Protein AF-0000000075745963 (afdb_homodimer)

pLDDT: mean 82.58, std 14.77, range [25.7, 97.62]

Radius of gyration: 40.07 Å; Cα contacts (8 Å, |Δi|>4): 1749; chains: 2; bounding box: 75×138×97 Å

Solvent-accessible surface area (backbone atoms only — not comparable to full-atom values): 55841 Å² total; per-residue (Å²): 126,80,91,38,76,56,57,52,43,53,57,40,43,54,31,34,51,57,39,62,51,50,49,59,9,45,37,50,29,48,67,57,46,41,78,80,33,82,47,48,26,40,38,36,30,35,55,37,76,93,76,29,27,35,30,33,69,32,69,23,73,69,87,70,82,74,48,62,80,44,66,42,82,46,73,61,77,79,47,71,52,42,65,71,79,44,79,75,59,64,70,53,46,78,36,34,50,33,79,77,32,71,77,52,41,56,54,27,59,73,66,71,50,78,56,63,25,16,38,38,37,31,70,21,51,57,97,54,38,55,49,28,35,40,36,37,30,22,83,37,60,64,70,73,50,71,67,45,48,58,58,54,55,65,45,39,62,51,48,26,34,33,50,53,48,23,52,55,47,51,49,47,52,49,51,30,52,54,33,47,53,48,32,53,49,41,50,49,53,52,45,50,73,68,50,84,68,73,80,31,48,87,55,59,33,28,70,50,46,52,50,38,58,59,50,16,74,49,74,66,40,34,25,39,36,35,55,69,41,47,48,65,69,53,52,51,50,50,26,43,60,63,19,92,36,44,88,34,41,77,38,77,41,55,41,60,70,44,57,77,88,49,40,56,43,49,42,46,3,28,30,57,64,48,48,94,83,32,81,50,67,41,84,10,50,59,65,66,9,50,56,12,30,35,36,34,33,35,53,75,53,42,51,65,74,56,46,55,54,51,40,43,30,74,72,67,32,37,46,50,28,41,75,48,85,59,78,42,83,52,54,62,31,49,37,36,27,29,66,63,62,59,71,58,30,32,76,71,66,62,35,61,60,72,44,48,57,65,38,58,69,42,71,42,69,47,66,46,41,63,79,24,45,82,26,45,64,60,44,50,54,50,46,53,56,53,45,34,45,75,67,60,44,89,51,81,75,38,79,45,90,64,45,62,61,56,60,52,67,50,62,50,89,33,16,52,49,44,51,48,52,50,51,49,48,34,42,61,74,31,60,59,54,63,39,59,51,65,65,52,48,52,42,50,49,61,57,48,66,68,52,68,62,92,52,76,86,68,83,77,83,68,54,72,33,56,63,56,57,51,50,51,54,48,52,50,35,24,58,74,26,69,48,30,46,66,60,94,70,6,21,15,59,33,26,68,41,58,47,68,58,46,51,51,52,27,62,74,70,68,52,90,64,78,62,77,76,67,70,85,113,125,80,90,38,76,55,55,51,44,54,58,42,43,56,31,34,53,58,39,62,51,51,48,59,9,44,38,49,30,48,67,56,46,40,78,79,33,82,47,48,26,40,37,35,31,35,54,38,77,92,77,30,28,35,31,32,69,33,70,24,73,66,86,72,81,73,47,62,78,44,68,42,83,45,72,59,77,77,48,72,52,44,66,72,78,45,80,73,58,65,71,51,45,77,37,34,51,33,78,78,32,70,76,52,41,55,54,26,59,74,67,71,50,80,56,63,26,15,39,38,36,30,69,21,51,56,98,54,38,53,49,27,35,38,36,36,29,22,83,37,60,64,68,72,51,71,68,45,47,59,57,54,57,65,46,38,60,49,50,27,33,33,50,53,48,21,52,55,47,50,50,48,52,50,50,31,52,53,32,48,52,48,32,52,48,40,50,49,52,51,45,52,74,68,52,83,69,73,80,29,49,86,55,59,34,27,69,49,46,49,51,38,58,61,49,15,73,48,75,65,39,33,25,39,36,37,54,67,41,48,48,66,66,53,52,52,50,50,25,42,60,63,19,93,37,43,87,35,41,77,37,76,40,54,42,61,71,44,57,76,88,48,39,56,45,49,42,46,3,27,28,57,64,48,48,97,82,31,82,49,67,40,83,9,49,58,66,66,9,50,55,11,30,35,36,35,35,36,53,75,53,43,51,65,74,56,45,54,53,50,40,44,30,74,71,67,33,37,48,49,27,40,76,48,83,58,77,41,83,53,56,62,31,48,36,36,27,28,66,63,63,60,70,58,29,33,75,72,66,62,34,61,59,71,45,48,56,63,39,57,68,43,69,43,70,46,67,45,41,62,80,26,45,82,27,47,64,60,43,50,54,50,45,52,56,51,45,34,45,75,67,61,44,90,51,80,76,39,79,45,88,65,47,62,61,55,61,50,66,49,61,51,88,35,14,51,50,44,50,49,51,49,52,50,49,32,42,61,74,31,59,58,53,62,41,59,52,66,65,53,48,54,44,50,50,59,59,50,67,69,54,68,64,92,54,75,85,69,82,75,84,69,54,71,33,55,64,55,57,52,49,52,54,49,51,50,36,25,58,75,26,71,49,31,44,66,62,94,70,6,20,16,59,35,27,68,40,58,44,69,58,47,51,51,49,27,59,74,69,68,52,89,64,79,62,76,76,66,69,85,113

Organism: Desulfohalobium retbaense (strain ATCC 49708 / DSM 5692 / JCM 16813 / HR100) (NCBI:txid485915)

Foldseek 3Di:
DDDDLVVLLVLLLCLLQVDLPNQRSQQSNQVSLCVPAVFQKKWWWWADLVQQKTFTCYIYHDDAPDDSGDIDHDDNVVFAAWPVVPVDDQQKDKFQFLVPPPVSVVVCVVRVHDRQKIKIKGFADDPRGTTTMMMTMHGGGPRDDVVSSVSVVSCRDSNNVSVVSSVVVVVVVVVVVVVLVVVQVVQVVVVVVLPDDDQQCVHLCVVLNVLLLVCLADQAAEEEEEDAQLSSVVSVLSSQCNHPLNSFGEAEDEQQVDDLVCNQCQAFWAAQPLDDPRNHTDHHRQVRRASGEYEYEAVLNHAPVVLVQVLVCLPQQWGAHRNGDDIDHGDYGYYYYHHDDQVVCCVVVSHPPSSCVRNVPHYRYRYFCLSGLVSLVVLLVVLQVVLCVVVVQPDREDEDPCLSVLVSPDNPSNGSVSSSVLSNVQCVVDSDYYTPRPVSSVVVVVVCVVVDDVPPPPPPPDDPDPLVVVQVLLVVLCVQLVLAQDDVSHSCVVVVHDSVVSVVSCVVSVNDGPDPPPPPD/DDDDLVVLLVLLLCLLQVDLPNQRSQQSNQVSLCVPAVFQKKWWWWADLVQQKTFTCYIYHDDAPDDSGDIDHDDNVVFFAWPVVVVPDQQKDKFQFLVVPPVSVVVCVVRVHDRQKIKIKGFADDPRGTTTMMMTMHGGGPRDDVVSSVSVVSCRHSNNVSVVSSVVVVVVVVVVVVVLVVVQVVQVVVVVVLPDDDQQCVHLCVVLVVLLLVCLADQAAEEEEEDAQLSSVVSVLSSQCNHPLNSFGEAEDEQQVDDLVCNQCQAAWAAQPLDDPRNHTDHHRQVRRASGEYEYEAVLNHAPVVLVQVLVCLPQQWGAHRNGDDIDHGDYGYYYYHHDDQVVCCVVVRHPPSSCVRNVPHYRYRYFCLSGLVSQVVLLVVLQVPLCVVVVQPDREDEDPCLSVLVSPDNPSNGSVSSSVLSNVQCVVDSDYYGPRPVSSVVVVVVCVVVDDVPPPPPPPDDPDPLVVVQVLLVVLCVQLVLAQDDPSHSCVVVVHDSVVSVVSCVVSVNDGPDPPPPPD

InterPro domains:
  IPR002078 RNA polymerase sigma factor 54 interaction domain [PF00158] (202-364)
  IPR002078 RNA polymerase sigma factor 54 interaction domain [PS50045] (198-428)
  IPR002197 DNA binding HTH domain, Fis-type [PF02954] (469-508)
  IPR003593 AAA+ ATPase domain [SM00382] (218-362)
  IPR009057 Homedomain-like superfamily [SSF46689] (412-511)
  IPR025943 Sigma-54 interaction domain, ATP-binding site 2 [PS00676] (284-299)
  IPR025944 Sigma-54 interaction domain, conserved site [PS00688] (412-421)
  IPR027417 P-loop containing nucleoside triphosphate hydrolase [G3DSA:3.40.50.300] (183-368)
  IPR027417 P-loop containing nucleoside triphosphate hydrolase [SSF52540] (197-441)
  IPR029016 GAF-like domain superfamily [G3DSA:3.30.450.40] (5-177)
  IPR058031 NorR-like, AAA+ ATPase lid domain [PF25601] (370-448)

Secondary structure (DSSP, 8-state):
----HHHHHHHHHHHHTT-S-HHHHHHHHHHHHTTTS--SEEEEEEEETTTTEEEEEEEEESS----TT-EEE--THHHHS-GGG-TTS-SEEEES-GGG-HHHHHHHHHHT--S-EEEEEEEEEETTEEEEEEEEEEESSS---HHHHHHHHTTHHHHHHHHHHHHHHHHHHHHHHHHHHHHHHHHHHHHHHH-S--TTTTTTTHHHHHHHHHHHTS-S-EEEE--TTS-HHHHHHHHHHHSTTTTS-EEEEETTTS-HHHHHHHHHEE-TTSSTT--S-EE-HHHHTTTSEEEEETGGG--HHHHHHHHHHHHHSEEE-BT---EEE---EEEEEESS-HHHHHHTTSS-HHHHHHHTTSEEEPPPGGG-GGGHHHHHHHHHHHHHHHTT-SSPPBPPTTHHHHHHHS--TTHHHHHHHHHHHHHHH-SSSB--HHHHHHHHHHHHTTS--SS----------HHHHHHHHHHHHHHHTTT--SSTTSHHHHHTS-HHHHHHHHHHHT-----------/----HHHHHHHHHHHHTT-S-HHHHHHHHHHHHTTTS--SEEEEEEEETTTTEEEEEEEEESS----TT-EEE--THHHHS-GGG-TTS-SEEEES-GGG-HHHHHHHHHHT--S-EEEEEEEEEETTEEEEEEEEEEESSS---HHHHHHHHTTHHHHHHHHHHHHHHHHHHHHHHHHHHHHHHHHHHHHHHH-S--TTTTTTTHHHHHHHHHHHTS-S-EEEE--TTS-HHHHHHHHHHHSTTTTS-EEEEETTTS-HHHHHHHHHEE-TTSSTT--S-EE-HHHHTTTSEEEEETGGG--HHHHHHHHHHHHHSEEE-BT---EEE---EEEEEESS-HHHHHHTTSS-HHHHHHHTTSEEEPPPGGG-GGGHHHHHHHHHHHHHHHHT-SSPPBPPTTHHHHHHHS--TTHHHHHHHHHHHHHHH-SSSB--HHHHHHHHHHHHTTS--SS----------HHHHHHHHHHHHHHHTTT--SSTTSHHHHHTS-HHHHHHHHHHHT-----------

Structure (mmCIF, N/CA/C/O backbone):
data_AF-0000000075745963-model_v1
#
loop_
_entity.id
_entity.type
_entity.pdbx_description
1 polymer 'Sigma54 specific transcriptional regulator, Fis family'
#
loop_
_atom_site.group_PDB
_atom_site.id
_atom_site.type_symbol
_atom_site.label_atom_id
_atom_site.label_alt_id
_atom_site.label_comp_id
_atom_site.label_asym_id
_atom_site.label_entity_id
_atom_site.label_seq_id
_atom_site.pdbx_PDB_ins_code
_atom_site.Cartn_x
_atom_site.Cartn_y
_atom_site.Cartn_z
_atom_site.occupancy
_atom_site.B_iso_or_equiv
_atom_site.auth_seq_id
_atom_site.auth_comp_id
_atom_site.auth_asym_id
_atom_site.auth_atom_id
_atom_site.pdbx_PDB_model_num
ATOM 1 N N . MET A 1 1 ? 0.925 -52.531 -10.516 1 48.78 1 MET A N 1
ATOM 2 C CA . MET A 1 1 ? 1.058 -52.344 -11.961 1 48.78 1 MET A CA 1
ATOM 3 C C . MET A 1 1 ? 2.496 -52.594 -12.406 1 48.78 1 MET A C 1
ATOM 5 O O . MET A 1 1 ? 3.438 -52.312 -11.664 1 48.78 1 MET A O 1
ATOM 9 N N . PRO A 1 2 ? 2.627 -53.344 -13.312 1 59.75 2 PRO A N 1
ATOM 10 C CA . PRO A 1 2 ? 3.992 -53.594 -13.781 1 59.75 2 PRO A CA 1
ATOM 11 C C . PRO A 1 2 ? 4.762 -52.312 -14.086 1 59.75 2 PRO A C 1
ATOM 13 O O . PRO A 1 2 ? 4.172 -51.312 -14.547 1 59.75 2 PRO A O 1
ATOM 16 N N . PHE A 1 3 ? 5.969 -52.312 -13.57 1 71.06 3 PHE A N 1
ATOM 17 C CA . PHE A 1 3 ? 6.848 -51.156 -13.75 1 71.06 3 PHE A CA 1
ATOM 18 C C . PHE A 1 3 ? 7.102 -50.906 -15.227 1 71.06 3 PHE A C 1
ATOM 20 O O . PHE A 1 3 ? 7.367 -51.844 -15.992 1 71.06 3 PHE A O 1
ATOM 27 N N . SER A 1 4 ? 6.582 -49.812 -15.766 1 82.88 4 SER A N 1
ATOM 28 C CA . SER A 1 4 ? 6.957 -49.312 -17.094 1 82.88 4 SER A CA 1
ATOM 29 C C . SER A 1 4 ? 7.441 -47.875 -17.016 1 82.88 4 SER A C 1
ATOM 31 O O . SER A 1 4 ? 7.168 -47.156 -16.047 1 82.88 4 SER A O 1
ATOM 33 N N . HIS A 1 5 ? 8.32 -47.625 -17.938 1 86.5 5 HIS A N 1
ATOM 34 C CA . HIS A 1 5 ? 8.82 -46.25 -18.031 1 86.5 5 HIS A CA 1
ATOM 35 C C . HIS A 1 5 ? 7.68 -45.25 -18.062 1 86.5 5 HIS A C 1
ATOM 37 O O . HIS A 1 5 ? 7.781 -44.156 -17.484 1 86.5 5 HIS A O 1
ATOM 43 N N . GLU A 1 6 ? 6.637 -45.719 -18.547 1 84 6 GLU A N 1
ATOM 44 C CA . GLU A 1 6 ? 5.488 -44.844 -18.703 1 84 6 GLU A CA 1
ATOM 45 C C . GLU A 1 6 ? 4.75 -44.656 -17.391 1 84 6 GLU A C 1
ATOM 47 O O . GLU A 1 6 ? 4.305 -43.562 -17.062 1 84 6 GLU A O 1
ATOM 52 N N . SER A 1 7 ? 4.602 -45.75 -16.734 1 86.5 7 SER A N 1
ATOM 53 C CA . SER A 1 7 ? 3.957 -45.656 -15.43 1 86.5 7 SER A CA 1
ATOM 54 C C . SER A 1 7 ? 4.797 -44.844 -14.453 1 86.5 7 SER A C 1
ATOM 56 O O . SER A 1 7 ? 4.258 -44.094 -13.641 1 86.5 7 SER A O 1
ATOM 58 N N . PHE A 1 8 ? 6.105 -45 -14.586 1 91.94 8 PHE A N 1
ATOM 59 C CA . PHE A 1 8 ? 7.023 -44.219 -13.773 1 91.94 8 PHE A CA 1
ATOM 60 C C . PHE A 1 8 ? 6.855 -42.719 -14.055 1 91.94 8 PHE A C 1
ATOM 62 O O . PHE A 1 8 ? 6.711 -41.938 -13.125 1 91.94 8 PHE A O 1
ATOM 69 N N . PHE A 1 9 ? 6.836 -42.438 -15.273 1 91.38 9 PHE A N 1
ATOM 70 C CA . PHE A 1 9 ? 6.676 -41.031 -15.68 1 91.38 9 PHE A CA 1
ATOM 71 C C . PHE A 1 9 ? 5.363 -40.469 -15.164 1 91.38 9 PHE A C 1
ATOM 73 O O . PHE A 1 9 ? 5.336 -39.375 -14.609 1 91.38 9 PHE A O 1
ATOM 80 N N . ARG A 1 10 ? 4.309 -41.156 -15.328 1 89 10 ARG A N 1
ATOM 81 C CA . ARG A 1 10 ? 2.977 -40.719 -14.945 1 89 10 ARG A CA 1
ATOM 82 C C . ARG A 1 10 ? 2.924 -40.344 -13.469 1 89 10 ARG A C 1
ATOM 84 O O . ARG A 1 10 ? 2.52 -39.25 -13.102 1 89 10 ARG A O 1
ATOM 91 N N . GLU A 1 11 ? 3.389 -41.219 -12.719 1 90.5 11 GLU A N 1
ATOM 92 C CA . GLU A 1 11 ? 3.336 -41 -11.273 1 90.5 11 GLU A CA 1
ATOM 93 C C . GLU A 1 11 ? 4.266 -39.875 -10.852 1 90.5 11 GLU A C 1
ATOM 95 O O . GLU A 1 11 ? 3.914 -39.062 -9.992 1 90.5 11 GLU A O 1
ATOM 100 N N . ALA A 1 12 ? 5.352 -39.781 -11.453 1 92.19 12 ALA A N 1
ATOM 101 C CA . ALA A 1 12 ? 6.332 -38.75 -11.102 1 92.19 12 ALA A CA 1
ATOM 102 C C . ALA A 1 12 ? 5.824 -37.375 -11.469 1 92.19 12 ALA A C 1
ATOM 104 O O . ALA A 1 12 ? 5.93 -36.438 -10.672 1 92.19 12 ALA A O 1
ATOM 105 N N . VAL A 1 13 ? 5.297 -37.281 -12.641 1 90.88 13 VAL A N 1
ATOM 106 C CA . VAL A 1 13 ? 4.871 -35.969 -13.125 1 90.88 13 VAL A CA 1
ATOM 107 C C . VAL A 1 13 ? 3.73 -35.438 -12.258 1 90.88 13 VAL A C 1
ATOM 109 O O . VAL A 1 13 ? 3.691 -34.25 -11.93 1 90.88 13 VAL A O 1
ATOM 112 N N . LEU A 1 14 ? 2.85 -36.281 -11.844 1 89 14 LEU A N 1
ATOM 113 C CA . LEU A 1 14 ? 1.726 -35.875 -11 1 89 14 LEU A CA 1
ATOM 114 C C . LEU A 1 14 ? 2.211 -35.375 -9.648 1 89 14 LEU A C 1
ATOM 116 O O . LEU A 1 14 ? 1.641 -34.438 -9.094 1 89 14 LEU A O 1
ATOM 120 N N . ARG A 1 15 ? 3.244 -35.906 -9.195 1 91.19 15 ARG A N 1
ATOM 121 C CA . ARG A 1 15 ? 3.799 -35.469 -7.914 1 91.19 15 ARG A CA 1
ATOM 122 C C . ARG A 1 15 ? 4.582 -34.188 -8.062 1 91.19 15 ARG A C 1
ATOM 124 O O . ARG A 1 15 ? 4.473 -33.281 -7.227 1 91.19 15 ARG A O 1
ATOM 131 N N . ILE A 1 16 ? 5.297 -34.062 -9.156 1 91.12 16 ILE A N 1
ATOM 132 C CA . ILE A 1 16 ? 6.133 -32.906 -9.422 1 91.12 16 ILE A CA 1
ATOM 133 C C . ILE A 1 16 ? 5.258 -31.672 -9.617 1 91.12 16 ILE A C 1
ATOM 135 O O . ILE A 1 16 ? 5.566 -30.594 -9.102 1 91.12 16 ILE A O 1
ATOM 139 N N . CYS A 1 17 ? 4.168 -31.812 -10.258 1 87.44 17 CYS A N 1
ATOM 140 C CA . CYS A 1 17 ? 3.332 -30.672 -10.617 1 87.44 17 CYS A CA 1
ATOM 141 C C . CYS A 1 17 ? 2.215 -30.484 -9.602 1 87.44 17 CYS A C 1
ATOM 143 O O . CYS A 1 17 ? 1.378 -29.594 -9.758 1 87.44 17 CYS A O 1
ATOM 145 N N . SER A 1 18 ? 2.215 -31.203 -8.516 1 83.88 18 SER A N 1
ATOM 146 C CA . SER A 1 18 ? 1.1 -31.266 -7.57 1 83.88 18 SER A CA 1
ATOM 147 C C . SER A 1 18 ? 0.991 -29.984 -6.762 1 83.88 18 SER A C 1
ATOM 149 O O . SER A 1 18 ? -0.065 -29.688 -6.199 1 83.88 18 SER A O 1
ATOM 151 N N . SER A 1 19 ? 2.102 -29.25 -6.711 1 83.75 19 SER A N 1
ATOM 152 C CA . SER A 1 19 ? 2.088 -28.078 -5.855 1 83.75 19 SER A CA 1
ATOM 153 C C . SER A 1 19 ? 2.928 -26.953 -6.457 1 83.75 19 SER A C 1
ATOM 155 O O . SER A 1 19 ? 3.924 -27.203 -7.137 1 83.75 19 SER A O 1
ATOM 157 N N . LEU A 1 20 ? 2.463 -25.797 -6.062 1 86.56 20 LEU A N 1
ATOM 158 C CA . LEU A 1 20 ? 3.273 -24.641 -6.445 1 86.56 20 LEU A CA 1
ATOM 159 C C . LEU A 1 20 ? 4.398 -24.422 -5.438 1 86.56 20 LEU A C 1
ATOM 161 O O . LEU A 1 20 ? 5.332 -23.656 -5.711 1 86.56 20 LEU A O 1
ATOM 165 N N . ASP A 1 21 ? 4.227 -24.984 -4.344 1 88.62 21 ASP A N 1
ATOM 166 C CA . ASP A 1 21 ? 5.344 -25.031 -3.406 1 88.62 21 ASP A CA 1
ATOM 167 C C . ASP A 1 21 ? 6.387 -26.062 -3.846 1 88.62 21 ASP A C 1
ATOM 169 O O . ASP A 1 21 ? 6.207 -27.266 -3.641 1 88.62 21 ASP A O 1
ATOM 173 N N . ILE A 1 22 ? 7.402 -25.578 -4.344 1 89.81 22 ILE A N 1
ATOM 174 C CA . ILE A 1 22 ? 8.398 -26.406 -5.012 1 89.81 22 ILE A CA 1
ATOM 175 C C . ILE A 1 22 ? 9.07 -27.328 -3.99 1 89.81 22 ILE A C 1
ATOM 177 O O . ILE A 1 22 ? 9.5 -28.422 -4.328 1 89.81 22 ILE A O 1
ATOM 181 N N . ASP A 1 23 ? 9.195 -26.891 -2.77 1 90.06 23 ASP A N 1
ATOM 182 C CA . ASP A 1 23 ? 9.773 -27.734 -1.738 1 90.06 23 ASP A CA 1
ATOM 183 C C . ASP A 1 23 ? 8.914 -28.984 -1.505 1 90.06 23 ASP A C 1
ATOM 185 O O . ASP A 1 23 ? 9.438 -30.094 -1.444 1 90.06 23 ASP A O 1
ATOM 189 N N . LYS A 1 24 ? 7.656 -28.719 -1.459 1 90.5 24 LYS A N 1
ATOM 190 C CA . LYS A 1 24 ? 6.73 -29.828 -1.254 1 90.5 24 LYS A CA 1
ATOM 191 C C . LYS A 1 24 ? 6.699 -30.75 -2.469 1 90.5 24 LYS A C 1
ATOM 193 O O . LYS A 1 24 ? 6.691 -31.969 -2.324 1 90.5 24 LYS A O 1
ATOM 198 N N . ALA A 1 25 ? 6.664 -30.203 -3.613 1 91.62 25 ALA A N 1
ATOM 199 C CA . ALA A 1 25 ? 6.652 -30.984 -4.852 1 91.62 25 ALA A CA 1
ATOM 200 C C . ALA A 1 25 ? 7.902 -31.844 -4.965 1 91.62 25 ALA A C 1
ATOM 202 O O . ALA A 1 25 ? 7.816 -33.031 -5.332 1 91.62 25 ALA A O 1
ATOM 203 N N . LEU A 1 26 ? 9.039 -31.266 -4.656 1 93.5 26 LEU A N 1
ATOM 204 C CA . LEU A 1 26 ? 10.297 -31.984 -4.754 1 93.5 26 LEU A CA 1
ATOM 205 C C . LEU A 1 26 ? 10.359 -33.125 -3.746 1 93.5 26 LEU A C 1
ATOM 207 O O . LEU A 1 26 ? 10.859 -34.219 -4.055 1 93.5 26 LEU A O 1
ATOM 211 N N . GLU A 1 27 ? 9.875 -32.875 -2.629 1 94.06 27 GLU A N 1
ATOM 212 C CA . GLU A 1 27 ? 9.836 -33.906 -1.6 1 94.06 27 GLU A CA 1
ATOM 213 C C . GLU A 1 27 ? 8.977 -35.094 -2.039 1 94.06 27 GLU A C 1
ATOM 215 O O . GLU A 1 27 ? 9.367 -36.25 -1.877 1 94.06 27 GLU A O 1
ATOM 220 N N . ARG A 1 28 ? 7.828 -34.812 -2.592 1 93.56 28 ARG A N 1
ATOM 221 C CA . ARG A 1 28 ? 6.938 -35.875 -3.088 1 93.56 28 ARG A CA 1
ATOM 222 C C . ARG A 1 28 ? 7.586 -36.656 -4.227 1 93.56 28 ARG A C 1
ATOM 224 O O . ARG A 1 28 ? 7.449 -37.875 -4.305 1 93.56 28 ARG A O 1
ATOM 231 N N . CYS A 1 29 ? 8.273 -35.938 -5.031 1 94.88 29 CYS A N 1
ATOM 232 C CA . CYS A 1 29 ? 8.977 -36.562 -6.141 1 94.88 29 CYS A CA 1
ATOM 233 C C . CYS A 1 29 ? 10.062 -37.5 -5.633 1 94.88 29 CYS A C 1
ATOM 235 O O . CYS A 1 29 ? 10.148 -38.656 -6.062 1 94.88 29 CYS A O 1
ATOM 237 N N . LEU A 1 30 ? 10.867 -37.031 -4.703 1 95.88 30 LEU A N 1
ATOM 238 C CA . LEU A 1 30 ? 11.961 -37.844 -4.168 1 95.88 30 LEU A CA 1
ATOM 239 C C . LEU A 1 30 ? 11.43 -39.125 -3.531 1 95.88 30 LEU A C 1
ATOM 241 O O . LEU A 1 30 ? 11.977 -40.188 -3.75 1 95.88 30 LEU A O 1
ATOM 245 N N . GLU A 1 31 ? 10.359 -39.031 -2.832 1 95 31 GLU A N 1
ATOM 246 C CA . GLU A 1 31 ? 9.773 -40.188 -2.148 1 95 31 GLU A CA 1
ATOM 247 C C . GLU A 1 31 ? 9.367 -41.25 -3.143 1 95 31 GLU A C 1
ATOM 249 O O . GLU A 1 31 ? 9.469 -42.469 -2.842 1 95 31 GLU A O 1
ATOM 254 N N . TYR A 1 32 ? 8.945 -40.875 -4.227 1 95.38 32 TYR A N 1
ATOM 255 C CA . TYR A 1 32 ? 8.539 -41.812 -5.246 1 95.38 32 TYR A CA 1
ATOM 256 C C . TYR A 1 32 ? 9.75 -42.344 -6.012 1 95.38 32 TYR A C 1
ATOM 258 O O . TYR A 1 32 ? 9.898 -43.562 -6.195 1 95.38 32 TYR A O 1
ATOM 266 N N . VAL A 1 33 ? 10.648 -41.5 -6.426 1 95.19 33 VAL A N 1
ATOM 267 C CA . VAL A 1 33 ? 11.781 -41.812 -7.285 1 95.19 33 VAL A CA 1
ATOM 268 C C . VAL A 1 33 ? 12.742 -42.75 -6.547 1 95.19 33 VAL A C 1
ATOM 270 O O . VAL A 1 33 ? 13.359 -43.625 -7.152 1 95.19 33 VAL A O 1
ATOM 273 N N . LYS A 1 34 ? 12.805 -42.562 -5.289 1 94.88 34 LYS A N 1
ATOM 274 C CA . LYS A 1 34 ? 13.758 -43.344 -4.5 1 94.88 34 LYS A CA 1
ATOM 275 C C . LYS A 1 34 ? 13.445 -44.844 -4.562 1 94.88 34 LYS A C 1
ATOM 277 O O . LYS A 1 34 ? 14.289 -45.688 -4.23 1 94.88 34 LYS A O 1
ATOM 282 N N . GLN A 1 35 ? 12.242 -45.188 -4.984 1 94.69 35 GLN A N 1
ATOM 283 C CA . GLN A 1 35 ? 11.844 -46.594 -5.117 1 94.69 35 GLN A CA 1
ATOM 284 C C . GLN A 1 35 ? 12.484 -47.219 -6.344 1 94.69 35 GLN A C 1
ATOM 286 O O . GLN A 1 35 ? 12.578 -48.469 -6.434 1 94.69 35 GLN A O 1
ATOM 291 N N . PHE A 1 36 ? 12.969 -46.469 -7.281 1 95 36 PHE A N 1
ATOM 292 C CA . PHE A 1 36 ? 13.453 -46.969 -8.555 1 95 36 PHE A CA 1
ATOM 293 C C . PHE A 1 36 ? 14.906 -46.594 -8.789 1 95 36 PHE A C 1
ATOM 295 O O . PHE A 1 36 ? 15.625 -47.25 -9.531 1 95 36 PHE A O 1
ATOM 302 N N . ILE A 1 37 ? 15.328 -45.406 -8.266 1 95.19 37 ILE A N 1
ATOM 303 C CA . ILE A 1 37 ? 16.672 -44.844 -8.359 1 95.19 37 ILE A CA 1
ATOM 304 C C . ILE A 1 37 ? 17.219 -44.625 -6.953 1 95.19 37 ILE A C 1
ATOM 306 O O . ILE A 1 37 ? 16.531 -44.062 -6.098 1 95.19 37 ILE A O 1
ATOM 310 N N . PRO A 1 38 ? 18.422 -45.125 -6.77 1 95.75 38 PRO A N 1
ATOM 311 C CA . PRO A 1 38 ? 19.016 -44.719 -5.492 1 95.75 38 PRO A CA 1
ATOM 312 C C . PRO A 1 38 ? 19.125 -43.188 -5.348 1 95.75 38 PRO A C 1
ATOM 314 O O . PRO A 1 38 ? 19.875 -42.562 -6.086 1 95.75 38 PRO A O 1
ATOM 317 N N . ALA A 1 39 ? 18.422 -42.656 -4.457 1 95.19 39 ALA A N 1
ATOM 318 C CA . ALA A 1 39 ? 18.391 -41.219 -4.289 1 95.19 39 ALA A CA 1
ATOM 319 C C . ALA A 1 39 ? 18.172 -40.844 -2.826 1 95.19 39 ALA A C 1
ATOM 321 O O . ALA A 1 39 ? 17.078 -41 -2.287 1 95.19 39 ALA A O 1
ATOM 322 N N . ASP A 1 40 ? 19.172 -40.312 -2.25 1 92.94 40 ASP A N 1
ATOM 323 C CA . ASP A 1 40 ? 19.078 -39.875 -0.87 1 92.94 40 ASP A CA 1
ATOM 324 C C . ASP A 1 40 ? 18.625 -38.406 -0.811 1 92.94 40 ASP A C 1
ATOM 326 O O . ASP A 1 40 ? 18.016 -37.969 0.169 1 92.94 40 ASP A O 1
ATOM 330 N N . SER A 1 41 ? 19.016 -37.656 -1.822 1 92.19 41 SER A N 1
ATOM 331 C CA . SER A 1 41 ? 18.625 -36.281 -1.871 1 92.19 41 SER A CA 1
ATOM 332 C C . SER A 1 41 ? 18.422 -35.812 -3.309 1 92.19 41 SER A C 1
ATOM 334 O O . SER A 1 41 ? 18.922 -36.406 -4.246 1 92.19 41 SER A O 1
ATOM 336 N N . MET A 1 42 ? 17.641 -34.781 -3.424 1 92.88 42 MET A N 1
ATOM 337 C CA . MET A 1 42 ? 17.375 -34.125 -4.695 1 92.88 42 MET A CA 1
ATOM 338 C C . MET A 1 42 ? 17.438 -32.594 -4.539 1 92.88 42 MET A C 1
ATOM 340 O O . MET A 1 42 ? 16.922 -32.062 -3.568 1 92.88 42 MET A O 1
ATOM 344 N N . HIS A 1 43 ? 18.125 -31.953 -5.48 1 90.75 43 HIS A N 1
ATOM 345 C CA . HIS A 1 43 ? 18.328 -30.516 -5.414 1 90.75 43 HIS A CA 1
ATOM 346 C C . HIS A 1 43 ? 17.922 -29.828 -6.719 1 90.75 43 HIS A C 1
ATOM 348 O O . HIS A 1 43 ? 18.25 -30.312 -7.805 1 90.75 43 HIS A O 1
ATOM 354 N N . LEU A 1 44 ? 17.172 -28.797 -6.512 1 92.25 44 LEU A N 1
ATOM 355 C CA . LEU A 1 44 ? 16.812 -27.953 -7.652 1 92.25 44 LEU A CA 1
ATOM 356 C C . LEU A 1 44 ? 17.5 -26.594 -7.562 1 92.25 44 LEU A C 1
ATOM 358 O O . LEU A 1 44 ? 17.469 -25.938 -6.516 1 92.25 44 LEU A O 1
ATOM 362 N N . SER A 1 45 ? 18.125 -26.188 -8.617 1 90.81 45 SER A N 1
ATOM 363 C CA . SER A 1 45 ? 18.812 -24.906 -8.656 1 90.81 45 SER A CA 1
ATOM 364 C C . SER A 1 45 ? 18.453 -24.109 -9.898 1 90.81 45 SER A C 1
ATOM 366 O O . SER A 1 45 ? 18.094 -24.688 -10.93 1 90.81 45 SER A O 1
ATOM 368 N N . VAL A 1 46 ? 18.531 -22.781 -9.766 1 90.56 46 VAL A N 1
ATOM 369 C CA . VAL A 1 46 ? 18.25 -21.875 -10.883 1 90.56 46 VAL A CA 1
ATOM 370 C C . VAL A 1 46 ? 19.547 -21.156 -11.297 1 90.56 46 VAL A C 1
ATOM 372 O O . VAL A 1 46 ? 20.344 -20.781 -10.438 1 90.56 46 VAL A O 1
ATOM 375 N N . TYR A 1 47 ? 19.594 -21.016 -12.57 1 86.19 47 TYR A N 1
ATOM 376 C CA . TYR A 1 47 ? 20.75 -20.297 -13.109 1 86.19 47 TYR A CA 1
ATOM 377 C C . TYR A 1 47 ? 20.484 -18.812 -13.195 1 86.19 47 TYR A C 1
ATOM 379 O O . TYR A 1 47 ? 19.484 -18.391 -13.766 1 86.19 47 TYR A O 1
ATOM 387 N N . LEU A 1 48 ? 21.375 -18.047 -12.602 1 85 48 LEU A N 1
ATOM 388 C CA . LEU A 1 48 ? 21.328 -16.578 -12.672 1 85 48 LEU A CA 1
ATOM 389 C C . LEU A 1 48 ? 22.375 -16.047 -13.633 1 85 48 LEU A C 1
ATOM 391 O O . LEU A 1 48 ? 23.562 -15.953 -13.273 1 85 48 LEU A O 1
ATOM 395 N N . PRO A 1 49 ? 21.938 -15.68 -14.734 1 79 49 PRO A N 1
ATOM 396 C CA . PRO A 1 49 ? 22.906 -15.336 -15.773 1 79 49 PRO A CA 1
ATOM 397 C C . PRO A 1 49 ? 23.719 -14.086 -15.438 1 79 49 PRO A C 1
ATOM 399 O O . PRO A 1 49 ? 24.906 -14.008 -15.766 1 79 49 PRO A O 1
ATOM 402 N N . ASP A 1 50 ? 23.125 -13.117 -14.805 1 77.56 50 ASP A N 1
ATOM 403 C CA . ASP A 1 50 ? 23.766 -11.836 -14.539 1 77.56 50 ASP A CA 1
ATOM 404 C C . ASP A 1 50 ? 24.969 -12 -13.609 1 77.56 50 ASP A C 1
ATOM 406 O O . ASP A 1 50 ? 25.969 -11.297 -13.75 1 77.56 50 ASP A O 1
ATOM 410 N N . VAL A 1 51 ? 24.875 -12.906 -12.734 1 78.94 51 VAL A N 1
ATOM 411 C CA . VAL A 1 51 ? 25.938 -13.086 -11.75 1 78.94 51 VAL A CA 1
ATOM 412 C C . VAL A 1 51 ? 26.641 -14.422 -11.977 1 78.94 51 VAL A C 1
ATOM 414 O O . VAL A 1 51 ? 27.594 -14.75 -11.289 1 78.94 51 VAL A O 1
ATOM 417 N N . GLN A 1 52 ? 26.188 -15.25 -12.922 1 79.06 52 GLN A N 1
ATOM 418 C CA . GLN A 1 52 ? 26.75 -16.547 -13.273 1 79.06 52 GLN A CA 1
ATOM 419 C C . GLN A 1 52 ? 26.797 -17.469 -12.062 1 79.06 52 GLN A C 1
ATOM 421 O O . GLN A 1 52 ? 27.844 -18.031 -11.734 1 79.06 52 GLN A O 1
ATOM 426 N N . MET A 1 53 ? 25.703 -17.547 -11.484 1 83.25 53 MET A N 1
ATOM 427 C CA . MET A 1 53 ? 25.578 -18.375 -10.289 1 83.25 53 MET A CA 1
ATOM 428 C C . MET A 1 53 ? 24.375 -19.312 -10.391 1 83.25 53 MET A C 1
ATOM 430 O O . MET A 1 53 ? 23.422 -19.016 -11.125 1 83.25 53 MET A O 1
ATOM 434 N N . LEU A 1 54 ? 24.594 -20.469 -9.695 1 84.94 54 LEU A N 1
ATOM 435 C CA . LEU A 1 54 ? 23.469 -21.375 -9.461 1 84.94 54 LEU A CA 1
ATOM 436 C C . LEU A 1 54 ? 22.938 -21.234 -8.039 1 84.94 54 LEU A C 1
ATOM 438 O O . LEU A 1 54 ? 23.688 -21.391 -7.074 1 84.94 54 LEU A O 1
ATOM 442 N N . GLN A 1 55 ? 21.75 -20.891 -8.008 1 87.31 55 GLN A N 1
ATOM 443 C CA . GLN A 1 55 ? 21.125 -20.719 -6.699 1 87.31 55 GLN A CA 1
ATOM 444 C C . GLN A 1 55 ? 20.172 -21.859 -6.387 1 87.31 55 GLN A C 1
ATOM 446 O O . GLN A 1 55 ? 19.297 -22.188 -7.195 1 87.31 55 GLN A O 1
ATOM 451 N N . PHE A 1 56 ? 20.359 -22.422 -5.234 1 87.5 56 PHE A N 1
ATOM 452 C CA . PHE A 1 56 ? 19.453 -23.484 -4.824 1 87.5 56 PHE A CA 1
ATOM 453 C C . PHE A 1 56 ? 18.062 -22.922 -4.504 1 87.5 56 PHE A C 1
ATOM 455 O O . PHE A 1 56 ? 17.953 -21.938 -3.785 1 87.5 56 PHE A O 1
ATOM 462 N N . VAL A 1 57 ? 17.094 -23.578 -5.02 1 88.69 57 VAL A N 1
ATOM 463 C CA . VAL A 1 57 ? 15.734 -23.094 -4.824 1 88.69 57 VAL A CA 1
ATOM 464 C C . VAL A 1 57 ? 14.953 -24.062 -3.951 1 88.69 57 VAL A C 1
ATOM 466 O O . VAL A 1 57 ? 14.047 -23.672 -3.219 1 88.69 57 VAL A O 1
ATOM 469 N N . ALA A 1 58 ? 15.281 -25.344 -4.051 1 90.62 58 ALA A N 1
ATOM 470 C CA . ALA A 1 58 ? 14.602 -26.359 -3.26 1 90.62 58 ALA A CA 1
ATOM 471 C C . ALA A 1 58 ? 15.516 -27.562 -3.004 1 90.62 58 ALA A C 1
ATOM 473 O O . ALA A 1 58 ? 16.281 -27.953 -3.879 1 90.62 58 ALA A O 1
ATOM 474 N N . VAL A 1 59 ? 15.422 -28.078 -1.824 1 89.75 59 VAL A N 1
ATOM 475 C CA . VAL A 1 59 ? 16.203 -29.25 -1.435 1 89.75 59 VAL A CA 1
ATOM 476 C C . VAL A 1 59 ? 15.289 -30.25 -0.72 1 89.75 59 VAL A C 1
ATOM 478 O O . VAL A 1 59 ? 14.539 -29.875 0.183 1 89.75 59 VAL A O 1
ATOM 481 N N . ALA A 1 60 ? 15.328 -31.438 -1.216 1 91.69 60 ALA A N 1
ATOM 482 C CA . ALA A 1 60 ? 14.586 -32.5 -0.575 1 91.69 60 ALA A CA 1
ATOM 483 C C . ALA A 1 60 ? 15.523 -33.625 -0.138 1 91.69 60 ALA A C 1
ATOM 485 O O . ALA A 1 60 ? 16.469 -33.969 -0.854 1 91.69 60 ALA A O 1
ATOM 486 N N . GLY A 1 61 ? 15.148 -34.25 1.122 1 88.69 61 GLY A N 1
ATOM 487 C CA . GLY A 1 61 ? 15.914 -35.406 1.585 1 88.69 61 GLY A CA 1
ATOM 488 C C . GLY A 1 61 ? 16.938 -35.031 2.65 1 88.69 61 GLY A C 1
ATOM 489 O O . GLY A 1 61 ? 16.844 -33.969 3.268 1 88.69 61 GLY A O 1
ATOM 490 N N . GLU A 1 62 ? 17.734 -36 3.062 1 73.5 62 GLU A N 1
ATOM 491 C CA . GLU A 1 62 ? 18.641 -35.906 4.203 1 73.5 62 GLU A CA 1
ATOM 492 C C . GLU A 1 62 ? 20.016 -35.375 3.783 1 73.5 62 GLU A C 1
ATOM 494 O O . GLU A 1 62 ? 20.391 -35.5 2.617 1 73.5 62 GLU A O 1
ATOM 499 N N . GLY A 1 63 ? 20.688 -34.656 4.797 1 61.03 63 GLY A N 1
ATOM 500 C CA . GLY A 1 63 ? 22.125 -34.438 4.77 1 61.03 63 GLY A CA 1
ATOM 501 C C . GLY A 1 63 ? 22.469 -32.938 4.691 1 61.03 63 GLY A C 1
ATOM 502 O O . GLY A 1 63 ? 23.406 -32.5 5.352 1 61.03 63 GLY A O 1
ATOM 503 N N . TYR A 1 64 ? 22.203 -32.344 3.418 1 55.91 64 TYR A N 1
ATOM 504 C CA . TYR A 1 64 ? 23.016 -31.156 3.213 1 55.91 64 TYR A CA 1
ATOM 505 C C . TYR A 1 64 ? 22.297 -29.906 3.732 1 55.91 64 TYR A C 1
ATOM 507 O O . TYR A 1 64 ? 21.062 -29.844 3.686 1 55.91 64 TYR A O 1
ATOM 515 N N . GLU A 1 65 ? 23.047 -29.359 4.52 1 57.53 65 GLU A N 1
ATOM 516 C CA . GLU A 1 65 ? 22.734 -28.078 5.121 1 57.53 65 GLU A CA 1
ATOM 517 C C . GLU A 1 65 ? 22.562 -26.984 4.059 1 57.53 65 GLU A C 1
ATOM 519 O O . GLU A 1 65 ? 22.688 -25.797 4.348 1 57.53 65 GLU A O 1
ATOM 524 N N . VAL A 1 66 ? 22.375 -27.484 2.795 1 58.88 66 VAL A N 1
ATOM 525 C CA . VAL A 1 66 ? 22.234 -26.375 1.861 1 58.88 66 VAL A CA 1
ATOM 526 C C . VAL A 1 66 ? 20.906 -25.656 2.1 1 58.88 66 VAL A C 1
ATOM 528 O O . VAL A 1 66 ? 19.875 -26.297 2.287 1 58.88 66 VAL A O 1
ATOM 531 N N . THR A 1 67 ? 21.109 -24.375 2.377 1 60.53 67 THR A N 1
ATOM 532 C CA . THR A 1 67 ? 19.922 -23.547 2.547 1 60.53 67 THR A CA 1
ATOM 533 C C . THR A 1 67 ? 19.547 -22.844 1.24 1 60.53 67 THR A C 1
ATOM 535 O O . THR A 1 67 ? 20.391 -22.719 0.342 1 60.53 67 THR A O 1
ATOM 538 N N . ASN A 1 68 ? 18.312 -22.625 0.951 1 57.66 68 ASN A N 1
ATOM 539 C CA . ASN A 1 68 ? 17.766 -21.953 -0.222 1 57.66 68 ASN A CA 1
ATOM 540 C C . ASN A 1 68 ? 18.547 -20.688 -0.553 1 57.66 68 ASN A C 1
ATOM 542 O O . ASN A 1 68 ? 18.516 -20.219 -1.692 1 57.66 68 ASN A O 1
ATOM 546 N N . ALA A 1 69 ? 19.438 -20.359 0.253 1 58.97 69 ALA A N 1
ATOM 547 C CA . ALA A 1 69 ? 20.125 -19.094 0.029 1 58.97 69 ALA A CA 1
ATOM 548 C C . ALA A 1 69 ? 21.531 -19.328 -0.503 1 58.97 69 ALA A C 1
ATOM 550 O O . ALA A 1 69 ? 22.188 -18.391 -0.973 1 58.97 69 ALA A O 1
ATOM 551 N N . ASP A 1 70 ? 21.875 -20.547 -0.695 1 67.56 70 ASP A N 1
ATOM 552 C CA . ASP A 1 70 ? 23.25 -20.812 -1.127 1 67.56 70 ASP A CA 1
ATOM 553 C C . ASP A 1 70 ? 23.375 -20.75 -2.648 1 67.56 70 ASP A C 1
ATOM 555 O O . ASP A 1 70 ? 22.406 -21.016 -3.363 1 67.56 70 ASP A O 1
ATOM 559 N N . ALA A 1 71 ? 24.453 -20.109 -3.113 1 74.31 71 ALA A N 1
ATOM 560 C CA . ALA A 1 71 ? 24.719 -19.969 -4.543 1 74.31 71 ALA A CA 1
ATOM 561 C C . ALA A 1 71 ? 26.125 -20.438 -4.887 1 74.31 71 ALA A C 1
ATOM 563 O O . ALA A 1 71 ? 27.031 -20.359 -4.055 1 74.31 71 ALA A O 1
ATOM 564 N N . ILE A 1 72 ? 26.203 -21.141 -5.996 1 75.81 72 ILE A N 1
ATOM 565 C CA . ILE A 1 72 ? 27.5 -21.609 -6.473 1 75.81 72 ILE A CA 1
ATOM 566 C C . ILE A 1 72 ? 27.859 -20.922 -7.781 1 75.81 72 ILE A C 1
ATOM 568 O O . ILE A 1 72 ? 26.984 -20.688 -8.633 1 75.81 72 ILE A O 1
ATOM 572 N N . SER A 1 73 ? 29.062 -20.5 -7.844 1 76.31 73 SER A N 1
ATOM 573 C CA . SER A 1 73 ? 29.531 -19.891 -9.086 1 76.31 73 SER A CA 1
ATOM 574 C C . SER A 1 73 ? 29.734 -20.938 -10.18 1 76.31 73 SER A C 1
ATOM 576 O O . SER A 1 73 ? 30.266 -22.016 -9.922 1 76.31 73 SER A O 1
ATOM 578 N N . VAL A 1 74 ? 29.125 -20.703 -11.289 1 72.5 74 VAL A N 1
ATOM 579 C CA . VAL A 1 74 ? 29.266 -21.641 -12.398 1 72.5 74 VAL A CA 1
ATOM 580 C C . VAL A 1 74 ? 29.734 -20.891 -13.648 1 72.5 74 VAL A C 1
ATOM 582 O O . VAL A 1 74 ? 29.375 -19.719 -13.844 1 72.5 74 VAL A O 1
ATOM 585 N N . PRO A 1 75 ? 30.547 -21.578 -14.469 1 66.44 75 PRO A N 1
ATOM 586 C CA . PRO A 1 75 ? 30.969 -20.922 -15.703 1 66.44 75 PRO A CA 1
ATOM 587 C C . PRO A 1 75 ? 29.828 -20.703 -16.688 1 66.44 75 PRO A C 1
ATOM 589 O O . PRO A 1 75 ? 28.938 -21.547 -16.797 1 66.44 75 PRO A O 1
ATOM 592 N N . ALA A 1 76 ? 29.75 -19.531 -17.391 1 62.47 76 ALA A N 1
ATOM 593 C CA . ALA A 1 76 ? 28.703 -19.109 -18.312 1 62.47 76 ALA A CA 1
ATOM 594 C C . ALA A 1 76 ? 28.562 -20.094 -19.469 1 62.47 76 ALA A C 1
ATOM 596 O O . ALA A 1 76 ? 27.453 -20.359 -19.953 1 62.47 76 ALA A O 1
ATOM 597 N N . ILE A 1 77 ? 29.578 -20.641 -19.953 1 56.62 77 ILE A N 1
ATOM 598 C CA . ILE A 1 77 ? 29.625 -21.438 -21.188 1 56.62 77 ILE A CA 1
ATOM 599 C C . ILE A 1 77 ? 28.688 -22.625 -21.062 1 56.62 77 ILE A C 1
ATOM 601 O O . ILE A 1 77 ? 28 -22.984 -22.016 1 56.62 77 ILE A O 1
ATOM 605 N N . ASP A 1 78 ? 28.484 -23.156 -19.938 1 59.84 78 ASP A N 1
ATOM 606 C CA . ASP A 1 78 ? 27.719 -24.375 -19.719 1 59.84 78 ASP A CA 1
ATOM 607 C C . ASP A 1 78 ? 26.219 -24.094 -19.688 1 59.84 78 ASP A C 1
ATOM 609 O O . ASP A 1 78 ? 25.422 -24.938 -20.078 1 59.84 78 ASP A O 1
ATOM 613 N N . TRP A 1 79 ? 25.906 -22.812 -19.641 1 63.81 79 TRP A N 1
ATOM 614 C CA . TRP A 1 79 ? 24.5 -22.578 -19.312 1 63.81 79 TRP A CA 1
ATOM 615 C C . TRP A 1 79 ? 23.812 -21.781 -20.406 1 63.81 79 TRP A C 1
ATOM 617 O O . TRP A 1 79 ? 22.594 -21.844 -20.562 1 63.81 79 TRP A O 1
ATOM 627 N N . GLU A 1 80 ? 24.562 -21.156 -21.219 1 63 80 GLU A N 1
ATOM 628 C CA . GLU A 1 80 ? 23.938 -20.328 -22.234 1 63 80 GLU A CA 1
ATOM 629 C C . GLU A 1 80 ? 23.734 -21.109 -23.531 1 63 80 GLU A C 1
ATOM 631 O O . GLU A 1 80 ? 23.047 -20.641 -24.453 1 63 80 GLU A O 1
ATOM 636 N N . ALA A 1 81 ? 24.219 -22.359 -23.578 1 60.59 81 ALA A N 1
ATOM 637 C CA . ALA A 1 81 ? 24.047 -23.141 -24.797 1 60.59 81 ALA A CA 1
ATOM 638 C C . ALA A 1 81 ? 22.625 -23.672 -24.922 1 60.59 81 ALA A C 1
ATOM 640 O O . ALA A 1 81 ? 22.062 -24.172 -23.938 1 60.59 81 ALA A O 1
ATOM 641 N N . PRO A 1 82 ? 22.062 -23.359 -26.141 1 60.78 82 PRO A N 1
ATOM 642 C CA . PRO A 1 82 ? 20.703 -23.891 -26.359 1 60.78 82 PRO A CA 1
ATOM 643 C C . PRO A 1 82 ? 20.641 -25.406 -26.266 1 60.78 82 PRO A C 1
ATOM 645 O O . PRO A 1 82 ? 21.672 -26.078 -26.359 1 60.78 82 PRO A O 1
ATOM 648 N N . GLU A 1 83 ? 19.469 -25.984 -25.906 1 60.38 83 GLU A N 1
ATOM 649 C CA . GLU A 1 83 ? 19.219 -27.422 -25.734 1 60.38 83 GLU A CA 1
ATOM 650 C C . GLU A 1 83 ? 19.766 -28.219 -26.906 1 60.38 83 GLU A C 1
ATOM 652 O O . GLU A 1 83 ? 20.328 -29.297 -26.734 1 60.38 83 GLU A O 1
ATOM 657 N N . AS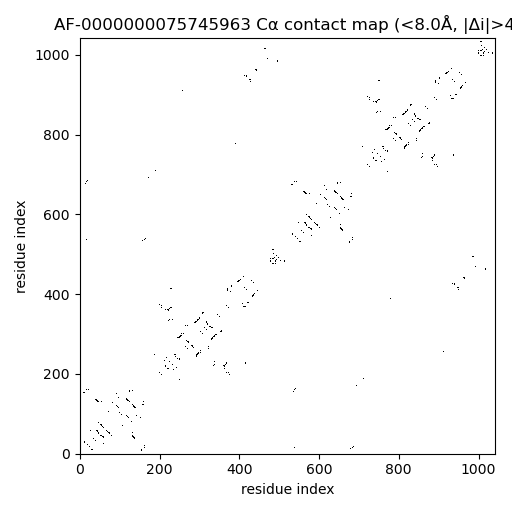N A 1 84 ? 19.531 -27.703 -28.156 1 56.06 84 ASN A N 1
ATOM 658 C CA . ASN A 1 84 ? 19.875 -28.406 -29.391 1 56.06 84 ASN A CA 1
ATOM 659 C C . ASN A 1 84 ? 21.391 -28.453 -29.609 1 56.06 84 ASN A C 1
ATOM 661 O O . ASN A 1 84 ? 21.875 -29.25 -30.406 1 56.06 84 ASN A O 1
ATOM 665 N N . GLN A 1 85 ? 22.031 -27.5 -29.234 1 53.28 85 GLN A N 1
ATOM 666 C CA . GLN A 1 85 ? 23.438 -27.469 -29.578 1 53.28 85 GLN A CA 1
ATOM 667 C C . GLN A 1 85 ? 24.266 -28.375 -28.672 1 53.28 85 GLN A C 1
ATOM 669 O O . GLN A 1 85 ? 25.484 -28.438 -28.781 1 53.28 85 GLN A O 1
ATOM 674 N N . ARG A 1 86 ? 23.609 -28.969 -27.734 1 50.66 86 ARG A N 1
ATOM 675 C CA . ARG A 1 86 ? 24.359 -30.031 -27.078 1 50.66 86 ARG A CA 1
ATOM 676 C C . ARG A 1 86 ? 23.938 -31.406 -27.625 1 50.66 86 ARG A C 1
ATOM 678 O O . ARG A 1 86 ? 23.328 -32.188 -26.906 1 50.66 86 ARG A O 1
ATOM 685 N N . PRO A 1 87 ? 23.734 -31.578 -28.859 1 47.06 87 PRO A N 1
ATOM 686 C CA . PRO A 1 87 ? 23.094 -32.75 -29.469 1 47.06 87 PRO A CA 1
ATOM 687 C C . PRO A 1 87 ? 23.672 -34.062 -28.938 1 47.06 87 PRO A C 1
ATOM 689 O O . PRO A 1 87 ? 22.984 -35.094 -28.953 1 47.06 87 PRO A O 1
ATOM 692 N N . GLY A 1 88 ? 24.844 -34 -28.312 1 46.16 88 GLY A N 1
ATOM 693 C CA . GLY A 1 88 ? 25.562 -35.219 -27.938 1 46.16 88 GLY A CA 1
ATOM 694 C C . GLY A 1 88 ? 25.688 -35.406 -26.438 1 46.16 88 GLY A C 1
ATOM 695 O O . GLY A 1 88 ? 26.188 -36.406 -25.953 1 46.16 88 GLY A O 1
ATOM 696 N N . MET A 1 89 ? 25.75 -34.531 -25.734 1 49.59 89 MET A N 1
ATOM 697 C CA . MET A 1 89 ? 25.969 -34.688 -24.312 1 49.59 89 MET A CA 1
ATOM 698 C C . MET A 1 89 ? 24.734 -35.25 -23.625 1 49.59 89 MET A C 1
ATOM 700 O O . MET A 1 89 ? 23.609 -34.844 -23.922 1 49.59 89 MET A O 1
ATOM 704 N N . PRO A 1 90 ? 24.969 -36.406 -23.047 1 58.44 90 PRO A N 1
ATOM 705 C CA . PRO A 1 90 ? 23.875 -37 -22.297 1 58.44 90 PRO A CA 1
ATOM 706 C C . PRO A 1 90 ? 23.156 -36 -21.391 1 58.44 90 PRO A C 1
ATOM 708 O O . PRO A 1 90 ? 23.812 -35.125 -20.781 1 58.44 90 PRO A O 1
ATOM 711 N N . PHE A 1 91 ? 21.891 -35.906 -21.703 1 67.69 91 PHE A N 1
ATOM 712 C CA . PHE A 1 91 ? 21.047 -34.969 -20.969 1 67.69 91 PHE A CA 1
ATOM 713 C C . PHE A 1 91 ? 21.281 -35.062 -19.469 1 67.69 91 PHE A C 1
ATOM 715 O O . PHE A 1 91 ? 21.25 -34.062 -18.75 1 67.69 91 PHE A O 1
ATOM 722 N N . VAL A 1 92 ? 21.844 -36.312 -19.125 1 83.69 92 VAL A N 1
ATOM 723 C CA . VAL A 1 92 ? 22.078 -36.594 -17.719 1 83.69 92 VAL A CA 1
ATOM 724 C C . VAL A 1 92 ? 23.562 -36.812 -17.469 1 83.69 92 VAL A C 1
ATOM 726 O O . VAL A 1 92 ? 24.188 -37.625 -18.156 1 83.69 92 VAL A O 1
ATOM 729 N N . HIS A 1 93 ? 24.25 -36.094 -16.688 1 85.94 93 HIS A N 1
ATOM 730 C CA . HIS A 1 93 ? 25.625 -36.312 -16.266 1 85.94 93 HIS A CA 1
ATOM 731 C C . HIS A 1 93 ? 25.688 -37.188 -15.016 1 85.94 93 HIS A C 1
ATOM 733 O O . HIS A 1 93 ? 25.203 -36.781 -13.953 1 85.94 93 HIS A O 1
ATOM 739 N N . VAL A 1 94 ? 26.266 -38.375 -15.234 1 90.69 94 VAL A N 1
ATOM 740 C CA . VAL A 1 94 ? 26.375 -39.312 -14.117 1 90.69 94 VAL A CA 1
ATOM 741 C C . VAL A 1 94 ? 27.797 -39.281 -13.57 1 90.69 94 VAL A C 1
ATOM 743 O O . VAL A 1 94 ? 28.75 -39.469 -14.328 1 90.69 94 VAL A O 1
ATOM 746 N N . VAL A 1 95 ? 27.906 -39.031 -12.305 1 90.38 95 VAL A N 1
ATOM 747 C CA . VAL A 1 95 ? 29.203 -39.062 -11.617 1 90.38 95 VAL A CA 1
ATOM 748 C C . VAL A 1 95 ? 29.156 -40.125 -10.5 1 90.38 95 VAL A C 1
ATOM 750 O O . VAL A 1 95 ? 28.547 -39.875 -9.445 1 90.38 95 VAL A O 1
ATOM 753 N N . ASN A 1 96 ? 29.812 -41.156 -10.703 1 92.62 96 ASN A N 1
ATOM 754 C CA . ASN A 1 96 ? 29.781 -42.25 -9.734 1 92.62 96 ASN A CA 1
ATOM 755 C C . ASN A 1 96 ? 31.016 -42.219 -8.828 1 92.62 96 ASN A C 1
ATOM 757 O O . ASN A 1 96 ? 31.047 -42.906 -7.809 1 92.62 96 ASN A O 1
ATOM 761 N N . ASP A 1 97 ? 31.969 -41.406 -9.242 1 89.38 97 ASP A N 1
ATOM 762 C CA . ASP A 1 97 ? 33.188 -41.25 -8.445 1 89.38 97 ASP A CA 1
ATOM 763 C C . ASP A 1 97 ? 33.688 -39.781 -8.5 1 89.38 97 ASP A C 1
ATOM 765 O O . ASP A 1 97 ? 34.594 -39.469 -9.25 1 89.38 97 ASP A O 1
ATOM 769 N N . PRO A 1 98 ? 33.094 -38.938 -7.629 1 86.44 98 PRO A N 1
ATOM 770 C CA . PRO A 1 98 ? 33.406 -37.5 -7.668 1 86.44 98 PRO A CA 1
ATOM 771 C C . PRO A 1 98 ? 34.875 -37.219 -7.422 1 86.44 98 PRO A C 1
ATOM 773 O O . PRO A 1 98 ? 35.406 -36.219 -7.902 1 86.44 98 PRO A O 1
ATOM 776 N N . ALA A 1 99 ? 35.531 -38.031 -6.629 1 80.69 99 ALA A N 1
ATOM 777 C CA . ALA A 1 99 ? 36.938 -37.812 -6.332 1 80.69 99 ALA A CA 1
ATOM 778 C C . ALA A 1 99 ? 37.781 -37.812 -7.609 1 80.69 99 ALA A C 1
ATOM 780 O O . ALA A 1 99 ? 38.844 -37.188 -7.668 1 80.69 99 ALA A O 1
ATOM 781 N N . ASN A 1 100 ? 37.281 -38.438 -8.633 1 82.81 100 ASN A N 1
ATOM 782 C CA . ASN A 1 100 ? 38.031 -38.594 -9.859 1 82.81 100 ASN A CA 1
ATOM 783 C C . ASN A 1 100 ? 37.594 -37.594 -10.93 1 82.81 100 ASN A C 1
ATOM 785 O O . ASN A 1 100 ? 38 -37.688 -12.086 1 82.81 100 ASN A O 1
ATOM 789 N N . GLU A 1 101 ? 36.75 -36.688 -10.586 1 82 101 GLU A N 1
ATOM 790 C CA . GLU A 1 101 ? 36.281 -35.688 -11.539 1 82 101 GLU A CA 1
ATOM 791 C C . GLU A 1 101 ? 36.562 -34.281 -11.039 1 82 101 GLU A C 1
ATOM 793 O O . GLU A 1 101 ? 35.906 -33.781 -10.133 1 82 101 GLU A O 1
ATOM 798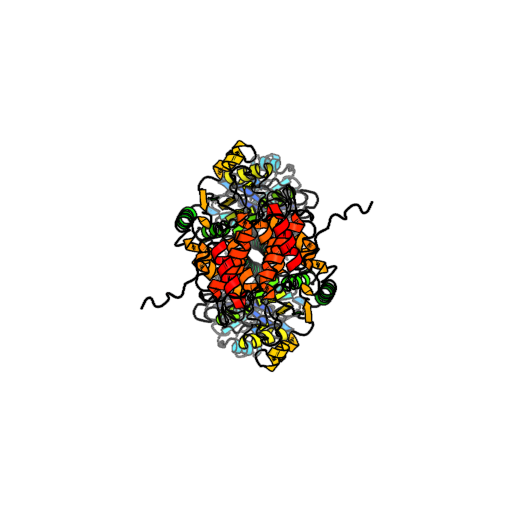 N N . PRO A 1 102 ? 37.406 -33.625 -11.641 1 73.88 102 PRO A N 1
ATOM 799 C CA . PRO A 1 102 ? 37.875 -32.344 -11.172 1 73.88 102 PRO A CA 1
ATOM 800 C C . PRO A 1 102 ? 36.781 -31.281 -11.109 1 73.88 102 PRO A C 1
ATOM 802 O O . PRO A 1 102 ? 36.719 -30.484 -10.18 1 73.88 102 PRO A O 1
ATOM 805 N N . GLU A 1 103 ? 35.875 -31.297 -12.078 1 71.62 103 GLU A N 1
ATOM 806 C CA . GLU A 1 103 ? 34.812 -30.281 -12.117 1 71.62 103 GLU A CA 1
ATOM 807 C C . GLU A 1 103 ? 33.875 -30.422 -10.922 1 71.62 103 GLU A C 1
ATOM 809 O O . GLU A 1 103 ? 33.438 -29.422 -10.367 1 71.62 103 GLU A O 1
ATOM 814 N N . VAL A 1 104 ? 33.688 -31.609 -10.562 1 73.81 104 VAL A N 1
ATOM 815 C CA . VAL A 1 104 ? 32.781 -31.875 -9.4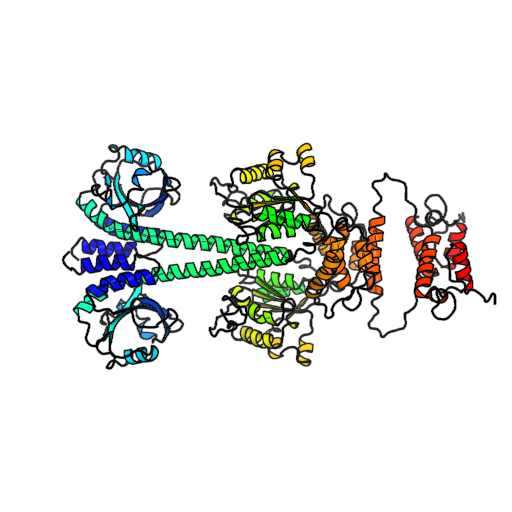53 1 73.81 104 VAL A CA 1
ATOM 816 C C . VAL A 1 104 ? 33.5 -31.594 -8.125 1 73.81 104 VAL A C 1
ATOM 818 O O . VAL A 1 104 ? 32.875 -31.125 -7.172 1 73.81 104 VAL A O 1
ATOM 821 N N . GLU A 1 105 ? 34.75 -31.797 -8.164 1 71.5 105 GLU A N 1
ATOM 822 C CA . GLU A 1 105 ? 35.531 -31.578 -6.953 1 71.5 105 GLU A CA 1
ATOM 823 C C . GLU A 1 105 ? 35.469 -30.109 -6.512 1 71.5 105 GLU A C 1
ATOM 825 O O . GLU A 1 105 ? 35.406 -29.828 -5.316 1 71.5 105 GLU A O 1
ATOM 830 N N . THR A 1 106 ? 35.5 -29.281 -7.453 1 71.94 106 THR A N 1
ATOM 831 C CA . THR A 1 106 ? 35.438 -27.859 -7.152 1 71.94 106 THR A CA 1
ATOM 832 C C . THR A 1 106 ? 34.125 -27.5 -6.457 1 71.94 106 THR A C 1
ATOM 834 O O . THR A 1 106 ? 34.125 -26.75 -5.488 1 71.94 106 THR A O 1
ATOM 837 N N . VAL A 1 107 ? 33.094 -28.062 -6.984 1 72.81 107 VAL A N 1
ATOM 838 C CA . VAL A 1 107 ? 31.766 -27.781 -6.426 1 72.81 107 VAL A CA 1
ATOM 839 C C . VAL A 1 107 ? 31.656 -28.391 -5.031 1 72.81 107 VAL A C 1
ATOM 841 O O . VAL A 1 107 ? 31.094 -27.766 -4.117 1 72.81 107 VAL A O 1
ATOM 844 N N . LEU A 1 108 ? 32.281 -29.516 -4.883 1 73.56 108 LEU A N 1
ATOM 845 C CA . LEU A 1 108 ? 32.25 -30.203 -3.598 1 73.56 108 LEU A CA 1
ATOM 846 C C . LEU A 1 108 ? 33 -29.391 -2.531 1 73.56 108 LEU A C 1
ATOM 848 O O . LEU A 1 108 ? 32.531 -29.297 -1.391 1 73.56 108 LEU A O 1
ATOM 852 N N . HIS A 1 109 ? 33.969 -28.844 -2.979 1 71.62 109 HIS A N 1
ATOM 853 C CA . HIS A 1 109 ? 34.75 -28.031 -2.045 1 71.62 109 HIS A CA 1
ATOM 854 C C . HIS A 1 109 ? 33.969 -26.797 -1.61 1 71.62 109 HIS A C 1
ATOM 856 O O . HIS A 1 109 ? 34 -26.422 -0.435 1 71.62 109 HIS A O 1
ATOM 862 N N . GLN A 1 110 ? 33.25 -26.312 -2.588 1 72.5 110 GLN A N 1
ATOM 863 C CA . GLN A 1 110 ? 32.469 -25.109 -2.287 1 72.5 110 GLN A CA 1
ATOM 864 C C . GLN A 1 110 ? 31.375 -25.422 -1.286 1 72.5 110 GLN A C 1
ATOM 866 O O . GLN A 1 110 ? 31.047 -24.594 -0.436 1 72.5 110 GLN A O 1
ATOM 871 N N . LEU A 1 111 ? 30.875 -26.641 -1.378 1 71.88 111 LEU A N 1
ATOM 872 C CA . LEU A 1 111 ? 29.719 -27 -0.557 1 71.88 111 LEU A CA 1
ATOM 873 C C . LEU A 1 111 ? 30.156 -27.812 0.664 1 71.88 111 LEU A C 1
ATOM 875 O O . LEU A 1 111 ? 29.312 -28.203 1.479 1 71.88 111 LEU A O 1
ATOM 879 N N . ASN A 1 112 ? 31.469 -27.969 0.816 1 73.12 112 ASN A N 1
ATOM 880 C CA . ASN A 1 112 ? 32.031 -28.75 1.917 1 73.12 112 ASN A CA 1
ATOM 881 C C . ASN A 1 112 ? 31.438 -30.141 1.997 1 73.12 112 ASN A C 1
ATOM 883 O O . ASN A 1 112 ? 31 -30.578 3.068 1 73.12 112 ASN A O 1
ATOM 887 N N . LEU A 1 113 ? 31.375 -30.766 0.845 1 73.88 113 LEU A N 1
ATOM 888 C CA . LEU A 1 113 ? 30.812 -32.094 0.781 1 73.88 113 LEU A CA 1
ATOM 889 C C . LEU A 1 113 ? 31.891 -33.156 0.604 1 73.88 113 LEU A C 1
ATOM 891 O O . LEU A 1 113 ? 32.938 -32.875 0.034 1 73.88 113 LEU A O 1
ATOM 895 N N . SER A 1 114 ? 31.562 -34.281 1.195 1 77.44 114 SER A N 1
ATOM 896 C CA . SER A 1 114 ? 32.469 -35.438 1.012 1 77.44 114 SER A CA 1
ATOM 897 C C . SER A 1 114 ? 32.375 -35.969 -0.405 1 77.44 114 SER A C 1
ATOM 899 O O . SER A 1 114 ? 31.422 -35.719 -1.128 1 77.44 114 SER A O 1
ATOM 901 N N . SER A 1 115 ? 33.438 -36.75 -0.748 1 81.25 115 SER A N 1
ATOM 902 C CA . SER A 1 115 ? 33.469 -37.312 -2.096 1 81.25 115 SER A CA 1
ATOM 903 C C . SER A 1 115 ? 32.844 -38.688 -2.137 1 81.25 115 SER A C 1
ATOM 905 O O . SER A 1 115 ? 32.812 -39.344 -3.193 1 81.25 115 SER A O 1
ATOM 907 N N . ASP A 1 116 ? 32.344 -39.094 -1.069 1 86.62 116 ASP A N 1
ATOM 908 C CA . ASP A 1 116 ? 31.766 -40.438 -1.025 1 86.62 116 ASP A CA 1
ATOM 909 C C . ASP A 1 116 ? 30.297 -40.438 -1.403 1 86.62 116 ASP A C 1
ATOM 911 O O . ASP A 1 116 ? 29.438 -40.781 -0.587 1 86.62 116 ASP A O 1
ATOM 915 N N . PHE A 1 117 ? 30.047 -40.094 -2.553 1 88.75 117 PHE A N 1
ATOM 916 C CA . PHE A 1 117 ? 28.672 -40.094 -3.045 1 88.75 117 PHE A CA 1
ATOM 917 C C . PHE A 1 117 ? 28.641 -40.25 -4.562 1 88.75 117 PHE A C 1
ATOM 919 O O . PHE A 1 117 ? 29.688 -40.188 -5.219 1 88.75 117 PHE A O 1
ATOM 926 N N . SER A 1 118 ? 27.562 -40.688 -5.145 1 92.25 118 SER A N 1
ATOM 927 C CA . SER A 1 118 ? 27.25 -40.625 -6.566 1 92.25 118 SER A CA 1
ATOM 928 C C . SER A 1 118 ? 26.203 -39.531 -6.859 1 92.25 118 SER A C 1
ATOM 930 O O . SER A 1 118 ? 25.328 -39.281 -6.035 1 92.25 118 SER A O 1
ATOM 932 N N . VAL A 1 119 ? 26.391 -38.906 -7.98 1 90.88 119 VAL A N 1
ATOM 933 C CA . VAL A 1 119 ? 25.453 -37.812 -8.289 1 90.88 119 VAL A CA 1
ATOM 934 C C . VAL A 1 119 ? 25.062 -37.875 -9.766 1 90.88 119 VAL A C 1
ATOM 936 O O . VAL A 1 119 ? 25.891 -38.219 -10.609 1 90.88 119 VAL A O 1
ATOM 939 N N . MET A 1 120 ? 23.828 -37.656 -10.047 1 92.62 120 MET A N 1
ATOM 940 C CA . MET A 1 120 ? 23.328 -37.406 -11.398 1 92.62 120 MET A CA 1
ATOM 941 C C . MET A 1 120 ? 22.812 -35.969 -11.539 1 92.62 120 MET A C 1
ATOM 943 O O . MET A 1 120 ? 22.062 -35.5 -10.688 1 92.62 120 MET A O 1
ATOM 947 N N . VAL A 1 121 ? 23.25 -35.312 -12.57 1 90 121 VAL A N 1
ATOM 948 C CA . VAL A 1 121 ? 22.875 -33.938 -12.797 1 90 121 VAL A CA 1
ATOM 949 C C . VAL A 1 121 ? 22.25 -33.781 -14.18 1 90 121 VAL A C 1
ATOM 951 O O . VAL A 1 121 ? 22.734 -34.375 -15.148 1 90 121 VAL A O 1
ATOM 954 N N . MET A 1 122 ? 21.219 -33.031 -14.195 1 90.06 122 MET A N 1
ATOM 955 C CA . MET A 1 122 ? 20.578 -32.75 -15.477 1 90.06 122 MET A CA 1
ATOM 956 C C . MET A 1 122 ? 20.219 -31.266 -15.57 1 90.06 122 MET A C 1
ATOM 958 O O . MET A 1 122 ? 19.75 -30.656 -14.602 1 90.06 122 MET A O 1
ATOM 962 N N . HIS A 1 123 ? 20.453 -30.75 -16.797 1 88.19 123 HIS A N 1
ATOM 963 C CA . HIS A 1 123 ? 20.078 -29.359 -17.047 1 88.19 123 HIS A CA 1
ATOM 964 C C . HIS A 1 123 ? 18.594 -29.25 -17.406 1 88.19 123 HIS A C 1
ATOM 966 O O . HIS A 1 123 ? 18.047 -30.109 -18.109 1 88.19 123 HIS A O 1
ATOM 972 N N . LEU A 1 124 ? 18.047 -28.266 -16.875 1 90.06 124 LEU A N 1
ATOM 973 C CA . LEU A 1 124 ? 16.641 -28.016 -17.156 1 90.06 124 LEU A CA 1
ATOM 974 C C . LEU A 1 124 ? 16.484 -26.875 -18.172 1 90.06 124 LEU A C 1
ATOM 976 O O . LEU A 1 124 ? 17.219 -25.891 -18.109 1 90.06 124 LEU A O 1
ATOM 980 N N . TYR A 1 125 ? 15.547 -27.094 -19.109 1 85.38 125 TYR A N 1
ATOM 981 C CA . TYR A 1 125 ? 15.328 -26.125 -20.172 1 85.38 125 TYR A CA 1
ATOM 982 C C . TYR A 1 125 ? 13.852 -25.75 -20.266 1 85.38 125 TYR A C 1
ATOM 984 O O . TYR A 1 125 ? 12.977 -26.578 -20.016 1 85.38 125 TYR A O 1
ATOM 992 N N . LEU A 1 126 ? 13.586 -24.516 -20.562 1 80.25 126 LEU A N 1
ATOM 993 C CA . LEU A 1 126 ? 12.258 -24.031 -20.922 1 80.25 126 LEU A CA 1
ATOM 994 C C . LEU A 1 126 ? 12.305 -23.172 -22.172 1 80.25 126 LEU A C 1
ATOM 996 O O . LEU A 1 126 ? 13.023 -22.172 -22.219 1 80.25 126 LEU A O 1
ATOM 1000 N N . ASP A 1 127 ? 11.539 -23.578 -23.156 1 76.25 127 ASP A N 1
ATOM 1001 C CA . ASP A 1 127 ? 11.484 -22.891 -24.438 1 76.25 127 ASP A CA 1
ATOM 1002 C C . ASP A 1 127 ? 12.875 -22.703 -25.016 1 76.25 127 ASP A C 1
ATOM 1004 O O . ASP A 1 127 ? 13.234 -21.594 -25.438 1 76.25 127 ASP A O 1
ATOM 1008 N N . GLY A 1 128 ? 13.742 -23.625 -24.797 1 75.12 128 GLY A N 1
ATOM 1009 C CA . GLY A 1 128 ? 15.055 -23.656 -25.422 1 75.12 128 GLY A CA 1
ATOM 1010 C C . GLY A 1 128 ? 16.125 -23 -24.562 1 75.12 128 GLY A C 1
ATOM 1011 O O . GLY A 1 128 ? 17.312 -23.078 -24.891 1 75.12 128 GLY A O 1
ATOM 1012 N N . SER A 1 129 ? 15.758 -22.328 -23.484 1 80.5 129 SER A N 1
ATOM 1013 C CA . SER A 1 129 ? 16.719 -21.656 -22.625 1 80.5 129 SER A CA 1
ATOM 1014 C C . SER A 1 129 ? 16.938 -22.422 -21.328 1 80.5 129 SER A C 1
ATOM 1016 O O . SER A 1 129 ? 15.984 -22.953 -20.75 1 80.5 129 SER A O 1
ATOM 1018 N N . SER A 1 130 ? 18.172 -22.484 -20.953 1 83.75 130 SER A N 1
ATOM 1019 C CA . SER A 1 130 ? 18.5 -23.125 -19.688 1 83.75 130 SER A CA 1
ATOM 1020 C C . SER A 1 130 ? 17.984 -22.312 -18.5 1 83.75 130 SER A C 1
ATOM 1022 O O . SER A 1 130 ? 18.234 -21.094 -18.422 1 83.75 130 SER A O 1
ATOM 1024 N N . ILE A 1 131 ? 17.312 -22.938 -17.641 1 87.56 131 ILE A N 1
ATOM 1025 C CA . ILE A 1 131 ? 16.75 -22.188 -16.516 1 87.56 131 ILE A CA 1
ATOM 1026 C C . ILE A 1 131 ? 17.359 -22.672 -15.211 1 87.56 131 ILE A C 1
ATOM 1028 O O . ILE A 1 131 ? 17.266 -22 -14.18 1 87.56 131 ILE A O 1
ATOM 1032 N N . GLY A 1 132 ? 17.953 -23.891 -15.312 1 90.12 132 GLY A N 1
ATOM 1033 C CA . GLY A 1 132 ? 18.531 -24.422 -14.078 1 90.12 132 GLY A CA 1
ATOM 1034 C C . GLY A 1 132 ? 18.953 -25.875 -14.195 1 90.12 132 GLY A C 1
ATOM 1035 O O . GLY A 1 132 ? 19.219 -26.359 -15.297 1 90.12 132 GLY A O 1
ATOM 1036 N N . GLU A 1 133 ? 19.109 -26.531 -12.945 1 90.5 133 GLU A N 1
ATOM 1037 C CA . GLU A 1 133 ? 19.531 -27.938 -12.922 1 90.5 133 GLU A CA 1
ATOM 1038 C C . GLU A 1 133 ? 18.906 -28.672 -11.75 1 90.5 133 GLU A C 1
ATOM 1040 O O . GLU A 1 133 ? 18.453 -28.062 -10.781 1 90.5 133 GLU A O 1
ATOM 1045 N N . VAL A 1 134 ? 18.781 -29.906 -11.953 1 93 134 VAL A N 1
ATOM 1046 C CA . VAL A 1 134 ? 18.375 -30.797 -10.883 1 93 134 VAL A CA 1
ATOM 1047 C C . VAL A 1 134 ? 19.453 -31.859 -10.641 1 93 134 VAL A C 1
ATOM 1049 O O . VAL A 1 134 ? 20.078 -32.344 -11.586 1 93 134 VAL A O 1
ATOM 1052 N N . ALA A 1 135 ? 19.719 -32.125 -9.375 1 91 135 ALA A N 1
ATOM 1053 C CA . ALA A 1 135 ? 20.703 -33.125 -9 1 91 135 ALA A CA 1
ATOM 1054 C C . ALA A 1 135 ? 20.109 -34.125 -8.008 1 91 135 ALA A C 1
ATOM 1056 O O . ALA A 1 135 ? 19.359 -33.75 -7.117 1 91 135 ALA A O 1
ATOM 1057 N N . VAL A 1 136 ? 20.438 -35.312 -8.273 1 93.44 136 VAL A N 1
ATOM 1058 C CA . VAL A 1 136 ? 20.094 -36.406 -7.348 1 93.44 136 VAL A CA 1
ATOM 1059 C C . VAL A 1 136 ? 21.359 -37.062 -6.82 1 93.44 136 VAL A C 1
ATOM 1061 O O . VAL A 1 136 ? 22.281 -37.375 -7.586 1 93.44 136 VAL A O 1
ATOM 1064 N N . ARG A 1 137 ? 21.328 -37.281 -5.52 1 90.81 137 ARG A N 1
ATOM 1065 C CA . ARG A 1 137 ? 22.531 -37.812 -4.891 1 90.81 137 ARG A CA 1
ATOM 1066 C C . ARG A 1 137 ? 22.203 -39.062 -4.07 1 90.81 137 ARG A C 1
ATOM 1068 O O . ARG A 1 137 ? 21.109 -39.156 -3.504 1 90.81 137 ARG A O 1
ATOM 1075 N N . SER A 1 138 ? 23.172 -39.938 -4.094 1 93.12 138 SER A N 1
ATOM 1076 C CA . SER A 1 138 ? 23.109 -41.125 -3.264 1 93.12 138 SER A CA 1
ATOM 1077 C C . SER A 1 138 ? 24.438 -41.375 -2.561 1 93.12 138 SER A C 1
ATOM 1079 O O . SER A 1 138 ? 25.5 -41.188 -3.156 1 93.12 138 SER A O 1
ATOM 1081 N N . GLN A 1 139 ? 24.344 -41.75 -1.355 1 90.62 139 GLN A N 1
ATOM 1082 C CA . GLN A 1 139 ? 25.562 -42.062 -0.608 1 90.62 139 GLN A CA 1
ATOM 1083 C C . GLN A 1 139 ? 26.266 -43.281 -1.172 1 90.62 139 GLN A C 1
ATOM 1085 O O . GLN A 1 139 ? 25.609 -44.281 -1.503 1 90.62 139 GLN A O 1
ATOM 1090 N N . GLY A 1 140 ? 27.547 -43.125 -1.239 1 91.75 140 GLY A N 1
ATOM 1091 C CA . GLY A 1 140 ? 28.344 -44.219 -1.775 1 91.75 140 GLY A CA 1
ATOM 1092 C C . GLY A 1 140 ? 28.734 -44 -3.225 1 91.75 140 GLY A C 1
ATOM 1093 O O . GLY A 1 140 ? 28.078 -43.25 -3.955 1 91.75 140 GLY A O 1
ATOM 1094 N N . THR A 1 141 ? 29.828 -44.625 -3.686 1 92 141 THR A N 1
ATOM 1095 C CA . THR A 1 141 ? 30.312 -44.5 -5.059 1 92 141 THR A CA 1
ATOM 1096 C C . THR A 1 141 ? 29.734 -45.594 -5.938 1 92 141 THR A C 1
ATOM 1098 O O . THR A 1 141 ? 29.359 -46.656 -5.438 1 92 141 THR A O 1
ATOM 1101 N N . HIS A 1 142 ? 29.531 -45.344 -7.23 1 94.44 142 HIS A N 1
ATOM 1102 C CA . HIS A 1 142 ? 29.094 -46.25 -8.273 1 94.44 142 HIS A CA 1
ATOM 1103 C C . HIS A 1 142 ? 27.703 -46.812 -7.992 1 94.44 142 HIS A C 1
ATOM 1105 O O . HIS A 1 142 ? 27.453 -48 -8.078 1 94.44 142 HIS A O 1
ATOM 1111 N N . LYS A 1 143 ? 26.875 -45.938 -7.621 1 95.38 143 LYS A N 1
ATOM 1112 C CA . LYS A 1 143 ? 25.5 -46.312 -7.301 1 95.38 143 LYS A CA 1
ATOM 1113 C C . LYS A 1 143 ? 24.609 -46.25 -8.539 1 95.38 143 LYS A C 1
ATOM 1115 O O . LYS A 1 143 ? 23.578 -46.938 -8.602 1 95.38 143 LYS A O 1
ATOM 1120 N N . TYR A 1 144 ? 24.984 -45.5 -9.555 1 95.94 144 TYR A N 1
ATOM 1121 C CA . TYR A 1 144 ? 24.062 -45.219 -10.664 1 95.94 144 TYR A CA 1
ATOM 1122 C C . TYR A 1 144 ? 24.453 -46.062 -11.891 1 95.94 144 TYR A C 1
ATOM 1124 O O . TYR A 1 144 ? 25.641 -46.188 -12.203 1 95.94 144 TYR A O 1
ATOM 1132 N N . THR A 1 145 ? 23.438 -46.562 -12.5 1 94.44 145 THR A N 1
ATOM 1133 C CA . THR A 1 145 ? 23.562 -47.344 -13.742 1 94.44 145 THR A CA 1
ATOM 1134 C C . THR A 1 145 ? 23 -46.531 -14.914 1 94.44 145 THR A C 1
ATOM 1136 O O . THR A 1 145 ? 22.422 -45.469 -14.727 1 94.44 145 THR A O 1
ATOM 1139 N N . GLU A 1 146 ? 23.156 -47.094 -16.094 1 89.69 146 GLU A N 1
ATOM 1140 C CA . GLU A 1 146 ? 22.578 -46.469 -17.297 1 89.69 146 GLU A CA 1
ATOM 1141 C C . GLU A 1 146 ? 21.062 -46.438 -17.219 1 89.69 146 GLU A C 1
ATOM 1143 O O . GLU A 1 146 ? 20.438 -45.469 -17.688 1 89.69 146 GLU A O 1
ATOM 1148 N N . GLU A 1 147 ? 20.578 -47.469 -16.656 1 91.25 147 GLU A N 1
ATOM 1149 C CA . GLU A 1 147 ? 19.125 -47.531 -16.516 1 91.25 147 GLU A CA 1
ATOM 1150 C C . GLU A 1 147 ? 18.609 -46.406 -15.617 1 91.25 147 GLU A C 1
ATOM 1152 O O . GLU A 1 147 ? 17.562 -45.812 -15.875 1 91.25 147 GLU A O 1
ATOM 1157 N N . HIS A 1 148 ? 19.375 -46.188 -14.594 1 94.25 148 HIS A N 1
ATOM 1158 C CA . HIS A 1 148 ? 19.016 -45.062 -13.719 1 94.25 148 HIS A CA 1
ATOM 1159 C C . HIS A 1 148 ? 19 -43.75 -14.477 1 94.25 148 HIS A C 1
ATOM 1161 O O . HIS A 1 148 ? 18.094 -42.938 -14.297 1 94.25 148 HIS A O 1
ATOM 1167 N N . GLY A 1 149 ? 19.938 -43.5 -15.32 1 91.5 149 GLY A N 1
ATOM 1168 C CA . GLY A 1 149 ? 20 -42.312 -16.141 1 91.5 149 GLY A CA 1
ATOM 1169 C C . GLY A 1 149 ? 18.812 -42.188 -17.094 1 91.5 149 GLY A C 1
ATOM 1170 O O . GLY A 1 149 ? 18.266 -41.094 -17.281 1 91.5 149 GLY A O 1
ATOM 1171 N N . ARG A 1 150 ? 18.438 -43.281 -17.656 1 89.19 150 ARG A N 1
ATOM 1172 C CA . ARG A 1 150 ? 17.312 -43.281 -18.594 1 89.19 150 ARG A CA 1
ATOM 1173 C C . ARG A 1 150 ? 16 -42.906 -17.891 1 89.19 150 ARG A C 1
ATOM 1175 O O . ARG A 1 150 ? 15.164 -42.219 -18.453 1 89.19 150 ARG A O 1
ATOM 1182 N N . LEU A 1 151 ? 15.852 -43.406 -16.703 1 91.94 151 LEU A N 1
ATOM 1183 C CA . LEU A 1 151 ? 14.664 -43.062 -15.93 1 91.94 151 LEU A CA 1
ATOM 1184 C C . LEU A 1 151 ? 14.688 -41.594 -15.516 1 91.94 151 LEU A C 1
ATOM 1186 O O . LEU A 1 151 ? 13.672 -40.906 -15.617 1 91.94 151 LEU A O 1
ATOM 1190 N N . PHE A 1 152 ? 15.852 -41.156 -15.148 1 94.06 152 PHE A N 1
ATOM 1191 C CA . PHE A 1 152 ? 16.016 -39.781 -14.641 1 94.06 152 PHE A CA 1
ATOM 1192 C C . PHE A 1 152 ? 15.719 -38.781 -15.734 1 94.06 152 PHE A C 1
ATOM 1194 O O . PHE A 1 152 ? 15.094 -37.75 -15.477 1 94.06 152 PHE A O 1
ATOM 1201 N N . VAL A 1 153 ? 16.047 -39.031 -16.875 1 90.62 153 VAL A N 1
ATOM 1202 C CA . VAL A 1 153 ? 15.891 -38.125 -18 1 90.62 153 VAL A CA 1
ATOM 1203 C C . VAL A 1 153 ? 14.406 -37.875 -18.266 1 90.62 153 VAL A C 1
ATOM 1205 O O . VAL A 1 153 ? 14.016 -36.812 -18.734 1 90.62 153 VAL A O 1
ATOM 1208 N N . LEU A 1 154 ? 13.57 -38.844 -17.922 1 89.75 154 LEU A N 1
ATOM 1209 C CA . LEU A 1 154 ? 12.133 -38.719 -18.141 1 89.75 154 LEU A CA 1
ATOM 1210 C C . LEU A 1 154 ? 11.547 -37.594 -17.297 1 89.75 154 LEU A C 1
ATOM 1212 O O . LEU A 1 154 ? 10.477 -37.062 -17.609 1 89.75 154 LEU A O 1
ATOM 1216 N N . LEU A 1 155 ? 12.258 -37.188 -16.297 1 92.75 155 LEU A N 1
ATOM 1217 C CA . LEU A 1 155 ? 11.734 -36.188 -15.367 1 92.75 155 LEU A CA 1
ATOM 1218 C C . LEU A 1 155 ? 12.156 -34.781 -15.781 1 92.75 155 LEU A C 1
ATOM 1220 O O . LEU A 1 155 ? 11.75 -33.812 -15.156 1 92.75 155 LEU A O 1
ATOM 1224 N N . ARG A 1 156 ? 12.906 -34.688 -16.766 1 90.12 156 ARG A N 1
ATOM 1225 C CA . ARG A 1 156 ? 13.5 -33.406 -17.141 1 90.12 156 ARG A CA 1
ATOM 1226 C C . ARG A 1 156 ? 12.422 -32.375 -17.453 1 90.12 156 ARG A C 1
ATOM 1228 O O . ARG A 1 156 ? 12.422 -31.281 -16.875 1 90.12 156 ARG A O 1
ATOM 1235 N N . GLU A 1 157 ? 11.539 -32.688 -18.312 1 89 157 GLU A N 1
ATOM 1236 C CA . GLU A 1 157 ? 10.531 -31.734 -18.766 1 89 157 GLU A CA 1
ATOM 1237 C C . GLU A 1 157 ? 9.562 -31.391 -17.625 1 89 157 GLU A C 1
ATOM 1239 O O . GLU A 1 157 ? 9.312 -30.203 -17.375 1 89 157 GLU A O 1
ATOM 1244 N N . PRO A 1 158 ? 9.086 -32.438 -16.906 1 91.06 158 PRO A N 1
ATOM 1245 C CA . PRO A 1 158 ? 8.203 -32.094 -15.797 1 91.06 158 PRO A CA 1
ATOM 1246 C C . PRO A 1 158 ? 8.875 -31.188 -14.758 1 91.06 158 PRO A C 1
ATOM 1248 O O . PRO A 1 158 ? 8.25 -30.266 -14.242 1 91.06 158 PRO A O 1
ATOM 1251 N N . LEU A 1 159 ? 10.07 -31.422 -14.477 1 93.06 159 LEU A N 1
ATOM 1252 C CA . LEU A 1 159 ? 10.789 -30.641 -13.484 1 93.06 159 LEU A CA 1
ATOM 1253 C C . LEU A 1 159 ? 11.062 -29.234 -14.008 1 93.06 159 LEU A C 1
ATOM 1255 O O . LEU A 1 159 ? 11.039 -28.266 -13.242 1 93.06 159 LEU A O 1
ATOM 1259 N N . SER A 1 160 ? 11.359 -29.109 -15.305 1 91.38 160 SER A N 1
ATOM 1260 C CA . SER A 1 160 ? 11.539 -27.797 -15.914 1 91.38 160 SER A CA 1
ATOM 1261 C C . SER A 1 160 ? 10.281 -26.938 -15.773 1 91.38 160 SER A C 1
ATOM 1263 O O . SER A 1 160 ? 10.352 -25.781 -15.391 1 91.38 160 SER A O 1
ATOM 1265 N N . ILE A 1 161 ? 9.18 -27.531 -16.031 1 89 161 ILE A N 1
ATOM 1266 C CA . ILE A 1 161 ? 7.895 -26.844 -15.961 1 89 161 ILE A CA 1
ATOM 1267 C C . ILE A 1 161 ? 7.586 -26.469 -14.516 1 89 161 ILE A C 1
ATOM 1269 O O . ILE A 1 161 ? 7.203 -25.328 -14.227 1 89 161 ILE A O 1
ATOM 1273 N N . ALA A 1 162 ? 7.77 -27.422 -13.648 1 90.56 162 ALA A N 1
ATOM 1274 C CA . ALA A 1 162 ? 7.5 -27.188 -12.234 1 90.56 162 ALA A CA 1
ATOM 1275 C C . ALA A 1 162 ? 8.375 -26.062 -11.68 1 90.56 162 ALA A C 1
ATOM 1277 O O . ALA A 1 162 ? 7.891 -25.203 -10.945 1 90.56 162 ALA A O 1
ATOM 1278 N N . LEU A 1 163 ? 9.625 -26.094 -12.055 1 90.88 163 LEU A N 1
ATOM 1279 C CA . LEU A 1 163 ? 10.547 -25.062 -11.602 1 90.88 163 LEU A CA 1
ATOM 1280 C C . LEU A 1 163 ? 10.125 -23.688 -12.125 1 90.88 163 LEU A C 1
ATOM 1282 O O . LEU A 1 163 ? 10.062 -22.719 -11.359 1 90.88 163 LEU A O 1
ATOM 1286 N N . ALA A 1 164 ? 9.844 -23.609 -13.336 1 90.06 164 ALA A N 1
ATOM 1287 C CA . ALA A 1 164 ? 9.43 -22.344 -13.938 1 90.06 164 ALA A CA 1
ATOM 1288 C C . ALA A 1 164 ? 8.172 -21.812 -13.273 1 90.06 164 ALA A C 1
ATOM 1290 O O . ALA A 1 164 ? 8.102 -20.625 -12.938 1 90.06 164 ALA A O 1
ATOM 1291 N N . ASN A 1 165 ? 7.156 -22.656 -13.078 1 89.31 165 ASN A N 1
ATOM 1292 C CA . ASN A 1 165 ? 5.91 -22.266 -12.43 1 89.31 165 ASN A CA 1
ATOM 1293 C C . ASN A 1 165 ? 6.137 -21.828 -10.984 1 89.31 165 ASN A C 1
ATOM 1295 O O . ASN A 1 165 ? 5.566 -20.844 -10.531 1 89.31 165 ASN A O 1
ATOM 1299 N N . ALA A 1 166 ? 6.941 -22.562 -10.352 1 88.81 166 ALA A N 1
ATOM 1300 C CA . ALA A 1 166 ? 7.246 -22.234 -8.953 1 88.81 166 ALA A CA 1
ATOM 1301 C C . ALA A 1 166 ? 7.934 -20.875 -8.844 1 88.81 166 ALA A C 1
ATOM 1303 O O . ALA A 1 166 ? 7.625 -20.094 -7.949 1 88.81 166 ALA A O 1
ATOM 1304 N N . LEU A 1 167 ? 8.883 -20.625 -9.758 1 88.69 167 LEU A N 1
ATOM 1305 C CA . LEU A 1 167 ? 9.602 -19.359 -9.742 1 88.69 167 LEU A CA 1
ATOM 1306 C C . LEU A 1 167 ? 8.656 -18.188 -10.008 1 88.69 167 LEU A C 1
ATOM 1308 O O . LEU A 1 167 ? 8.742 -17.156 -9.359 1 88.69 167 LEU A O 1
ATOM 1312 N N . LYS A 1 168 ? 7.777 -18.391 -10.938 1 89.31 168 LYS A N 1
ATOM 1313 C CA . LYS A 1 168 ? 6.789 -17.359 -11.242 1 89.31 168 LYS A CA 1
ATOM 1314 C C . LYS A 1 168 ? 5.883 -17.094 -10.047 1 89.31 168 LYS A C 1
ATOM 1316 O O . LYS A 1 168 ? 5.621 -15.938 -9.703 1 89.31 168 LYS A O 1
ATOM 1321 N N . HIS A 1 169 ? 5.461 -18.141 -9.438 1 90.56 169 HIS A N 1
ATOM 1322 C CA . HIS A 1 169 ? 4.598 -18.016 -8.273 1 90.56 169 HIS A CA 1
ATOM 1323 C C . HIS A 1 169 ? 5.328 -17.344 -7.113 1 90.56 169 HIS A C 1
ATOM 1325 O O . HIS A 1 169 ? 4.777 -16.453 -6.457 1 90.56 169 HIS A O 1
ATOM 1331 N N . ARG A 1 170 ? 6.527 -17.734 -6.875 1 88.75 170 ARG A N 1
ATOM 1332 C CA . ARG A 1 170 ? 7.324 -17.172 -5.789 1 88.75 170 ARG A CA 1
ATOM 1333 C C . ARG A 1 170 ? 7.539 -15.672 -5.988 1 88.75 170 ARG A C 1
ATOM 1335 O O . ARG A 1 170 ? 7.543 -14.906 -5.02 1 88.75 170 ARG A O 1
ATOM 1342 N N . GLU A 1 171 ? 7.734 -15.352 -7.164 1 89.94 171 GLU A N 1
ATOM 1343 C CA . GLU A 1 171 ? 7.918 -13.938 -7.461 1 89.94 171 GLU A CA 1
ATOM 1344 C C . GLU A 1 171 ? 6.664 -13.133 -7.117 1 89.94 171 GLU A C 1
ATOM 1346 O O . GLU A 1 171 ? 6.754 -12.07 -6.512 1 89.94 171 GLU A O 1
ATOM 1351 N N . VAL A 1 172 ? 5.574 -13.641 -7.465 1 90.88 172 VAL A N 1
ATOM 1352 C CA . VAL A 1 172 ? 4.32 -12.938 -7.199 1 90.88 172 VAL A CA 1
ATOM 1353 C C . VAL A 1 172 ? 4.066 -12.883 -5.695 1 90.88 172 VAL A C 1
ATOM 1355 O O . VAL A 1 172 ? 3.607 -11.867 -5.176 1 90.88 172 VAL A O 1
ATOM 1358 N N . VAL A 1 173 ? 4.379 -13.93 -5.035 1 90.94 173 VAL A N 1
ATOM 1359 C CA . VAL A 1 173 ? 4.219 -13.977 -3.588 1 90.94 173 VAL A CA 1
ATOM 1360 C C . VAL A 1 173 ? 5.125 -12.938 -2.934 1 90.94 173 VAL A C 1
ATOM 1362 O O . VAL A 1 173 ? 4.695 -12.203 -2.043 1 90.94 173 VAL A O 1
ATOM 1365 N N . ARG A 1 174 ? 6.332 -12.875 -3.416 1 89.44 174 ARG A N 1
ATOM 1366 C CA . ARG A 1 174 ? 7.285 -11.898 -2.895 1 89.44 174 ARG A CA 1
ATOM 1367 C C . ARG A 1 174 ? 6.789 -10.477 -3.111 1 89.44 174 ARG A C 1
ATOM 1369 O O . ARG A 1 174 ? 6.824 -9.648 -2.193 1 89.44 174 ARG A O 1
ATOM 1376 N N . LEU A 1 175 ? 6.355 -10.227 -4.262 1 89.5 175 LEU A N 1
ATOM 1377 C CA . LEU A 1 175 ? 5.828 -8.898 -4.578 1 89.5 175 LEU A CA 1
ATOM 1378 C C . LEU A 1 175 ? 4.633 -8.57 -3.689 1 89.5 175 LEU A C 1
ATOM 1380 O O . LEU A 1 175 ? 4.496 -7.43 -3.23 1 89.5 175 LEU A O 1
ATOM 1384 N N . ASN A 1 176 ? 3.85 -9.57 -3.502 1 91.56 176 ASN A N 1
ATOM 1385 C CA . ASN A 1 176 ? 2.697 -9.383 -2.627 1 91.56 176 ASN A CA 1
ATOM 1386 C C . ASN A 1 176 ? 3.125 -8.984 -1.217 1 91.56 176 ASN A C 1
ATOM 1388 O O . ASN A 1 176 ? 2.533 -8.086 -0.616 1 91.56 176 ASN A O 1
ATOM 1392 N N . GLU A 1 177 ? 4.09 -9.609 -0.717 1 89.19 177 GLU A N 1
ATOM 1393 C CA . GLU A 1 177 ? 4.594 -9.312 0.621 1 89.19 177 GLU A CA 1
ATOM 1394 C C . GLU A 1 177 ? 5.164 -7.898 0.694 1 89.19 177 GLU A C 1
ATOM 1396 O O . GLU A 1 177 ? 4.914 -7.172 1.66 1 89.19 177 GLU A O 1
ATOM 1401 N N . LEU A 1 178 ? 5.902 -7.52 -0.281 1 88.31 178 LEU A N 1
ATOM 1402 C CA . LEU A 1 178 ? 6.484 -6.18 -0.337 1 88.31 178 LEU A CA 1
ATOM 1403 C C . LEU A 1 178 ? 5.398 -5.113 -0.378 1 88.31 178 LEU A C 1
ATOM 1405 O O . LEU A 1 178 ? 5.457 -4.129 0.36 1 88.31 178 LEU A O 1
ATOM 1409 N N . LEU A 1 179 ? 4.434 -5.336 -1.164 1 88.75 179 LEU A N 1
ATOM 1410 C CA . LEU A 1 179 ? 3.348 -4.375 -1.327 1 88.75 179 LEU A CA 1
ATOM 1411 C C . LEU A 1 179 ? 2.521 -4.27 -0.05 1 88.75 179 LEU A C 1
ATOM 1413 O O . LEU A 1 179 ? 2.074 -3.18 0.317 1 88.75 179 LEU A O 1
ATOM 1417 N N . ALA A 1 180 ? 2.293 -5.41 0.549 1 89.38 180 ALA A N 1
ATOM 1418 C CA . ALA A 1 180 ? 1.582 -5.406 1.825 1 89.38 180 ALA A CA 1
ATOM 1419 C C . ALA A 1 180 ? 2.338 -4.594 2.871 1 89.38 180 ALA A C 1
ATOM 1421 O O . ALA A 1 180 ? 1.736 -3.811 3.611 1 89.38 180 ALA A O 1
ATOM 1422 N N . ASP A 1 181 ? 3.588 -4.809 2.945 1 89.44 181 ASP A N 1
ATOM 1423 C CA . ASP A 1 181 ? 4.449 -4.062 3.857 1 89.44 181 ASP A CA 1
ATOM 1424 C C . ASP A 1 181 ? 4.406 -2.566 3.549 1 89.44 181 ASP A C 1
ATOM 1426 O O . ASP A 1 181 ? 4.293 -1.742 4.461 1 89.44 181 ASP A O 1
ATOM 1430 N N . ASP A 1 182 ? 4.469 -2.209 2.312 1 88.62 182 ASP A N 1
ATOM 1431 C CA . ASP A 1 182 ? 4.398 -0.812 1.897 1 88.62 182 ASP A CA 1
ATOM 1432 C C . ASP A 1 182 ? 3.057 -0.193 2.281 1 88.62 182 ASP A C 1
ATOM 1434 O O . ASP A 1 182 ? 3.006 0.935 2.777 1 88.62 182 ASP A O 1
ATOM 1438 N N . SER A 1 183 ? 2.066 -0.931 1.997 1 86.88 183 SER A N 1
ATOM 1439 C CA . SER A 1 183 ? 0.731 -0.451 2.336 1 86.88 183 SER A CA 1
ATOM 1440 C C . SER A 1 183 ? 0.611 -0.157 3.826 1 86.88 183 SER A C 1
ATOM 1442 O O . SER A 1 183 ? 0.087 0.887 4.219 1 86.88 183 SER A O 1
ATOM 1444 N N . ARG A 1 184 ? 1.077 -1.022 4.621 1 84.81 184 ARG A N 1
ATOM 1445 C CA . ARG A 1 184 ? 1.056 -0.833 6.066 1 84.81 184 ARG A CA 1
ATOM 1446 C C . ARG A 1 184 ? 1.868 0.393 6.469 1 84.81 184 ARG A C 1
ATOM 1448 O O . ARG A 1 184 ? 1.443 1.172 7.328 1 84.81 184 ARG A O 1
ATOM 1455 N N . TYR A 1 185 ? 2.932 0.553 5.898 1 85.56 185 TYR A N 1
ATOM 1456 C CA . TYR A 1 185 ? 3.789 1.703 6.156 1 85.56 185 TYR A CA 1
ATOM 1457 C C . TYR A 1 185 ? 3.062 3.008 5.848 1 85.56 185 TYR A C 1
ATOM 1459 O O . TYR A 1 185 ? 3.033 3.92 6.676 1 85.56 185 TYR A O 1
ATOM 1467 N N . PHE A 1 186 ? 2.543 3.096 4.695 1 85.88 186 PHE A N 1
ATOM 1468 C CA . PHE A 1 186 ? 1.89 4.332 4.285 1 85.88 186 PHE A CA 1
ATOM 1469 C C . PHE A 1 186 ? 0.672 4.617 5.156 1 85.88 186 PHE A C 1
ATOM 1471 O O . PHE A 1 186 ? 0.389 5.773 5.477 1 85.88 186 PHE A O 1
ATOM 1478 N N . GLN A 1 187 ? 0.023 3.613 5.52 1 84.88 187 GLN A N 1
ATOM 1479 C CA . GLN A 1 187 ? -1.101 3.775 6.434 1 84.88 187 GLN A CA 1
ATOM 1480 C C . GLN A 1 187 ? -0.64 4.352 7.773 1 84.88 187 GLN A C 1
ATOM 1482 O O . GLN A 1 187 ? -1.276 5.258 8.312 1 84.88 187 GLN A O 1
ATOM 1487 N N . GLN A 1 188 ? 0.384 3.832 8.211 1 82.81 188 GLN A N 1
ATOM 1488 C CA . GLN A 1 188 ? 0.926 4.293 9.484 1 82.81 188 GLN A CA 1
ATOM 1489 C C . GLN A 1 188 ? 1.394 5.742 9.391 1 82.81 188 GLN A C 1
ATOM 1491 O O . GLN A 1 188 ? 1.178 6.531 10.312 1 82.81 188 GLN A O 1
ATOM 1496 N N . GLU A 1 189 ? 1.993 6.023 8.273 1 83.19 189 GLU A N 1
ATOM 1497 C CA . GLU A 1 189 ? 2.443 7.395 8.055 1 83.19 189 GLU A CA 1
ATOM 1498 C C . GLU A 1 189 ? 1.265 8.367 8.023 1 83.19 189 GLU A C 1
ATOM 1500 O O . GLU A 1 189 ? 1.356 9.484 8.531 1 83.19 189 GLU A O 1
ATOM 1505 N N . LEU A 1 190 ? 0.275 7.965 7.445 1 82.12 190 LEU A N 1
ATOM 1506 C CA . LEU A 1 190 ? -0.927 8.789 7.367 1 82.12 190 LEU A CA 1
ATOM 1507 C C . LEU A 1 190 ? -1.524 9.008 8.75 1 82.12 190 LEU A C 1
ATOM 1509 O O . LEU A 1 190 ? -1.948 10.117 9.078 1 82.12 190 LEU A O 1
ATOM 1513 N N . ARG A 1 191 ? -1.473 8.039 9.531 1 78.06 191 ARG A N 1
ATOM 1514 C CA . ARG A 1 191 ? -2.006 8.117 10.883 1 78.06 191 ARG A CA 1
ATOM 1515 C C . ARG A 1 191 ? -1.119 8.984 11.766 1 78.06 191 ARG A C 1
ATOM 1517 O O . ARG A 1 191 ? -1.618 9.742 12.602 1 78.06 191 ARG A O 1
ATOM 1524 N N . ALA A 1 192 ? 0.123 8.828 11.547 1 75.38 192 ALA A N 1
ATOM 1525 C CA . ALA A 1 192 ? 1.068 9.609 12.344 1 75.38 192 ALA A CA 1
ATOM 1526 C C . ALA A 1 192 ? 0.871 11.109 12.109 1 75.38 192 ALA A C 1
ATOM 1528 O O . ALA A 1 192 ? 1.039 11.906 13.031 1 75.38 192 ALA A O 1
ATOM 1529 N N . LYS A 1 193 ? 0.5 11.398 11 1 73.75 193 LYS A N 1
ATOM 1530 C CA . LYS A 1 193 ? 0.29 12.805 10.664 1 73.75 193 LYS A CA 1
ATOM 1531 C C . LYS A 1 193 ? -0.945 13.359 11.367 1 73.75 193 LYS A C 1
ATOM 1533 O O . LYS A 1 193 ? -1.062 14.57 11.57 1 73.75 193 LYS A O 1
ATOM 1538 N N . GLN A 1 194 ? -1.829 12.5 11.742 1 69.56 194 GLN A N 1
ATOM 1539 C CA . GLN A 1 194 ? -3.031 12.922 12.453 1 69.56 194 GLN A CA 1
ATOM 1540 C C . GLN A 1 194 ? -2.779 13.016 13.953 1 69.56 194 GLN A C 1
ATOM 1542 O O . GLN A 1 194 ? -3.576 13.609 14.688 1 69.56 194 GLN A O 1
ATOM 1547 N N . GLY A 1 195 ? -1.745 12.641 14.445 1 66.69 195 GLY A N 1
ATOM 1548 C CA . GLY A 1 195 ? -1.438 12.625 15.867 1 66.69 195 GLY A CA 1
ATOM 1549 C C . GLY A 1 195 ? -1.394 11.227 16.453 1 66.69 195 GLY A C 1
ATOM 1550 O O . GLY A 1 195 ? -2.205 10.375 16.094 1 66.69 195 GLY A O 1
ATOM 1551 N N . GLN A 1 196 ? -0.425 11.016 17.234 1 64.94 196 GLN A N 1
ATOM 1552 C CA . GLN A 1 196 ? -0.207 9.664 17.734 1 64.94 196 GLN A CA 1
ATOM 1553 C C . GLN A 1 196 ? -0.783 9.508 19.141 1 64.94 196 GLN A C 1
ATOM 1555 O O . GLN A 1 196 ? -1.116 8.398 19.562 1 64.94 196 GLN A O 1
ATOM 1560 N N . GLU A 1 197 ? -0.923 10.633 19.766 1 77.56 197 GLU A N 1
ATOM 1561 C CA . GLU A 1 197 ? -1.275 10.523 21.172 1 77.56 197 GLU A CA 1
ATOM 1562 C C . GLU A 1 197 ? -2.479 11.398 21.516 1 77.56 197 GLU A C 1
ATOM 1564 O O . GLU A 1 197 ? -2.588 12.523 21.031 1 77.56 197 GLU A O 1
ATOM 1569 N N . VAL A 1 198 ? -3.385 10.742 22.234 1 85.25 198 VAL A N 1
ATOM 1570 C CA . VAL A 1 198 ? -4.512 11.523 22.734 1 85.25 198 VAL A CA 1
ATOM 1571 C C . VAL A 1 198 ? -4.129 12.188 24.047 1 85.25 198 VAL A C 1
ATOM 1573 O O . VAL A 1 198 ? -4.129 11.547 25.109 1 85.25 198 VAL A O 1
ATOM 1576 N N . VAL A 1 199 ? -3.854 13.406 23.922 1 86.19 199 VAL A N 1
ATOM 1577 C CA . VAL A 1 199 ? -3.531 14.172 25.125 1 86.19 199 VAL A CA 1
ATOM 1578 C C . VAL A 1 199 ? -4.805 14.453 25.922 1 86.19 199 VAL A C 1
ATOM 1580 O O . VAL A 1 199 ? -5.805 14.906 25.359 1 86.19 199 VAL A O 1
ATOM 1583 N N . GLY A 1 200 ? -4.863 14.094 27.281 1 84 200 GLY A N 1
ATOM 1584 C CA . GLY A 1 200 ? -6.027 14.258 28.125 1 84 200 GLY A CA 1
ATOM 1585 C C . GLY A 1 200 ? -6.789 12.961 28.359 1 84 200 GLY A C 1
ATOM 1586 O O . GLY A 1 200 ? -7.871 12.969 28.953 1 84 200 GLY A O 1
ATOM 1587 N N . ALA A 1 201 ? -6.25 11.922 27.938 1 86.81 201 ALA A N 1
ATOM 1588 C CA . ALA A 1 201 ? -6.902 10.617 28 1 86.81 201 ALA A CA 1
ATOM 1589 C C . ALA A 1 201 ? -7.215 10.234 29.438 1 86.81 201 ALA A C 1
ATOM 1591 O O . ALA A 1 201 ? -8.219 9.562 29.703 1 86.81 201 ALA A O 1
ATOM 1592 N N . GLU A 1 202 ? -6.391 10.727 30.297 1 85.88 202 GLU A N 1
ATOM 1593 C CA . GLU A 1 202 ? -6.547 10.352 31.703 1 85.88 202 GLU A CA 1
ATOM 1594 C C . GLU A 1 202 ? -7.184 11.477 32.5 1 85.88 202 GLU A C 1
ATOM 1596 O O . GLU A 1 202 ? -7.375 11.344 33.719 1 85.88 202 GLU A O 1
ATOM 1601 N N . PHE A 1 203 ? -7.582 12.586 31.906 1 91.31 203 PHE A N 1
ATOM 1602 C CA . PHE A 1 203 ? -8.133 13.742 32.594 1 91.31 203 PHE A CA 1
ATOM 1603 C C . PHE A 1 203 ? -9.422 14.211 31.938 1 91.31 203 PHE A C 1
ATOM 1605 O O . PHE A 1 203 ? -10.453 13.539 32.031 1 91.31 203 PHE A O 1
ATOM 1612 N N . GLY A 1 204 ? -9.328 15.203 31.156 1 90.31 204 GLY A N 1
ATOM 1613 C CA . GLY A 1 204 ? -10.516 15.82 30.578 1 90.31 204 GLY A CA 1
ATOM 1614 C C . GLY A 1 204 ? -11.258 14.906 29.625 1 90.31 204 GLY A C 1
ATOM 1615 O O . GLY A 1 204 ? -12.469 15.055 29.438 1 90.31 204 GLY A O 1
ATOM 1616 N N . LEU A 1 205 ? -10.547 13.922 29.062 1 94 205 LEU A N 1
ATOM 1617 C CA . LEU A 1 205 ? -11.156 13.031 28.078 1 94 205 LEU A CA 1
ATOM 1618 C C . LEU A 1 205 ? -11.32 11.625 28.641 1 94 205 LEU A C 1
ATOM 1620 O O . LEU A 1 205 ? -11.586 10.68 27.891 1 94 205 LEU A O 1
ATOM 1624 N N . ARG A 1 206 ? -11.211 11.5 29.922 1 92.25 206 ARG A N 1
ATOM 1625 C CA . ARG A 1 206 ? -11.258 10.172 30.531 1 92.25 206 ARG A CA 1
ATOM 1626 C C . ARG A 1 206 ? -12.57 9.469 30.203 1 92.25 206 ARG A C 1
ATOM 1628 O O . ARG A 1 206 ? -12.57 8.289 29.828 1 92.25 206 ARG A O 1
ATOM 1635 N N . GLY A 1 207 ? -13.68 10.141 30.391 1 92.5 207 GLY A N 1
ATOM 1636 C CA . GLY A 1 207 ? -14.977 9.562 30.078 1 92.5 207 GLY A CA 1
ATOM 1637 C C . GLY A 1 207 ? -15.117 9.156 28.625 1 92.5 207 GLY A C 1
ATOM 1638 O O . GLY A 1 207 ? -15.664 8.102 28.312 1 92.5 207 GLY A O 1
ATOM 1639 N N . VAL A 1 208 ? -14.602 10 27.766 1 95.38 208 VAL A N 1
ATOM 1640 C CA . VAL A 1 208 ? -14.648 9.742 26.328 1 95.38 208 VAL A CA 1
ATOM 1641 C C . VAL A 1 208 ? -13.812 8.508 26 1 95.38 208 VAL A C 1
ATOM 1643 O O . VAL A 1 208 ? -14.242 7.648 25.234 1 95.38 208 VAL A O 1
ATOM 1646 N N . MET A 1 209 ? -12.688 8.445 26.625 1 94.56 209 MET A N 1
ATOM 1647 C CA . MET A 1 209 ? -11.773 7.328 26.391 1 94.56 209 MET A CA 1
ATOM 1648 C C . MET A 1 209 ? -12.367 6.02 26.891 1 94.56 209 MET A C 1
ATOM 1650 O O . MET A 1 209 ? -12.172 4.965 26.281 1 94.56 209 MET A O 1
ATOM 1654 N N . GLU A 1 210 ? -13.047 6.121 27.953 1 93.44 210 GLU A N 1
ATOM 1655 C CA . GLU A 1 210 ? -13.711 4.938 28.484 1 93.44 210 GLU A CA 1
ATOM 1656 C C . GLU A 1 210 ? -14.797 4.438 27.531 1 93.44 210 GLU A C 1
ATOM 1658 O O . GLU A 1 210 ? -14.914 3.232 27.297 1 93.44 210 GLU A O 1
ATOM 1663 N N . GLN A 1 211 ? -15.508 5.305 27.031 1 94.12 211 GLN A N 1
ATOM 1664 C CA . GLN A 1 211 ? -16.531 4.949 26.047 1 94.12 211 GLN A CA 1
ATOM 1665 C C . GLN A 1 211 ? -15.906 4.363 24.781 1 94.12 211 GLN A C 1
ATOM 1667 O O . GLN A 1 211 ? -16.406 3.383 24.234 1 94.12 211 GLN A O 1
ATOM 1672 N N . ALA A 1 212 ? -14.844 5.016 24.359 1 93.94 212 ALA A N 1
ATOM 1673 C CA . ALA A 1 212 ? -14.141 4.539 23.172 1 93.94 212 ALA A CA 1
ATOM 1674 C C . ALA A 1 212 ? -13.656 3.105 23.359 1 93.94 212 ALA A C 1
ATOM 1676 O O . ALA A 1 212 ? -13.781 2.277 22.469 1 93.94 212 ALA A O 1
ATOM 1677 N N . GLN A 1 213 ? -13.133 2.842 24.5 1 92.81 213 GLN A N 1
ATOM 1678 C CA . GLN A 1 213 ? -12.641 1.506 24.812 1 92.81 213 GLN A CA 1
ATOM 1679 C C . GLN A 1 213 ? -13.773 0.484 24.812 1 92.81 213 GLN A C 1
ATOM 1681 O O . GLN A 1 213 ? -13.602 -0.638 24.328 1 92.81 213 GLN A O 1
ATOM 1686 N N . GLN A 1 214 ? -14.859 0.894 25.312 1 92 214 GLN A N 1
ATOM 1687 C CA . GLN A 1 214 ? -16.016 0.009 25.391 1 92 214 GLN A CA 1
ATOM 1688 C C . GLN A 1 214 ? -16.531 -0.338 24 1 92 214 GLN A C 1
ATOM 1690 O O . GLN A 1 214 ? -16.766 -1.51 23.688 1 92 214 GLN A O 1
ATOM 1695 N N . VAL A 1 215 ? -16.625 0.584 23.219 1 93.44 215 VAL A N 1
ATOM 1696 C CA . VAL A 1 215 ? -17.266 0.374 21.922 1 93.44 215 VAL A CA 1
ATOM 1697 C C . VAL A 1 215 ? -16.266 -0.26 20.969 1 93.44 215 VAL A C 1
ATOM 1699 O O . VAL A 1 215 ? -16.656 -0.896 19.984 1 93.44 215 VAL A O 1
ATOM 1702 N N . ALA A 1 216 ? -14.977 -0.049 21.188 1 94.06 216 ALA A N 1
ATOM 1703 C CA . ALA A 1 216 ? -13.93 -0.57 20.312 1 94.06 216 ALA A CA 1
ATOM 1704 C C . ALA A 1 216 ? -14.039 -2.086 20.172 1 94.06 216 ALA A C 1
ATOM 1706 O O . ALA A 1 216 ? -13.695 -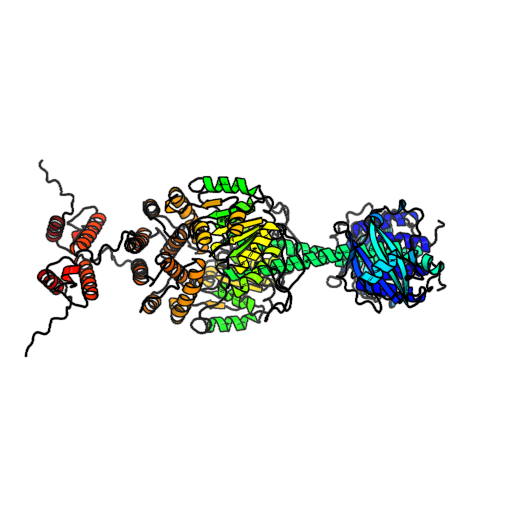2.646 19.125 1 94.06 216 ALA A O 1
ATOM 1707 N N . GLN A 1 217 ? -14.562 -2.709 21.109 1 91.62 217 GLN A N 1
ATOM 1708 C CA . GLN A 1 217 ? -14.625 -4.168 21.141 1 91.62 217 GLN A CA 1
ATOM 1709 C C . GLN A 1 217 ? -15.844 -4.676 20.375 1 91.62 217 GLN A C 1
ATOM 1711 O O . GLN A 1 217 ? -15.93 -5.863 20.047 1 91.62 217 GLN A O 1
ATOM 1716 N N . LEU A 1 218 ? -16.641 -3.758 20.047 1 89.69 218 LEU A N 1
ATOM 1717 C CA . LEU A 1 218 ? -17.844 -4.098 19.281 1 89.69 218 LEU A CA 1
ATOM 1718 C C . LEU A 1 218 ? -17.703 -3.689 17.828 1 89.69 218 LEU A C 1
ATOM 1720 O O . LEU A 1 218 ? -16.719 -3.047 17.453 1 89.69 218 LEU A O 1
ATOM 1724 N N . ASP A 1 219 ? -18.625 -4.113 16.969 1 88.56 219 ASP A N 1
ATOM 1725 C CA . ASP A 1 219 ? -18.578 -3.771 15.547 1 88.56 219 ASP A CA 1
ATOM 1726 C C . ASP A 1 219 ? -19.656 -2.764 15.188 1 88.56 219 ASP A C 1
ATOM 1728 O O . ASP A 1 219 ? -19.797 -2.393 14.016 1 88.56 219 ASP A O 1
ATOM 1732 N N . ASN A 1 220 ? -20.281 -2.225 16.172 1 89.5 220 ASN A N 1
ATOM 1733 C CA . ASN A 1 220 ? -21.344 -1.251 15.953 1 89.5 220 ASN A CA 1
ATOM 1734 C C . ASN A 1 220 ? -20.797 0.067 15.414 1 89.5 220 ASN A C 1
ATOM 1736 O O . ASN A 1 220 ? -19.656 0.424 15.68 1 89.5 220 ASN A O 1
ATOM 1740 N N . PRO A 1 221 ? -21.641 0.702 14.656 1 94.25 221 PRO A N 1
ATOM 1741 C CA . PRO A 1 221 ? -21.266 2.055 14.25 1 94.25 221 PRO A CA 1
ATOM 1742 C C . PRO A 1 221 ? -21.156 3.018 15.43 1 94.25 221 PRO A C 1
ATOM 1744 O O . PRO A 1 221 ? -21.891 2.867 16.422 1 94.25 221 PRO A O 1
ATOM 1747 N N . VAL A 1 222 ? -20.219 3.924 15.32 1 96.38 222 VAL A N 1
ATOM 1748 C CA . VAL A 1 222 ? -20.031 4.926 16.359 1 96.38 222 VAL A CA 1
ATOM 1749 C C . VAL A 1 222 ? -20.234 6.32 15.789 1 96.38 222 VAL A C 1
ATOM 1751 O O . VAL A 1 222 ? -19.797 6.609 14.672 1 96.38 222 VAL A O 1
ATOM 1754 N N . LEU A 1 223 ? -20.984 7.16 16.531 1 96.88 223 LEU A N 1
ATOM 1755 C CA . LEU A 1 223 ? -21.188 8.555 16.156 1 96.88 223 LEU A CA 1
ATOM 1756 C C . LEU A 1 223 ? -20.469 9.492 17.109 1 96.88 223 LEU A C 1
ATOM 1758 O O . LEU A 1 223 ? -20.812 9.562 18.297 1 96.88 223 LEU A O 1
ATOM 1762 N N . LEU A 1 224 ? -19.453 10.172 16.594 1 97.25 224 LEU A N 1
ATOM 1763 C CA . LEU A 1 224 ? -18.703 11.141 17.391 1 97.25 224 LEU A CA 1
ATOM 1764 C C . LEU A 1 224 ? -19.297 12.539 17.234 1 97.25 224 LEU A C 1
ATOM 1766 O O . LEU A 1 224 ? -19.391 13.055 16.125 1 97.25 224 LEU A O 1
ATOM 1770 N N . LEU A 1 225 ? -19.672 13.062 18.391 1 96.12 225 LEU A N 1
ATOM 1771 C CA . LEU A 1 225 ? -20.266 14.398 18.406 1 96.12 225 LEU A CA 1
ATOM 1772 C C . LEU A 1 225 ? -19.344 15.391 19.109 1 96.12 225 LEU A C 1
ATOM 1774 O O . LEU A 1 225 ? -18.703 15.055 20.109 1 96.12 225 LEU A O 1
ATOM 1778 N N . GLY A 1 226 ? -19.281 16.578 18.5 1 94.44 226 GLY A N 1
ATOM 1779 C CA . GLY A 1 226 ? -18.469 17.625 19.109 1 94.44 226 GLY A CA 1
ATOM 1780 C C . GLY A 1 226 ? -18.156 18.766 18.156 1 94.44 226 GLY A C 1
ATOM 1781 O O . GLY A 1 226 ? -18.312 18.625 16.953 1 94.44 226 GLY A O 1
ATOM 1782 N N . GLU A 1 227 ? -17.625 19.859 18.75 1 90.62 227 GLU A N 1
ATOM 1783 C CA . GLU A 1 227 ? -17.281 21.031 17.969 1 90.62 227 GLU A CA 1
ATOM 1784 C C . GLU A 1 227 ? -16.062 20.781 17.094 1 90.62 227 GLU A C 1
ATOM 1786 O O . GLU A 1 227 ? -15.336 19.812 17.297 1 90.62 227 GLU A O 1
ATOM 1791 N N . THR A 1 228 ? -15.938 21.609 16.125 1 87.12 228 THR A N 1
ATOM 1792 C CA . THR A 1 228 ? -14.766 21.516 15.258 1 87.12 228 THR A CA 1
ATOM 1793 C C . THR A 1 228 ? -13.484 21.734 16.062 1 87.12 228 THR A C 1
ATOM 1795 O O . THR A 1 228 ? -13.422 22.609 16.922 1 87.12 228 THR A O 1
ATOM 1798 N N . GLY A 1 229 ? -12.555 20.875 15.844 1 88.88 229 GLY A N 1
ATOM 1799 C CA . GLY A 1 229 ? -11.242 21.047 16.453 1 88.88 229 GLY A CA 1
ATOM 1800 C C . GLY A 1 229 ? -11.125 20.391 17.812 1 88.88 229 GLY A C 1
ATOM 1801 O O . GLY A 1 229 ? -10.102 20.531 18.484 1 88.88 229 GLY A O 1
ATOM 1802 N N . CYS A 1 230 ? -12.102 19.672 18.25 1 92 230 CYS A N 1
ATOM 1803 C CA . CYS A 1 230 ? -12.055 19.078 19.578 1 92 230 CYS A CA 1
ATOM 1804 C C . CYS A 1 230 ? -11.281 17.766 19.578 1 92 230 CYS A C 1
ATOM 1806 O O . CYS A 1 230 ? -10.977 17.219 20.625 1 92 230 CYS A O 1
ATOM 1808 N N . GLY A 1 231 ? -10.969 17.203 18.391 1 90.31 231 GLY A N 1
ATOM 1809 C CA . GLY A 1 231 ? -10.148 16 18.344 1 90.31 231 GLY A CA 1
ATOM 1810 C C . GLY A 1 231 ? -10.945 14.766 17.984 1 90.31 231 GLY A C 1
ATOM 1811 O O . GLY A 1 231 ? -10.586 13.656 18.375 1 90.31 231 GLY A O 1
ATOM 1812 N N . LYS A 1 232 ? -12.008 14.906 17.312 1 93.38 232 LYS A N 1
ATOM 1813 C CA . LYS A 1 232 ? -12.859 13.773 16.938 1 93.38 232 LYS A CA 1
ATOM 1814 C C . LYS A 1 232 ? -12.086 12.758 16.109 1 93.38 232 LYS A C 1
ATOM 1816 O O . LYS A 1 232 ? -12.281 11.555 16.25 1 93.38 232 LYS A O 1
ATOM 1821 N N . GLY A 1 233 ? -11.227 13.227 15.273 1 91.69 233 GLY A N 1
ATOM 1822 C CA . GLY A 1 233 ? -10.406 12.336 14.469 1 91.69 233 GLY A CA 1
ATOM 1823 C C . GLY A 1 233 ? -9.484 11.453 15.297 1 91.69 233 GLY A C 1
ATOM 1824 O O . GLY A 1 233 ? -9.328 10.266 15 1 91.69 233 GLY A O 1
ATOM 1825 N N . MET A 1 234 ? -8.961 11.992 16.297 1 91.94 234 MET A N 1
ATOM 1826 C CA . MET A 1 234 ? -8.062 11.242 17.156 1 91.94 234 MET A CA 1
ATOM 1827 C C . MET A 1 234 ? -8.82 10.172 17.938 1 91.94 234 MET A C 1
ATOM 1829 O O . MET A 1 234 ? -8.297 9.086 18.172 1 91.94 234 MET A O 1
ATOM 1833 N N . ILE A 1 235 ? -9.969 10.555 18.344 1 94.06 235 ILE A N 1
ATOM 1834 C CA . ILE A 1 235 ? -10.789 9.586 19.062 1 94.06 235 ILE A CA 1
ATOM 1835 C C . ILE A 1 235 ? -11.172 8.438 18.125 1 94.06 235 ILE A C 1
ATOM 1837 O O . ILE A 1 235 ? -11.156 7.273 18.531 1 94.06 235 ILE A O 1
ATOM 1841 N N . ALA A 1 236 ? -11.516 8.773 16.891 1 94.75 236 ALA A N 1
ATOM 1842 C CA . ALA A 1 236 ? -11.82 7.746 15.891 1 94.75 236 ALA A CA 1
ATOM 1843 C C . ALA A 1 236 ? -10.648 6.793 15.695 1 94.75 236 ALA A C 1
ATOM 1845 O O . ALA A 1 236 ? -10.828 5.574 15.656 1 94.75 236 ALA A O 1
ATOM 1846 N N . ASP A 1 237 ? -9.539 7.348 15.633 1 93.31 237 ASP A N 1
ATOM 1847 C CA . ASP A 1 237 ? -8.328 6.555 15.477 1 93.31 237 ASP A CA 1
ATOM 1848 C C . ASP A 1 237 ? -8.117 5.633 16.672 1 93.31 237 ASP A C 1
ATOM 1850 O O . ASP A 1 237 ? -7.691 4.488 16.516 1 93.31 237 ASP A O 1
ATOM 1854 N N . THR A 1 238 ? -8.352 6.18 17.797 1 92.75 238 THR A N 1
ATOM 1855 C CA . THR A 1 238 ? -8.211 5.398 19.031 1 92.75 238 THR A CA 1
ATOM 1856 C C . THR A 1 238 ? -9.164 4.211 19.031 1 92.75 238 THR A C 1
ATOM 1858 O O . THR A 1 238 ? -8.781 3.098 19.391 1 92.75 238 THR A O 1
ATOM 1861 N N . ILE A 1 239 ? -10.344 4.438 18.609 1 94.75 239 ILE A N 1
ATOM 1862 C CA . ILE A 1 239 ? -11.336 3.365 18.531 1 94.75 239 ILE A CA 1
ATOM 1863 C C . ILE A 1 239 ? -10.852 2.281 17.578 1 94.75 239 ILE A C 1
ATOM 1865 O O . ILE A 1 239 ? -10.93 1.09 17.875 1 94.75 239 ILE A O 1
ATOM 1869 N N . HIS A 1 240 ? -10.359 2.672 16.484 1 94.56 240 HIS A N 1
ATOM 1870 C CA . HIS A 1 240 ? -9.844 1.721 15.5 1 94.56 240 HIS A CA 1
ATOM 1871 C C . HIS A 1 240 ? -8.695 0.905 16.078 1 94.56 240 HIS A C 1
ATOM 1873 O O . HIS A 1 240 ? -8.68 -0.323 15.953 1 94.56 240 HIS A O 1
ATOM 1879 N N . LYS A 1 241 ? -7.801 1.531 16.75 1 92 241 LYS A N 1
ATOM 1880 C CA . LYS A 1 241 ? -6.602 0.902 17.281 1 92 241 LYS A CA 1
ATOM 1881 C C . LYS A 1 241 ? -6.953 -0.123 18.359 1 92 241 LYS A C 1
ATOM 1883 O O . LYS A 1 241 ? -6.266 -1.134 18.516 1 92 241 LYS A O 1
ATOM 1888 N N . LEU A 1 242 ? -7.965 0.196 19.031 1 92.88 242 LEU A N 1
ATOM 1889 C CA . LEU A 1 242 ? -8.352 -0.657 20.156 1 92.88 242 LEU A CA 1
ATOM 1890 C C . LEU A 1 242 ? -9.297 -1.762 19.688 1 92.88 242 LEU A C 1
ATOM 1892 O O . LEU A 1 242 ? -9.656 -2.646 20.469 1 92.88 242 LEU A O 1
ATOM 1896 N N . SER A 1 243 ? -9.648 -1.76 18.438 1 94.69 243 SER A N 1
ATOM 1897 C CA . SER A 1 243 ? -10.648 -2.703 17.938 1 94.69 243 SER A CA 1
ATOM 1898 C C . SER A 1 243 ? -9.984 -3.967 17.391 1 94.69 243 SER A C 1
ATOM 1900 O O . SER A 1 243 ? -8.758 -4.043 17.297 1 94.69 243 SER A O 1
ATOM 1902 N N . ARG A 1 244 ? -10.797 -4.938 17.016 1 93.31 244 ARG A N 1
ATOM 1903 C CA . ARG A 1 244 ? -10.328 -6.176 16.406 1 93.31 244 ARG A CA 1
ATOM 1904 C C . ARG A 1 244 ? -9.836 -5.922 14.977 1 93.31 244 ARG A C 1
ATOM 1906 O O . ARG A 1 244 ? -9.164 -6.77 14.391 1 93.31 244 ARG A O 1
ATOM 1913 N N . ARG A 1 245 ? -10.156 -4.727 14.5 1 94 245 ARG A N 1
ATOM 1914 C CA . ARG A 1 245 ? -9.805 -4.387 13.125 1 94 245 ARG A CA 1
ATOM 1915 C C . ARG A 1 245 ? -8.555 -3.518 13.078 1 94 245 ARG A C 1
ATOM 1917 O O . ARG A 1 245 ? -8.258 -2.908 12.047 1 94 245 ARG A O 1
ATOM 1924 N N . ALA A 1 246 ? -7.84 -3.467 14.117 1 91.69 246 ALA A N 1
ATOM 1925 C CA . ALA A 1 246 ? -6.703 -2.559 14.266 1 91.69 246 ALA A CA 1
ATOM 1926 C C . ALA A 1 246 ? -5.645 -2.826 13.203 1 91.69 246 ALA A C 1
ATOM 1928 O O . ALA A 1 246 ? -4.914 -1.915 12.805 1 91.69 246 ALA A O 1
ATOM 1929 N N . GLN A 1 247 ? -5.586 -3.998 12.695 1 87.62 247 GLN A N 1
ATOM 1930 C CA . GLN A 1 247 ? -4.574 -4.359 11.703 1 87.62 247 GLN A CA 1
ATOM 1931 C C . GLN A 1 247 ? -5.055 -4.062 10.289 1 87.62 247 GLN A C 1
ATOM 1933 O O . GLN A 1 247 ? -4.277 -4.133 9.336 1 87.62 247 GLN A O 1
ATOM 1938 N N . GLY A 1 248 ? -6.348 -3.762 10.203 1 89.94 248 GLY A N 1
ATOM 1939 C CA . GLY A 1 248 ? -6.906 -3.404 8.906 1 89.94 248 GLY A CA 1
ATOM 1940 C C . GLY A 1 248 ? -6.738 -1.935 8.57 1 89.94 248 GLY A C 1
ATOM 1941 O O . GLY A 1 248 ? -6.215 -1.163 9.375 1 89.94 248 GLY A O 1
ATOM 1942 N N . PRO A 1 249 ? -7.207 -1.539 7.434 1 90.81 249 PRO A N 1
ATOM 1943 C CA . PRO A 1 249 ? -7.051 -0.146 7.008 1 90.81 249 PRO A CA 1
ATOM 1944 C C . PRO A 1 249 ? -8.031 0.796 7.699 1 90.81 249 PRO A C 1
ATOM 1946 O O . PRO A 1 249 ? -9.164 0.399 8.008 1 90.81 249 PRO A O 1
ATOM 1949 N N . MET A 1 250 ? -7.547 1.911 7.973 1 92.25 250 MET A N 1
ATOM 1950 C CA . MET A 1 250 ? -8.406 3.012 8.391 1 92.25 250 MET A CA 1
ATOM 1951 C C . MET A 1 250 ? -8.508 4.07 7.301 1 92.25 250 MET A C 1
ATOM 1953 O O . MET A 1 250 ? -7.539 4.785 7.035 1 92.25 250 MET A O 1
ATOM 1957 N N . ILE A 1 251 ? -9.656 4.098 6.711 1 93.5 251 ILE A N 1
ATOM 1958 C CA . ILE A 1 251 ? -9.859 5.023 5.602 1 93.5 251 ILE A CA 1
ATOM 1959 C C . ILE A 1 251 ? -10.664 6.227 6.082 1 93.5 251 ILE A C 1
ATOM 1961 O O . ILE A 1 251 ? -11.766 6.074 6.625 1 93.5 251 ILE A O 1
ATOM 1965 N N . THR A 1 252 ? -10.109 7.395 5.938 1 91.94 252 THR A N 1
ATOM 1966 C CA . THR A 1 252 ? -10.773 8.617 6.375 1 91.94 252 THR A CA 1
ATOM 1967 C C . THR A 1 252 ? -11.328 9.391 5.18 1 91.94 252 THR A C 1
ATOM 1969 O O . THR A 1 252 ? -10.633 9.57 4.176 1 91.94 252 THR A O 1
ATOM 1972 N N . VAL A 1 253 ? -12.57 9.812 5.359 1 91 253 VAL A N 1
ATOM 1973 C CA . VAL A 1 253 ? -13.219 10.617 4.332 1 91 253 VAL A CA 1
ATOM 1974 C C . VAL A 1 253 ? -13.852 11.852 4.965 1 91 253 VAL A C 1
ATOM 1976 O O . VAL A 1 253 ? -14.641 11.742 5.902 1 91 253 VAL A O 1
ATOM 1979 N N . ASN A 1 254 ? -13.469 12.93 4.465 1 87.62 254 ASN A N 1
ATOM 1980 C CA . ASN A 1 254 ? -14.164 14.156 4.848 1 87.62 254 ASN A CA 1
ATOM 1981 C C . ASN A 1 254 ? -15.305 14.477 3.885 1 87.62 254 ASN A C 1
ATOM 1983 O O . ASN A 1 254 ? -15.062 14.953 2.773 1 87.62 254 ASN A O 1
ATOM 1987 N N . CYS A 1 255 ? -16.484 14.297 4.355 1 90.44 255 CYS A N 1
ATOM 1988 C CA . CYS A 1 255 ? -17.672 14.406 3.498 1 90.44 255 CYS A CA 1
ATOM 1989 C C . CYS A 1 255 ? -17.891 15.844 3.062 1 90.44 255 CYS A C 1
ATOM 1991 O O . CYS A 1 255 ? -18.594 16.094 2.074 1 90.44 255 CYS A O 1
ATOM 1993 N N . GLY A 1 256 ? -17.312 16.734 3.748 1 83.12 256 GLY A N 1
ATOM 1994 C CA . GLY A 1 256 ? -17.484 18.141 3.408 1 83.12 256 GLY A CA 1
ATOM 1995 C C . GLY A 1 256 ? -16.422 18.672 2.459 1 83.12 256 GLY A C 1
ATOM 1996 O O . GLY A 1 256 ? -16.594 19.734 1.859 1 83.12 256 GLY A O 1
ATOM 1997 N N . ALA A 1 257 ? -15.383 17.938 2.309 1 79.12 257 ALA A N 1
ATOM 1998 C CA . ALA A 1 257 ? -14.258 18.422 1.513 1 79.12 257 ALA A CA 1
ATOM 1999 C C . ALA A 1 257 ? -14.359 17.922 0.071 1 79.12 257 ALA A C 1
ATOM 2001 O O . ALA A 1 257 ? -13.664 18.438 -0.814 1 79.12 257 ALA A O 1
ATOM 2002 N N . ILE A 1 258 ? -15.18 17 -0.21 1 81.5 258 ILE A N 1
ATOM 2003 C CA . ILE A 1 258 ? -15.328 16.422 -1.538 1 81.5 258 ILE A CA 1
ATOM 2004 C C . ILE A 1 258 ? -16.547 17.016 -2.232 1 81.5 258 ILE A C 1
ATOM 2006 O O . ILE A 1 258 ? -17.641 17.062 -1.651 1 81.5 258 ILE A O 1
ATOM 2010 N N . PRO A 1 259 ? -16.297 17.484 -3.443 1 81.62 259 PRO A N 1
ATOM 2011 C CA . PRO A 1 259 ? -17.469 17.969 -4.184 1 81.62 259 PRO A CA 1
ATOM 2012 C C . PRO A 1 259 ? -18.594 16.938 -4.25 1 81.62 259 PRO A C 1
ATOM 2014 O O . PRO A 1 259 ? -18.328 15.742 -4.398 1 81.62 259 PRO A O 1
ATOM 2017 N N . ALA A 1 260 ? -19.812 17.406 -4.23 1 84.88 260 ALA A N 1
ATOM 2018 C CA . ALA A 1 260 ? -20.984 16.531 -4.195 1 84.88 260 ALA A CA 1
ATOM 2019 C C . ALA A 1 260 ? -21.047 15.641 -5.426 1 84.88 260 ALA A C 1
ATOM 2021 O O . ALA A 1 260 ? -21.438 14.469 -5.332 1 84.88 260 ALA A O 1
ATOM 2022 N N . SER A 1 261 ? -20.562 16.172 -6.504 1 84.12 261 SER A N 1
ATOM 2023 C CA . SER A 1 261 ? -20.641 15.438 -7.77 1 84.12 261 SER A CA 1
ATOM 2024 C C . SER A 1 261 ? -19.688 14.25 -7.789 1 84.12 261 SER A C 1
ATOM 2026 O O . SER A 1 261 ? -19.906 13.289 -8.523 1 84.12 261 SER A O 1
ATOM 2028 N N . LEU A 1 262 ? -18.703 14.359 -6.941 1 87 262 LEU A N 1
ATOM 2029 C CA . LEU A 1 262 ? -17.672 13.32 -6.961 1 87 262 LEU A CA 1
ATOM 2030 C C . LEU A 1 262 ? -17.812 12.406 -5.75 1 87 262 LEU A C 1
ATOM 2032 O O . LEU A 1 262 ? -17.172 11.352 -5.691 1 87 262 LEU A O 1
ATOM 2036 N N . LEU A 1 263 ? -18.609 12.75 -4.891 1 91.06 263 LEU A N 1
ATOM 2037 C CA . LEU A 1 263 ? -18.672 12.078 -3.596 1 91.06 263 LEU A CA 1
ATOM 2038 C C . LEU A 1 263 ? -19.062 10.609 -3.764 1 91.06 263 LEU A C 1
ATOM 2040 O O . LEU A 1 263 ? -18.469 9.734 -3.141 1 91.06 263 LEU A O 1
ATOM 2044 N N . GLU A 1 264 ? -19.984 10.344 -4.633 1 90.56 264 GLU A N 1
ATOM 2045 C CA . GLU A 1 264 ? -20.453 8.977 -4.836 1 90.56 264 GLU A CA 1
ATOM 2046 C C . GLU A 1 264 ? -19.344 8.102 -5.418 1 90.56 264 GLU A C 1
ATOM 2048 O O . GLU A 1 264 ? -19.125 6.973 -4.965 1 90.56 264 GLU A O 1
ATOM 2053 N N . SER A 1 265 ? -18.766 8.648 -6.402 1 90.81 265 SER A N 1
ATOM 2054 C CA . SER A 1 265 ? -17.656 7.918 -7.023 1 90.81 265 SER A CA 1
ATOM 2055 C C . SER A 1 265 ? -16.531 7.656 -6.027 1 90.81 265 SER A C 1
ATOM 2057 O O . SER A 1 265 ? -15.922 6.586 -6.043 1 90.81 265 SER A O 1
ATOM 2059 N N . GLU A 1 266 ? -16.312 8.602 -5.156 1 91.62 266 GLU A N 1
ATOM 2060 C CA . GLU A 1 266 ? -15.25 8.469 -4.168 1 91.62 266 GLU A CA 1
ATOM 2061 C C . GLU A 1 266 ? -15.602 7.414 -3.121 1 91.62 266 GLU A C 1
ATOM 2063 O O . GLU A 1 266 ? -14.734 6.633 -2.713 1 91.62 266 GLU A O 1
ATOM 2068 N N . LEU A 1 267 ? -16.781 7.395 -2.738 1 94.62 267 LEU A N 1
ATOM 2069 C CA . LEU A 1 267 ? -17.188 6.504 -1.659 1 94.62 267 LEU A CA 1
ATOM 2070 C C . LEU A 1 267 ? -17.422 5.09 -2.182 1 94.62 267 LEU A C 1
ATOM 2072 O O . LEU A 1 267 ? -16.969 4.117 -1.58 1 94.62 267 LEU A O 1
ATOM 2076 N N . PHE A 1 268 ? -18.109 4.992 -3.363 1 94.31 268 PHE A N 1
ATOM 2077 C CA . PHE A 1 268 ? -18.609 3.703 -3.824 1 94.31 268 PHE A CA 1
ATOM 2078 C C . PHE A 1 268 ? -17.766 3.17 -4.973 1 94.31 268 PHE A C 1
ATOM 2080 O O . PHE A 1 268 ? -17.828 1.987 -5.309 1 94.31 268 PHE A O 1
ATOM 2087 N N . GLY A 1 269 ? -16.984 4.043 -5.504 1 93.19 269 GLY A N 1
ATOM 2088 C CA . GLY A 1 269 ? -16.266 3.646 -6.699 1 93.19 269 GLY A CA 1
ATOM 2089 C C . GLY A 1 269 ? -17.094 3.738 -7.965 1 93.19 269 GLY A C 1
ATOM 2090 O O . GLY A 1 269 ? -18.281 4.059 -7.91 1 93.19 269 GLY A O 1
ATOM 2091 N N . HIS A 1 270 ? -16.375 3.512 -9.094 1 92.62 270 HIS A N 1
ATOM 2092 C CA . HIS A 1 270 ? -17.109 3.559 -10.359 1 92.62 270 HIS A CA 1
ATOM 2093 C C . HIS A 1 270 ? -16.531 2.564 -11.359 1 92.62 270 HIS A C 1
ATOM 2095 O O . HIS A 1 270 ? -15.391 2.137 -11.234 1 92.62 270 HIS A O 1
ATOM 2101 N N . GLU A 1 271 ? -17.375 2.137 -12.219 1 92.12 271 GLU A N 1
ATOM 2102 C CA . GLU A 1 271 ? -16.969 1.272 -13.32 1 92.12 271 GLU A CA 1
ATOM 2103 C C . GLU A 1 271 ? -16.469 2.092 -14.508 1 92.12 271 GLU A C 1
ATOM 2105 O O . GLU A 1 271 ? -16.75 3.287 -14.602 1 92.12 271 GLU A O 1
ATOM 2110 N N . LYS A 1 272 ? -15.742 1.389 -15.289 1 89.44 272 LYS A N 1
ATOM 2111 C CA . LYS A 1 272 ? -15.305 2.049 -16.516 1 89.44 272 LYS A CA 1
ATOM 2112 C C . LYS A 1 272 ? -16.5 2.508 -17.344 1 89.44 272 LYS A C 1
ATOM 2114 O O . LYS A 1 272 ? -17.453 1.754 -17.547 1 89.44 272 LYS A O 1
ATOM 2119 N N . GLY A 1 273 ? -16.469 3.773 -17.766 1 85.12 273 GLY A N 1
ATOM 2120 C CA . GLY A 1 273 ? -17.516 4.312 -18.625 1 85.12 273 GLY A CA 1
ATOM 2121 C C . GLY A 1 273 ? -18.734 4.758 -17.859 1 85.12 273 GLY A C 1
ATOM 2122 O O . GLY A 1 273 ? -19.766 5.098 -18.453 1 85.12 273 GLY A O 1
ATOM 2123 N N . ALA A 1 274 ? -18.672 4.766 -16.594 1 84.06 274 ALA A N 1
ATOM 2124 C CA . ALA A 1 274 ? -19.828 5.109 -15.773 1 84.06 274 ALA A CA 1
ATOM 2125 C C . ALA A 1 274 ? -20.281 6.547 -16.031 1 84.06 274 ALA A C 1
ATOM 2127 O O . ALA A 1 274 ? -21.469 6.867 -15.922 1 84.06 274 ALA A O 1
ATOM 2128 N N . PHE A 1 275 ? -19.469 7.434 -16.203 1 83.19 275 PHE A N 1
ATOM 2129 C CA . PHE A 1 275 ? -19.703 8.836 -16.531 1 83.19 275 PHE A CA 1
ATOM 2130 C C . PHE A 1 275 ? -18.578 9.391 -17.406 1 83.19 275 PHE A C 1
ATOM 2132 O O . PHE A 1 275 ? -17.609 8.688 -17.703 1 83.19 275 PHE A O 1
ATOM 2139 N N . THR A 1 276 ? -18.828 10.68 -17.812 1 82.94 276 THR A N 1
ATOM 2140 C CA . THR A 1 276 ? -17.812 11.312 -18.641 1 82.94 276 THR A CA 1
ATOM 2141 C C . THR A 1 276 ? -16.5 11.453 -17.875 1 82.94 276 THR A C 1
ATOM 2143 O O . THR A 1 276 ? -16.453 12.07 -16.812 1 82.94 276 THR A O 1
ATOM 2146 N N . GLY A 1 277 ? -15.453 10.852 -18.172 1 79.69 277 GLY A N 1
ATOM 2147 C CA . GLY A 1 277 ? -14.164 10.914 -17.5 1 79.69 277 GLY A CA 1
ATOM 2148 C C . GLY A 1 277 ? -13.781 9.617 -16.812 1 79.69 277 GLY A C 1
ATOM 2149 O O . GLY A 1 277 ? -12.648 9.461 -16.359 1 79.69 277 GLY A O 1
ATOM 2150 N N . ALA A 1 278 ? -14.742 8.727 -16.672 1 83.19 278 ALA A N 1
ATOM 2151 C CA . ALA A 1 278 ? -14.461 7.438 -16.031 1 83.19 278 ALA A CA 1
ATOM 2152 C C . ALA A 1 278 ? -13.719 6.508 -16.984 1 83.19 278 ALA A C 1
ATOM 2154 O O . ALA A 1 278 ? -14.281 5.535 -17.484 1 83.19 278 ALA A O 1
ATOM 2155 N N . GLU A 1 279 ? -12.453 6.715 -17.125 1 82.44 279 GLU A N 1
ATOM 2156 C CA . GLU A 1 279 ? -11.641 5.992 -18.094 1 82.44 279 GLU A CA 1
ATOM 2157 C C . GLU A 1 279 ? -11.297 4.59 -17.594 1 82.44 279 GLU A C 1
ATOM 2159 O O . GLU A 1 279 ? -11.031 3.689 -18.391 1 82.44 279 GLU A O 1
ATOM 2164 N N . ARG A 1 280 ? -11.32 4.527 -16.359 1 87.19 280 ARG A N 1
ATOM 2165 C CA . ARG A 1 280 ? -10.992 3.23 -15.773 1 87.19 280 ARG A CA 1
ATOM 2166 C C . ARG A 1 280 ? -11.852 2.951 -14.547 1 87.19 280 ARG A C 1
ATOM 2168 O O . ARG A 1 280 ? -12.469 3.865 -13.992 1 87.19 280 ARG A O 1
ATOM 2175 N N . GLN A 1 281 ? -11.867 1.669 -14.219 1 89.31 281 GLN A N 1
ATOM 2176 C CA . GLN A 1 281 ? -12.531 1.285 -12.977 1 89.31 281 GLN A CA 1
ATOM 2177 C C . GLN A 1 281 ? -11.758 1.793 -11.758 1 89.31 281 GLN A C 1
ATOM 2179 O O . GLN A 1 281 ? -10.523 1.763 -11.742 1 89.31 281 GLN A O 1
ATOM 2184 N N . LYS A 1 282 ? -12.508 2.354 -10.844 1 89.81 282 LYS A N 1
ATOM 2185 C CA . LYS A 1 282 ? -11.898 2.863 -9.617 1 89.81 282 LYS A CA 1
ATOM 2186 C C . LYS A 1 282 ? -12.602 2.318 -8.383 1 89.81 282 LYS A C 1
ATOM 2188 O O . LYS A 1 282 ? -13.836 2.334 -8.305 1 89.81 282 LYS A O 1
ATOM 2193 N N . ARG A 1 283 ? -11.844 1.806 -7.488 1 92.62 283 ARG A N 1
ATOM 2194 C CA . ARG A 1 283 ? -12.406 1.351 -6.223 1 92.62 283 ARG A CA 1
ATOM 2195 C C . ARG A 1 283 ? -12.742 2.531 -5.316 1 92.62 283 ARG A C 1
ATOM 2197 O O . ARG A 1 283 ? -11.992 3.506 -5.254 1 92.62 283 ARG A O 1
ATOM 2204 N N . GLY A 1 284 ? -13.82 2.418 -4.629 1 93.88 284 GLY A N 1
ATOM 2205 C CA . GLY A 1 284 ? -14.219 3.453 -3.689 1 93.88 284 GLY A CA 1
ATOM 2206 C C . GLY A 1 284 ? -13.609 3.279 -2.314 1 93.88 284 GLY A C 1
ATOM 2207 O O . GLY A 1 284 ? -12.914 2.289 -2.055 1 93.88 284 GLY A O 1
ATOM 2208 N N . ARG A 1 285 ? -13.883 4.207 -1.458 1 94.94 285 ARG A N 1
ATOM 2209 C CA . ARG A 1 285 ? -13.336 4.219 -0.104 1 94.94 285 ARG A CA 1
ATOM 2210 C C . ARG A 1 285 ? -13.867 3.043 0.709 1 94.94 285 ARG A C 1
ATOM 2212 O O . ARG A 1 285 ? -13.148 2.467 1.525 1 94.94 285 ARG A O 1
ATOM 2219 N N . PHE A 1 286 ? -15.07 2.629 0.482 1 95.88 286 PHE A N 1
ATOM 2220 C CA . PHE A 1 286 ? -15.656 1.52 1.223 1 95.88 286 PHE A CA 1
ATOM 2221 C C . PHE A 1 286 ? -14.953 0.21 0.89 1 95.88 286 PHE A C 1
ATOM 2223 O O . PHE A 1 286 ? -14.648 -0.581 1.785 1 95.88 286 PHE A O 1
ATOM 2230 N N . GLU A 1 287 ? -14.711 0.071 -0.378 1 94.56 287 GLU A N 1
ATOM 2231 C CA . GLU A 1 287 ? -14 -1.135 -0.798 1 94.56 287 GLU A CA 1
ATOM 2232 C C . GLU A 1 287 ? -12.578 -1.167 -0.233 1 94.56 287 GLU A C 1
ATOM 2234 O O . GLU A 1 287 ? -12.094 -2.225 0.169 1 94.56 287 GLU A O 1
ATOM 2239 N N . ARG A 1 288 ? -11.992 -0.059 -0.18 1 92.88 288 ARG A N 1
ATOM 2240 C CA . ARG A 1 288 ? -10.617 0.048 0.295 1 92.88 288 ARG A CA 1
ATOM 2241 C C . ARG A 1 288 ? -10.531 -0.234 1.791 1 92.88 288 ARG A C 1
ATOM 2243 O O . ARG A 1 288 ? -9.469 -0.604 2.299 1 92.88 288 ARG A O 1
ATOM 2250 N N . ALA A 1 289 ? -11.594 -0.077 2.467 1 94.69 289 ALA A N 1
ATOM 2251 C CA . ALA A 1 289 ? -11.609 -0.238 3.918 1 94.69 289 ALA A CA 1
ATOM 2252 C C . ALA A 1 289 ? -11.922 -1.682 4.305 1 94.69 289 ALA A C 1
ATOM 2254 O O . ALA A 1 289 ? -12.125 -1.984 5.484 1 94.69 289 ALA A O 1
ATOM 2255 N N . GLN A 1 290 ? -11.938 -2.562 3.355 1 93.56 290 GLN A N 1
ATOM 2256 C CA . GLN A 1 290 ? -12.289 -3.953 3.627 1 93.56 290 GLN A CA 1
ATOM 2257 C C . GLN A 1 290 ? -11.453 -4.516 4.773 1 93.56 290 GLN A C 1
ATOM 2259 O O . GLN A 1 290 ? -10.227 -4.391 4.781 1 93.56 290 GLN A O 1
ATOM 2264 N N . GLY A 1 291 ? -12.219 -5.105 5.73 1 92.88 291 GLY A N 1
ATOM 2265 C CA . GLY A 1 291 ? -11.555 -5.707 6.875 1 92.88 291 GLY A CA 1
ATOM 2266 C C . GLY A 1 291 ? -11.133 -4.691 7.922 1 92.88 291 GLY A C 1
ATOM 2267 O O . GLY A 1 291 ? -10.547 -5.055 8.945 1 92.88 291 GLY A O 1
ATOM 2268 N N . GLY A 1 292 ? -11.469 -3.414 7.691 1 94.88 292 GLY A N 1
ATOM 2269 C CA . GLY A 1 292 ? -11.039 -2.34 8.578 1 94.88 292 GLY A CA 1
ATOM 2270 C C . GLY A 1 292 ? -12.172 -1.4 8.961 1 94.88 292 GLY A C 1
ATOM 2271 O O . GLY A 1 292 ? -13.266 -1.847 9.312 1 94.88 292 GLY A O 1
ATOM 2272 N N . THR A 1 293 ? -11.781 -0.071 9.016 1 96.19 293 THR A N 1
ATOM 2273 C CA . THR A 1 293 ? -12.719 0.945 9.484 1 96.19 293 THR A CA 1
ATOM 2274 C C . THR A 1 293 ? -12.773 2.119 8.508 1 96.19 293 THR A C 1
ATOM 2276 O O . THR A 1 293 ? -11.75 2.533 7.969 1 96.19 293 THR A O 1
ATOM 2279 N N . VAL A 1 294 ? -13.953 2.639 8.289 1 96.81 294 VAL A N 1
ATOM 2280 C CA . VAL A 1 294 ? -14.133 3.887 7.551 1 96.81 294 VAL A CA 1
ATOM 2281 C C . VAL A 1 294 ? -14.555 4.996 8.516 1 96.81 294 VAL A C 1
ATOM 2283 O O . VAL A 1 294 ? -15.516 4.836 9.273 1 96.81 294 VAL A O 1
ATOM 2286 N N . PHE A 1 295 ? -13.812 6.004 8.477 1 96.38 295 PHE A N 1
ATOM 2287 C CA . PHE A 1 295 ? -14.156 7.184 9.266 1 96.38 295 PHE A CA 1
ATOM 2288 C C . PHE A 1 295 ? -14.75 8.273 8.383 1 96.38 295 PHE A C 1
ATOM 2290 O O . PHE A 1 295 ? -14.055 8.859 7.547 1 96.38 295 PHE A O 1
ATOM 2297 N N . LEU A 1 296 ? -16.031 8.484 8.594 1 96.38 296 LEU A N 1
ATOM 2298 C CA . LEU A 1 296 ? -16.75 9.523 7.863 1 96.38 296 LEU A CA 1
ATOM 2299 C C . LEU A 1 296 ? -16.828 10.805 8.68 1 96.38 296 LEU A C 1
ATOM 2301 O O . LEU A 1 296 ? -17.719 10.961 9.516 1 96.38 296 LEU A O 1
ATOM 2305 N N . ASP A 1 297 ? -15.93 11.68 8.305 1 93 297 ASP A N 1
ATOM 2306 C CA . ASP A 1 297 ? -15.914 12.969 8.992 1 93 297 ASP A CA 1
ATOM 2307 C C . ASP A 1 297 ? -16.906 13.938 8.367 1 93 297 ASP A C 1
ATOM 2309 O O . ASP A 1 297 ? -17.125 13.922 7.148 1 93 297 ASP A O 1
ATOM 2313 N N . GLU A 1 298 ? -17.656 14.703 9.219 1 92.56 298 GLU A N 1
ATOM 2314 C CA . GLU A 1 298 ? -18.656 15.695 8.82 1 92.56 298 GLU A CA 1
ATOM 2315 C C . GLU A 1 298 ? -19.797 15.047 8.039 1 92.56 298 GLU A C 1
ATOM 2317 O O . GLU A 1 298 ? -20.109 15.477 6.93 1 92.56 298 GLU A O 1
ATOM 2322 N N . ILE A 1 299 ? -20.344 14.078 8.664 1 95.19 299 ILE A N 1
ATOM 2323 C CA . ILE A 1 299 ? -21.406 13.281 8.047 1 95.19 299 ILE A CA 1
ATOM 2324 C C . ILE A 1 299 ? -22.625 14.164 7.77 1 95.19 299 ILE A C 1
ATOM 2326 O O . ILE A 1 299 ? -23.438 13.852 6.895 1 95.19 299 ILE A O 1
ATOM 2330 N N . GLY A 1 300 ? -22.75 15.234 8.492 1 92.94 300 GLY A N 1
ATOM 2331 C CA . GLY A 1 300 ? -23.859 16.156 8.289 1 92.94 300 GLY A CA 1
ATOM 2332 C C . GLY A 1 300 ? -23.812 16.859 6.941 1 92.94 300 GLY A C 1
ATOM 2333 O O . GLY A 1 300 ? -24.812 17.422 6.496 1 92.94 300 GLY A O 1
ATOM 2334 N N . GLU A 1 301 ? -22.688 16.812 6.285 1 89.31 301 GLU A N 1
ATOM 2335 C CA . GLU A 1 301 ? -22.516 17.5 5.008 1 89.31 301 GLU A CA 1
ATOM 2336 C C . GLU A 1 301 ? -22.859 16.578 3.838 1 89.31 301 GLU A C 1
ATOM 2338 O O . GLU A 1 301 ? -22.828 17 2.682 1 89.31 301 GLU A O 1
ATOM 2343 N N . LEU A 1 302 ? -23.188 15.445 4.098 1 93 302 LEU A N 1
ATOM 2344 C CA . LEU A 1 302 ? -23.5 14.477 3.049 1 93 302 LEU A CA 1
ATOM 2345 C C . LEU A 1 302 ? -24.797 14.859 2.322 1 93 302 LEU A C 1
ATOM 2347 O O . LEU A 1 302 ? -25.812 15.109 2.957 1 93 302 LEU A O 1
ATOM 2351 N N . PRO A 1 303 ? -24.734 14.875 1.016 1 92.88 303 PRO A N 1
ATOM 2352 C CA . PRO A 1 303 ? -25.969 15.117 0.269 1 92.88 303 PRO A CA 1
ATOM 2353 C C . PRO A 1 303 ? -27 14.016 0.476 1 92.88 303 PRO A C 1
ATOM 2355 O O . PRO A 1 303 ? -26.656 12.875 0.784 1 92.88 303 PRO A O 1
ATOM 2358 N N . LEU A 1 304 ? -28.281 14.375 0.229 1 93.44 304 LEU A N 1
ATOM 2359 C CA . LEU A 1 304 ? -29.391 13.461 0.489 1 93.44 304 LEU A CA 1
ATOM 2360 C C . LEU A 1 304 ? -29.266 12.195 -0.35 1 93.44 304 LEU A C 1
ATOM 2362 O O . LEU A 1 304 ? -29.547 11.094 0.131 1 93.44 304 LEU A O 1
ATOM 2366 N N . GLU A 1 305 ? -28.844 12.375 -1.571 1 90.75 305 GLU A N 1
ATOM 2367 C CA . GLU A 1 305 ? -28.703 11.227 -2.463 1 90.75 305 GLU A CA 1
ATOM 2368 C C . GLU A 1 305 ? -27.672 10.234 -1.917 1 90.75 305 GLU A C 1
ATOM 2370 O O . GLU A 1 305 ? -27.891 9.023 -1.977 1 90.75 305 GLU A O 1
ATOM 2375 N N . SER A 1 306 ? -26.625 10.742 -1.417 1 93.19 306 SER A N 1
ATOM 2376 C CA . SER A 1 306 ? -25.578 9.906 -0.866 1 93.19 306 SER A CA 1
ATOM 2377 C C . SER A 1 306 ? -26 9.266 0.451 1 93.19 306 SER A C 1
ATOM 2379 O O . SER A 1 306 ? -25.531 8.188 0.808 1 93.19 306 SER A O 1
ATOM 2381 N N . GLN A 1 307 ? -26.875 9.969 1.165 1 94.94 307 GLN A N 1
ATOM 2382 C CA . GLN A 1 307 ? -27.391 9.438 2.426 1 94.94 307 GLN A CA 1
ATOM 2383 C C . GLN A 1 307 ? -28.156 8.141 2.207 1 94.94 307 GLN A C 1
ATOM 2385 O O . GLN A 1 307 ? -28.047 7.199 2.996 1 94.94 307 GLN A O 1
ATOM 2390 N N . VAL A 1 308 ? -28.891 8.055 1.129 1 93.38 308 VAL A N 1
ATOM 2391 C CA . VAL A 1 308 ? -29.672 6.867 0.797 1 93.38 308 VAL A CA 1
ATOM 2392 C C . VAL A 1 308 ? -28.734 5.68 0.583 1 93.38 308 VAL A C 1
ATOM 2394 O O . VAL A 1 308 ? -28.969 4.594 1.118 1 93.38 308 VAL A O 1
ATOM 2397 N N . LYS A 1 309 ? -27.766 5.926 -0.148 1 93.56 309 LYS A N 1
ATOM 2398 C CA . LYS A 1 309 ? -26.828 4.859 -0.46 1 93.56 309 LYS A CA 1
ATOM 2399 C C . LYS A 1 309 ? -26.062 4.418 0.785 1 93.56 309 LYS A C 1
ATOM 2401 O O . LYS A 1 309 ? -25.766 3.232 0.958 1 93.56 309 LYS A O 1
ATOM 2406 N N . LEU A 1 310 ? -25.672 5.379 1.577 1 95.06 310 LEU A N 1
ATOM 2407 C CA . LEU A 1 310 ? -24.984 5.051 2.816 1 95.06 310 LEU A CA 1
ATOM 2408 C C . LEU A 1 310 ? -25.844 4.18 3.715 1 95.06 310 LEU A C 1
ATOM 2410 O O . LEU A 1 310 ? -25.359 3.25 4.355 1 95.06 310 LEU A O 1
ATOM 2414 N N . LEU A 1 311 ? -27.125 4.531 3.762 1 93.31 311 LEU A N 1
ATOM 2415 C CA . LEU A 1 311 ? -28.062 3.727 4.539 1 93.31 311 LEU A CA 1
ATOM 2416 C C . LEU A 1 311 ? -28.047 2.275 4.066 1 93.31 311 LEU A C 1
ATOM 2418 O O . LEU A 1 311 ? -28.078 1.353 4.887 1 93.31 311 LEU A O 1
ATOM 2422 N N . HIS A 1 312 ? -27.969 2.119 2.777 1 93.88 312 HIS A N 1
ATOM 2423 C CA . HIS A 1 312 ? -27.922 0.781 2.201 1 93.88 312 HIS A CA 1
ATOM 2424 C C . HIS A 1 312 ? -26.672 0.034 2.652 1 93.88 312 HIS A C 1
ATOM 2426 O O . HIS A 1 312 ? -26.734 -1.159 2.959 1 93.88 312 HIS A O 1
ATOM 2432 N N . VAL A 1 313 ? -25.562 0.673 2.709 1 94.62 313 VAL A N 1
ATOM 2433 C CA . VAL A 1 313 ? -24.297 0.08 3.141 1 94.62 313 VAL A CA 1
ATOM 2434 C C . VAL A 1 313 ? -24.406 -0.359 4.602 1 94.62 313 VAL A C 1
ATOM 2436 O O . VAL A 1 313 ? -23.984 -1.457 4.957 1 94.62 313 VAL A O 1
ATOM 2439 N N . LEU A 1 314 ? -25 0.463 5.398 1 93.94 314 LEU A N 1
ATOM 2440 C CA . LEU A 1 314 ? -25.109 0.19 6.828 1 93.94 314 LEU A CA 1
ATOM 2441 C C . LEU A 1 314 ? -26.062 -0.977 7.086 1 93.94 314 LEU A C 1
ATOM 2443 O O . LEU A 1 314 ? -25.844 -1.768 8.008 1 93.94 314 LEU A O 1
ATOM 2447 N N . GLN A 1 315 ? -27.016 -1.158 6.242 1 91.06 315 GLN A N 1
ATOM 2448 C CA . GLN A 1 315 ? -28.047 -2.164 6.465 1 91.06 315 GLN A CA 1
ATOM 2449 C C . GLN A 1 315 ? -27.656 -3.504 5.852 1 91.06 315 GLN A C 1
ATOM 2451 O O . GLN A 1 315 ? -27.828 -4.555 6.469 1 91.06 315 GLN A O 1
ATOM 2456 N N . HIS A 1 316 ? -27.094 -3.467 4.672 1 92.5 316 HIS A N 1
ATOM 2457 C CA . HIS A 1 316 ? -26.891 -4.691 3.91 1 92.5 316 HIS A CA 1
ATOM 2458 C C . HIS A 1 316 ? -25.406 -5.051 3.83 1 92.5 316 HIS A C 1
ATOM 2460 O O . HIS A 1 316 ? -25.062 -6.164 3.438 1 92.5 316 HIS A O 1
ATOM 2466 N N . LYS A 1 317 ? -24.562 -4.133 4.199 1 93.69 317 LYS A N 1
ATOM 2467 C CA . LYS A 1 317 ? -23.125 -4.344 4.168 1 93.69 317 LYS A CA 1
ATOM 2468 C C . LYS A 1 317 ? -22.656 -4.727 2.766 1 93.69 317 LYS A C 1
ATOM 2470 O O . LYS A 1 317 ? -21.891 -5.68 2.598 1 93.69 317 LYS A O 1
ATOM 2475 N N . GLU A 1 318 ? -23.203 -4.02 1.807 1 94.81 318 GLU A N 1
ATOM 2476 C CA . GLU A 1 318 ? -22.812 -4.207 0.412 1 94.81 318 GLU A CA 1
ATOM 2477 C C . GLU A 1 318 ? -22.875 -2.891 -0.359 1 94.81 318 GLU A C 1
ATOM 2479 O O . GLU A 1 318 ? -23.5 -1.933 0.081 1 94.81 318 GLU A O 1
ATOM 2484 N N . ILE A 1 319 ? -22.109 -2.926 -1.479 1 94.44 319 ILE A N 1
ATOM 2485 C CA . ILE A 1 319 ? -22.141 -1.745 -2.336 1 94.44 319 ILE A CA 1
ATOM 2486 C C . ILE A 1 319 ? -22.188 -2.172 -3.801 1 94.44 319 ILE A C 1
ATOM 2488 O O . ILE A 1 319 ? -21.938 -3.336 -4.125 1 94.44 319 ILE A O 1
ATOM 2492 N N . GLU A 1 320 ? -22.641 -1.203 -4.547 1 92.75 320 GLU A N 1
ATOM 2493 C CA . GLU A 1 320 ? -22.484 -1.268 -5.996 1 92.75 320 GLU A CA 1
ATOM 2494 C C . GLU A 1 320 ? -21.734 -0.057 -6.527 1 92.75 320 GLU A C 1
ATOM 2496 O O . GLU A 1 320 ? -21.984 1.075 -6.113 1 92.75 320 GLU A O 1
ATOM 2501 N N . ARG A 1 321 ? -20.797 -0.355 -7.371 1 92.31 321 ARG A N 1
ATOM 2502 C CA . ARG A 1 321 ? -20.078 0.762 -7.977 1 92.31 321 ARG A CA 1
ATOM 2503 C C . ARG A 1 321 ? -21 1.585 -8.875 1 92.31 321 ARG A C 1
ATOM 2505 O O . ARG A 1 321 ? -21.984 1.07 -9.391 1 92.31 321 ARG A O 1
ATOM 2512 N N . VAL A 1 322 ? -20.578 2.854 -8.938 1 90.94 322 VAL A N 1
ATOM 2513 C CA . VAL A 1 322 ? -21.344 3.721 -9.82 1 90.94 322 VAL A CA 1
ATOM 2514 C C . VAL A 1 322 ? -21.281 3.188 -11.25 1 90.94 322 VAL A C 1
ATOM 2516 O O . VAL A 1 322 ? -20.203 2.938 -11.781 1 90.94 322 VAL A O 1
ATOM 2519 N N . GLY A 1 323 ? -22.375 2.984 -11.852 1 88.25 323 GLY A N 1
ATOM 2520 C CA . GLY A 1 323 ? -22.453 2.498 -13.227 1 88.25 323 GLY A CA 1
ATOM 2521 C C . GLY A 1 323 ? -22.375 0.986 -13.328 1 88.25 323 GLY A C 1
ATOM 2522 O O . GLY A 1 323 ? -22.406 0.431 -14.422 1 88.25 323 GLY A O 1
ATOM 2523 N N . GLY A 1 324 ? -22.281 0.375 -12.211 1 86.69 324 GLY A N 1
ATOM 2524 C CA . GLY A 1 324 ? -22.188 -1.077 -12.195 1 86.69 324 GLY A CA 1
ATOM 2525 C C . GLY A 1 324 ? -23.375 -1.745 -11.539 1 86.69 324 GLY A C 1
ATOM 2526 O O . GLY A 1 324 ? -24.203 -1.077 -10.914 1 86.69 324 GLY A O 1
ATOM 2527 N N . SER A 1 325 ? -23.375 -3.148 -11.773 1 84.25 325 SER A N 1
ATOM 2528 C CA . SER A 1 325 ? -24.484 -3.895 -11.188 1 84.25 325 SER A CA 1
ATOM 2529 C C . SER A 1 325 ? -23.984 -5.02 -10.289 1 84.25 325 SER A C 1
ATOM 2531 O O . SER A 1 325 ? -24.766 -5.699 -9.633 1 84.25 325 SER A O 1
ATOM 2533 N N . GLN A 1 326 ? -22.766 -5.066 -10.219 1 85.12 326 GLN A N 1
ATOM 2534 C CA . GLN A 1 326 ? -22.203 -6.121 -9.375 1 85.12 326 GLN A CA 1
ATOM 2535 C C . GLN A 1 326 ? -22.219 -5.723 -7.902 1 85.12 326 GLN A C 1
ATOM 2537 O O . GLN A 1 326 ? -21.781 -4.629 -7.543 1 85.12 326 GLN A O 1
ATOM 2542 N N . THR A 1 327 ? -22.766 -6.641 -7.129 1 90.19 327 THR A N 1
ATOM 2543 C CA . THR A 1 327 ? -22.812 -6.395 -5.691 1 90.19 327 THR A CA 1
ATOM 2544 C C . THR A 1 327 ? -21.516 -6.848 -5.027 1 90.19 327 THR A C 1
ATOM 2546 O O . THR A 1 327 ? -21.047 -7.957 -5.27 1 90.19 327 THR A O 1
ATOM 2549 N N . ILE A 1 328 ? -21 -6.027 -4.266 1 91.94 328 ILE A N 1
ATOM 2550 C CA . ILE A 1 328 ? -19.766 -6.316 -3.541 1 91.94 328 ILE A CA 1
ATOM 2551 C C . ILE A 1 328 ? -20.047 -6.352 -2.041 1 91.94 328 ILE A C 1
ATOM 2553 O O . ILE A 1 328 ? -20.516 -5.367 -1.465 1 91.94 328 ILE A O 1
ATOM 2557 N N . ALA A 1 329 ? -19.75 -7.469 -1.444 1 93.19 329 ALA A N 1
ATOM 2558 C CA . ALA A 1 329 ? -19.953 -7.605 -0.004 1 93.19 329 ALA A CA 1
ATOM 2559 C C . ALA A 1 329 ? -18.891 -6.852 0.775 1 93.19 329 ALA A C 1
ATOM 2561 O O . ALA A 1 329 ? -17.703 -6.867 0.401 1 93.19 329 ALA A O 1
ATOM 2562 N N . LEU A 1 330 ? -19.266 -6.227 1.93 1 94.38 330 LEU A N 1
ATOM 2563 C CA . LEU A 1 330 ? -18.344 -5.422 2.734 1 94.38 330 LEU A CA 1
ATOM 2564 C C . LEU A 1 330 ? -18.266 -5.961 4.16 1 94.38 330 LEU A C 1
ATOM 2566 O O . LEU A 1 330 ? -19.281 -6.348 4.742 1 94.38 330 LEU A O 1
ATOM 2570 N N . ASP A 1 331 ? -17.094 -6.07 4.613 1 95.19 331 ASP A N 1
ATOM 2571 C CA . ASP A 1 331 ? -16.812 -6.293 6.027 1 95.19 331 ASP A CA 1
ATOM 2572 C C . ASP A 1 331 ? -16.031 -5.129 6.625 1 95.19 331 ASP A C 1
ATOM 2574 O O . ASP A 1 331 ? -14.805 -5.219 6.793 1 95.19 331 ASP A O 1
ATOM 2578 N N . ILE A 1 332 ? -16.781 -4.02 6.926 1 96 332 ILE A N 1
ATOM 2579 C CA . ILE A 1 332 ? -16.141 -2.799 7.41 1 96 332 ILE A CA 1
ATOM 2580 C C . ILE A 1 332 ? -16.891 -2.27 8.633 1 96 332 ILE A C 1
ATOM 2582 O O . ILE A 1 332 ? -18.062 -2.588 8.836 1 96 332 ILE A O 1
ATOM 2586 N N . ARG A 1 333 ? -16.25 -1.547 9.453 1 95.81 333 ARG A N 1
ATO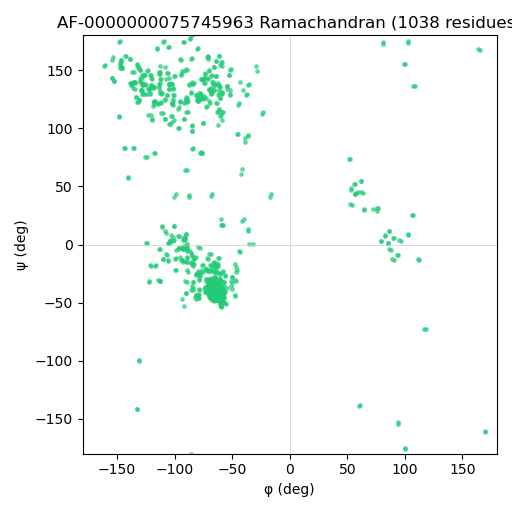M 2587 C CA . ARG A 1 333 ? -16.859 -0.754 10.516 1 95.81 333 ARG A CA 1
ATOM 2588 C C . ARG A 1 333 ? -16.953 0.713 10.117 1 95.81 333 ARG A C 1
ATOM 2590 O O . ARG A 1 333 ? -16.062 1.248 9.461 1 95.81 333 ARG A O 1
ATOM 2597 N N . ILE A 1 334 ? -18.016 1.372 10.555 1 96.62 334 ILE A N 1
ATOM 2598 C CA . ILE A 1 334 ? -18.203 2.777 10.203 1 96.62 334 ILE A CA 1
ATOM 2599 C C . ILE A 1 334 ? -18.172 3.631 11.469 1 96.62 334 ILE A C 1
ATOM 2601 O O . ILE A 1 334 ? -18.875 3.344 12.438 1 96.62 334 ILE A O 1
ATOM 2605 N N . ILE A 1 335 ? -17.297 4.586 11.508 1 97.19 335 ILE A N 1
ATOM 2606 C CA . ILE A 1 335 ? -17.281 5.648 12.5 1 97.19 335 ILE A CA 1
ATOM 2607 C C . ILE A 1 335 ? -17.609 6.984 11.844 1 97.19 335 ILE A C 1
ATOM 2609 O O . ILE A 1 335 ? -16.984 7.367 10.852 1 97.19 335 ILE A O 1
ATOM 2613 N N . ALA A 1 336 ? -18.625 7.645 12.289 1 97.62 336 ALA A N 1
ATOM 2614 C CA . ALA A 1 336 ? -19.031 8.938 11.742 1 97.62 336 ALA A CA 1
ATOM 2615 C C . ALA A 1 336 ? -18.828 10.055 12.766 1 97.62 336 ALA A C 1
ATOM 2617 O O . ALA A 1 336 ? -18.844 9.812 13.969 1 97.62 336 ALA A O 1
ATOM 2618 N N . ALA A 1 337 ? -18.531 11.234 12.242 1 96.62 337 ALA A N 1
ATOM 2619 C CA . ALA A 1 337 ? -18.359 12.398 13.109 1 96.62 337 ALA A CA 1
ATOM 2620 C C . ALA A 1 337 ? -19.047 13.625 12.523 1 96.62 337 ALA A C 1
ATOM 2622 O O . ALA A 1 337 ? -19.203 13.727 11.312 1 96.62 337 ALA A O 1
ATOM 2623 N N . THR A 1 338 ? -19.516 14.469 13.406 1 95.06 338 THR A N 1
ATOM 2624 C CA . THR A 1 338 ? -20.125 15.719 12.953 1 95.06 338 THR A CA 1
ATOM 2625 C C . THR A 1 338 ? -20.156 16.734 14.086 1 95.06 338 THR A C 1
ATOM 2627 O O . THR A 1 338 ? -20.047 16.391 15.258 1 95.06 338 THR A O 1
ATOM 2630 N N . ASN A 1 339 ? -20.172 17.984 13.695 1 91.38 339 ASN A N 1
ATOM 2631 C CA . ASN A 1 339 ? -20.375 19.078 14.633 1 91.38 339 ASN A CA 1
ATOM 2632 C C . ASN A 1 339 ? -21.797 19.656 14.516 1 91.38 339 ASN A C 1
ATOM 2634 O O . ASN A 1 339 ? -22.156 20.562 15.266 1 91.38 339 ASN A O 1
ATOM 2638 N N . ARG A 1 340 ? -22.562 19.062 13.656 1 90.19 340 ARG A N 1
ATOM 2639 C CA . ARG A 1 340 ? -23.906 19.562 13.391 1 90.19 340 ARG A CA 1
ATOM 2640 C C . ARG A 1 340 ? -24.938 18.828 14.242 1 90.19 340 ARG A C 1
ATOM 2642 O O . ARG A 1 340 ? -24.672 17.734 14.727 1 90.19 340 ARG A O 1
ATOM 2649 N N . ASP A 1 341 ? -26.062 19.547 14.359 1 92.38 341 ASP A N 1
ATOM 2650 C CA . ASP A 1 341 ? -27.203 18.922 15.039 1 92.38 341 ASP A CA 1
ATOM 2651 C C . ASP A 1 341 ? -28.016 18.062 14.078 1 92.38 341 ASP A C 1
ATOM 2653 O O . ASP A 1 341 ? -28.969 18.547 13.461 1 92.38 341 ASP A O 1
ATOM 2657 N N . LEU A 1 342 ? -27.703 16.781 14.156 1 93.12 342 LEU A N 1
ATOM 2658 C CA . LEU A 1 342 ? -28.328 15.883 13.203 1 93.12 342 LEU A CA 1
ATOM 2659 C C . LEU A 1 342 ? -29.828 15.758 13.477 1 93.12 342 LEU A C 1
ATOM 2661 O O . LEU A 1 342 ? -30.625 15.648 12.547 1 93.12 342 LEU A O 1
ATOM 2665 N N . ALA A 1 343 ? -30.188 15.758 14.75 1 91.19 343 ALA A N 1
ATOM 2666 C CA . ALA A 1 343 ? -31.609 15.695 15.086 1 91.19 343 ALA A CA 1
ATOM 2667 C C . ALA A 1 343 ? -32.375 16.875 14.484 1 91.19 343 ALA A C 1
ATOM 2669 O O . ALA A 1 343 ? -33.469 16.703 13.945 1 91.19 343 ALA A O 1
ATOM 2670 N N . GLY A 1 344 ? -31.766 18 14.633 1 92.88 344 GLY A N 1
ATOM 2671 C CA . GLY A 1 344 ? -32.344 19.172 14.008 1 92.88 344 GLY A CA 1
ATOM 2672 C C . GLY A 1 344 ? -32.406 19.094 12.5 1 92.88 344 GLY A C 1
ATOM 2673 O O . GLY A 1 344 ? -33.406 19.5 11.891 1 92.88 344 GLY A O 1
ATOM 2674 N N . MET A 1 345 ? -31.469 18.562 11.953 1 94.44 345 MET A N 1
ATOM 2675 C CA . MET A 1 345 ? -31.406 18.422 10.5 1 94.44 345 MET A CA 1
ATOM 2676 C C . MET A 1 345 ? -32.438 17.422 10.008 1 94.44 345 MET A C 1
ATOM 2678 O O . MET A 1 345 ? -32.969 17.578 8.898 1 94.44 345 MET A O 1
ATOM 2682 N N . VAL A 1 346 ? -32.719 16.422 10.773 1 92.88 346 VAL A N 1
ATOM 2683 C CA . VAL A 1 346 ? -33.75 15.461 10.438 1 92.88 346 VAL A CA 1
ATOM 2684 C C . VAL A 1 346 ? -35.094 16.172 10.398 1 92.88 346 VAL A C 1
ATOM 2686 O O . VAL A 1 346 ? -35.875 15.984 9.453 1 92.88 346 VAL A O 1
ATOM 2689 N N . SER A 1 347 ? -35.312 17.016 11.367 1 94 347 SER A N 1
ATOM 2690 C CA . SER A 1 347 ? -36.562 17.75 11.453 1 94 347 SER A CA 1
ATOM 2691 C C . SER A 1 347 ? -36.719 18.703 10.273 1 94 347 SER A C 1
ATOM 2693 O O . SER A 1 347 ? -37.844 18.922 9.797 1 94 347 SER A O 1
ATOM 2695 N N . SER A 1 348 ? -35.656 19.234 9.797 1 94.38 348 SER A N 1
ATOM 2696 C CA . SER A 1 348 ? -35.688 20.188 8.695 1 94.38 348 SER A CA 1
ATOM 2697 C C . SER A 1 348 ? -35.594 19.484 7.344 1 94.38 348 SER A C 1
ATOM 2699 O O . SER A 1 348 ? -35.625 20.141 6.297 1 94.38 348 SER A O 1
ATOM 2701 N N . GLY A 1 349 ? -35.406 18.234 7.34 1 92.75 349 GLY A N 1
ATOM 2702 C CA . GLY A 1 349 ? -35.406 17.453 6.113 1 92.75 349 GLY A CA 1
ATOM 2703 C C . GLY A 1 349 ? -34.062 17.422 5.43 1 92.75 349 GLY A C 1
ATOM 2704 O O . GLY A 1 349 ? -33.938 17 4.281 1 92.75 349 GLY A O 1
ATOM 2705 N N . GLN A 1 350 ? -33.062 17.875 6.102 1 93.81 350 GLN A N 1
ATOM 2706 C CA . GLN A 1 350 ? -31.719 17.953 5.512 1 93.81 350 GLN A CA 1
ATOM 2707 C C . GLN A 1 350 ? -30.938 16.656 5.75 1 93.81 350 GLN A C 1
ATOM 2709 O O . GLN A 1 350 ? -29.922 16.422 5.105 1 93.81 350 GLN A O 1
ATOM 2714 N N . PHE A 1 351 ? -31.438 15.867 6.66 1 95.94 351 PHE A N 1
ATOM 2715 C CA . PHE A 1 351 ? -30.844 14.578 6.988 1 95.94 351 PHE A CA 1
ATOM 2716 C C . PHE A 1 351 ? -31.922 13.508 7.164 1 95.94 351 PHE A C 1
ATOM 2718 O O . PHE A 1 351 ? -32.969 13.773 7.766 1 95.94 351 PHE A O 1
ATOM 2725 N N . ARG A 1 352 ? -31.656 12.344 6.625 1 93.75 352 ARG A N 1
ATOM 2726 C CA . ARG A 1 352 ? -32.688 11.297 6.66 1 93.75 352 ARG A CA 1
ATOM 2727 C C . ARG A 1 352 ? -32.812 10.703 8.062 1 93.75 352 ARG A C 1
ATOM 2729 O O . ARG A 1 352 ? -31.797 10.406 8.711 1 93.75 352 ARG A O 1
ATOM 2736 N N . GLU A 1 353 ? -33.969 10.484 8.453 1 92.81 353 GLU A N 1
ATOM 2737 C CA . GLU A 1 353 ? -34.281 9.953 9.789 1 92.81 353 GLU A CA 1
ATOM 2738 C C . GLU A 1 353 ? -33.75 8.523 9.938 1 92.81 353 GLU A C 1
ATOM 2740 O O . GLU A 1 353 ? -33.188 8.172 10.977 1 92.81 353 GLU A O 1
ATOM 2745 N N . ASP A 1 354 ? -34.031 7.727 8.953 1 92.25 354 ASP A N 1
ATOM 2746 C CA . ASP A 1 354 ? -33.594 6.328 9.008 1 92.25 354 ASP A CA 1
ATOM 2747 C C . ASP A 1 354 ? -32.094 6.211 9.125 1 92.25 354 ASP A C 1
ATOM 2749 O O . ASP A 1 354 ? -31.578 5.371 9.875 1 92.25 354 ASP A O 1
ATOM 2753 N N . LEU A 1 355 ? -31.344 7.066 8.453 1 95.5 355 LEU A N 1
ATOM 2754 C CA . LEU A 1 355 ? -29.891 7.07 8.547 1 95.5 355 LEU A CA 1
ATOM 2755 C C . LEU A 1 355 ? -29.438 7.523 9.938 1 95.5 355 LEU A C 1
ATOM 2757 O O . LEU A 1 355 ? -28.5 6.953 10.508 1 95.5 355 LEU A O 1
ATOM 2761 N N . TRP A 1 356 ? -30.078 8.5 10.414 1 93.75 356 TRP A N 1
ATOM 2762 C CA . TRP A 1 356 ? -29.75 9.016 11.742 1 93.75 356 TRP A CA 1
ATOM 2763 C C . TRP A 1 356 ? -29.875 7.918 12.797 1 93.75 356 TRP A C 1
ATOM 2765 O O . TRP A 1 356 ? -28.984 7.762 13.641 1 93.75 356 TRP A O 1
ATOM 2775 N N . TYR A 1 357 ? -30.875 7.164 12.695 1 90.19 357 TYR A N 1
ATOM 2776 C CA . TYR A 1 357 ? -31.109 6.109 13.68 1 90.19 357 TYR A CA 1
ATOM 2777 C C . TYR A 1 357 ? -30.031 5.035 13.586 1 90.19 357 TYR A C 1
ATOM 2779 O O . TYR A 1 357 ? -29.594 4.484 14.602 1 90.19 357 TYR A O 1
ATOM 2787 N N . ARG A 1 358 ? -29.656 4.727 12.383 1 92.69 358 ARG A N 1
ATOM 2788 C CA . ARG A 1 358 ? -28.656 3.682 12.18 1 92.69 358 ARG A CA 1
ATOM 2789 C C . ARG A 1 358 ? -27.281 4.129 12.68 1 92.69 358 ARG A C 1
ATOM 2791 O O . ARG A 1 358 ? -26.5 3.312 13.156 1 92.69 358 ARG A O 1
ATOM 2798 N N . LEU A 1 359 ? -26.984 5.426 12.586 1 93.81 359 LEU A N 1
ATOM 2799 C CA . LEU A 1 359 ? -25.688 5.961 12.984 1 93.81 359 LEU A CA 1
ATOM 2800 C C . LEU A 1 359 ? -25.656 6.227 14.484 1 93.81 359 LEU A C 1
ATOM 2802 O O . LEU A 1 359 ? -24.594 6.145 15.109 1 93.81 359 LEU A O 1
ATOM 2806 N N . ASN A 1 360 ? -26.812 6.574 14.977 1 89.88 360 ASN A N 1
ATOM 2807 C CA . ASN A 1 360 ? -26.891 7.027 16.359 1 89.88 360 ASN A CA 1
ATOM 2808 C C . ASN A 1 360 ? -27.078 5.859 17.328 1 89.88 360 ASN A C 1
ATOM 2810 O O . ASN A 1 360 ? -27.844 5.949 18.281 1 89.88 360 ASN A O 1
ATOM 2814 N N . VAL A 1 361 ? -26.406 4.785 17.109 1 86.69 361 VAL A N 1
ATOM 2815 C CA . VAL A 1 361 ? -26.453 3.598 17.969 1 86.69 361 VAL A CA 1
ATOM 2816 C C . VAL A 1 361 ? -25.578 3.809 19.203 1 86.69 361 VAL A C 1
ATOM 2818 O O . VAL A 1 361 ? -25.953 3.428 20.312 1 86.69 361 VAL A O 1
ATOM 2821 N N . PHE A 1 362 ? -24.438 4.363 19.031 1 90.69 362 PHE A N 1
ATOM 2822 C CA . PHE A 1 362 ? -23.5 4.637 20.109 1 90.69 362 PHE A CA 1
ATOM 2823 C C . PHE A 1 362 ? -22.906 6.031 19.969 1 90.69 362 PHE A C 1
ATOM 2825 O O . PHE A 1 362 ? -21.75 6.18 19.547 1 90.69 362 PHE A O 1
ATOM 2832 N N . PRO A 1 363 ? -23.594 7 20.422 1 93.75 363 PRO A N 1
ATOM 2833 C CA . PRO A 1 363 ? -23.078 8.375 20.359 1 93.75 363 PRO A CA 1
ATOM 2834 C C . PRO A 1 363 ? -22.047 8.672 21.438 1 93.75 363 PRO A C 1
ATOM 2836 O O . PRO A 1 363 ? -22.203 8.258 22.594 1 93.75 363 PRO A O 1
ATOM 2839 N N . VAL A 1 364 ? -20.938 9.219 21.047 1 95.25 364 VAL A N 1
ATOM 2840 C CA . VAL A 1 364 ? -19.891 9.672 21.953 1 95.25 364 VAL A CA 1
ATOM 2841 C C . VAL A 1 364 ? -19.688 11.18 21.812 1 95.25 364 VAL A C 1
ATOM 2843 O O . VAL A 1 364 ? -19.359 11.664 20.734 1 95.25 364 VAL A O 1
ATOM 2846 N N . MET A 1 365 ? -19.859 11.883 22.875 1 95.19 365 MET A N 1
ATOM 2847 C CA . MET A 1 365 ? -19.703 13.336 22.859 1 95.19 365 MET A CA 1
ATOM 2848 C C . MET A 1 365 ? -18.297 13.734 23.297 1 95.19 365 MET A C 1
ATOM 2850 O O . MET A 1 365 ? -17.859 13.398 24.391 1 95.19 365 MET A O 1
ATOM 2854 N N . VAL A 1 366 ? -17.625 14.461 22.438 1 95.94 366 VAL A N 1
ATOM 2855 C CA . VAL A 1 366 ? -16.312 14.992 22.781 1 95.94 366 VAL A CA 1
ATOM 2856 C C . VAL A 1 366 ? -16.453 16.422 23.281 1 95.94 366 VAL A C 1
ATOM 2858 O O . VAL A 1 366 ? -16.828 17.328 22.516 1 95.94 366 VAL A O 1
ATOM 2861 N N . PRO A 1 367 ? -16.094 16.641 24.453 1 95.69 367 PRO A N 1
ATOM 2862 C CA . PRO A 1 367 ? -16.297 17.969 25.016 1 95.69 367 PRO A CA 1
ATOM 2863 C C . PRO A 1 367 ? -15.344 19.016 24.422 1 95.69 367 PRO A C 1
ATOM 2865 O O . PRO A 1 367 ? -14.195 18.703 24.125 1 95.69 367 PRO A O 1
ATOM 2868 N N . PRO A 1 368 ? -15.844 20.234 24.234 1 95.19 368 PRO A N 1
ATOM 2869 C CA . PRO A 1 368 ? -14.945 21.312 23.828 1 95.19 368 PRO A CA 1
ATOM 2870 C C . PRO A 1 368 ? -13.852 21.594 24.844 1 95.19 368 PRO A C 1
ATOM 2872 O O . PRO A 1 368 ? -13.961 21.188 26 1 95.19 368 PRO A O 1
ATOM 2875 N N . LEU A 1 369 ? -12.859 22.25 24.391 1 94.38 369 LEU A N 1
ATOM 2876 C CA . LEU A 1 369 ? -11.688 22.469 25.234 1 94.38 369 LEU A CA 1
ATOM 2877 C C . LEU A 1 369 ? -12.047 23.281 26.469 1 94.38 369 LEU A C 1
ATOM 2879 O O . LEU A 1 369 ? -11.492 23.062 27.547 1 94.38 369 LEU A O 1
ATOM 2883 N N . ARG A 1 370 ? -13 24.234 26.391 1 92.94 370 ARG A N 1
ATOM 2884 C CA . ARG A 1 370 ? -13.406 25.094 27.5 1 92.94 370 ARG A CA 1
ATOM 2885 C C . ARG A 1 370 ? -14.031 24.281 28.641 1 92.94 370 ARG A C 1
ATOM 2887 O O . ARG A 1 370 ? -14.062 24.719 29.781 1 92.94 370 ARG A O 1
ATOM 2894 N N . GLN A 1 371 ? -14.469 23.078 28.375 1 93.81 371 GLN A N 1
ATOM 2895 C CA . GLN A 1 371 ? -15.078 22.203 29.375 1 93.81 371 GLN A CA 1
ATOM 2896 C C . GLN A 1 371 ? -14.055 21.234 29.953 1 93.81 371 GLN A C 1
ATOM 2898 O O . GLN A 1 371 ? -14.375 20.438 30.828 1 93.81 371 GLN A O 1
ATOM 2903 N N . ARG A 1 372 ? -12.836 21.234 29.484 1 93.5 372 ARG A N 1
ATOM 2904 C CA . ARG A 1 372 ? -11.75 20.391 29.984 1 93.5 372 ARG A CA 1
ATOM 2905 C C . ARG A 1 372 ? -10.438 21.156 30.031 1 93.5 372 ARG A C 1
ATOM 2907 O O . ARG A 1 372 ? -9.422 20.703 29.5 1 93.5 372 ARG A O 1
ATOM 2914 N N . LYS A 1 373 ? -10.43 22.188 30.703 1 92.69 373 LYS A N 1
ATOM 2915 C CA . LYS A 1 373 ? -9.289 23.094 30.797 1 92.69 373 LYS A CA 1
ATOM 2916 C C . LYS A 1 373 ? -8.094 22.406 31.453 1 92.69 373 LYS A C 1
ATOM 2918 O O . LYS A 1 373 ? -6.949 22.812 31.25 1 92.69 373 LYS A O 1
ATOM 2923 N N . GLU A 1 374 ? -8.352 21.375 32.219 1 91.88 374 GLU A N 1
ATOM 2924 C CA . GLU A 1 374 ? -7.297 20.641 32.906 1 91.88 374 GLU A CA 1
ATOM 2925 C C . GLU A 1 374 ? -6.34 20 31.906 1 91.88 374 GLU A C 1
ATOM 2927 O O . GLU A 1 374 ? -5.215 19.625 32.25 1 91.88 374 GLU A O 1
ATOM 2932 N N . ASP A 1 375 ? -6.754 19.859 30.672 1 93.88 375 ASP A N 1
ATOM 2933 C CA . ASP A 1 375 ? -5.926 19.25 29.641 1 93.88 375 ASP A CA 1
ATOM 2934 C C . ASP A 1 375 ? -4.957 20.25 29.031 1 93.88 375 ASP A C 1
ATOM 2936 O O . ASP A 1 375 ? -4 19.875 28.359 1 93.88 375 ASP A O 1
ATOM 2940 N N . ILE A 1 376 ? -5.156 21.5 29.203 1 94.31 376 ILE A N 1
ATOM 2941 C CA . ILE A 1 376 ? -4.465 22.562 28.469 1 94.31 376 ILE A CA 1
ATOM 2942 C C . ILE A 1 376 ? -2.973 22.516 28.781 1 94.31 376 ILE A C 1
ATOM 2944 O O . ILE A 1 376 ? -2.137 22.562 27.891 1 94.31 376 ILE A O 1
ATOM 2948 N N . PRO A 1 377 ? -2.604 22.312 30.094 1 92.69 377 PRO A N 1
ATOM 2949 C CA . PRO A 1 377 ? -1.164 22.25 30.359 1 92.69 377 PRO A CA 1
ATOM 2950 C C . PRO A 1 377 ? -0.471 21.125 29.609 1 92.69 377 PRO A C 1
ATOM 2952 O O . PRO A 1 377 ? 0.587 21.328 29.016 1 92.69 377 PRO A O 1
ATOM 2955 N N . ALA A 1 378 ? -1.111 20.031 29.672 1 92.25 378 ALA A N 1
ATOM 2956 C CA . ALA A 1 378 ? -0.528 18.875 28.984 1 92.25 378 ALA A CA 1
ATOM 2957 C C . ALA A 1 378 ? -0.504 19.078 27.469 1 92.25 378 ALA A C 1
ATOM 2959 O O . ALA A 1 378 ? 0.453 18.703 26.797 1 92.25 378 ALA A O 1
ATOM 2960 N N . LEU A 1 379 ? -1.509 19.641 26.922 1 94.06 379 LEU A N 1
ATOM 2961 C CA . LEU A 1 379 ? -1.588 19.938 25.484 1 94.06 379 LEU A CA 1
ATOM 2962 C C . LEU A 1 379 ? -0.497 20.922 25.078 1 94.06 379 LEU A C 1
ATOM 2964 O O . LEU A 1 379 ? 0.162 20.719 24.047 1 94.06 379 LEU A O 1
ATOM 2968 N N . VAL A 1 380 ? -0.304 21.891 25.875 1 92.81 380 VAL A N 1
ATOM 2969 C CA . VAL A 1 380 ? 0.692 22.906 25.594 1 92.81 380 VAL A CA 1
ATOM 2970 C C . VAL A 1 380 ? 2.084 22.281 25.562 1 92.81 380 VAL A C 1
ATOM 2972 O O . VAL A 1 380 ? 2.861 22.531 24.625 1 92.81 380 VAL A O 1
ATOM 2975 N N . ARG A 1 381 ? 2.336 21.516 26.562 1 89.94 381 ARG A N 1
ATOM 2976 C CA . ARG A 1 381 ? 3.625 20.828 26.609 1 89.94 381 ARG A CA 1
ATOM 2977 C C . ARG A 1 381 ? 3.82 19.953 25.375 1 89.94 381 ARG A C 1
ATOM 2979 O O . ARG A 1 381 ? 4.902 19.922 24.781 1 89.94 381 ARG A O 1
ATOM 2986 N N . TYR A 1 382 ? 2.812 19.297 25.078 1 89.19 382 TYR A N 1
ATOM 2987 C CA . TYR A 1 382 ? 2.848 18.391 23.938 1 89.19 382 TYR A CA 1
ATOM 2988 C C . TYR A 1 382 ? 3.146 19.156 22.641 1 89.19 382 TYR A C 1
ATOM 2990 O O . TYR A 1 382 ? 4.02 18.75 21.875 1 89.19 382 TYR A O 1
ATOM 2998 N N . PHE A 1 383 ? 2.457 20.203 22.359 1 89.5 383 PHE A N 1
ATOM 2999 C CA . PHE A 1 383 ? 2.617 20.969 21.141 1 89.5 383 PHE A CA 1
ATOM 3000 C C . PHE A 1 383 ? 3.982 21.641 21.094 1 89.5 383 PHE A C 1
ATOM 3002 O O . PHE A 1 383 ? 4.605 21.734 20.031 1 89.5 383 PHE A O 1
ATOM 3009 N N . LEU A 1 384 ? 4.426 22.062 22.219 1 88.06 384 LEU A N 1
ATOM 3010 C CA . LEU A 1 384 ? 5.738 22.688 22.281 1 88.06 384 LEU A CA 1
ATOM 3011 C C . LEU A 1 384 ? 6.832 21.719 21.859 1 88.06 384 LEU A C 1
ATOM 3013 O O . LEU A 1 384 ? 7.727 22.078 21.094 1 88.06 384 LEU A O 1
ATOM 3017 N N . GLN A 1 385 ? 6.605 20.578 22.344 1 83.56 385 GLN A N 1
ATOM 3018 C CA . GLN A 1 385 ? 7.605 19.547 22.062 1 83.56 385 GLN A CA 1
ATOM 3019 C C . GLN A 1 385 ? 7.57 19.156 20.594 1 83.56 385 GLN A C 1
ATOM 3021 O O . GLN A 1 385 ? 8.609 19.078 19.938 1 83.56 385 GLN A O 1
ATOM 3026 N N . HIS A 1 386 ? 6.469 18.969 20.078 1 82.81 386 HIS A N 1
ATOM 3027 C CA . HIS A 1 386 ? 6.332 18.453 18.719 1 82.81 386 HIS A CA 1
ATOM 3028 C C . HIS A 1 386 ? 6.57 19.547 17.672 1 82.81 386 HIS A C 1
ATOM 3030 O O . HIS A 1 386 ? 7.23 19.312 16.672 1 82.81 386 HIS A O 1
ATOM 3036 N N . LYS A 1 387 ? 5.98 20.656 17.891 1 82.5 387 LYS A N 1
ATOM 3037 C CA . LYS A 1 387 ? 6.109 21.75 16.922 1 82.5 387 LYS A CA 1
ATOM 3038 C C . LYS A 1 387 ? 7.527 22.312 16.922 1 82.5 387 LYS A C 1
ATOM 3040 O O . LYS A 1 387 ? 8.023 22.766 15.883 1 82.5 387 LYS A O 1
ATOM 3045 N N . ALA A 1 388 ? 8.156 22.281 18.047 1 78.94 388 ALA A N 1
ATOM 3046 C CA . ALA A 1 388 ? 9.547 22.719 18.094 1 78.94 388 ALA A CA 1
ATOM 3047 C C . ALA A 1 388 ? 10.422 21.875 17.172 1 78.94 388 ALA A C 1
ATOM 3049 O O . ALA A 1 388 ? 11.312 22.406 16.5 1 78.94 388 ALA A O 1
ATOM 3050 N N . VAL A 1 389 ? 10.078 20.656 17.234 1 72.75 389 VAL A N 1
ATOM 3051 C CA . VAL A 1 389 ? 10.828 19.734 16.406 1 72.75 389 VAL A CA 1
ATOM 3052 C C . VAL A 1 389 ? 10.523 19.984 14.93 1 72.75 389 VAL A C 1
ATOM 3054 O O . VAL A 1 389 ? 11.43 20.016 14.094 1 72.75 389 VAL A O 1
ATOM 3057 N N . GLU A 1 390 ? 9.297 20.203 14.68 1 73.19 390 GLU A N 1
ATOM 3058 C CA . GLU A 1 390 ? 8.859 20.422 13.305 1 73.19 390 GLU A CA 1
ATOM 3059 C C . GLU A 1 390 ? 9.461 21.719 12.742 1 73.19 390 GLU A C 1
ATOM 3061 O O . GLU A 1 390 ? 9.797 21.781 11.562 1 73.19 390 GLU A O 1
ATOM 3066 N N . LEU A 1 391 ? 9.547 22.719 13.688 1 71.25 391 LEU A N 1
ATOM 3067 C CA . LEU A 1 391 ? 10.023 24.031 13.281 1 71.25 391 LEU A CA 1
ATOM 3068 C C . LEU A 1 391 ? 11.539 24.125 13.414 1 71.25 391 LEU A C 1
ATOM 3070 O O . LEU A 1 391 ? 12.133 25.156 13.07 1 71.25 391 LEU A O 1
ATOM 3074 N N . LYS A 1 392 ? 12.133 23.047 13.852 1 67.25 392 LYS A N 1
ATOM 3075 C CA . LYS A 1 392 ? 13.586 22.938 13.953 1 67.25 392 LYS A CA 1
ATOM 3076 C C . LYS A 1 392 ? 14.164 24.031 14.836 1 67.25 392 LYS A C 1
ATOM 3078 O O . LYS A 1 392 ? 15.141 24.688 14.461 1 67.25 392 LYS A O 1
ATOM 3083 N N . LEU A 1 393 ? 13.578 24.219 15.844 1 70.62 393 LEU A N 1
ATOM 3084 C CA . LEU A 1 393 ? 14.055 25.25 16.75 1 70.62 393 LEU A CA 1
ATOM 3085 C C . LEU A 1 393 ? 15.234 24.75 17.578 1 70.62 393 LEU A C 1
ATOM 3087 O O . LEU A 1 393 ? 15.25 23.594 18.016 1 70.62 393 LEU A O 1
ATOM 3091 N N . PRO A 1 394 ? 16.328 25.484 17.469 1 61.22 394 PRO A N 1
ATOM 3092 C CA . PRO A 1 394 ? 17.578 25.062 18.094 1 61.22 394 PRO A CA 1
ATOM 3093 C C . PRO A 1 394 ? 17.422 24.844 19.609 1 61.22 394 PRO A C 1
ATOM 3095 O O . PRO A 1 394 ? 18.156 24.031 20.188 1 61.22 394 PRO A O 1
ATOM 3098 N N . SER A 1 395 ? 16.688 25.719 20.359 1 65.44 395 SER A N 1
ATOM 3099 C CA . SER A 1 395 ? 16.562 25.625 21.812 1 65.44 395 SER A CA 1
ATOM 3100 C C . SER A 1 395 ? 15.141 25.266 22.219 1 65.44 395 SER A C 1
ATOM 3102 O O . SER A 1 395 ? 14.195 25.5 21.484 1 65.44 395 SER A O 1
ATOM 3104 N N . ARG A 1 396 ? 15.062 24.5 23.344 1 70.94 396 ARG A N 1
ATOM 3105 C CA . ARG A 1 396 ? 13.75 24.188 23.875 1 70.94 396 ARG A CA 1
ATOM 3106 C C . ARG A 1 396 ? 13.023 25.438 24.344 1 70.94 396 ARG A C 1
ATOM 3108 O O . ARG A 1 396 ? 13.523 26.172 25.203 1 70.94 396 ARG A O 1
ATOM 3115 N N . PRO A 1 397 ? 11.898 25.594 23.734 1 74.81 397 PRO A N 1
ATOM 3116 C CA . PRO A 1 397 ? 11.148 26.781 24.141 1 74.81 397 PRO A CA 1
ATOM 3117 C C . PRO A 1 397 ? 10.672 26.719 25.594 1 74.81 397 PRO A C 1
ATOM 3119 O O . PRO A 1 397 ? 10.359 25.641 26.094 1 74.81 397 PRO A O 1
ATOM 3122 N N . LYS A 1 398 ? 10.875 27.812 26.375 1 80.69 398 LYS A N 1
ATOM 3123 C CA . LYS A 1 398 ? 10.422 27.891 27.75 1 80.69 398 LYS A CA 1
ATOM 3124 C C . LYS A 1 398 ? 9.141 28.703 27.875 1 80.69 398 LYS A C 1
ATOM 3126 O O . LYS A 1 398 ? 8.992 29.734 27.203 1 80.69 398 LYS A O 1
ATOM 3131 N N . LEU A 1 399 ? 8.234 28.172 28.609 1 86.06 399 LEU A N 1
ATOM 3132 C CA . LEU A 1 399 ? 6.996 28.891 28.906 1 86.06 399 LEU A CA 1
ATOM 3133 C C . LEU A 1 399 ? 7.203 29.891 30.031 1 86.06 399 LEU A C 1
ATOM 3135 O O . LEU A 1 399 ? 7.746 29.547 31.078 1 86.06 399 LEU A O 1
ATOM 3139 N N . PRO A 1 400 ? 6.883 31.141 29.75 1 81.94 400 PRO A N 1
ATOM 3140 C CA . PRO A 1 400 ? 6.988 32.094 30.859 1 81.94 400 PRO A CA 1
ATOM 3141 C C . PRO A 1 400 ? 6.109 31.734 32.031 1 81.94 400 PRO A C 1
ATOM 3143 O O . PRO A 1 400 ? 5.125 31 31.891 1 81.94 400 PRO A O 1
ATOM 3146 N N . SER A 1 401 ? 6.5 32.25 33.219 1 80.12 401 SER A N 1
ATOM 3147 C CA . SER A 1 401 ? 5.719 32.031 34.438 1 80.12 401 SER A CA 1
ATOM 3148 C C . SER A 1 401 ? 4.316 32.625 34.281 1 80.12 401 SER A C 1
ATOM 3150 O O . SER A 1 401 ? 4.141 33.719 33.812 1 80.12 401 SER A O 1
ATOM 3152 N N . GLY A 1 402 ? 3.309 31.875 34.594 1 85.06 402 GLY A N 1
ATOM 3153 C CA . GLY A 1 402 ? 1.933 32.344 34.562 1 85.06 402 GLY A CA 1
ATOM 3154 C C . GLY A 1 402 ? 1.256 32.156 33.219 1 85.06 402 GLY A C 1
ATOM 3155 O O . GLY A 1 402 ? 0.05 32.375 33.094 1 85.06 402 GLY A O 1
ATOM 3156 N N . ALA A 1 403 ? 2.064 31.844 32.219 1 87.62 403 ALA A N 1
ATOM 3157 C CA . ALA A 1 403 ? 1.524 31.688 30.891 1 87.62 403 ALA A CA 1
ATOM 3158 C C . ALA A 1 403 ? 0.422 30.625 30.859 1 87.62 403 ALA A C 1
ATOM 3160 O O . ALA A 1 403 ? -0.597 30.812 30.188 1 87.62 403 ALA A O 1
ATOM 3161 N N . LEU A 1 404 ? 0.549 29.656 31.578 1 90.69 404 LEU A N 1
ATOM 3162 C CA . LEU A 1 404 ? -0.406 28.547 31.594 1 90.69 404 LEU A CA 1
ATOM 3163 C C . LEU A 1 404 ? -1.749 29 32.156 1 90.69 404 LEU A C 1
ATOM 3165 O O . LEU A 1 404 ? -2.803 28.578 31.672 1 90.69 404 LEU A O 1
ATOM 3169 N N . ASP A 1 405 ? -1.662 29.797 33.188 1 88.25 405 ASP A N 1
ATOM 3170 C CA . ASP A 1 405 ? -2.893 30.297 33.781 1 88.25 405 ASP A CA 1
ATOM 3171 C C . ASP A 1 405 ? -3.693 31.141 32.781 1 88.25 405 ASP A C 1
ATOM 3173 O O . ASP A 1 405 ? -4.922 31.047 32.75 1 88.25 405 ASP A O 1
ATOM 3177 N N . LYS A 1 406 ? -2.975 31.875 32.031 1 87.56 406 LYS A N 1
ATOM 3178 C CA . LYS A 1 406 ? -3.627 32.719 31.016 1 87.56 406 LYS A CA 1
ATOM 3179 C C . LYS A 1 406 ? -4.234 31.859 29.906 1 87.56 406 LYS A C 1
ATOM 3181 O O . LYS A 1 406 ? -5.332 32.156 29.422 1 87.56 406 LYS A O 1
ATOM 3186 N N . LEU A 1 407 ? -3.52 30.906 29.547 1 92.31 407 LEU A N 1
ATOM 3187 C CA . LEU A 1 407 ? -3.996 30 28.5 1 92.31 407 LEU A CA 1
ATOM 3188 C C . LEU A 1 407 ? -5.23 29.234 28.969 1 92.31 407 LEU A C 1
ATOM 3190 O O . LEU A 1 407 ? -6.129 28.953 28.172 1 92.31 407 LEU A O 1
ATOM 3194 N N . MET A 1 408 ? -5.32 28.906 30.172 1 91.75 408 MET A N 1
ATOM 3195 C CA . MET A 1 408 ? -6.445 28.156 30.719 1 91.75 408 MET A CA 1
ATOM 3196 C C . MET A 1 408 ? -7.668 29.062 30.875 1 91.75 408 MET A C 1
ATOM 3198 O O . MET A 1 408 ? -8.797 28.562 30.922 1 91.75 408 MET A O 1
ATOM 3202 N N . ALA A 1 409 ? -7.43 30.312 30.969 1 87.38 409 ALA A N 1
ATOM 3203 C CA . ALA A 1 409 ? -8.523 31.25 31.188 1 87.38 409 ALA A CA 1
ATOM 3204 C C . ALA A 1 409 ? -9.25 31.562 29.891 1 87.38 409 ALA A C 1
ATOM 3206 O O . ALA A 1 40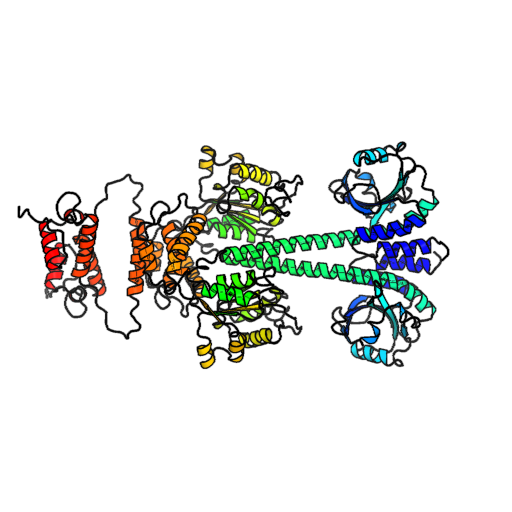9 ? -10.438 31.922 29.906 1 87.38 409 ALA A O 1
ATOM 3207 N N . TYR A 1 410 ? -8.609 31.422 28.781 1 87.12 410 TYR A N 1
ATOM 3208 C CA . TYR A 1 410 ? -9.227 31.688 27.484 1 87.12 410 TYR A CA 1
ATOM 3209 C C . TYR A 1 410 ? -10.211 30.578 27.109 1 87.12 410 TYR A C 1
ATOM 3211 O O . TYR A 1 410 ? -10.07 29.438 27.562 1 87.12 410 TYR A O 1
ATOM 3219 N N . HIS A 1 411 ? -11.305 30.922 26.391 1 87.44 411 HIS A N 1
ATOM 3220 C CA . HIS A 1 411 ? -12.383 29.984 26.125 1 87.44 411 HIS A CA 1
ATOM 3221 C C . HIS A 1 411 ? -12.086 29.125 24.906 1 87.44 411 HIS A C 1
ATOM 3223 O O . HIS A 1 411 ? -12.734 28.094 24.703 1 87.44 411 HIS A O 1
ATOM 3229 N N . TRP A 1 412 ? -11.156 29.422 24.047 1 89.06 412 TRP A N 1
ATOM 3230 C CA . TRP A 1 412 ? -10.688 28.641 22.906 1 89.06 412 TRP A CA 1
ATOM 3231 C C . TRP A 1 412 ? -11.852 28.203 22.031 1 89.06 412 TRP A C 1
ATOM 3233 O O . TRP A 1 412 ? -12.117 27 21.906 1 89.06 412 TRP A O 1
ATOM 3243 N N . PRO A 1 413 ? -12.461 29.062 21.266 1 84.25 413 PRO A N 1
ATOM 3244 C CA . PRO A 1 413 ? -13.594 28.719 20.406 1 84.25 413 PRO A CA 1
ATOM 3245 C C . PRO A 1 413 ? -13.227 27.703 19.328 1 84.25 413 PRO A C 1
ATOM 3247 O O . PRO A 1 413 ? -14.07 26.906 18.906 1 84.25 413 PRO A O 1
ATOM 3250 N N . GLY A 1 414 ? -12.008 27.688 18.875 1 87.62 414 GLY A N 1
ATOM 3251 C CA . GLY A 1 414 ? -11.531 26.719 17.906 1 87.62 414 GLY A CA 1
ATOM 3252 C C . GLY A 1 414 ? -10.945 25.469 18.547 1 87.62 414 GLY A C 1
ATOM 3253 O O . GLY A 1 414 ? -10.344 24.641 17.875 1 87.62 414 GLY A O 1
ATOM 3254 N N . ASN A 1 415 ? -11.047 25.375 19.812 1 92.25 415 ASN A N 1
ATOM 3255 C CA . ASN A 1 415 ? -10.703 24.203 20.609 1 92.25 415 ASN A CA 1
ATOM 3256 C C . ASN A 1 415 ? -9.227 23.844 20.453 1 92.25 415 ASN A C 1
ATOM 3258 O O . ASN A 1 415 ? -8.359 24.719 20.531 1 92.25 415 ASN A O 1
ATOM 3262 N N . VAL A 1 416 ? -8.867 22.578 20.344 1 91.69 416 VAL A N 1
ATOM 3263 C CA . VAL A 1 416 ? -7.488 22.109 20.359 1 91.69 416 VAL A CA 1
ATOM 3264 C C . VAL A 1 416 ? -6.758 22.625 19.109 1 91.69 416 VAL A C 1
ATOM 3266 O O . VAL A 1 416 ? -5.57 22.953 19.172 1 91.69 416 VAL A O 1
ATOM 3269 N N . ARG A 1 417 ? -7.418 22.688 18.062 1 86.44 417 ARG A N 1
ATOM 3270 C CA . ARG A 1 417 ? -6.82 23.188 16.828 1 86.44 417 ARG A CA 1
ATOM 3271 C C . ARG A 1 417 ? -6.344 24.625 16.984 1 86.44 417 ARG A C 1
ATOM 3273 O O . ARG A 1 417 ? -5.25 24.969 16.547 1 86.44 417 ARG A O 1
ATOM 3280 N N . GLU A 1 418 ? -7.176 25.438 17.594 1 84.75 418 GLU A N 1
ATOM 3281 C CA . GLU A 1 418 ? -6.812 26.828 17.844 1 84.75 418 GLU A CA 1
ATOM 3282 C C . GLU A 1 418 ? -5.602 26.906 18.766 1 84.75 418 GLU A C 1
ATOM 3284 O O . GLU A 1 418 ? -4.684 27.703 18.531 1 84.75 418 GLU A O 1
ATOM 3289 N N . LEU A 1 419 ? -5.66 26.109 19.766 1 90.06 419 LEU A N 1
ATOM 3290 C CA . LEU A 1 419 ? -4.547 26.094 20.719 1 90.06 419 LEU A CA 1
ATOM 3291 C C . LEU A 1 419 ? -3.25 25.703 20.016 1 90.06 419 LEU A C 1
ATOM 3293 O O . LEU A 1 419 ? -2.205 26.312 20.25 1 90.06 419 LEU A O 1
ATOM 3297 N N . GLU A 1 420 ? -3.301 24.703 19.219 1 88.06 420 GLU A N 1
ATOM 3298 C CA . GLU A 1 420 ? -2.137 24.25 18.469 1 88.06 420 GLU A CA 1
ATOM 3299 C C . GLU A 1 420 ? -1.578 25.375 17.594 1 88.06 420 GLU A C 1
ATOM 3301 O O . GLU A 1 420 ? -0.367 25.594 17.562 1 88.06 420 GLU A O 1
ATOM 3306 N N . ASN A 1 421 ? -2.438 25.969 16.891 1 81.5 421 ASN A N 1
ATOM 3307 C CA . ASN A 1 421 ? -2.045 27.078 16.016 1 81.5 421 ASN A CA 1
ATOM 3308 C C . ASN A 1 421 ? -1.403 28.203 16.812 1 81.5 421 ASN A C 1
ATOM 3310 O O . ASN A 1 421 ? -0.454 28.844 16.344 1 81.5 421 ASN A O 1
ATOM 3314 N N . PHE A 1 422 ? -1.983 28.438 17.938 1 84.38 422 PHE A N 1
ATOM 3315 C CA . PHE A 1 422 ? -1.483 29.484 18.812 1 84.38 422 PHE A CA 1
ATOM 3316 C C . PHE A 1 422 ? -0.052 29.203 19.234 1 84.38 422 PHE A C 1
ATOM 3318 O O . PHE A 1 422 ? 0.811 30.078 19.188 1 84.38 422 PHE A O 1
ATOM 3325 N N . ILE A 1 423 ? 0.173 28 19.641 1 86.44 423 ILE A N 1
ATOM 3326 C CA . ILE A 1 423 ? 1.495 27.594 20.125 1 86.44 423 ILE A CA 1
ATOM 3327 C C . ILE A 1 423 ? 2.496 27.672 18.969 1 86.44 423 ILE A C 1
ATOM 3329 O O . ILE A 1 423 ? 3.631 28.109 19.141 1 86.44 423 ILE A O 1
ATOM 3333 N N . GLU A 1 424 ? 2.062 27.219 17.891 1 84.25 424 GLU A N 1
ATOM 3334 C CA . GLU A 1 424 ? 2.934 27.266 16.719 1 84.25 424 GLU A CA 1
ATOM 3335 C C . GLU A 1 424 ? 3.338 28.703 16.391 1 84.25 424 GLU A C 1
ATOM 3337 O O . GLU A 1 424 ? 4.5 28.969 16.078 1 84.25 424 GLU A O 1
ATOM 3342 N N . ARG A 1 425 ? 2.428 29.562 16.453 1 78.25 425 ARG A N 1
ATOM 3343 C CA . ARG A 1 425 ? 2.691 30.984 16.188 1 78.25 425 ARG A CA 1
ATOM 3344 C C . ARG A 1 425 ? 3.662 31.547 17.219 1 78.25 425 ARG A C 1
ATOM 3346 O O . ARG A 1 425 ? 4.559 32.312 16.875 1 78.25 425 ARG A O 1
ATOM 3353 N N . ALA A 1 426 ? 3.389 31.188 18.391 1 81.56 426 ALA A N 1
ATOM 3354 C CA . ALA A 1 426 ? 4.258 31.656 19.469 1 81.56 426 ALA A CA 1
ATOM 3355 C C . ALA A 1 426 ? 5.699 31.219 19.234 1 81.56 426 ALA A C 1
ATOM 3357 O O . ALA A 1 426 ? 6.637 31.984 19.453 1 81.56 426 ALA A O 1
ATOM 3358 N N . LEU A 1 427 ? 5.875 30.016 18.719 1 81.88 427 LEU A N 1
ATOM 3359 C CA . LEU A 1 427 ? 7.199 29.453 18.469 1 81.88 427 LEU A CA 1
ATOM 3360 C C . LEU A 1 427 ? 7.871 30.125 17.281 1 81.88 427 LEU A C 1
ATOM 3362 O O . LEU A 1 427 ? 9.086 30.375 17.312 1 81.88 427 LEU A O 1
ATOM 3366 N N . ILE A 1 428 ? 7.082 30.359 16.297 1 74.38 428 ILE A N 1
ATOM 3367 C CA . ILE A 1 428 ? 7.609 30.984 15.094 1 74.38 428 ILE A CA 1
ATOM 3368 C C . ILE A 1 428 ? 8.07 32.406 15.414 1 74.38 428 ILE A C 1
ATOM 3370 O O . ILE A 1 428 ? 9.117 32.844 14.938 1 74.38 428 ILE A O 1
ATOM 3374 N N . GLN A 1 429 ? 7.328 33.031 16.234 1 71.19 429 GLN A N 1
ATOM 3375 C CA . GLN A 1 429 ? 7.598 34.406 16.547 1 71.19 429 GLN A CA 1
ATOM 3376 C C . GLN A 1 429 ? 8.742 34.531 17.547 1 71.19 429 GLN A C 1
ATOM 3378 O O . GLN A 1 429 ? 9.367 35.594 17.656 1 71.19 429 GLN A O 1
ATOM 3383 N N . THR A 1 430 ? 8.922 33.5 18.328 1 70.56 430 THR A N 1
ATOM 3384 C CA . THR A 1 430 ? 9.992 33.5 19.312 1 70.56 430 THR A CA 1
ATOM 3385 C C . THR A 1 430 ? 10.922 32.312 19.141 1 70.56 430 THR A C 1
ATOM 3387 O O . THR A 1 430 ? 10.852 31.328 19.891 1 70.56 430 THR A O 1
ATOM 3390 N N . PRO A 1 431 ? 11.812 32.312 18.141 1 60.84 431 PRO A N 1
ATOM 3391 C CA . PRO A 1 431 ? 12.625 31.109 17.859 1 60.84 431 PRO A CA 1
ATOM 3392 C C . PRO A 1 431 ? 13.531 30.734 19.016 1 60.84 431 PRO A C 1
ATOM 3394 O O . PRO A 1 431 ? 13.953 29.578 19.125 1 60.84 431 PRO A O 1
ATOM 3397 N N . GLY A 1 432 ? 13.641 31.656 19.984 1 62.22 432 GLY A N 1
ATOM 3398 C CA . GLY A 1 432 ? 14.492 31.328 21.125 1 62.22 432 GLY A CA 1
ATOM 3399 C C . GLY A 1 432 ? 14.109 32.062 22.391 1 62.22 432 GLY A C 1
ATOM 3400 O O . GLY A 1 432 ? 13.508 33.156 22.312 1 62.22 432 GLY A O 1
ATOM 3401 N N . GLY A 1 433 ? 14.25 31.328 23.516 1 69.62 433 GLY A N 1
ATOM 3402 C CA . GLY A 1 433 ? 14.023 31.969 24.797 1 69.62 433 GLY A CA 1
ATOM 3403 C C . GLY A 1 433 ? 12.609 31.797 25.312 1 69.62 433 GLY A C 1
ATOM 3404 O O . GLY A 1 433 ? 11.984 30.75 25.094 1 69.62 433 GLY A O 1
ATOM 3405 N N . GLU A 1 434 ? 12.141 32.688 26.125 1 79 434 GLU A N 1
ATOM 3406 C CA . GLU A 1 434 ? 10.812 32.656 26.703 1 79 434 GLU A CA 1
ATOM 3407 C C . GLU A 1 434 ? 9.75 33.094 25.703 1 79 434 GLU A C 1
ATOM 3409 O O . GLU A 1 434 ? 9.852 34.156 25.109 1 79 434 GLU A O 1
ATOM 3414 N N . LEU A 1 435 ? 8.75 32.25 25.516 1 83.06 435 LEU A N 1
ATOM 3415 C CA . LEU A 1 435 ? 7.699 32.5 24.531 1 83.06 435 LEU A CA 1
ATOM 3416 C C . LEU A 1 435 ? 6.891 33.719 24.891 1 83.06 435 LEU A C 1
ATOM 3418 O O . LEU A 1 435 ? 6.609 33.969 26.062 1 83.06 435 LEU A O 1
ATOM 3422 N N . GLU A 1 436 ? 6.582 34.531 23.969 1 75 436 GLU A N 1
ATOM 3423 C CA . GLU A 1 436 ? 5.73 35.688 24.172 1 75 436 GLU A CA 1
ATOM 3424 C C . GLU A 1 436 ? 4.254 35.312 24.094 1 75 436 GLU A C 1
ATOM 3426 O O . GLU A 1 436 ? 3.604 35.5 23.062 1 75 436 GLU A O 1
ATOM 3431 N N . ILE A 1 437 ? 3.744 34.844 25.125 1 80.38 437 ILE A N 1
ATOM 3432 C CA . ILE A 1 437 ? 2.379 34.344 25.188 1 80.38 437 ILE A CA 1
ATOM 3433 C C . ILE A 1 437 ? 1.41 35.469 25.469 1 80.38 437 ILE A C 1
ATOM 3435 O O . ILE A 1 437 ? 0.323 35.531 24.891 1 80.38 437 ILE A O 1
ATOM 3439 N N . ASP A 1 438 ? 1.824 36.375 26.328 1 74.62 438 ASP A N 1
ATOM 3440 C CA . ASP A 1 438 ? 0.941 37.438 26.797 1 74.62 438 ASP A CA 1
ATOM 3441 C C . ASP A 1 438 ? 0.491 38.344 25.641 1 74.62 438 ASP A C 1
ATOM 3443 O O . ASP A 1 438 ? -0.699 38.625 25.5 1 74.62 438 ASP A O 1
ATOM 3447 N N . SER A 1 439 ? 1.43 38.656 24.828 1 68.56 439 SER A N 1
ATOM 3448 C CA . SER A 1 439 ? 1.102 39.531 23.703 1 68.56 439 SER A CA 1
ATOM 3449 C C . SER A 1 439 ? 0.175 38.812 22.719 1 68.56 439 SER A C 1
ATOM 3451 O O . SER A 1 439 ? -0.75 39.438 22.188 1 68.56 439 SER A O 1
ATOM 3453 N N . LEU A 1 440 ? 0.402 37.625 22.609 1 75.62 440 LEU A N 1
ATOM 3454 C CA . LEU A 1 440 ? -0.399 36.875 21.672 1 75.62 440 LEU A CA 1
ATOM 3455 C C . LEU A 1 440 ? -1.812 36.656 22.203 1 75.62 440 LEU A C 1
ATOM 3457 O O . LEU A 1 440 ? -2.781 36.719 21.438 1 75.62 440 LEU A O 1
ATOM 3461 N N . LEU A 1 441 ? -1.889 36.375 23.438 1 77.94 441 LEU A N 1
ATOM 3462 C CA . LEU A 1 441 ? -3.186 36.125 24.062 1 77.94 441 LEU A CA 1
ATOM 3463 C C . LEU A 1 441 ? -4.008 37.406 24.125 1 77.94 441 LEU A C 1
ATOM 3465 O O . LEU A 1 441 ? -5.23 37.375 23.938 1 77.94 441 LEU A O 1
ATOM 3469 N N . ASP A 1 442 ? -3.34 38.5 24.453 1 67.12 442 ASP A N 1
ATOM 3470 C CA . ASP A 1 442 ? -4.016 39.812 24.484 1 67.12 442 ASP A CA 1
ATOM 3471 C C . ASP A 1 442 ? -4.648 40.125 23.125 1 67.12 442 ASP A C 1
ATOM 3473 O O . ASP A 1 442 ? -5.758 40.656 23.062 1 67.12 442 ASP A O 1
ATOM 3477 N N . ASN A 1 443 ? -4.012 39.656 22.234 1 62.91 443 ASN A N 1
ATOM 3478 C CA . ASN A 1 443 ? -4.516 39.844 20.891 1 62.91 443 ASN A CA 1
ATOM 3479 C C . ASN A 1 443 ? -5.75 39 20.625 1 62.91 443 ASN A C 1
ATOM 3481 O O . ASN A 1 443 ? -6.676 39.438 19.938 1 62.91 443 ASN A O 1
ATOM 3485 N N . LEU A 1 444 ? -5.723 37.875 21.141 1 66.25 444 LEU A N 1
ATOM 3486 C CA . LEU A 1 444 ? -6.848 36.969 20.984 1 66.25 444 LEU A CA 1
ATOM 3487 C C . LEU A 1 444 ? -8.078 37.469 21.734 1 66.25 444 LEU A C 1
ATOM 3489 O O . LEU A 1 444 ? -9.195 37.375 21.234 1 66.25 444 LEU A O 1
ATOM 3493 N N . LEU A 1 445 ? -7.832 37.938 22.922 1 62.06 445 LEU A N 1
ATOM 3494 C CA . LEU A 1 445 ? -8.914 38.406 23.781 1 62.06 445 LEU A CA 1
ATOM 3495 C C . LEU A 1 445 ? -9.555 39.656 23.203 1 62.06 445 LEU A C 1
ATOM 3497 O O . LEU A 1 445 ? -10.75 39.906 23.391 1 62.06 445 LEU A O 1
ATOM 3501 N N . GLN A 1 446 ? -8.75 40.438 22.594 1 54.09 446 GLN A N 1
ATOM 3502 C CA . GLN A 1 446 ? -9.281 41.656 21.969 1 54.09 446 GLN A CA 1
ATOM 3503 C C . GLN A 1 446 ? -10.203 41.312 20.812 1 54.09 446 GLN A C 1
ATOM 3505 O O . GLN A 1 446 ? -11.211 42 20.594 1 54.09 446 GLN A O 1
ATOM 3510 N N . THR A 1 447 ? -9.914 40.219 20.234 1 50.47 447 THR A N 1
ATOM 3511 C CA . THR A 1 447 ? -10.727 39.812 19.094 1 50.47 447 THR A CA 1
ATOM 3512 C C . THR A 1 447 ? -11.992 39.094 19.562 1 50.47 447 THR A C 1
ATOM 3514 O O . THR A 1 447 ? -13.039 39.188 18.922 1 50.47 447 THR A O 1
ATOM 3517 N N . ASP A 1 448 ? -11.938 38.281 20.609 1 48.84 448 ASP A N 1
ATOM 3518 C CA . ASP A 1 448 ? -13.078 37.594 21.188 1 48.84 448 ASP A CA 1
ATOM 3519 C C . ASP A 1 448 ? -14.047 38.562 21.844 1 48.84 448 ASP A C 1
ATOM 3521 O O . ASP A 1 448 ? -15.258 38.344 21.859 1 48.84 448 ASP A O 1
ATOM 3525 N N . GLY A 1 449 ? -13.594 39.562 22.672 1 40.94 449 GLY A N 1
ATOM 3526 C CA . GLY A 1 449 ? -14.453 40.562 23.297 1 40.94 449 GLY A CA 1
ATOM 3527 C C . GLY A 1 449 ? -15.367 41.25 22.297 1 40.94 449 GLY A C 1
ATOM 3528 O O . GLY A 1 449 ? -16.266 42 22.688 1 40.94 449 GLY A O 1
ATOM 3529 N N . THR A 1 450 ? -14.844 41.344 21.125 1 36.91 450 THR A N 1
ATOM 3530 C CA . THR A 1 450 ? -15.812 41.875 20.156 1 36.91 450 THR A CA 1
ATOM 3531 C C . THR A 1 450 ? -16.891 40.844 19.875 1 36.91 450 THR A C 1
ATOM 3533 O O . THR A 1 450 ? -17.812 41.094 19.078 1 36.91 450 THR A O 1
ATOM 3536 N N . ARG A 1 451 ? -16.781 39.719 20.312 1 39.72 451 ARG A N 1
ATOM 3537 C CA . ARG A 1 451 ? -17.875 38.75 20.297 1 39.72 451 ARG A CA 1
ATOM 3538 C C . ARG A 1 451 ? -18.891 39.062 21.406 1 39.72 451 ARG A C 1
ATOM 3540 O O . ARG A 1 451 ? -18.578 38.875 22.594 1 39.72 451 ARG A O 1
ATOM 3547 N N . GLY A 1 452 ? -19.859 40 21.391 1 29.97 452 GLY A N 1
ATOM 3548 C CA . GLY A 1 452 ? -21.062 40.062 22.203 1 29.97 452 GLY A CA 1
ATOM 3549 C C . GLY A 1 452 ? -21.656 38.688 22.469 1 29.97 452 GLY A C 1
ATOM 3550 O O . GLY A 1 452 ? -21.328 37.719 21.766 1 29.97 452 GLY A O 1
ATOM 3551 N N . SER A 1 453 ? -22.109 38.375 23.703 1 28.53 453 SER A N 1
ATOM 3552 C CA . SER A 1 453 ? -23.312 37.594 23.984 1 28.53 453 SER A CA 1
ATOM 3553 C C . SER A 1 453 ? -24.297 37.656 22.844 1 28.53 453 SER A C 1
ATOM 3555 O O . SER A 1 453 ? -24.562 38.75 22.297 1 28.53 453 SER A O 1
ATOM 3557 N N . TRP A 1 454 ? -24.594 36.75 22.141 1 26.86 454 TRP A N 1
ATOM 3558 C CA . TRP A 1 454 ? -25.953 36.844 21.625 1 26.86 454 TRP A CA 1
ATOM 3559 C C . TRP A 1 454 ? -26.891 37.438 22.656 1 26.86 454 TRP A C 1
ATOM 3561 O O . TRP A 1 454 ? -27.594 36.719 23.359 1 26.86 454 TRP A O 1
ATOM 3571 N N . GLU A 1 455 ? -26.547 38.062 23.781 1 26.77 455 GLU A N 1
ATOM 3572 C CA . GLU A 1 455 ? -27.625 39 24.078 1 26.77 455 GLU A CA 1
ATOM 3573 C C . GLU A 1 455 ? -27.891 39.938 22.891 1 26.77 455 GLU A C 1
ATOM 3575 O O . GLU A 1 455 ? -26.984 40.25 22.125 1 26.77 455 GLU A O 1
ATOM 3580 N N . PRO A 1 456 ? -29.188 40.188 22.547 1 26.86 456 PRO A N 1
ATOM 3581 C CA . PRO A 1 456 ? -29.547 41.188 21.547 1 26.86 456 PRO A CA 1
ATOM 3582 C C . PRO A 1 456 ? -28.531 42.312 21.453 1 26.86 456 PRO A C 1
ATOM 3584 O O . PRO A 1 456 ? -27.766 42.531 22.391 1 26.86 456 PRO A O 1
ATOM 3587 N N . GLU A 1 457 ? -28.297 42.938 20.391 1 26.39 457 GLU A N 1
ATOM 3588 C CA . GLU A 1 457 ? -27.797 44.25 19.984 1 26.39 457 GLU A CA 1
ATOM 3589 C C . GLU A 1 457 ? -27.859 45.219 21.156 1 26.39 457 GLU A C 1
ATOM 3591 O O . GLU A 1 457 ? -28.859 45.906 21.344 1 26.39 457 GLU A O 1
ATOM 3596 N N . VAL A 1 458 ? -27.469 44.875 22.406 1 28.42 458 VAL A N 1
ATOM 3597 C CA . VAL A 1 458 ? -27.359 46.219 22.922 1 28.42 458 VAL A CA 1
ATOM 3598 C C . VAL A 1 458 ? -26.281 47 22.141 1 28.42 458 VAL A C 1
ATOM 3600 O O . VAL A 1 458 ? -25.328 46.406 21.641 1 28.42 458 VAL A O 1
ATOM 3603 N N . ASN A 1 459 ? -26.344 48.312 21.719 1 28.06 459 ASN A N 1
ATOM 3604 C CA . ASN A 1 459 ? -25.766 49.5 21.062 1 28.06 459 ASN A CA 1
ATOM 3605 C C . ASN A 1 459 ? -24.297 49.688 21.438 1 28.06 459 ASN A C 1
ATOM 3607 O O . ASN A 1 459 ? -23.984 50.5 22.297 1 28.06 459 ASN A O 1
ATOM 3611 N N . SER A 1 460 ? -23.578 48.812 21.875 1 31.36 460 SER A N 1
ATOM 3612 C CA . SER A 1 460 ? -22.281 49.219 22.406 1 31.36 460 SER A CA 1
ATOM 3613 C C . SER A 1 460 ? -21.359 49.719 21.281 1 31.36 460 SER A C 1
ATOM 3615 O O . SER A 1 460 ? -20.656 48.906 20.672 1 31.36 460 SER A O 1
ATOM 3617 N N . ASN A 1 461 ? -21.641 50.438 20.328 1 35.12 461 ASN A N 1
ATOM 3618 C CA . ASN A 1 461 ? -20.984 51.469 19.5 1 35.12 461 ASN A CA 1
ATOM 3619 C C . ASN A 1 461 ? -19.969 52.25 20.312 1 35.12 461 ASN A C 1
ATOM 3621 O O . ASN A 1 461 ? -19.547 53.344 19.891 1 35.12 461 ASN A O 1
ATOM 3625 N N . GLN A 1 462 ? -19.594 52.125 21.656 1 40.47 462 GLN A N 1
ATOM 3626 C CA . GLN A 1 462 ? -18.844 53.156 22.375 1 40.47 462 GLN A CA 1
ATOM 3627 C C . GLN A 1 462 ? -17.359 52.781 22.469 1 40.47 462 GLN A C 1
ATOM 3629 O O . GLN A 1 462 ? -17.016 51.719 22.953 1 40.47 462 GLN A O 1
ATOM 3634 N N . LEU A 1 463 ? -16.297 53.438 21.688 1 52.03 463 LEU A N 1
ATOM 3635 C CA . LEU A 1 463 ? -14.852 53.5 21.938 1 52.03 463 LEU A CA 1
ATOM 3636 C C . LEU A 1 463 ? -14.57 53.656 23.422 1 52.03 463 LEU A C 1
ATOM 3638 O O . LEU A 1 463 ? -15.25 54.406 24.109 1 52.03 463 LEU A O 1
ATOM 3642 N N . PRO A 1 464 ? -13.734 52.844 24 1 57.25 464 PRO A N 1
ATOM 3643 C CA . PRO A 1 464 ? -13.414 53.188 25.391 1 57.25 464 PRO A CA 1
ATOM 3644 C C . PRO A 1 464 ? -12.992 54.656 25.547 1 57.25 464 PRO A C 1
ATOM 3646 O O . PRO A 1 464 ? -12.461 55.25 24.609 1 57.25 464 PRO A O 1
ATOM 3649 N N . SER A 1 465 ? -13.242 55.219 26.672 1 64.25 465 SER A N 1
ATOM 3650 C CA . SER A 1 465 ? -12.906 56.625 26.922 1 64.25 465 SER A CA 1
ATOM 3651 C C . SER A 1 465 ? -11.391 56.812 26.984 1 64.25 465 SER A C 1
ATOM 3653 O O . SER A 1 465 ? -10.648 55.875 27.266 1 64.25 465 SER A O 1
ATOM 3655 N N . LEU A 1 466 ? -10.805 57.875 26.547 1 67.75 466 LEU A N 1
ATOM 3656 C CA . LEU A 1 466 ? -9.391 58.25 26.594 1 67.75 466 LEU A CA 1
ATOM 3657 C C . LEU A 1 466 ? -8.812 58 27.984 1 67.75 466 LEU A C 1
ATOM 3659 O O . LEU A 1 466 ? -7.672 57.531 28.094 1 67.75 466 LEU A O 1
ATOM 3663 N N . GLU A 1 467 ? -9.688 58.156 28.953 1 71.19 467 GLU A N 1
ATOM 3664 C CA . GLU A 1 467 ? -9.25 57.969 30.344 1 71.19 467 GLU A CA 1
ATOM 3665 C C . GLU A 1 467 ? -8.953 56.5 30.656 1 71.19 467 GLU A C 1
ATOM 3667 O O . GLU A 1 467 ? -7.992 56.188 31.359 1 71.19 467 GLU A O 1
ATOM 3672 N N . THR A 1 468 ? -9.68 55.781 30.078 1 70.06 468 THR A N 1
ATOM 3673 C CA . THR A 1 468 ? -9.516 54.344 30.359 1 70.06 468 THR A CA 1
ATOM 3674 C C . THR A 1 468 ? -8.242 53.812 29.719 1 70.06 468 THR A C 1
ATOM 3676 O O . THR A 1 468 ? -7.527 53 30.328 1 70.06 468 THR A O 1
ATOM 3679 N N . VAL A 1 469 ? -7.941 54.25 28.578 1 69.12 469 VAL A N 1
ATOM 3680 C CA . VAL A 1 469 ? -6.742 53.812 27.875 1 69.12 469 VAL A CA 1
ATOM 3681 C C . VAL A 1 469 ? -5.5 54.344 28.578 1 69.12 469 VAL A C 1
ATOM 3683 O O . VAL A 1 469 ? -4.523 53.594 28.766 1 69.12 469 VAL A O 1
ATOM 3686 N N . CYS A 1 470 ? -5.57 55.562 28.969 1 74.38 470 CYS A N 1
ATOM 3687 C CA . CYS A 1 470 ? -4.465 56.188 29.703 1 74.38 470 CYS A CA 1
ATOM 3688 C C . CYS A 1 470 ? -4.254 55.5 31.047 1 74.38 470 CYS A C 1
ATOM 3690 O O . CYS A 1 470 ? -3.119 55.219 31.422 1 74.38 470 CYS A O 1
ATOM 3692 N N . ALA A 1 471 ? -5.316 55.125 31.672 1 76.06 471 ALA A N 1
ATOM 3693 C CA . ALA A 1 471 ? -5.238 54.5 33 1 76.06 471 ALA A CA 1
ATOM 3694 C C . ALA A 1 471 ? -4.586 53.125 32.906 1 76.06 471 ALA A C 1
ATOM 3696 O O . ALA A 1 471 ? -3.748 52.781 33.719 1 76.06 471 ALA A O 1
ATOM 3697 N N . GLU A 1 472 ? -4.879 52.562 31.922 1 73 472 GLU A N 1
ATOM 3698 C CA . GLU A 1 472 ? -4.348 51.219 31.75 1 73 472 GLU A CA 1
ATOM 3699 C C . GLU A 1 472 ? -2.857 51.25 31.422 1 73 472 GLU A C 1
ATOM 3701 O O . GLU A 1 472 ? -2.094 50.406 31.891 1 73 472 GLU A O 1
ATOM 3706 N N . HIS A 1 473 ? -2.416 52.219 30.656 1 75.56 473 HIS A N 1
ATOM 3707 C CA . HIS A 1 473 ? -1.008 52.406 30.328 1 75.56 473 HIS A CA 1
ATOM 3708 C C . HIS A 1 473 ? -0.207 52.812 31.562 1 75.56 473 HIS A C 1
ATOM 3710 O O . HIS A 1 473 ? 0.923 52.375 31.75 1 75.56 473 HIS A O 1
ATOM 3716 N N . ILE A 1 474 ? -0.837 53.531 32.344 1 78.88 474 ILE A N 1
ATOM 3717 C CA . ILE A 1 474 ? -0.2 53.938 33.594 1 78.88 474 ILE A CA 1
ATOM 3718 C C . ILE A 1 474 ? -0.062 52.75 34.531 1 78.88 474 ILE A C 1
ATOM 3720 O O . ILE A 1 474 ? 0.992 52.562 35.125 1 78.88 474 ILE A O 1
ATOM 3724 N N . ARG A 1 475 ? -1.056 52 34.562 1 76.31 475 ARG A N 1
ATOM 3725 C CA . ARG A 1 475 ? -1.002 50.812 35.438 1 76.31 475 ARG A CA 1
ATOM 3726 C C . ARG A 1 475 ? 0.092 49.844 34.969 1 76.31 475 ARG A C 1
ATOM 3728 O O . ARG A 1 475 ? 0.799 49.281 35.812 1 76.31 475 ARG A O 1
ATOM 3735 N N . LYS A 1 476 ? 0.337 49.781 33.75 1 74.56 476 LYS A N 1
ATOM 3736 C CA . LYS A 1 476 ? 1.38 48.938 33.156 1 74.56 476 LYS A CA 1
ATOM 3737 C C . LYS A 1 476 ? 2.77 49.469 33.5 1 74.56 476 LYS A C 1
ATOM 3739 O O . LYS A 1 476 ? 3.658 48.688 33.875 1 74.56 476 LYS A O 1
ATOM 3744 N N . ALA A 1 477 ? 2.924 50.75 33.406 1 75.81 477 ALA A N 1
ATOM 3745 C CA . ALA A 1 477 ? 4.188 51.375 33.75 1 75.81 477 ALA A CA 1
ATOM 3746 C C . ALA A 1 477 ? 4.477 51.219 35.25 1 75.81 477 ALA A C 1
ATOM 3748 O O . ALA A 1 477 ? 5.617 50.969 35.625 1 75.81 477 ALA A O 1
ATOM 3749 N N . LEU A 1 478 ? 3.359 51.219 35.969 1 78.81 478 LEU A N 1
ATOM 3750 C CA . LEU A 1 478 ? 3.51 51.094 37.438 1 78.81 478 LEU A CA 1
ATOM 3751 C C . LEU A 1 478 ? 3.924 49.688 37.812 1 78.81 478 LEU A C 1
ATOM 3753 O O . LEU A 1 478 ? 4.777 49.5 38.688 1 78.81 478 LEU A O 1
ATOM 3757 N N . ARG A 1 479 ? 3.422 48.844 37.125 1 74.12 479 ARG A N 1
ATOM 3758 C CA . ARG A 1 479 ? 3.762 47.438 37.375 1 74.12 479 ARG A CA 1
ATOM 3759 C C . ARG A 1 479 ? 5.199 47.156 36.969 1 74.12 479 ARG A C 1
ATOM 3761 O O . ARG A 1 479 ? 5.93 46.469 37.719 1 74.12 479 ARG A O 1
ATOM 3768 N N . ARG A 1 480 ? 5.652 47.719 35.906 1 73.5 480 ARG A N 1
ATOM 3769 C CA . ARG A 1 480 ? 7.008 47.531 35.406 1 73.5 480 ARG A CA 1
ATOM 3770 C C . ARG A 1 480 ? 8.023 48.219 36.312 1 73.5 480 ARG A C 1
ATOM 3772 O O . ARG A 1 480 ? 9.156 47.75 36.438 1 73.5 480 ARG A O 1
ATOM 3779 N N . ALA A 1 481 ? 7.543 49.281 36.906 1 71.69 481 ALA A N 1
ATOM 3780 C CA . ALA A 1 481 ? 8.438 50.062 37.75 1 71.69 481 ALA A CA 1
ATOM 3781 C C . ALA A 1 481 ? 8.383 49.562 39.188 1 71.69 481 ALA A C 1
ATOM 3783 O O . ALA A 1 481 ? 9 50.156 40.094 1 71.69 481 ALA A O 1
ATOM 3784 N N . GLY A 1 482 ? 7.555 48.406 39.375 1 74.5 482 GLY A N 1
ATOM 3785 C CA . GLY A 1 482 ? 7.43 47.875 40.719 1 74.5 482 GLY A CA 1
ATOM 3786 C C . GLY A 1 482 ? 6.746 48.844 41.656 1 74.5 482 GLY A C 1
ATOM 3787 O O . GLY A 1 482 ? 7.082 48.875 42.844 1 74.5 482 GLY A O 1
ATOM 3788 N N . GLY A 1 483 ? 5.926 49.594 41.188 1 74.25 483 GLY A N 1
ATOM 3789 C CA . GLY A 1 483 ? 5.176 50.531 42 1 74.25 483 GLY A CA 1
ATOM 3790 C C . GLY A 1 483 ? 5.898 51.844 42.219 1 74.25 483 GLY A C 1
ATOM 3791 O O . GLY A 1 483 ? 5.371 52.75 42.875 1 74.25 483 GLY A O 1
ATOM 3792 N N . LYS A 1 484 ? 7.035 52 41.781 1 77.5 484 LYS A N 1
ATOM 3793 C CA . LYS A 1 484 ? 7.832 53.219 41.938 1 77.5 484 LYS A CA 1
ATOM 3794 C C . LYS A 1 484 ? 7.383 54.281 40.938 1 77.5 484 LYS A C 1
ATOM 3796 O O . LYS A 1 484 ? 7.273 54.031 39.75 1 77.5 484 LYS A O 1
ATOM 3801 N N . ILE A 1 485 ? 7.047 55.406 41.469 1 78.62 485 ILE A N 1
ATOM 3802 C CA . ILE A 1 485 ? 6.516 56.469 40.625 1 78.62 485 ILE A CA 1
ATOM 3803 C C . ILE A 1 485 ? 7.648 57.406 40.188 1 78.62 485 ILE A C 1
ATOM 3805 O O . ILE A 1 485 ? 7.762 57.75 39 1 78.62 485 ILE A O 1
ATOM 3809 N N . SER A 1 486 ? 8.477 57.812 41.125 1 79.19 486 SER A N 1
ATOM 3810 C CA . SER A 1 486 ? 9.516 58.812 40.875 1 79.19 486 SER A CA 1
ATOM 3811 C C . SER A 1 486 ? 10.906 58.188 40.969 1 79.19 486 SER A C 1
ATOM 3813 O O . SER A 1 486 ? 11.086 57.156 41.594 1 79.19 486 SER A O 1
ATOM 3815 N N . GLY A 1 487 ? 11.961 58.781 40.25 1 74.81 487 GLY A N 1
ATOM 3816 C CA . GLY A 1 487 ? 13.352 58.344 40.312 1 74.81 487 GLY A CA 1
ATOM 3817 C C . GLY A 1 487 ? 13.75 57.531 39.094 1 74.81 487 GLY A C 1
ATOM 3818 O O . GLY A 1 487 ? 12.938 57.281 38.219 1 74.81 487 GLY A O 1
ATOM 3819 N N . PRO A 1 488 ? 15 57.188 38.969 1 73.88 488 PRO A N 1
ATOM 3820 C CA . PRO A 1 488 ? 15.484 56.344 37.844 1 73.88 488 PRO A CA 1
ATOM 3821 C C . PRO A 1 488 ? 14.836 54.969 37.844 1 73.88 488 PRO A C 1
ATOM 3823 O O . PRO A 1 488 ? 14.805 54.281 38.844 1 73.88 488 PRO A O 1
ATOM 3826 N N . GLY A 1 489 ? 14.031 54.719 36.688 1 74 489 GLY A N 1
ATOM 3827 C CA . GLY A 1 489 ? 13.344 53.438 36.531 1 74 489 GLY A CA 1
ATOM 3828 C C . GLY A 1 489 ? 11.898 53.5 37 1 74 489 GLY A C 1
ATOM 3829 O O . GLY A 1 489 ? 11.219 52.469 37.031 1 74 489 GLY A O 1
ATOM 3830 N N . GLY A 1 490 ? 11.453 54.625 37.406 1 79.38 490 GLY A N 1
ATOM 3831 C CA . GLY A 1 490 ? 10.086 54.75 37.875 1 79.38 490 GLY A CA 1
ATOM 3832 C C . GLY A 1 490 ? 9.07 54.875 36.75 1 79.38 490 GLY A C 1
ATOM 3833 O O . GLY A 1 490 ? 9.438 55.094 35.594 1 79.38 490 GLY A O 1
ATOM 3834 N N . ALA A 1 491 ? 7.855 54.75 37.156 1 80.12 491 ALA A N 1
ATOM 3835 C CA . ALA A 1 491 ? 6.77 54.812 36.188 1 80.12 491 ALA A CA 1
ATOM 3836 C C . ALA A 1 491 ? 6.723 56.156 35.469 1 80.12 491 ALA A C 1
ATOM 3838 O O . ALA A 1 491 ? 6.438 56.188 34.25 1 80.12 491 ALA A O 1
ATOM 3839 N N . ALA A 1 492 ? 7.105 57.188 36.125 1 80.56 492 ALA A N 1
ATOM 3840 C CA . ALA A 1 492 ? 7.086 58.531 35.531 1 80.56 492 ALA A CA 1
ATOM 3841 C C . ALA A 1 492 ? 8.133 58.656 34.438 1 80.56 492 ALA A C 1
ATOM 3843 O O . ALA A 1 492 ? 7.852 59.219 33.375 1 80.56 492 ALA A O 1
ATOM 3844 N N . GLU A 1 493 ? 9.211 58.125 34.75 1 78.62 493 GLU A N 1
ATOM 3845 C CA . GLU A 1 493 ? 10.281 58.125 33.75 1 78.62 493 GLU A CA 1
ATOM 3846 C C . GLU A 1 493 ? 9.922 57.25 32.531 1 78.62 493 GLU A C 1
ATOM 3848 O O . GLU A 1 493 ? 10.133 57.656 31.391 1 78.62 493 GLU A O 1
ATOM 3853 N N . MET A 1 494 ? 9.344 56.219 32.781 1 75.38 494 MET A N 1
ATOM 3854 C CA . MET A 1 494 ? 9 55.281 31.734 1 75.38 494 MET A CA 1
ATOM 3855 C C . MET A 1 494 ? 7.93 55.844 30.812 1 75.38 494 MET A C 1
ATOM 3857 O O . MET A 1 494 ? 7.949 55.594 29.609 1 75.38 494 MET A O 1
ATOM 3861 N N . LEU A 1 495 ? 7.121 56.625 31.375 1 78.69 495 LEU A N 1
ATOM 3862 C CA . LEU A 1 495 ? 5.977 57.188 30.656 1 78.69 495 LEU A CA 1
ATOM 3863 C C . LEU A 1 495 ? 6.309 58.562 30.109 1 78.69 495 LEU A C 1
ATOM 3865 O O . LEU A 1 495 ? 5.516 59.125 29.359 1 78.69 495 LEU A O 1
ATOM 3869 N N . GLY A 1 496 ? 7.402 59.125 30.5 1 75.12 496 GLY A N 1
ATOM 3870 C CA . GLY A 1 496 ? 7.855 60.438 30.062 1 75.12 496 GLY A CA 1
ATOM 3871 C C . GLY A 1 496 ? 7.051 61.562 30.656 1 75.12 496 GLY A C 1
ATOM 3872 O O . GLY A 1 496 ? 6.805 62.562 29.984 1 75.12 496 GLY A O 1
ATOM 3873 N N . VAL A 1 497 ? 6.555 61.344 31.844 1 79.12 497 VAL A N 1
ATOM 3874 C CA . VAL A 1 497 ? 5.773 62.375 32.5 1 79.12 497 VAL A CA 1
ATOM 3875 C C . VAL A 1 497 ? 6.426 62.75 33.844 1 79.12 497 VAL A C 1
ATOM 3877 O O . VAL A 1 497 ? 7.145 61.938 34.438 1 79.12 497 VAL A O 1
ATOM 3880 N N . HIS A 1 498 ? 6.305 64.062 34.219 1 78.88 498 HIS A N 1
ATOM 3881 C CA . HIS A 1 498 ? 6.789 64.438 35.531 1 78.88 498 HIS A CA 1
ATOM 3882 C C . HIS A 1 498 ? 6.066 63.719 36.656 1 78.88 498 HIS A C 1
ATOM 3884 O O . HIS A 1 498 ? 4.855 63.5 36.562 1 78.88 498 HIS A O 1
ATOM 3890 N N . PRO A 1 499 ? 6.766 63.25 37.625 1 80.56 499 PRO A N 1
ATOM 3891 C CA . PRO A 1 499 ? 6.191 62.438 38.688 1 80.56 499 PRO A CA 1
ATOM 3892 C C . PRO A 1 499 ? 4.953 63.062 39.344 1 80.56 499 PRO A C 1
ATOM 3894 O O . PRO A 1 499 ? 3.98 62.344 39.625 1 80.56 499 PRO A O 1
ATOM 3897 N N . ASN A 1 500 ? 4.914 64.375 39.5 1 77.5 500 ASN A N 1
ATOM 3898 C CA . ASN A 1 500 ? 3.76 65.062 40.094 1 77.5 500 ASN A CA 1
ATOM 3899 C C . ASN A 1 500 ? 2.549 65 39.156 1 77.5 500 ASN A C 1
ATOM 3901 O O . ASN A 1 500 ? 1.42 64.812 39.594 1 77.5 500 ASN A O 1
ATOM 3905 N N . THR A 1 501 ? 2.826 65.125 37.906 1 78.69 501 THR A N 1
ATOM 3906 C CA . THR A 1 501 ? 1.77 65 36.875 1 78.69 501 THR A CA 1
ATOM 3907 C C . THR A 1 501 ? 1.178 63.625 36.844 1 78.69 501 THR A C 1
ATOM 3909 O O . THR A 1 501 ? -0.038 63.438 36.719 1 78.69 501 THR A O 1
ATOM 3912 N N . LEU A 1 502 ? 2.02 62.656 37 1 81.81 502 LEU A N 1
ATOM 3913 C CA . LEU A 1 502 ? 1.538 61.281 37 1 81.81 502 LEU A CA 1
ATOM 3914 C C . LEU A 1 502 ? 0.683 61 38.25 1 81.81 502 LEU A C 1
ATOM 3916 O O . LEU A 1 502 ? -0.379 60.406 38.125 1 81.81 502 LEU A O 1
ATOM 3920 N N . ARG A 1 503 ? 1.116 61.469 39.312 1 78.5 503 ARG A N 1
ATOM 3921 C CA . ARG A 1 503 ? 0.374 61.312 40.562 1 78.5 503 ARG A CA 1
ATOM 3922 C C . ARG A 1 503 ? -0.997 61.969 40.469 1 78.5 503 ARG A C 1
ATOM 3924 O O . ARG A 1 503 ? -1.996 61.406 40.906 1 78.5 503 ARG A O 1
ATOM 3931 N N . GLN A 1 504 ? -1.054 63.125 39.906 1 77.31 504 GLN A N 1
ATOM 3932 C CA . GLN A 1 504 ? -2.314 63.844 39.719 1 77.31 504 GLN A CA 1
ATOM 3933 C C . GLN A 1 504 ? -3.264 63.094 38.812 1 77.31 504 GLN A C 1
ATOM 3935 O O . GLN A 1 504 ? -4.461 63 39.094 1 77.31 504 GLN A O 1
ATOM 3940 N N . ARG A 1 505 ? -2.682 62.562 37.75 1 77.69 505 ARG A N 1
ATOM 3941 C CA . ARG A 1 505 ? -3.486 61.812 36.781 1 77.69 505 ARG A CA 1
ATOM 3942 C C . ARG A 1 505 ? -3.992 60.5 37.406 1 77.69 505 ARG A C 1
ATOM 3944 O O . ARG A 1 505 ? -5.141 60.125 37.219 1 77.69 505 ARG A O 1
ATOM 3951 N N . MET A 1 506 ? -3.193 59.906 38.188 1 79.19 506 MET A N 1
ATOM 3952 C CA . MET A 1 506 ? -3.572 58.688 38.875 1 79.19 506 MET A CA 1
ATOM 3953 C C . MET A 1 506 ? -4.684 58.938 39.875 1 79.19 506 MET A C 1
ATOM 3955 O O . MET A 1 506 ? -5.629 58.156 39.969 1 79.19 506 MET A O 1
ATOM 3959 N N . ASP A 1 507 ? -4.543 60.062 40.625 1 77 507 ASP A N 1
ATOM 3960 C CA . ASP A 1 507 ? -5.566 60.438 41.594 1 77 507 ASP A CA 1
ATOM 3961 C C . ASP A 1 507 ? -6.902 60.719 40.875 1 77 507 ASP A C 1
ATOM 3963 O O . ASP A 1 507 ? -7.953 60.312 41.375 1 77 507 ASP A O 1
ATOM 3967 N N . LYS A 1 508 ? -6.793 61.281 39.719 1 75.44 508 LYS A N 1
ATOM 3968 C CA . LYS A 1 508 ? -8 61.625 38.969 1 75.44 508 LYS A CA 1
ATOM 3969 C C . LYS A 1 508 ? -8.656 60.344 38.406 1 75.44 508 LYS A C 1
ATOM 3971 O O . LYS A 1 508 ? -9.883 60.281 38.281 1 75.44 508 LYS A O 1
ATOM 3976 N N . MET A 1 509 ? -7.812 59.406 38.125 1 74.12 509 MET A N 1
ATOM 3977 C CA . MET A 1 509 ? -8.312 58.188 37.469 1 74.12 509 MET A CA 1
ATOM 3978 C C . MET A 1 509 ? -8.562 57.094 38.5 1 74.12 509 MET A C 1
ATOM 3980 O O . MET A 1 509 ? -8.961 55.969 38.125 1 74.12 509 MET A O 1
ATOM 3984 N N . GLY A 1 510 ? -8.234 57.344 39.75 1 71.44 510 GLY A N 1
ATOM 3985 C CA . GLY A 1 510 ? -8.445 56.438 40.844 1 71.44 510 GLY A CA 1
ATOM 3986 C C . GLY A 1 510 ? -7.453 55.281 40.875 1 71.44 510 GLY A C 1
ATOM 3987 O O . GLY A 1 510 ? -7.789 54.156 41.312 1 71.44 510 GLY A O 1
ATOM 3988 N N . ILE A 1 511 ? -6.258 55.438 40.438 1 73.5 511 ILE A N 1
ATOM 3989 C CA . ILE A 1 511 ? -5.23 54.406 40.469 1 73.5 511 ILE A CA 1
ATOM 3990 C C . ILE A 1 511 ? -4.449 54.5 41.781 1 73.5 511 ILE A C 1
ATOM 3992 O O . ILE A 1 511 ? -3.871 55.531 42.094 1 73.5 511 ILE A O 1
ATOM 3996 N N . ALA A 1 512 ? -4.441 53.312 42.5 1 69.94 512 ALA A N 1
ATOM 3997 C CA . ALA A 1 512 ? -3.762 53.281 43.781 1 69.94 512 ALA A CA 1
ATOM 3998 C C . ALA A 1 512 ? -2.252 53.156 43.594 1 69.94 512 ALA A C 1
ATOM 4000 O O . ALA A 1 512 ? -1.785 52.469 42.688 1 69.94 512 ALA A O 1
ATOM 4001 N N . TYR A 1 513 ? -1.365 53.938 44.125 1 61.97 513 TYR A N 1
ATOM 4002 C CA . TYR A 1 513 ? 0.085 53.781 44.156 1 61.97 513 TYR A CA 1
ATOM 4003 C C . TYR A 1 513 ? 0.617 53.844 45.562 1 61.97 513 TYR A C 1
ATOM 4005 O O . TYR A 1 513 ? -0.037 54.406 46.438 1 61.97 513 TYR A O 1
ATOM 4013 N N . LYS A 1 514 ? 1.515 52.75 45.938 1 55.66 514 LYS A N 1
ATOM 4014 C CA . LYS A 1 514 ? 2.098 52.688 47.281 1 55.66 514 LYS A CA 1
ATOM 4015 C C . LYS A 1 514 ? 2.637 54.031 47.719 1 55.66 514 LYS A C 1
ATOM 4017 O O . LYS A 1 514 ? 3.547 54.594 47.094 1 55.66 514 LYS A O 1
ATOM 4022 N N . ARG A 1 515 ? 1.864 54.656 48.375 1 50.47 515 ARG A N 1
ATOM 4023 C CA . ARG A 1 515 ? 2.318 55.844 49.062 1 50.47 515 ARG A CA 1
ATOM 4024 C C . ARG A 1 515 ? 3.406 55.5 50.094 1 50.47 515 ARG A C 1
ATOM 4026 O O . ARG A 1 515 ? 3.277 54.531 50.844 1 50.47 515 ARG A O 1
ATOM 4033 N N . ARG A 1 516 ? 4.566 55.75 49.812 1 43.03 516 ARG A N 1
ATOM 4034 C CA . ARG A 1 516 ? 5.441 55.75 51 1 43.03 516 ARG A CA 1
ATOM 4035 C C . ARG A 1 516 ? 4.723 56.312 52.219 1 43.03 516 ARG A C 1
ATOM 4037 O O . ARG A 1 516 ? 4.242 57.438 52.188 1 43.03 516 ARG A O 1
ATOM 4044 N N . LEU A 1 517 ? 4.18 55.312 52.906 1 34.59 517 LEU A N 1
ATOM 4045 C CA . LEU A 1 517 ? 3.887 55.688 54.312 1 34.59 517 LEU A CA 1
ATOM 4046 C C . LEU A 1 517 ? 4.992 56.562 54.875 1 34.59 517 LEU A C 1
ATOM 4048 O O . LEU A 1 517 ? 6.156 56.156 54.906 1 34.59 517 LEU A O 1
ATOM 4052 N N . ARG A 1 518 ? 4.898 57.75 54.781 1 34.62 518 ARG A N 1
ATOM 4053 C CA . ARG A 1 518 ? 5.645 58.625 55.688 1 34.62 518 ARG A CA 1
ATOM 4054 C C . ARG A 1 518 ? 5.645 58.094 57.125 1 34.62 518 ARG A C 1
ATOM 4056 O O . ARG A 1 518 ? 4.641 57.531 57.562 1 34.62 518 ARG A O 1
ATOM 4063 N N . ASN A 1 519 ? 6.84 58.125 57.625 1 31.77 519 ASN A N 1
ATOM 4064 C CA . ASN A 1 519 ? 7.25 57.938 59 1 31.77 519 ASN A CA 1
ATOM 4065 C C . ASN A 1 519 ? 6.293 58.656 59.969 1 31.77 519 ASN A C 1
ATOM 4067 O O . ASN A 1 519 ? 6.273 59.875 60.031 1 31.77 519 ASN A O 1
ATOM 4071 N N . ARG A 1 520 ? 5.074 58.312 60.094 1 28.75 520 ARG A N 1
ATOM 4072 C CA . ARG A 1 520 ? 4.629 58.75 61.406 1 28.75 520 ARG A CA 1
ATOM 4073 C C . ARG A 1 520 ? 5.488 58.156 62.531 1 28.75 520 ARG A C 1
ATOM 4075 O O . ARG A 1 520 ? 5.125 58.219 63.688 1 28.75 520 ARG A O 1
ATOM 4082 N N . PHE A 1 521 ? 6.812 57.562 62.25 1 26.11 521 PHE A N 1
ATOM 4083 C CA . PHE A 1 521 ? 7.551 57.75 63.5 1 26.11 521 PHE A CA 1
ATOM 4084 C C . PHE A 1 521 ? 8.32 59.062 63.469 1 26.11 521 PHE A C 1
ATOM 4086 O O . PHE A 1 521 ? 8.781 59.5 62.438 1 26.11 521 PHE A O 1
ATOM 4093 N N . MET B 1 1 ? 5.793 -41.781 -33.188 1 48.5 1 MET B N 1
ATOM 4094 C CA . MET B 1 1 ? 5.719 -42.781 -32.125 1 48.5 1 MET B CA 1
ATOM 4095 C C . MET B 1 1 ? 4.344 -43.438 -32.094 1 48.5 1 MET B C 1
ATOM 4097 O O . MET B 1 1 ? 3.34 -42.812 -32.406 1 48.5 1 MET B O 1
ATOM 4101 N N . PRO B 1 2 ? 4.336 -44.625 -32.062 1 59.31 2 PRO B N 1
ATOM 4102 C CA . PRO B 1 2 ? 3.031 -45.281 -32.031 1 59.31 2 PRO B CA 1
ATOM 4103 C C . PRO B 1 2 ? 2.146 -44.781 -30.891 1 59.31 2 PRO B C 1
ATOM 4105 O O . PRO B 1 2 ? 2.652 -44.406 -29.828 1 59.31 2 PRO B O 1
ATOM 4108 N N . PHE B 1 3 ? 0.919 -44.531 -31.297 1 70.75 3 PHE B N 1
ATOM 4109 C CA . PHE B 1 3 ? -0.062 -44 -30.359 1 70.75 3 PHE B CA 1
ATOM 4110 C C . PHE B 1 3 ? -0.271 -44.969 -29.203 1 70.75 3 PHE B C 1
ATOM 4112 O O . PHE B 1 3 ? -0.406 -46.188 -29.422 1 70.75 3 PHE B O 1
ATOM 4119 N N . SER B 1 4 ? 0.166 -44.625 -28 1 82.75 4 SER B N 1
ATOM 4120 C CA . SER B 1 4 ? -0.196 -45.344 -26.781 1 82.75 4 SER B CA 1
ATOM 4121 C C . SER B 1 4 ? -0.837 -44.406 -25.766 1 82.75 4 SER B C 1
ATOM 4123 O O . SER B 1 4 ? -0.69 -43.188 -25.844 1 82.75 4 SER B O 1
ATOM 4125 N N . HIS B 1 5 ? -1.691 -45.031 -25.016 1 86.44 5 HIS B N 1
ATOM 4126 C CA . HIS B 1 5 ? -2.336 -44.281 -23.938 1 86.44 5 HIS B CA 1
ATOM 4127 C C . HIS B 1 5 ? -1.311 -43.531 -23.094 1 86.44 5 HIS B C 1
ATOM 4129 O O . HIS B 1 5 ? -1.56 -42.406 -22.656 1 86.44 5 HIS B O 1
ATOM 4135 N N . GLU B 1 6 ? -0.198 -44.094 -23.094 1 83.94 6 GLU B N 1
ATOM 4136 C CA . GLU B 1 6 ? 0.852 -43.531 -22.266 1 83.94 6 GLU B CA 1
ATOM 4137 C C . GLU B 1 6 ? 1.501 -42.312 -22.953 1 83.94 6 GLU B C 1
ATOM 4139 O O . GLU B 1 6 ? 1.798 -41.312 -22.297 1 83.94 6 GLU B O 1
ATOM 4144 N N . SER B 1 7 ? 1.744 -42.531 -24.203 1 86.31 7 SER B N 1
ATOM 4145 C CA . SER B 1 7 ? 2.309 -41.406 -24.953 1 86.31 7 SER B CA 1
ATOM 4146 C C . SER B 1 7 ? 1.334 -40.219 -25 1 86.31 7 SER B C 1
ATOM 4148 O O . SER B 1 7 ? 1.745 -39.062 -24.938 1 86.31 7 SER B O 1
ATOM 4150 N N . PHE B 1 8 ? 0.053 -40.562 -25.109 1 91.94 8 PHE B N 1
ATOM 4151 C CA . PHE B 1 8 ? -0.987 -39.531 -25.078 1 91.94 8 PHE B CA 1
ATOM 4152 C C . PHE B 1 8 ? -0.973 -38.781 -23.766 1 91.94 8 PHE B C 1
ATOM 4154 O O . PHE B 1 8 ? -0.961 -37.562 -23.75 1 91.94 8 PHE B O 1
ATOM 4161 N N . PHE B 1 9 ? -0.916 -39.5 -22.75 1 91.38 9 PHE B N 1
ATOM 4162 C CA . PHE B 1 9 ? -0.897 -38.906 -21.422 1 91.38 9 PHE B CA 1
ATOM 4163 C C . PHE B 1 9 ? 0.318 -38 -21.266 1 91.38 9 PHE B C 1
ATOM 4165 O O . PHE B 1 9 ? 0.196 -36.875 -20.781 1 91.38 9 PHE B O 1
ATOM 4172 N N . ARG B 1 10 ? 1.454 -38.469 -21.625 1 88.88 10 ARG B N 1
ATOM 4173 C CA . ARG B 1 10 ? 2.703 -37.75 -21.453 1 88.88 10 ARG B CA 1
ATOM 4174 C C . ARG B 1 10 ? 2.645 -36.375 -22.141 1 88.88 10 ARG B C 1
ATOM 4176 O O . ARG B 1 10 ? 2.904 -35.344 -21.516 1 88.88 10 ARG B O 1
ATOM 4183 N N . GLU B 1 11 ? 2.246 -36.406 -23.328 1 90.56 11 GLU B N 1
ATOM 4184 C CA . GLU B 1 11 ? 2.201 -35.188 -24.094 1 90.56 11 GLU B CA 1
ATOM 4185 C C . GLU B 1 11 ? 1.133 -34.219 -23.547 1 90.56 11 GLU B C 1
ATOM 4187 O O . GLU B 1 11 ? 1.349 -33.031 -23.469 1 90.56 11 GLU B O 1
ATOM 4192 N N . ALA B 1 12 ? 0.071 -34.75 -23.141 1 92.25 12 ALA B N 1
ATOM 4193 C CA . ALA B 1 12 ? -1.034 -33.938 -22.641 1 92.25 12 ALA B CA 1
ATOM 4194 C C . ALA B 1 12 ? -0.665 -33.281 -21.328 1 92.25 12 ALA B C 1
ATOM 4196 O O . ALA B 1 12 ? -0.911 -32.062 -21.141 1 92.25 12 ALA B O 1
ATOM 4197 N N . VAL B 1 13 ? -0.092 -34.031 -20.469 1 90.94 13 VAL B N 1
ATOM 4198 C CA . VAL B 1 13 ? 0.211 -33.5 -19.141 1 90.94 13 VAL B CA 1
ATOM 4199 C C . VAL B 1 13 ? 1.238 -32.375 -19.25 1 90.94 13 VAL B C 1
ATOM 4201 O O . VAL B 1 13 ? 1.129 -31.375 -18.547 1 90.94 13 VAL B O 1
ATOM 4204 N N . LEU B 1 14 ? 2.184 -32.531 -20.109 1 89 14 LEU B N 1
ATOM 4205 C CA . LEU B 1 14 ? 3.211 -31.5 -20.297 1 89 14 LEU B CA 1
ATOM 4206 C C . LEU B 1 14 ? 2.602 -30.203 -20.812 1 89 14 LEU B C 1
ATOM 4208 O O . LEU B 1 14 ? 3.033 -29.109 -20.422 1 89 14 LEU B O 1
ATOM 4212 N N . ARG B 1 15 ? 1.608 -30.297 -21.562 1 91.25 15 ARG B N 1
ATOM 4213 C CA . ARG B 1 15 ? 0.94 -29.125 -22.094 1 91.25 15 ARG B CA 1
ATOM 4214 C C . ARG B 1 15 ? 0.026 -28.484 -21.047 1 91.25 15 ARG B C 1
ATOM 4216 O O . ARG B 1 15 ? -0.008 -27.266 -20.891 1 91.25 15 ARG B O 1
ATOM 4223 N N . ILE B 1 16 ? -0.631 -29.344 -20.297 1 91.31 16 ILE B N 1
ATOM 4224 C CA . ILE B 1 16 ? -1.577 -28.891 -19.281 1 91.31 16 ILE B CA 1
ATOM 4225 C C . ILE B 1 16 ? -0.832 -28.141 -18.172 1 91.31 16 ILE B C 1
ATOM 4227 O O . ILE B 1 16 ? -1.288 -27.094 -17.703 1 91.31 16 ILE B O 1
ATOM 4231 N N . CYS B 1 17 ? 0.299 -28.594 -17.797 1 87.56 17 CYS B N 1
ATOM 4232 C CA . CYS B 1 17 ? 1.022 -28.047 -16.672 1 87.56 17 CYS B CA 1
ATOM 4233 C C . CYS B 1 17 ? 2.057 -27.031 -17.125 1 87.56 17 CYS B C 1
ATOM 4235 O O . CYS B 1 17 ? 2.799 -26.484 -16.312 1 87.56 17 CYS B O 1
ATOM 4237 N N . SER B 1 18 ? 2.078 -26.672 -18.375 1 83.94 18 SER B N 1
ATOM 4238 C CA . SER B 1 18 ? 3.143 -25.875 -18.984 1 83.94 18 SER B CA 1
ATOM 4239 C C . SER B 1 18 ? 3.068 -24.422 -18.531 1 83.94 18 SER B C 1
ATOM 4241 O O . SER B 1 18 ? 4.055 -23.688 -18.609 1 83.94 18 SER B O 1
ATOM 4243 N N . SER B 1 19 ? 1.888 -24.031 -18.062 1 83.94 19 SER B N 1
ATOM 4244 C CA . SER B 1 19 ? 1.729 -22.625 -17.719 1 83.94 19 SER B CA 1
ATOM 4245 C C . SER B 1 19 ? 0.797 -22.438 -16.516 1 83.94 19 SER B C 1
ATOM 4247 O O . SER B 1 19 ? -0.131 -23.234 -16.328 1 83.94 19 SER B O 1
ATOM 4249 N N . LEU B 1 20 ? 1.104 -21.359 -15.883 1 86.62 20 LEU B N 1
ATOM 4250 C CA . LEU B 1 20 ? 0.189 -21 -14.805 1 86.62 20 LEU B CA 1
ATOM 4251 C C . LEU B 1 20 ? -1.002 -20.203 -15.344 1 86.62 20 LEU B C 1
ATOM 4253 O O . LEU B 1 20 ? -2.002 -20.031 -14.641 1 86.62 20 LEU B O 1
ATOM 4257 N N . ASP B 1 21 ? -0.815 -19.734 -16.469 1 88.75 21 ASP B N 1
ATOM 4258 C CA . ASP B 1 21 ? -1.964 -19.172 -17.172 1 88.75 21 ASP B CA 1
ATOM 4259 C C . ASP B 1 21 ? -2.861 -20.281 -17.719 1 88.75 21 ASP B C 1
ATOM 4261 O O . ASP B 1 21 ? -2.559 -20.891 -18.75 1 88.75 21 ASP B O 1
ATOM 4265 N N . ILE B 1 22 ? -3.898 -20.453 -17.078 1 89.94 22 ILE B N 1
ATOM 4266 C CA . ILE B 1 22 ? -4.762 -21.609 -17.328 1 89.94 22 ILE B CA 1
ATOM 4267 C C . ILE B 1 22 ? -5.379 -21.5 -18.719 1 89.94 22 ILE B C 1
ATOM 4269 O O . ILE B 1 22 ? -5.664 -22.516 -19.359 1 89.94 22 ILE B O 1
ATOM 4273 N N . ASP B 1 23 ? -5.605 -20.312 -19.203 1 90.12 23 ASP B N 1
ATOM 4274 C CA . ASP B 1 23 ? -6.141 -20.141 -20.547 1 90.12 23 ASP B CA 1
ATOM 4275 C C . ASP B 1 23 ? -5.164 -20.672 -21.594 1 90.12 23 ASP B C 1
ATOM 4277 O O . ASP B 1 23 ? -5.559 -21.406 -22.5 1 90.12 23 ASP B O 1
ATOM 4281 N N . LYS B 1 24 ? -3.943 -20.328 -21.359 1 90.62 24 LYS B N 1
ATOM 4282 C CA . LYS B 1 24 ? -2.91 -20.781 -22.281 1 90.62 24 LYS B CA 1
ATOM 4283 C C . LYS B 1 24 ? -2.717 -22.281 -22.203 1 90.62 24 LYS B C 1
ATOM 4285 O O . LYS B 1 24 ? -2.582 -22.969 -23.219 1 90.62 24 LYS B O 1
ATOM 4290 N N . ALA B 1 25 ? -2.695 -22.797 -21.047 1 91.88 25 ALA B N 1
ATOM 4291 C CA . ALA B 1 25 ? -2.537 -24.234 -20.828 1 91.88 25 ALA B CA 1
ATOM 4292 C C . ALA B 1 25 ? -3.674 -25.016 -21.469 1 91.88 25 ALA B C 1
ATOM 4294 O O . ALA B 1 25 ? -3.441 -26.047 -22.125 1 91.88 25 ALA B O 1
ATOM 4295 N N . LEU B 1 26 ? -4.875 -24.531 -21.297 1 93.56 26 LEU B N 1
ATOM 4296 C CA . LEU B 1 26 ? -6.047 -25.203 -21.828 1 93.56 26 LEU B CA 1
ATOM 4297 C C . LEU B 1 26 ? -6.027 -25.188 -23.359 1 93.56 26 LEU B C 1
ATOM 4299 O O . LEU B 1 26 ? -6.387 -26.172 -24 1 93.56 26 LEU B O 1
ATOM 4303 N N . GLU B 1 27 ? -5.633 -24.141 -23.891 1 94.12 27 GLU B N 1
ATOM 4304 C CA . GLU B 1 27 ? -5.531 -24.016 -25.328 1 94.12 27 GLU B CA 1
ATOM 4305 C C . GLU B 1 27 ? -4.527 -25.016 -25.906 1 94.12 27 GLU B C 1
ATOM 4307 O O . GLU B 1 27 ? -4.797 -25.672 -26.906 1 94.12 27 GLU B O 1
ATOM 4312 N N . ARG B 1 28 ? -3.387 -25.125 -25.281 1 93.62 28 ARG B N 1
ATOM 4313 C CA . ARG B 1 28 ? -2.361 -26.078 -25.703 1 93.62 28 ARG B CA 1
ATOM 4314 C C . ARG B 1 28 ? -2.861 -27.5 -25.578 1 93.62 28 ARG B C 1
ATOM 4316 O O . ARG B 1 28 ? -2.582 -28.344 -26.453 1 93.62 28 ARG B O 1
ATOM 4323 N N . CYS B 1 29 ? -3.576 -27.734 -24.547 1 95 29 CYS B N 1
ATOM 4324 C CA . CYS B 1 29 ? -4.141 -29.062 -24.344 1 95 29 CYS B CA 1
ATOM 4325 C C . CYS B 1 29 ? -5.148 -29.391 -25.438 1 95 29 CYS B C 1
ATOM 4327 O O . CYS B 1 29 ? -5.082 -30.469 -26.031 1 95 29 CYS B O 1
ATOM 4329 N N . LEU B 1 30 ? -6.051 -28.484 -25.719 1 95.94 30 LEU B N 1
ATOM 4330 C CA . LEU B 1 30 ? -7.074 -28.703 -26.734 1 95.94 30 LEU B CA 1
ATOM 4331 C C . LEU B 1 30 ? -6.441 -28.984 -28.094 1 95.94 30 LEU B C 1
ATOM 4333 O O . LEU B 1 30 ? -6.855 -29.906 -28.797 1 95.94 30 LEU B O 1
ATOM 4337 N N . GLU B 1 31 ? -5.422 -28.281 -28.438 1 95.06 31 GLU B N 1
ATOM 4338 C CA . GLU B 1 31 ? -4.746 -28.438 -29.719 1 95.06 31 GLU B CA 1
ATOM 4339 C C . GLU B 1 31 ? -4.176 -29.844 -29.875 1 95.06 31 GLU B C 1
ATOM 4341 O O . GLU B 1 31 ? -4.164 -30.391 -30.984 1 95.06 31 GLU B O 1
ATOM 4346 N N . TYR B 1 32 ? -3.75 -30.359 -28.844 1 95.38 32 TYR B N 1
ATOM 4347 C CA . TYR B 1 32 ? -3.189 -31.703 -28.891 1 95.38 32 TYR B CA 1
ATOM 4348 C C . TYR B 1 32 ? -4.289 -32.75 -28.844 1 95.38 32 TYR B C 1
ATOM 4350 O O . TYR B 1 32 ? -4.289 -33.688 -29.656 1 95.38 32 TYR B O 1
ATOM 4358 N N . VAL B 1 33 ? -5.25 -32.625 -27.984 1 95.19 33 VAL B N 1
ATOM 4359 C CA . VAL B 1 33 ? -6.293 -33.625 -27.734 1 95.19 33 VAL B CA 1
ATOM 4360 C C . VAL B 1 33 ? -7.184 -33.75 -28.953 1 95.19 33 VAL B C 1
ATOM 4362 O O . VAL B 1 33 ? -7.672 -34.844 -29.266 1 95.19 33 VAL B O 1
ATOM 4365 N N . LYS B 1 34 ? -7.332 -32.688 -29.656 1 94.88 34 LYS B N 1
ATOM 4366 C CA . LYS B 1 34 ? -8.234 -32.688 -30.797 1 94.88 34 LYS B CA 1
ATOM 4367 C C . LYS B 1 34 ? -7.762 -33.656 -31.875 1 94.88 34 LYS B C 1
ATOM 4369 O O . LYS B 1 34 ? -8.531 -34.031 -32.75 1 94.88 34 LYS B O 1
ATOM 4374 N N . GLN B 1 35 ? -6.508 -34.094 -31.812 1 94.69 35 GLN B N 1
ATOM 4375 C CA . GLN B 1 35 ? -5.949 -35.031 -32.781 1 94.69 35 GLN B CA 1
ATOM 4376 C C . GLN B 1 35 ? -6.453 -36.469 -32.5 1 94.69 35 GLN B C 1
ATOM 4378 O O . GLN B 1 35 ? -6.406 -37.312 -33.375 1 94.69 35 GLN B O 1
ATOM 4383 N N . PHE B 1 36 ? -6.973 -36.719 -31.312 1 95 36 PHE B N 1
ATOM 4384 C CA . PHE B 1 36 ? -7.332 -38.062 -30.906 1 95 36 PHE B CA 1
ATOM 4385 C C . PHE B 1 36 ? -8.805 -38.156 -30.531 1 95 36 PHE B C 1
ATOM 4387 O O . PHE B 1 36 ? -9.406 -39.219 -30.594 1 95 36 PHE B O 1
ATOM 4394 N N . ILE B 1 37 ? -9.375 -37.062 -30 1 95.19 37 ILE B N 1
ATOM 4395 C CA . ILE B 1 37 ? -10.766 -36.906 -29.594 1 95.19 37 ILE B CA 1
ATOM 4396 C C . ILE B 1 37 ? -11.414 -35.75 -30.344 1 95.19 37 ILE B C 1
ATOM 4398 O O . ILE B 1 37 ? -10.836 -34.688 -30.438 1 95.19 37 ILE B O 1
ATOM 4402 N N . PRO B 1 38 ? -12.562 -36.062 -30.891 1 95.81 38 PRO B N 1
ATOM 4403 C CA . PRO B 1 38 ? -13.266 -34.906 -31.453 1 95.81 38 PRO B CA 1
ATOM 4404 C C . PRO B 1 38 ? -13.547 -33.844 -30.391 1 95.81 38 PRO B C 1
ATOM 4406 O O . PRO B 1 38 ? -14.312 -34.062 -29.453 1 95.81 38 PRO B O 1
ATOM 4409 N N . ALA B 1 39 ? -12.945 -32.75 -30.547 1 95.25 39 ALA B N 1
ATOM 4410 C CA . ALA B 1 39 ? -13.07 -31.672 -29.562 1 95.25 39 ALA B CA 1
ATOM 4411 C C . ALA B 1 39 ? -12.977 -30.297 -30.203 1 95.25 39 ALA B C 1
ATOM 4413 O O . ALA B 1 39 ? -11.898 -29.891 -30.641 1 95.25 39 ALA B O 1
ATOM 4414 N N . ASP B 1 40 ? -14.055 -29.641 -30.234 1 92.94 40 ASP B N 1
ATOM 4415 C CA . ASP B 1 40 ? -14.086 -28.281 -30.781 1 92.94 40 ASP B CA 1
ATOM 4416 C C . ASP B 1 40 ? -13.805 -27.266 -29.688 1 92.94 40 ASP B C 1
ATOM 4418 O O . ASP B 1 40 ? -13.289 -26.172 -29.969 1 92.94 40 ASP B O 1
ATOM 4422 N N . SER B 1 41 ? -14.219 -27.594 -28.484 1 92.25 41 SER B N 1
ATOM 4423 C CA . SER B 1 41 ? -13.984 -26.688 -27.375 1 92.25 41 SER B CA 1
ATOM 4424 C C . SER B 1 41 ? -13.758 -27.453 -26.078 1 92.25 41 SER B C 1
ATOM 4426 O O . SER B 1 41 ? -14.141 -28.625 -25.969 1 92.25 41 SER B O 1
ATOM 4428 N N . MET B 1 42 ? -13.086 -26.812 -25.188 1 92.94 42 MET B N 1
ATOM 4429 C CA . MET B 1 42 ? -12.828 -27.312 -23.844 1 92.94 42 MET B CA 1
ATOM 4430 C C . MET B 1 42 ? -13.07 -26.219 -22.797 1 92.94 42 MET B C 1
ATOM 4432 O O . MET B 1 42 ? -12.664 -25.078 -22.984 1 92.94 42 MET B O 1
ATOM 4436 N N . HIS B 1 43 ? -13.773 -26.594 -21.734 1 90.75 43 HIS B N 1
ATOM 4437 C CA . HIS B 1 43 ? -14.141 -25.641 -20.703 1 90.75 43 HIS B CA 1
ATOM 4438 C C . HIS B 1 43 ? -13.742 -26.156 -19.312 1 90.75 43 HIS B C 1
ATOM 4440 O O . HIS B 1 43 ? -13.977 -27.312 -18.984 1 90.75 43 HIS B O 1
ATOM 4446 N N . LEU B 1 44 ? -13.133 -25.234 -18.609 1 92.31 44 LEU B N 1
ATOM 4447 C CA . LEU B 1 44 ? -12.812 -25.516 -17.219 1 92.31 44 LEU B CA 1
ATOM 4448 C C . LEU B 1 44 ? -13.641 -24.656 -16.281 1 92.31 44 LEU B C 1
ATOM 4450 O O . LEU B 1 44 ? -13.727 -23.438 -16.469 1 92.31 44 LEU B O 1
ATOM 4454 N N . SER B 1 45 ? -14.258 -25.266 -15.32 1 90.81 45 SER B N 1
ATOM 4455 C CA . SER B 1 45 ? -15.086 -24.531 -14.367 1 90.81 45 SER B CA 1
ATOM 4456 C C . SER B 1 45 ? -14.742 -24.922 -12.93 1 90.81 45 SER B C 1
ATOM 4458 O O . SER B 1 45 ? -14.281 -26.047 -12.68 1 90.81 45 SER B O 1
ATOM 4460 N N . VAL B 1 46 ? -14.969 -23.984 -12.016 1 90.62 46 VAL B N 1
ATOM 4461 C CA . VAL B 1 46 ? -14.75 -24.219 -10.594 1 90.62 46 VAL B CA 1
ATOM 4462 C C . VAL B 1 46 ? -16.078 -24.219 -9.852 1 90.62 46 VAL B C 1
ATOM 4464 O O . VAL B 1 46 ? -16.969 -23.422 -10.164 1 90.62 46 VAL B O 1
ATOM 4467 N N . TYR B 1 47 ? -16.078 -25.109 -8.914 1 86.38 47 TYR B N 1
ATOM 4468 C CA . TYR B 1 47 ? -17.281 -25.188 -8.086 1 86.38 47 TYR B CA 1
ATOM 4469 C C . TYR B 1 47 ? -17.172 -24.266 -6.879 1 86.38 47 TYR B C 1
ATOM 4471 O O . TYR B 1 47 ? -16.203 -24.312 -6.137 1 86.38 47 TYR B O 1
ATOM 4479 N N . LEU B 1 48 ? -18.172 -23.422 -6.723 1 84.94 48 LEU B N 1
ATOM 4480 C CA . LEU B 1 48 ? -18.297 -22.531 -5.574 1 84.94 48 LEU B CA 1
ATOM 4481 C C . LEU B 1 48 ? -19.359 -23.031 -4.602 1 84.94 48 LEU B C 1
ATOM 4483 O O . LEU B 1 48 ? -20.547 -22.828 -4.816 1 84.94 48 LEU B O 1
ATOM 4487 N N . PRO B 1 49 ? -18.906 -23.578 -3.58 1 78.88 49 PRO B N 1
ATOM 4488 C CA . PRO B 1 49 ? -19.844 -24.25 -2.691 1 78.88 49 PRO B CA 1
ATOM 4489 C C . PRO B 1 49 ? -20.812 -23.281 -2.006 1 78.88 49 PRO B C 1
ATOM 4491 O O . PRO B 1 49 ? -21.984 -23.609 -1.799 1 78.88 49 PRO B O 1
ATOM 4494 N N . ASP B 1 50 ? -20.359 -22.109 -1.651 1 77.5 50 ASP B N 1
ATOM 4495 C CA . ASP B 1 50 ? -21.156 -21.156 -0.885 1 77.5 50 ASP B CA 1
ATOM 4496 C C . ASP B 1 50 ? -22.359 -20.688 -1.679 1 77.5 50 ASP B C 1
ATOM 4498 O O . ASP B 1 50 ? -23.438 -20.453 -1.108 1 77.5 50 ASP B O 1
ATOM 4502 N N . VAL B 1 51 ? -22.219 -20.609 -2.932 1 78.94 51 VAL B N 1
ATOM 4503 C CA . VAL B 1 51 ? -23.297 -20.078 -3.762 1 78.94 51 VAL B CA 1
ATOM 4504 C C . VAL B 1 51 ? -23.844 -21.203 -4.664 1 78.94 51 VAL B C 1
ATOM 4506 O O . VAL B 1 51 ? -24.797 -20.984 -5.418 1 78.94 51 VAL B O 1
ATOM 4509 N N . GLN B 1 52 ? -23.266 -22.406 -4.656 1 79.25 52 GLN B N 1
ATOM 4510 C CA . GLN B 1 52 ? -23.656 -23.562 -5.441 1 79.25 52 GLN B CA 1
ATOM 4511 C C . GLN B 1 52 ? -23.672 -23.25 -6.934 1 79.25 52 GLN B C 1
ATOM 4513 O O . GLN B 1 52 ? -24.656 -23.469 -7.621 1 79.25 52 GLN B O 1
ATOM 4518 N N . MET B 1 53 ? -22.594 -22.734 -7.301 1 83.31 53 MET B N 1
ATOM 4519 C CA . MET B 1 53 ? -22.438 -22.344 -8.695 1 83.31 53 MET B CA 1
ATOM 4520 C C . MET B 1 53 ? -21.141 -22.891 -9.273 1 83.31 53 MET B C 1
ATOM 4522 O O . MET B 1 53 ? -20.188 -23.156 -8.531 1 83.31 53 MET B O 1
ATOM 4526 N N . LEU B 1 54 ? -21.25 -23.125 -10.625 1 84.94 54 LEU B N 1
ATOM 4527 C CA . LEU B 1 54 ? -20.047 -23.406 -11.398 1 84.94 54 LEU B CA 1
ATOM 4528 C C . LEU B 1 54 ? -19.609 -22.172 -12.188 1 84.94 54 LEU B C 1
ATOM 4530 O O . LEU B 1 54 ? -20.375 -21.625 -12.977 1 84.94 54 LEU B O 1
ATOM 4534 N N . GLN B 1 55 ? -18.469 -21.797 -11.898 1 87.31 55 GLN B N 1
ATOM 4535 C CA . GLN B 1 55 ? -17.938 -20.625 -12.578 1 87.31 55 GLN B CA 1
ATOM 4536 C C . GLN B 1 55 ? -16.875 -21.016 -13.602 1 87.31 55 GLN B C 1
ATOM 4538 O O . GLN B 1 55 ? -15.93 -21.734 -13.273 1 87.31 55 GLN B O 1
ATOM 4543 N N . PHE B 1 56 ? -17.062 -20.531 -14.789 1 87.56 56 PHE B N 1
ATOM 4544 C CA . PHE B 1 56 ? -16.062 -20.797 -15.812 1 87.56 56 PHE B CA 1
ATOM 4545 C C . PHE B 1 56 ? -14.773 -20.047 -15.531 1 87.56 56 PHE B C 1
ATOM 4547 O O . PHE B 1 56 ? -14.805 -18.844 -15.242 1 87.56 56 PHE B O 1
ATOM 4554 N N . VAL B 1 57 ? -13.719 -20.734 -15.633 1 88.69 57 VAL B N 1
ATOM 4555 C CA . VAL B 1 57 ? -12.43 -20.125 -15.32 1 88.69 57 VAL B CA 1
ATOM 4556 C C . VAL B 1 57 ? -11.594 -20.016 -16.594 1 88.69 57 VAL B C 1
ATOM 4558 O O . VAL B 1 57 ? -10.773 -19.109 -16.719 1 88.69 57 VAL B O 1
ATOM 4561 N N . ALA B 1 58 ? -11.766 -20.938 -17.5 1 90.69 58 ALA B N 1
ATOM 4562 C CA . ALA B 1 58 ? -11.016 -20.922 -18.75 1 90.69 58 ALA B CA 1
ATOM 4563 C C . ALA B 1 58 ? -11.805 -21.609 -19.875 1 90.69 58 ALA B C 1
ATOM 4565 O O . ALA B 1 58 ? -12.492 -22.609 -19.641 1 90.69 58 ALA B O 1
ATOM 4566 N N . VAL B 1 59 ? -11.719 -21.031 -21.031 1 89.88 59 VAL B N 1
ATOM 4567 C CA . VAL B 1 59 ? -12.375 -21.578 -22.219 1 89.88 59 VAL B CA 1
ATOM 4568 C C . VAL B 1 59 ? -11.398 -21.578 -23.391 1 89.88 59 VAL B C 1
ATOM 4570 O O . VAL B 1 59 ? -10.734 -20.578 -23.656 1 89.88 59 VAL B O 1
ATOM 4573 N N . ALA B 1 60 ? -11.281 -22.719 -23.969 1 91.75 60 ALA B N 1
ATOM 4574 C CA . ALA B 1 60 ? -10.453 -22.859 -25.172 1 91.75 60 ALA B CA 1
ATOM 4575 C C . ALA B 1 60 ? -11.281 -23.344 -26.359 1 91.75 60 ALA B C 1
ATOM 4577 O O . ALA B 1 60 ? -12.141 -24.219 -26.203 1 91.75 60 ALA B O 1
ATOM 4578 N N . GLY B 1 61 ? -10.914 -22.75 -27.625 1 88.81 61 GLY B N 1
ATOM 4579 C CA . GLY B 1 61 ? -11.57 -23.219 -28.828 1 88.81 61 GLY B CA 1
ATOM 4580 C C . GLY B 1 61 ? -12.68 -22.297 -29.297 1 88.81 61 GLY B C 1
ATOM 4581 O O . GLY B 1 61 ? -12.75 -21.141 -28.891 1 88.81 61 GLY B O 1
ATOM 4582 N N . GLU B 1 62 ? -13.391 -22.688 -30.312 1 73.56 62 GLU B N 1
ATOM 4583 C CA . GLU B 1 62 ? -14.375 -21.875 -31.047 1 73.56 62 GLU B CA 1
ATOM 4584 C C . GLU B 1 62 ? -15.766 -22.016 -30.422 1 73.56 62 GLU B C 1
ATOM 4586 O O . GLU B 1 62 ? -16.062 -23.016 -29.781 1 73.56 62 GLU B O 1
ATOM 4591 N N . GLY B 1 63 ? -16.562 -20.875 -30.594 1 60.75 63 GLY B N 1
ATOM 4592 C CA . GLY B 1 63 ? -18.016 -20.906 -30.438 1 60.75 63 GLY B CA 1
ATOM 4593 C C . GLY B 1 63 ? -18.516 -20.047 -29.297 1 60.75 63 GLY B C 1
ATOM 4594 O O . GLY B 1 63 ? -19.531 -19.375 -29.422 1 60.75 63 GLY B O 1
ATOM 4595 N N . TYR B 1 64 ? -18.234 -20.594 -28 1 55.75 64 TYR B N 1
ATOM 4596 C CA . TYR B 1 64 ? -19.141 -20.047 -26.984 1 55.75 64 TYR B CA 1
ATOM 4597 C C . TYR B 1 64 ? -18.578 -18.781 -26.359 1 55.75 64 TYR B C 1
ATOM 4599 O O . TYR B 1 64 ? -17.359 -18.656 -26.203 1 55.75 64 TYR B O 1
ATOM 4607 N N . GLU B 1 65 ? -19.406 -17.891 -26.531 1 57.34 65 GLU B N 1
ATOM 4608 C CA . GLU B 1 65 ? -19.25 -16.578 -25.938 1 57.34 65 GLU B CA 1
ATOM 4609 C C . GLU B 1 65 ? -19.156 -16.656 -24.406 1 57.34 65 GLU B C 1
ATOM 4611 O O . GLU B 1 65 ? -19.438 -15.688 -23.719 1 57.34 65 GLU B O 1
ATOM 4616 N N . VAL B 1 66 ? -18.875 -17.922 -23.938 1 58.97 66 VAL B N 1
ATOM 4617 C CA . VAL B 1 66 ? -18.844 -17.875 -22.484 1 58.97 66 VAL B CA 1
ATOM 4618 C C . VAL B 1 66 ? -17.609 -17.094 -22.031 1 58.97 66 VAL B C 1
ATOM 4620 O O . VAL B 1 66 ? -16.516 -17.25 -22.578 1 58.97 66 VAL B O 1
ATOM 4623 N N . THR B 1 67 ? -17.969 -16.062 -21.25 1 60.25 67 THR B N 1
ATOM 4624 C CA . THR B 1 67 ? -16.891 -15.273 -20.672 1 60.25 67 THR B CA 1
ATOM 4625 C C . THR B 1 67 ? -16.547 -15.773 -19.281 1 60.25 67 THR B C 1
ATOM 4627 O O . THR B 1 67 ? -17.344 -16.469 -18.641 1 60.25 67 THR B O 1
ATOM 4630 N N . ASN B 1 68 ? -15.328 -15.727 -18.859 1 57.19 68 ASN B N 1
ATOM 4631 C CA . ASN B 1 68 ? -14.797 -16.125 -17.562 1 57.19 68 ASN B CA 1
ATOM 4632 C C . ASN B 1 68 ? -15.703 -15.656 -16.422 1 57.19 68 ASN B C 1
ATOM 4634 O O . ASN B 1 68 ? -15.688 -16.234 -15.328 1 57.19 68 ASN B O 1
ATOM 4638 N N . ALA B 1 69 ? -16.656 -14.922 -16.734 1 59.03 69 ALA B N 1
ATOM 4639 C CA . ALA B 1 69 ? -17.484 -14.359 -15.672 1 59.03 69 ALA B CA 1
ATOM 4640 C C . ALA B 1 69 ? -18.828 -15.07 -15.578 1 59.03 69 ALA B C 1
ATOM 4642 O O . ALA B 1 69 ? -19.562 -14.898 -14.594 1 59.03 69 ALA B O 1
ATOM 4643 N N . ASP B 1 70 ? -19.016 -16.047 -16.406 1 67.62 70 ASP B N 1
ATOM 4644 C CA . ASP B 1 70 ? -20.328 -16.688 -16.391 1 67.62 70 ASP B CA 1
ATOM 4645 C C . ASP B 1 70 ? -20.375 -17.812 -15.367 1 67.62 70 ASP B C 1
ATOM 4647 O O . ASP B 1 70 ? -19.359 -18.438 -15.062 1 67.62 70 ASP B O 1
ATOM 4651 N N . ALA B 1 71 ? -21.5 -17.891 -14.633 1 74.69 71 ALA B N 1
ATOM 4652 C CA . ALA B 1 71 ? -21.703 -18.906 -13.617 1 74.69 71 ALA B CA 1
ATOM 4653 C C . ALA B 1 71 ? -23.031 -19.625 -13.82 1 74.69 71 ALA B C 1
ATOM 4655 O O . ALA B 1 71 ? -23.984 -19.062 -14.359 1 74.69 71 ALA B O 1
ATOM 4656 N N . ILE B 1 72 ? -22.984 -20.938 -13.633 1 76.06 72 ILE B N 1
ATOM 4657 C CA . ILE B 1 72 ? -24.188 -21.75 -13.742 1 76.06 72 ILE B CA 1
ATOM 4658 C C . ILE B 1 72 ? -24.547 -22.328 -12.383 1 76.06 72 ILE B C 1
ATOM 4660 O O . ILE B 1 72 ? -23.672 -22.734 -11.617 1 76.06 72 ILE B O 1
ATOM 4664 N N . SER B 1 73 ? -25.781 -22.266 -12.102 1 76.5 73 SER B N 1
ATOM 4665 C CA . SER B 1 73 ? -26.25 -22.859 -10.852 1 76.5 73 SER B CA 1
ATOM 4666 C C . SER B 1 73 ? -26.266 -24.375 -10.945 1 76.5 73 SER B C 1
ATOM 4668 O O . SER B 1 73 ? -26.672 -24.938 -11.961 1 76.5 73 SER B O 1
ATOM 4670 N N . VAL B 1 74 ? -25.656 -25 -10.008 1 72.75 74 VAL B N 1
ATOM 4671 C CA . VAL B 1 74 ? -25.625 -26.469 -10 1 72.75 74 VAL B CA 1
ATOM 4672 C C . VAL B 1 74 ? -26.094 -26.984 -8.641 1 72.75 74 VAL B C 1
ATOM 4674 O O . VAL B 1 74 ? -25.859 -26.344 -7.609 1 72.75 74 VAL B O 1
ATOM 4677 N N . PRO B 1 75 ? -26.781 -28.125 -8.664 1 66.62 75 PRO B N 1
ATOM 4678 C CA . PRO B 1 75 ? -27.219 -28.688 -7.379 1 66.62 75 PRO B CA 1
ATOM 4679 C C . PRO B 1 75 ? -26.047 -29.156 -6.52 1 66.62 75 PRO B C 1
ATOM 4681 O O . PRO B 1 75 ? -25.062 -29.688 -7.043 1 66.62 75 PRO B O 1
ATOM 4684 N N . ALA B 1 76 ? -26.062 -28.938 -5.176 1 62.56 76 ALA B N 1
ATOM 4685 C CA . ALA B 1 76 ? -25.031 -29.266 -4.199 1 62.56 76 ALA B CA 1
ATOM 4686 C C . ALA B 1 76 ? -24.734 -30.766 -4.184 1 62.56 76 ALA B C 1
ATOM 4688 O O . ALA B 1 76 ? -23.578 -31.172 -4.027 1 62.56 76 ALA B O 1
ATOM 4689 N N . ILE B 1 77 ? -25.641 -31.578 -4.344 1 56.53 77 ILE B N 1
ATOM 4690 C CA . ILE B 1 77 ? -25.562 -33.031 -4.16 1 56.53 77 ILE B CA 1
ATOM 4691 C C . ILE B 1 77 ? -24.516 -33.594 -5.102 1 56.53 77 ILE B C 1
ATOM 4693 O O . ILE B 1 77 ? -23.734 -34.5 -4.715 1 56.53 77 ILE B O 1
ATOM 4697 N N . ASP B 1 78 ? -24.297 -33.062 -6.211 1 60.19 78 ASP B N 1
ATOM 4698 C CA . ASP B 1 78 ? -23.422 -33.594 -7.246 1 60.19 78 ASP B CA 1
ATOM 4699 C C . ASP B 1 78 ? -21.953 -33.219 -6.977 1 60.19 78 ASP B C 1
ATOM 4701 O O . ASP B 1 78 ? -21.047 -33.969 -7.312 1 60.19 78 ASP B O 1
ATOM 4705 N N . TRP B 1 79 ? -21.812 -32.312 -6.02 1 64 79 TRP B N 1
ATOM 4706 C CA . TRP B 1 79 ? -20.453 -31.75 -5.996 1 64 79 TRP B CA 1
ATOM 4707 C C . TRP B 1 79 ? -19.797 -32 -4.645 1 64 79 TRP B C 1
ATOM 4709 O O . TRP B 1 79 ? -18.562 -32.031 -4.543 1 64 79 TRP B O 1
ATOM 4719 N N . GLU B 1 80 ? -20.547 -32.281 -3.674 1 63.28 80 GLU B N 1
ATOM 4720 C CA . GLU B 1 80 ? -19.953 -32.438 -2.352 1 63.28 80 GLU B CA 1
ATOM 4721 C C . GLU B 1 80 ? -19.609 -33.906 -2.092 1 63.28 80 GLU B C 1
ATOM 4723 O O . GLU B 1 80 ? -18.906 -34.219 -1.122 1 63.28 80 GLU B O 1
ATOM 4728 N N . ALA B 1 81 ? -19.953 -34.812 -3.037 1 60.91 81 ALA B N 1
ATOM 4729 C CA . ALA B 1 81 ? -19.641 -36.219 -2.826 1 60.91 81 ALA B CA 1
ATOM 4730 C C . ALA B 1 81 ? -18.156 -36.469 -3.09 1 60.91 81 ALA B C 1
ATOM 4732 O O . ALA B 1 81 ? -17.594 -36 -4.078 1 60.91 81 ALA B O 1
ATOM 4733 N N . PRO B 1 82 ? -17.578 -37.156 -2.043 1 60.81 82 PRO B N 1
ATOM 4734 C CA . PRO B 1 82 ? -16.172 -37.5 -2.236 1 60.81 82 PRO B CA 1
ATOM 4735 C C . PRO B 1 82 ? -15.961 -38.406 -3.455 1 60.81 82 PRO B C 1
ATOM 4737 O O . PRO B 1 82 ? -16.906 -39.031 -3.953 1 60.81 82 PRO B O 1
ATOM 4740 N N . GLU B 1 83 ? -14.742 -38.375 -4.07 1 60.5 83 GLU B N 1
ATOM 4741 C CA . GLU B 1 83 ? -14.344 -39.125 -5.254 1 60.5 83 GLU B CA 1
ATOM 4742 C C . GLU B 1 83 ? -14.75 -40.594 -5.129 1 60.5 83 GLU B C 1
ATOM 4744 O O . GLU B 1 83 ? -15.195 -41.219 -6.098 1 60.5 83 GLU B O 1
ATOM 4749 N N . ASN B 1 84 ? -14.508 -41.219 -3.934 1 56.03 84 ASN B N 1
ATOM 4750 C CA . ASN B 1 84 ? -14.711 -42.625 -3.682 1 56.03 84 ASN B CA 1
ATOM 4751 C C . ASN B 1 84 ? -16.188 -42.969 -3.639 1 56.03 84 ASN B C 1
ATOM 4753 O O . ASN B 1 84 ? -16.562 -44.156 -3.723 1 56.03 84 ASN B O 1
ATOM 4757 N N . GLN B 1 85 ? -16.938 -42.156 -3.184 1 53.16 85 GLN B N 1
ATOM 4758 C CA . GLN B 1 85 ? -18.328 -42.562 -2.965 1 53.16 85 GLN B CA 1
ATOM 4759 C C . GLN B 1 85 ? -19.125 -42.531 -4.27 1 53.16 85 GLN B C 1
ATOM 4761 O O . GLN B 1 85 ? -20.328 -42.781 -4.273 1 53.16 85 GLN B O 1
ATOM 4766 N N . ARG B 1 86 ? -18.484 -42.125 -5.289 1 51.06 86 ARG B N 1
ATOM 4767 C CA . ARG B 1 86 ? -19.188 -42.406 -6.543 1 51.06 86 ARG B CA 1
ATOM 4768 C C . ARG B 1 86 ? -18.656 -43.656 -7.215 1 51.06 86 ARG B C 1
ATOM 4770 O O . ARG B 1 86 ? -18 -43.562 -8.258 1 51.06 86 ARG B O 1
ATOM 4777 N N . PRO B 1 87 ? -18.406 -44.719 -6.555 1 47.09 87 PRO B N 1
ATOM 4778 C CA . PRO B 1 87 ? -17.672 -45.906 -7.027 1 47.09 87 PRO B CA 1
ATOM 4779 C C . PRO B 1 87 ? -18.141 -46.375 -8.406 1 47.09 87 PRO B C 1
ATOM 4781 O O . PRO B 1 87 ? -17.359 -47 -9.141 1 47.09 87 PRO B O 1
ATOM 4784 N N . GLY B 1 88 ? -19.328 -45.969 -8.805 1 46.47 88 GLY B N 1
ATOM 4785 C CA . GLY B 1 88 ? -19.938 -46.5 -10.016 1 46.47 88 GLY B CA 1
ATOM 4786 C C . GLY B 1 88 ? -20.062 -45.469 -11.125 1 46.47 88 GLY B C 1
ATOM 4787 O O . GLY B 1 88 ? -20.469 -45.812 -12.242 1 46.47 88 GLY B O 1
ATOM 4788 N N . MET B 1 89 ? -20.219 -44.406 -10.922 1 49.84 89 MET B N 1
ATOM 4789 C CA . MET B 1 89 ? -20.453 -43.438 -11.977 1 49.84 89 MET B CA 1
ATOM 4790 C C . MET B 1 89 ? -19.172 -43.156 -12.766 1 49.84 89 MET B C 1
ATOM 4792 O O . MET B 1 89 ? -18.094 -43.031 -12.18 1 49.84 89 MET B O 1
ATOM 4796 N N . PRO B 1 90 ? -19.312 -43.5 -14.031 1 58.78 90 PRO B N 1
ATOM 4797 C CA . PRO B 1 90 ? -18.172 -43.188 -14.906 1 58.78 90 PRO B CA 1
ATOM 4798 C C . PRO B 1 90 ? -17.594 -41.812 -14.688 1 58.78 90 PRO B C 1
ATOM 4800 O O . PRO B 1 90 ? -18.344 -40.844 -14.445 1 58.78 90 PRO B O 1
ATOM 4803 N N . PHE B 1 91 ? -16.312 -41.875 -14.367 1 67.94 91 PHE B N 1
ATOM 4804 C CA . PHE B 1 91 ? -15.586 -40.625 -14.094 1 67.94 91 PHE B CA 1
ATOM 4805 C C . PHE B 1 91 ? -15.875 -39.594 -15.164 1 67.94 91 PHE B C 1
ATOM 4807 O O . PHE B 1 91 ? -15.961 -38.375 -14.867 1 67.94 91 PHE B O 1
ATOM 4814 N N . VAL B 1 92 ? -16.297 -40.188 -16.375 1 84 92 VAL B N 1
ATOM 4815 C CA . VAL B 1 92 ? -16.578 -39.281 -17.5 1 84 92 VAL B CA 1
ATOM 4816 C C . VAL B 1 92 ? -18.047 -39.406 -17.906 1 84 92 VAL B C 1
ATOM 4818 O O . VAL B 1 92 ? -18.547 -40.531 -18.125 1 84 92 VAL B O 1
ATOM 4821 N N . HIS B 1 93 ? -18.828 -38.438 -17.922 1 86.12 93 HIS B N 1
ATOM 4822 C CA . HIS B 1 93 ? -20.188 -38.406 -18.422 1 86.12 93 HIS B CA 1
ATOM 4823 C C . HIS B 1 93 ? -20.219 -38.031 -19.891 1 86.12 93 HIS B C 1
ATOM 4825 O O . HIS B 1 93 ? -19.844 -36.906 -20.266 1 86.12 93 HIS B O 1
ATOM 4831 N N . VAL B 1 94 ? -20.641 -39 -20.672 1 90.75 94 VAL B N 1
ATOM 4832 C CA . VAL B 1 94 ? -20.703 -38.781 -22.109 1 90.75 94 VAL B CA 1
ATOM 4833 C C . VAL B 1 94 ? -22.156 -38.5 -22.531 1 90.75 94 VAL B C 1
ATOM 4835 O O . VAL B 1 94 ? -23.047 -39.312 -22.219 1 90.75 94 VAL B O 1
ATOM 4838 N N . VAL B 1 95 ? -22.359 -37.406 -23.156 1 90.38 95 VAL B N 1
ATOM 4839 C CA . VAL B 1 95 ? -23.672 -37.031 -23.703 1 90.38 95 VAL B CA 1
ATOM 4840 C C . VAL B 1 95 ? -23.562 -36.844 -25.219 1 90.38 95 VAL B C 1
ATOM 4842 O O . VAL B 1 95 ? -23.047 -35.844 -25.688 1 90.38 95 VAL B O 1
ATOM 4845 N N . ASN B 1 96 ? -24.094 -37.75 -25.922 1 92.69 96 ASN B N 1
ATOM 4846 C CA . ASN B 1 96 ? -24 -37.719 -27.375 1 92.69 96 ASN B CA 1
ATOM 4847 C C . ASN B 1 96 ? -25.266 -37.156 -28 1 92.69 96 ASN B C 1
ATOM 4849 O O . ASN B 1 96 ? -25.281 -36.844 -29.188 1 92.69 96 ASN B O 1
ATOM 4853 N N . ASP B 1 97 ? -26.281 -37.031 -27.156 1 89.5 97 ASP B N 1
ATOM 4854 C CA . ASP B 1 97 ? -27.547 -36.469 -27.594 1 89.5 97 ASP B CA 1
ATOM 4855 C C . ASP B 1 97 ? -28.188 -35.625 -26.5 1 89.5 97 ASP B C 1
ATOM 4857 O O . ASP B 1 97 ? -29.109 -36.094 -25.812 1 89.5 97 ASP B O 1
ATOM 4861 N N . PRO B 1 98 ? -27.766 -34.344 -26.391 1 86.5 98 PRO B N 1
ATOM 4862 C CA . PRO B 1 98 ? -28.219 -33.5 -25.297 1 86.5 98 PRO B CA 1
ATOM 4863 C C . PRO B 1 98 ? -29.734 -33.281 -25.312 1 86.5 98 PRO B C 1
ATOM 4865 O O . PRO B 1 98 ? -30.328 -33.062 -24.266 1 86.5 98 PRO B O 1
ATOM 4868 N N . ALA B 1 99 ? -30.312 -33.281 -26.469 1 80.75 99 ALA B N 1
ATOM 4869 C CA . ALA B 1 99 ? -31.75 -33.094 -26.562 1 80.75 99 ALA B CA 1
ATOM 4870 C C . ALA B 1 99 ? -32.531 -34.156 -25.781 1 80.75 99 ALA B C 1
ATOM 4872 O O . ALA B 1 99 ? -33.625 -33.906 -25.312 1 80.75 99 ALA B O 1
ATOM 4873 N N . ASN B 1 100 ? -31.891 -35.281 -25.562 1 83.06 100 ASN B N 1
ATOM 4874 C CA . ASN B 1 100 ? -32.594 -36.375 -24.922 1 83.06 100 ASN B CA 1
ATOM 4875 C C . ASN B 1 100 ? -32.188 -36.5 -23.453 1 83.06 100 ASN B C 1
ATOM 4877 O O . ASN B 1 100 ? -32.531 -37.469 -22.781 1 83.06 100 ASN B O 1
ATOM 4881 N N . GLU B 1 101 ? -31.453 -35.594 -22.938 1 81.94 101 GLU B N 1
ATOM 4882 C CA . GLU B 1 101 ? -31.031 -35.594 -21.547 1 81.94 101 GLU B CA 1
ATOM 4883 C C . GLU B 1 101 ? -31.516 -34.344 -20.812 1 81.94 101 GLU B C 1
ATOM 4885 O O . GLU B 1 101 ? -30.969 -33.25 -20.984 1 81.94 101 GLU B O 1
ATOM 4890 N N . PRO B 1 102 ? -32.375 -34.469 -19.953 1 73.75 102 PRO B N 1
ATOM 4891 C CA . PRO B 1 102 ? -33.031 -33.344 -19.297 1 73.75 102 PRO B CA 1
ATOM 4892 C C . PRO B 1 102 ? -32.062 -32.5 -18.484 1 73.75 102 PRO B C 1
ATOM 4894 O O . PRO B 1 102 ? -32.156 -31.266 -18.484 1 73.75 102 PRO B O 1
ATOM 4897 N N . GLU B 1 103 ? -31.109 -33.125 -17.812 1 71.62 103 GLU B N 1
ATOM 4898 C CA . GLU B 1 103 ? -30.172 -32.406 -16.969 1 71.62 103 GLU B CA 1
ATOM 4899 C C . GLU B 1 103 ? -29.297 -31.469 -17.812 1 71.62 103 GLU B C 1
ATOM 4901 O O . GLU B 1 103 ? -28.969 -30.359 -17.391 1 71.62 103 GLU B O 1
ATOM 4906 N N . VAL B 1 104 ? -29 -31.938 -18.953 1 73.75 104 VAL B N 1
ATOM 4907 C CA . VAL B 1 104 ? -28.125 -31.172 -19.844 1 73.75 104 VAL B CA 1
ATOM 4908 C C . VAL B 1 104 ? -28.922 -30.062 -20.516 1 73.75 104 VAL B C 1
ATOM 4910 O O . VAL B 1 104 ? -28.406 -28.969 -20.75 1 73.75 104 VAL B O 1
ATOM 4913 N N . GLU B 1 105 ? -30.172 -30.344 -20.688 1 71.56 105 GLU B N 1
ATOM 4914 C CA . GLU B 1 105 ? -31.031 -29.375 -21.344 1 71.56 105 GLU B CA 1
ATOM 4915 C C . GLU B 1 105 ? -31.156 -28.094 -20.531 1 71.56 105 GLU B C 1
ATOM 4917 O O . GLU B 1 105 ? -31.156 -27 -21.078 1 71.56 105 GLU B O 1
ATOM 4922 N N . THR B 1 106 ? -31.188 -28.281 -19.281 1 71.88 106 THR B N 1
ATOM 4923 C CA . THR B 1 106 ? -31.312 -27.125 -18.391 1 71.88 106 THR B CA 1
ATOM 4924 C C . THR B 1 106 ? -30.078 -26.219 -18.516 1 71.88 106 THR B C 1
ATOM 4926 O O . THR B 1 106 ? -30.203 -25 -18.578 1 71.88 106 THR B O 1
ATOM 4929 N N . VAL B 1 107 ? -28.969 -26.875 -18.547 1 72.81 107 VAL B N 1
ATOM 4930 C CA . VAL B 1 107 ? -27.719 -26.125 -18.641 1 72.81 107 VAL B CA 1
ATOM 4931 C C . VAL B 1 107 ? -27.609 -25.438 -20 1 72.81 107 VAL B C 1
ATOM 4933 O O . VAL B 1 107 ? -27.188 -24.297 -20.109 1 72.81 107 VAL B O 1
ATOM 4936 N N . LEU B 1 108 ? -28.141 -26.125 -20.984 1 73.62 108 LEU B N 1
ATOM 4937 C CA . LEU B 1 108 ? -28.109 -25.578 -22.344 1 73.62 108 LEU B CA 1
ATOM 4938 C C . LEU B 1 108 ? -28.969 -24.328 -22.453 1 73.62 108 LEU B C 1
ATOM 4940 O O . LEU B 1 108 ? -28.594 -23.359 -23.109 1 73.62 108 LEU B O 1
ATOM 4944 N N . HIS B 1 109 ? -30 -24.438 -21.781 1 71.75 109 HIS B N 1
ATOM 4945 C CA . HIS B 1 109 ? -30.906 -23.297 -21.812 1 71.75 109 HIS B CA 1
ATOM 4946 C C . HIS B 1 109 ? -30.281 -22.078 -21.125 1 71.75 109 HIS B C 1
ATOM 4948 O O . HIS B 1 109 ? -30.406 -20.953 -21.609 1 71.75 109 HIS B O 1
ATOM 4954 N N . GLN B 1 110 ? -29.578 -22.422 -20.078 1 72.88 110 GLN B N 1
ATOM 4955 C CA . GLN B 1 110 ? -28.938 -21.344 -19.328 1 72.88 110 GLN B CA 1
ATOM 4956 C C . GLN B 1 110 ? -27.859 -20.656 -20.156 1 72.88 110 GLN B C 1
ATOM 4958 O O . GLN B 1 110 ? -27.672 -19.453 -20.062 1 72.88 110 GLN B O 1
ATOM 4963 N N . LEU B 1 111 ? -27.219 -21.453 -21.016 1 71.94 111 LEU B N 1
ATOM 4964 C CA . LEU B 1 111 ? -26.078 -20.938 -21.766 1 71.94 111 LEU B CA 1
ATOM 4965 C C . LEU B 1 111 ? -26.5 -20.578 -23.188 1 71.94 111 LEU B C 1
ATOM 4967 O O . LEU B 1 111 ? -25.672 -20.125 -23.984 1 71.94 111 LEU B O 1
ATOM 4971 N N . ASN B 1 112 ? -27.781 -20.719 -23.484 1 73.12 112 ASN B N 1
ATOM 4972 C CA . ASN B 1 112 ? -28.328 -20.453 -24.812 1 73.12 112 ASN B CA 1
ATOM 4973 C C . ASN B 1 112 ? -27.578 -21.219 -25.891 1 73.12 112 ASN B C 1
ATOM 4975 O O . ASN B 1 112 ? -27.156 -20.641 -26.906 1 73.12 112 ASN B O 1
ATOM 4979 N N . LEU B 1 113 ? -27.406 -22.5 -25.609 1 73.94 113 LEU B N 1
ATOM 4980 C CA . LEU B 1 113 ? -26.688 -23.344 -26.547 1 73.94 113 LEU B CA 1
ATOM 4981 C C . LEU B 1 113 ? -27.641 -24.266 -27.281 1 73.94 113 LEU B C 1
ATOM 4983 O O . LEU B 1 113 ? -28.688 -24.641 -26.75 1 73.94 113 LEU B O 1
ATOM 4987 N N . SER B 1 114 ? -27.219 -24.516 -28.531 1 77.5 114 SER B N 1
ATOM 4988 C CA . SER B 1 114 ? -27.969 -25.484 -29.312 1 77.5 114 SER B CA 1
ATOM 4989 C C . SER B 1 114 ? -27.75 -26.906 -28.812 1 77.5 114 SER B C 1
ATOM 4991 O O . SER B 1 114 ? -26.797 -27.156 -28.062 1 77.5 114 SER B O 1
ATOM 4993 N N . SER B 1 115 ? -28.703 -27.781 -29.234 1 81.25 115 SER B N 1
ATOM 4994 C CA . SER B 1 115 ? -28.609 -29.172 -28.781 1 81.25 115 SER B CA 1
ATOM 4995 C C . SER B 1 115 ? -27.828 -30.016 -29.781 1 81.25 115 SER B C 1
ATOM 4997 O O . SER B 1 115 ? -27.656 -31.219 -29.562 1 81.25 115 SER B O 1
ATOM 4999 N N . ASP B 1 116 ? -27.312 -29.406 -30.75 1 86.62 116 ASP B N 1
ATOM 5000 C CA . ASP B 1 116 ? -26.609 -30.172 -31.766 1 86.62 116 ASP B CA 1
ATOM 5001 C C . ASP B 1 116 ? -25.125 -30.297 -31.438 1 86.62 116 ASP B C 1
ATOM 5003 O O . ASP B 1 116 ? -24.281 -29.812 -32.188 1 86.62 116 ASP B O 1
ATOM 5007 N N . PHE B 1 117 ? -24.859 -30.922 -30.406 1 88.69 117 PHE B N 1
ATOM 5008 C CA . PHE B 1 117 ? -23.469 -31.156 -30.031 1 88.69 117 PHE B CA 1
ATOM 5009 C C . PHE B 1 117 ? -23.344 -32.406 -29.172 1 88.69 117 PHE B C 1
ATOM 5011 O O . PHE B 1 117 ? -24.344 -32.969 -28.734 1 88.69 117 PHE B O 1
ATOM 5018 N N . SER B 1 118 ? -22.188 -32.969 -29.047 1 92.25 118 SER B N 1
ATOM 5019 C CA . SER B 1 118 ? -21.812 -34 -28.062 1 92.25 118 SER B CA 1
ATOM 5020 C C . SER B 1 118 ? -20.891 -33.406 -27 1 92.25 118 SER B C 1
ATOM 5022 O O . SER B 1 118 ? -20.078 -32.531 -27.297 1 92.25 118 SER B O 1
ATOM 5024 N N . VAL B 1 119 ? -21.078 -33.844 -25.797 1 90.88 119 VAL B N 1
ATOM 5025 C CA . VAL B 1 119 ? -20.25 -33.281 -24.734 1 90.88 119 VAL B CA 1
ATOM 5026 C C . VAL B 1 119 ? -19.797 -34.406 -23.781 1 90.88 119 VAL B C 1
ATOM 5028 O O . VAL B 1 119 ? -20.531 -35.375 -23.547 1 90.88 119 VAL B O 1
ATOM 5031 N N . MET B 1 120 ? -18.562 -34.344 -23.375 1 92.69 120 MET B N 1
ATOM 5032 C CA . MET B 1 120 ? -18.031 -35.156 -22.281 1 92.69 120 MET B CA 1
ATOM 5033 C C . MET B 1 120 ? -17.672 -34.281 -21.078 1 92.69 120 MET B C 1
ATOM 5035 O O . MET B 1 120 ? -17.031 -33.25 -21.234 1 92.69 120 MET B O 1
ATOM 5039 N N . VAL B 1 121 ? -18.125 -34.719 -19.938 1 90.06 121 VAL B N 1
ATOM 5040 C CA . VAL B 1 121 ? -17.891 -33.938 -18.719 1 90.06 121 VAL B CA 1
ATOM 5041 C C . VAL B 1 121 ? -17.219 -34.844 -17.672 1 90.06 121 VAL B C 1
ATOM 5043 O O . VAL B 1 121 ? -17.578 -36 -17.531 1 90.06 121 VAL B O 1
ATOM 5046 N N . MET B 1 122 ? -16.281 -34.25 -17.047 1 90.06 122 MET B N 1
ATOM 5047 C CA . MET B 1 122 ? -15.617 -34.938 -15.961 1 90.06 122 MET B CA 1
ATOM 5048 C C . MET B 1 122 ? -15.422 -34.031 -14.75 1 90.06 122 MET B C 1
ATOM 5050 O O . MET B 1 122 ? -15.086 -32.844 -14.906 1 90.06 122 MET B O 1
ATOM 5054 N N . HIS B 1 123 ? -15.648 -34.656 -13.578 1 88.31 123 HIS B N 1
ATOM 5055 C CA . HIS B 1 123 ? -15.422 -33.906 -12.344 1 88.31 123 HIS B CA 1
ATOM 5056 C C . HIS B 1 123 ? -13.953 -33.969 -11.945 1 88.31 123 HIS B C 1
ATOM 5058 O O . HIS B 1 123 ? -13.281 -34.969 -12.109 1 88.31 123 HIS B O 1
ATOM 5064 N N . LEU B 1 124 ? -13.547 -32.875 -11.516 1 90.06 124 LEU B N 1
ATOM 5065 C CA . LEU B 1 124 ? -12.164 -32.75 -11.07 1 90.06 124 LEU B CA 1
ATOM 5066 C C . LEU B 1 124 ? -12.078 -32.781 -9.547 1 90.06 124 LEU B C 1
ATOM 5068 O O . LEU B 1 124 ? -12.914 -32.188 -8.867 1 90.06 124 LEU B O 1
ATOM 5072 N N . TYR B 1 125 ? -11.07 -33.5 -9.055 1 85.44 125 TYR B N 1
ATOM 5073 C CA . TYR B 1 125 ? -10.898 -33.656 -7.617 1 85.44 125 TYR B CA 1
ATOM 5074 C C . TYR B 1 125 ? -9.469 -33.344 -7.195 1 85.44 125 TYR B C 1
ATOM 5076 O O . TYR B 1 125 ? -8.523 -33.594 -7.945 1 85.44 125 TYR B O 1
ATOM 5084 N N . LEU B 1 126 ? -9.336 -32.75 -6.055 1 80.38 126 LEU B N 1
ATOM 5085 C CA . LEU B 1 126 ? -8.047 -32.562 -5.395 1 80.38 126 LEU B CA 1
ATOM 5086 C C . LEU B 1 126 ? -8.125 -32.969 -3.93 1 80.38 126 LEU B C 1
ATOM 5088 O O . LEU B 1 126 ? -8.945 -32.469 -3.178 1 80.38 126 LEU B O 1
ATOM 5092 N N . ASP B 1 127 ? -7.27 -33.906 -3.572 1 76.31 127 ASP B N 1
ATOM 5093 C CA . ASP B 1 127 ? -7.223 -34.406 -2.209 1 76.31 127 ASP B CA 1
ATOM 5094 C C . ASP B 1 127 ? -8.602 -34.875 -1.755 1 76.31 127 ASP B C 1
ATOM 5096 O O . ASP B 1 127 ? -9.055 -34.531 -0.661 1 76.31 127 ASP B O 1
ATOM 5100 N N . GLY B 1 128 ? -9.375 -35.406 -2.666 1 75.25 128 GLY B N 1
ATOM 5101 C CA . GLY B 1 128 ? -10.648 -36.031 -2.34 1 75.25 128 GLY B CA 1
ATOM 5102 C C . GLY B 1 128 ? -11.828 -35.094 -2.447 1 75.25 128 GLY B C 1
ATOM 5103 O O . GLY B 1 128 ? -12.984 -35.5 -2.355 1 75.25 128 GLY B O 1
ATOM 5104 N N . SER B 1 129 ? -11.578 -33.812 -2.625 1 80.5 129 SER B N 1
ATOM 5105 C CA . SER B 1 129 ? -12.648 -32.812 -2.717 1 80.5 129 SER B CA 1
ATOM 5106 C C . SER B 1 129 ? -12.852 -32.344 -4.156 1 80.5 129 SER B C 1
ATOM 5108 O O . SER B 1 129 ? -11.875 -32.156 -4.891 1 80.5 129 SER B O 1
ATOM 5110 N N . SER B 1 130 ? -14.086 -32.25 -4.484 1 83.75 130 SER B N 1
ATOM 5111 C CA . SER B 1 130 ? -14.406 -31.719 -5.812 1 83.75 130 SER B CA 1
ATOM 5112 C C . SER B 1 130 ? -14.039 -30.25 -5.941 1 83.75 130 SER B C 1
ATOM 5114 O O . SER B 1 130 ? -14.414 -29.438 -5.094 1 83.75 130 SER B O 1
ATOM 5116 N N . ILE B 1 131 ? -13.352 -29.922 -6.957 1 87.56 131 ILE B N 1
ATOM 5117 C CA . ILE B 1 131 ? -12.93 -28.531 -7.086 1 87.56 131 ILE B CA 1
ATOM 5118 C C . ILE B 1 131 ? -13.555 -27.922 -8.336 1 87.56 131 ILE B C 1
ATOM 5120 O O . ILE B 1 131 ? -13.578 -26.688 -8.492 1 87.56 131 ILE B O 1
ATOM 5124 N N . GLY B 1 132 ? -14.008 -28.844 -9.227 1 90.19 132 GLY B N 1
ATOM 5125 C CA . GLY B 1 132 ? -14.586 -28.312 -10.453 1 90.19 132 GLY B CA 1
ATOM 5126 C C . GLY B 1 132 ? -14.836 -29.375 -11.5 1 90.19 132 GLY B C 1
ATOM 5127 O O . GLY B 1 132 ? -14.992 -30.562 -11.172 1 90.19 132 GLY B O 1
ATOM 5128 N N . GLU B 1 133 ? -14.984 -28.875 -12.828 1 90.56 133 GLU B N 1
ATOM 5129 C CA . GLU B 1 133 ? -15.234 -29.812 -13.93 1 90.56 133 GLU B CA 1
ATOM 5130 C C . GLU B 1 133 ? -14.594 -29.312 -15.219 1 90.56 133 GLU B C 1
ATOM 5132 O O . GLU B 1 133 ? -14.266 -28.141 -15.352 1 90.56 133 GLU B O 1
ATOM 5137 N N . VAL B 1 134 ? -14.336 -30.25 -16.016 1 93 134 VAL B N 1
ATOM 5138 C CA . VAL B 1 134 ? -13.883 -29.969 -17.375 1 93 134 VAL B CA 1
ATOM 5139 C C . VAL B 1 134 ? -14.844 -30.578 -18.375 1 93 134 VAL B C 1
ATOM 5141 O O . VAL B 1 134 ? -15.359 -31.688 -18.156 1 93 134 VAL B O 1
ATOM 5144 N N . ALA B 1 135 ? -15.141 -29.812 -19.406 1 91.06 135 ALA B N 1
ATOM 5145 C CA . ALA B 1 135 ? -16.031 -30.297 -20.469 1 91.06 135 ALA B CA 1
ATOM 5146 C C . ALA B 1 135 ? -15.391 -30.125 -21.828 1 91.06 135 ALA B C 1
ATOM 5148 O O . ALA B 1 135 ? -14.719 -29.109 -22.094 1 91.06 135 ALA B O 1
ATOM 5149 N N . VAL B 1 136 ? -15.562 -31.141 -22.594 1 93.5 136 VAL B N 1
ATOM 5150 C CA . VAL B 1 136 ? -15.141 -31.078 -23.984 1 93.5 136 VAL B CA 1
ATOM 5151 C C . VAL B 1 136 ? -16.359 -31.25 -24.906 1 93.5 136 VAL B C 1
ATOM 5153 O O . VAL B 1 136 ? -17.188 -32.125 -24.688 1 93.5 136 VAL B O 1
ATOM 5156 N N . ARG B 1 137 ? -16.359 -30.391 -25.891 1 90.88 137 ARG B N 1
ATOM 5157 C CA . ARG B 1 137 ? -17.531 -30.391 -26.781 1 90.88 137 ARG B CA 1
ATOM 5158 C C . ARG B 1 137 ? -17.109 -30.531 -28.234 1 90.88 137 ARG B C 1
ATOM 5160 O O . ARG B 1 137 ? -16.047 -30.047 -28.641 1 90.88 137 ARG B O 1
ATOM 5167 N N . SER B 1 138 ? -17.969 -31.219 -28.922 1 93.19 138 SER B N 1
ATOM 5168 C CA . SER B 1 138 ? -17.828 -31.344 -30.375 1 93.19 138 SER B CA 1
ATOM 5169 C C . SER B 1 138 ? -19.156 -31.125 -31.078 1 93.19 138 SER B C 1
ATOM 5171 O O . SER B 1 138 ? -20.203 -31.578 -30.625 1 93.19 138 SER B O 1
ATOM 5173 N N . GLN B 1 139 ? -19.062 -30.438 -32.156 1 90.69 139 GLN B N 1
ATOM 5174 C CA . GLN B 1 139 ? -20.281 -30.203 -32.938 1 90.69 139 GLN B CA 1
ATOM 5175 C C . GLN B 1 139 ? -20.812 -31.5 -33.531 1 90.69 139 GLN B C 1
ATOM 5177 O O . GLN B 1 139 ? -20.031 -32.312 -34.031 1 90.69 139 GLN B O 1
ATOM 5182 N N . GLY B 1 140 ? -22.094 -31.578 -33.438 1 91.81 140 GLY B N 1
ATOM 5183 C CA . GLY B 1 140 ? -22.734 -32.781 -33.938 1 91.81 140 GLY B CA 1
ATOM 5184 C C . GLY B 1 140 ? -23.078 -33.781 -32.875 1 91.81 140 GLY B C 1
ATOM 5185 O O . GLY B 1 140 ? -22.469 -33.781 -31.797 1 91.81 140 GLY B O 1
ATOM 5186 N N . THR B 1 141 ? -24.078 -34.656 -33.094 1 92.06 141 THR B N 1
ATOM 5187 C CA . THR B 1 141 ? -24.5 -35.656 -32.125 1 92.06 141 THR B CA 1
ATOM 5188 C C . THR B 1 141 ? -23.766 -37 -32.375 1 92.06 141 THR B C 1
ATOM 5190 O O . THR B 1 141 ? -23.297 -37.25 -33.5 1 92.06 141 THR B O 1
ATOM 5193 N N . HIS B 1 142 ? -23.531 -37.781 -31.328 1 94.5 142 HIS B N 1
ATOM 5194 C CA . HIS B 1 142 ? -22.953 -39.125 -31.328 1 94.5 142 HIS B CA 1
ATOM 5195 C C . HIS B 1 142 ? -21.516 -39.094 -31.844 1 94.5 142 HIS B C 1
ATOM 5197 O O . HIS B 1 142 ? -21.141 -39.906 -32.688 1 94.5 142 HIS B O 1
ATOM 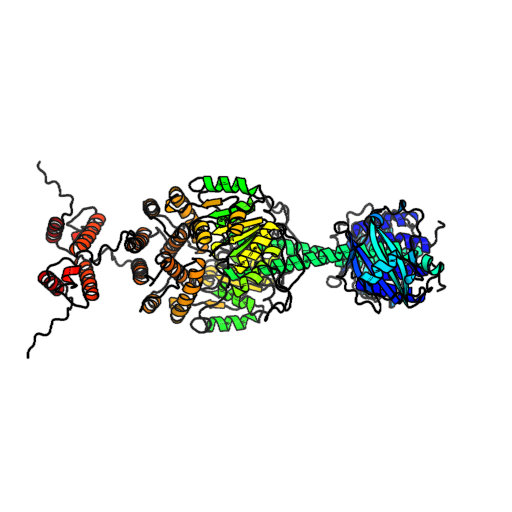5203 N N . LYS B 1 143 ? -20.797 -38.156 -31.391 1 95.38 143 LYS B N 1
ATOM 5204 C CA . LYS B 1 143 ? -19.406 -38 -31.812 1 95.38 143 LYS B CA 1
ATOM 5205 C C . LYS B 1 143 ? -18.469 -38.812 -30.922 1 95.38 143 LYS B C 1
ATOM 5207 O O . LYS B 1 143 ? -17.375 -39.156 -31.328 1 95.38 143 LYS B O 1
ATOM 5212 N N . TYR B 1 144 ? -18.891 -39.125 -29.688 1 96 144 TYR B N 1
ATOM 5213 C CA . TYR B 1 144 ? -17.953 -39.719 -28.734 1 96 144 TYR B CA 1
ATOM 5214 C C . TYR B 1 144 ? -18.188 -41.219 -28.578 1 96 144 TYR B C 1
ATOM 5216 O O . TYR B 1 144 ? -19.328 -41.656 -28.547 1 96 144 TYR B O 1
ATOM 5224 N N . THR B 1 145 ? -17.094 -41.906 -28.516 1 94.38 145 THR B N 1
ATOM 5225 C CA . THR B 1 145 ? -17.078 -43.344 -28.297 1 94.38 145 THR B CA 1
ATOM 5226 C C . THR B 1 145 ? -16.531 -43.656 -26.906 1 94.38 145 THR B C 1
ATOM 5228 O O . THR B 1 145 ? -16.094 -42.75 -26.172 1 94.38 145 THR B O 1
ATOM 5231 N N . GLU B 1 146 ? -16.578 -44.906 -26.562 1 89.62 146 GLU B N 1
ATOM 5232 C CA . GLU B 1 146 ? -16.016 -45.344 -25.281 1 89.62 146 GLU B CA 1
ATOM 5233 C C . GLU B 1 146 ? -14.508 -45.094 -25.219 1 89.62 146 GLU B C 1
ATOM 5235 O O . GLU B 1 146 ? -13.969 -44.781 -24.172 1 89.62 146 GLU B O 1
ATOM 5240 N N . GLU B 1 147 ? -13.938 -45.312 -26.359 1 91.25 147 GLU B N 1
ATOM 5241 C CA . GLU B 1 147 ? -12.5 -45.094 -26.422 1 91.25 147 GLU B CA 1
ATOM 5242 C C . GLU B 1 147 ? -12.164 -43.625 -26.141 1 91.25 147 GLU B C 1
ATOM 5244 O O . GLU B 1 147 ? -11.164 -43.344 -25.469 1 91.25 147 GLU B O 1
ATOM 5249 N N . HIS B 1 148 ? -13 -42.781 -26.656 1 94.31 148 HIS B N 1
ATOM 5250 C CA . HIS B 1 148 ? -12.797 -41.375 -26.375 1 94.31 148 HIS B CA 1
ATOM 5251 C C . HIS B 1 148 ? -12.891 -41.094 -24.875 1 94.31 148 HIS B C 1
ATOM 5253 O O . HIS B 1 148 ? -12.086 -40.344 -24.328 1 94.31 148 HIS B O 1
ATOM 5259 N N . GLY B 1 149 ? -13.805 -41.688 -24.203 1 91.62 149 GLY B N 1
ATOM 5260 C CA . GLY B 1 149 ? -13.953 -41.562 -22.75 1 91.62 149 GLY B CA 1
ATOM 5261 C C . GLY B 1 149 ? -12.75 -42.062 -21.984 1 91.62 149 GLY B C 1
ATOM 5262 O O . GLY B 1 149 ? -12.312 -41.438 -21.016 1 91.62 149 GLY B O 1
ATOM 5263 N N . ARG B 1 150 ? -12.211 -43.125 -22.422 1 89.31 150 ARG B N 1
ATOM 5264 C CA . ARG B 1 150 ? -11.047 -43.719 -21.766 1 89.31 150 ARG B CA 1
ATOM 5265 C C . ARG B 1 150 ? -9.828 -42.812 -21.891 1 89.31 150 ARG B C 1
ATOM 5267 O O . ARG B 1 150 ? -9.039 -42.688 -20.953 1 89.31 150 ARG B O 1
ATOM 5274 N N . LEU B 1 151 ? -9.688 -42.219 -23.016 1 92.06 151 LEU B N 1
ATOM 5275 C CA . LEU B 1 151 ? -8.586 -41.281 -23.203 1 92.06 151 LEU B CA 1
ATOM 5276 C C . LEU B 1 151 ? -8.789 -40.031 -22.359 1 92.06 151 LEU B C 1
ATOM 5278 O O . LEU B 1 151 ? -7.855 -39.531 -21.719 1 92.06 151 LEU B O 1
ATOM 5282 N N . PHE B 1 152 ? -10.016 -39.594 -22.312 1 94.12 152 PHE B N 1
ATOM 5283 C CA . PHE B 1 152 ? -10.352 -38.344 -21.625 1 94.12 152 PHE B CA 1
ATOM 5284 C C . PHE B 1 152 ? -10.117 -38.5 -20.125 1 94.12 152 PHE B C 1
ATOM 5286 O O . PHE B 1 152 ? -9.625 -37.562 -19.469 1 94.12 152 PHE B O 1
ATOM 5293 N N . VAL B 1 153 ? -10.359 -39.562 -19.594 1 90.69 153 VAL B N 1
ATOM 5294 C CA . VAL B 1 153 ? -10.25 -39.812 -18.156 1 90.69 153 VAL B CA 1
ATOM 5295 C C . VAL B 1 153 ? -8.789 -39.688 -17.734 1 90.69 153 VAL B C 1
ATOM 5297 O O . VAL B 1 153 ? -8.5 -39.312 -16.594 1 90.69 153 VAL B O 1
ATOM 5300 N N . LEU B 1 154 ? -7.879 -39.938 -18.641 1 89.81 154 LEU B N 1
ATOM 5301 C CA . LEU B 1 154 ? -6.453 -39.875 -18.328 1 89.81 154 LEU B CA 1
ATOM 5302 C C . LEU B 1 154 ? -6.035 -38.469 -18 1 89.81 154 LEU B C 1
ATOM 5304 O O . LEU B 1 154 ? -5.012 -38.25 -17.344 1 89.81 154 LEU B O 1
ATOM 5308 N N . LEU B 1 155 ? -6.824 -37.531 -18.375 1 92.88 155 LEU B N 1
ATOM 5309 C CA . LEU B 1 155 ? -6.461 -36.125 -18.203 1 92.88 155 LEU B CA 1
ATOM 5310 C C . LEU B 1 155 ? -7.016 -35.562 -16.891 1 92.88 155 LEU B C 1
ATOM 5312 O O . LEU B 1 155 ? -6.746 -34.406 -16.531 1 92.88 155 LEU B O 1
ATOM 5316 N N . ARG B 1 156 ? -7.73 -36.344 -16.203 1 90.31 156 ARG B N 1
ATOM 5317 C CA . ARG B 1 156 ? -8.445 -35.875 -15.023 1 90.31 156 ARG B CA 1
ATOM 5318 C C . ARG B 1 156 ? -7.477 -35.312 -13.984 1 90.31 156 ARG B C 1
ATOM 5320 O O . ARG B 1 156 ? -7.625 -34.188 -13.523 1 90.31 156 ARG B O 1
ATOM 5327 N N . GLU B 1 157 ? -6.52 -36.062 -13.633 1 89.06 157 GLU B N 1
ATOM 5328 C CA . GLU B 1 157 ? -5.605 -35.688 -12.562 1 89.06 157 GLU B CA 1
ATOM 5329 C C . GLU B 1 157 ? -4.738 -34.5 -12.977 1 89.06 157 GLU B C 1
ATOM 5331 O O . GLU B 1 157 ? -4.633 -33.5 -12.242 1 89.06 157 GLU B O 1
ATOM 5336 N N . PRO B 1 158 ? -4.176 -34.562 -14.195 1 91.25 158 PRO B N 1
ATOM 5337 C CA . PRO B 1 158 ? -3.393 -33.406 -14.625 1 91.25 158 PRO B CA 1
ATOM 5338 C C . PRO B 1 158 ? -4.215 -32.125 -14.648 1 91.25 158 PRO B C 1
ATOM 5340 O O . PRO B 1 158 ? -3.723 -31.062 -14.25 1 91.25 158 PRO B O 1
ATOM 5343 N N . LEU B 1 159 ? -5.395 -32.188 -15.078 1 93.31 159 LEU B N 1
ATOM 5344 C CA . LEU B 1 159 ? -6.246 -31 -15.156 1 93.31 159 LEU B CA 1
ATOM 5345 C C . LEU B 1 159 ? -6.645 -30.531 -13.766 1 93.31 159 LEU B C 1
ATOM 5347 O O . LEU B 1 159 ? -6.773 -29.328 -13.523 1 93.31 159 LEU B O 1
ATOM 5351 N N . SER B 1 160 ? -6.883 -31.469 -12.852 1 91.5 160 SER B N 1
ATOM 5352 C CA . SER B 1 160 ? -7.176 -31.109 -11.469 1 91.5 160 SER B CA 1
ATOM 5353 C C . SER B 1 160 ? -6.027 -30.312 -10.852 1 91.5 160 SER B C 1
ATOM 5355 O O . SER B 1 160 ? -6.25 -29.281 -10.219 1 91.5 160 SER B O 1
ATOM 5357 N N . ILE B 1 161 ? -4.863 -30.766 -11.062 1 89 161 ILE B N 1
ATOM 5358 C CA . ILE B 1 161 ? -3.672 -30.125 -10.523 1 89 161 ILE B CA 1
ATOM 5359 C C . ILE B 1 161 ? -3.48 -28.75 -11.164 1 89 161 ILE B C 1
ATOM 5361 O O . ILE B 1 161 ? -3.244 -27.766 -10.469 1 89 161 ILE B O 1
ATOM 5365 N N . ALA B 1 162 ? -3.6 -28.734 -12.461 1 90.69 162 ALA B N 1
ATOM 5366 C CA . ALA B 1 162 ? -3.428 -27.484 -13.188 1 90.69 162 ALA B CA 1
ATOM 5367 C C . ALA B 1 162 ? -4.445 -26.438 -12.742 1 90.69 162 ALA B C 1
ATOM 5369 O O . ALA B 1 162 ? -4.102 -25.266 -12.539 1 90.69 162 ALA B O 1
ATOM 5370 N N . LEU B 1 163 ? -5.664 -26.875 -12.586 1 91 163 LEU B N 1
ATOM 5371 C CA . LEU B 1 163 ? -6.715 -25.969 -12.141 1 91 163 LEU B CA 1
ATOM 5372 C C . LEU B 1 163 ? -6.422 -25.438 -10.742 1 91 163 LEU B C 1
ATOM 5374 O O . LEU B 1 163 ? -6.508 -24.234 -10.5 1 91 163 LEU B O 1
ATOM 5378 N N . ALA B 1 164 ? -6.094 -26.281 -9.875 1 90.12 164 ALA B N 1
ATOM 5379 C CA . ALA B 1 164 ? -5.789 -25.875 -8.508 1 90.12 164 ALA B CA 1
ATOM 5380 C C . ALA B 1 164 ? -4.633 -24.891 -8.469 1 90.12 164 ALA B C 1
ATOM 5382 O O . ALA B 1 164 ? -4.711 -23.859 -7.781 1 90.12 164 ALA B O 1
ATOM 5383 N N . ASN B 1 165 ? -3.541 -25.172 -9.18 1 89.31 165 ASN B N 1
ATOM 5384 C CA . ASN B 1 165 ? -2.377 -24.297 -9.234 1 89.31 165 ASN B CA 1
ATOM 5385 C C . ASN B 1 165 ? -2.723 -22.938 -9.859 1 89.31 165 ASN B C 1
ATOM 5387 O O . ASN B 1 165 ? -2.287 -21.891 -9.367 1 89.31 165 ASN B O 1
ATOM 5391 N N . ALA B 1 166 ? -3.477 -23.016 -10.867 1 88.88 166 ALA B N 1
ATOM 5392 C CA . ALA B 1 166 ? -3.883 -21.781 -11.547 1 88.88 166 ALA B CA 1
ATOM 5393 C C . ALA B 1 166 ? -4.719 -20.906 -10.625 1 88.88 166 ALA B C 1
ATOM 5395 O O . ALA B 1 166 ? -4.535 -19.688 -10.586 1 88.88 166 ALA B O 1
ATOM 5396 N N . LEU B 1 167 ? -5.641 -21.531 -9.883 1 88.81 167 LEU B N 1
ATOM 5397 C CA . LEU B 1 167 ? -6.492 -20.781 -8.969 1 88.81 167 LEU B CA 1
ATOM 5398 C C . LEU B 1 167 ? -5.664 -20.141 -7.859 1 88.81 167 LEU B C 1
ATOM 5400 O O . LEU B 1 167 ? -5.895 -18.984 -7.496 1 88.81 167 LEU B O 1
ATOM 5404 N N . LYS B 1 168 ? -4.715 -20.875 -7.352 1 89.25 168 LYS B N 1
ATOM 5405 C CA . LYS B 1 168 ? -3.826 -20.328 -6.324 1 89.25 168 LYS B CA 1
ATOM 5406 C C . LYS B 1 168 ? -3.016 -19.156 -6.855 1 89.25 168 LYS B C 1
ATOM 5408 O O . LYS B 1 168 ? -2.898 -18.125 -6.188 1 89.25 168 LYS B O 1
ATOM 5413 N N . HIS B 1 169 ? -2.52 -19.328 -8.023 1 90.56 169 HIS B N 1
ATOM 5414 C CA . HIS B 1 169 ? -1.734 -18.266 -8.648 1 90.56 169 HIS B CA 1
ATOM 5415 C C . HIS B 1 169 ? -2.592 -17.031 -8.922 1 90.56 169 HIS B C 1
ATOM 5417 O O . HIS B 1 169 ? -2.174 -15.906 -8.648 1 90.56 169 HIS B O 1
ATOM 5423 N N . ARG B 1 170 ? -3.762 -17.234 -9.422 1 88.88 170 ARG B N 1
ATOM 5424 C CA . ARG B 1 170 ? -4.668 -16.141 -9.742 1 88.88 170 ARG B CA 1
ATOM 5425 C C . ARG B 1 170 ? -5.031 -15.344 -8.492 1 88.88 170 ARG B C 1
ATOM 5427 O O . ARG B 1 170 ? -5.172 -14.125 -8.539 1 88.88 170 ARG B O 1
ATOM 5434 N N . GLU B 1 171 ? -5.195 -16.062 -7.5 1 90 171 GLU B N 1
ATOM 5435 C CA . GLU B 1 171 ? -5.516 -15.391 -6.242 1 90 171 GLU B CA 1
ATOM 5436 C C . GLU B 1 171 ? -4.379 -14.484 -5.793 1 90 171 GLU B C 1
ATOM 5438 O O . GLU B 1 171 ? -4.613 -13.344 -5.383 1 90 171 GLU B O 1
ATOM 5443 N N . VAL B 1 172 ? -3.225 -14.938 -5.898 1 90.94 172 VAL B N 1
ATOM 5444 C CA . VAL B 1 172 ? -2.07 -14.148 -5.477 1 90.94 172 VAL B CA 1
ATOM 5445 C C . VAL B 1 172 ? -1.905 -12.945 -6.402 1 90.94 172 VAL B C 1
ATOM 5447 O O . VAL B 1 172 ? -1.589 -11.844 -5.945 1 90.94 172 VAL B O 1
ATOM 5450 N N . VAL B 1 173 ? -2.129 -13.156 -7.641 1 90.88 173 VAL B N 1
ATOM 5451 C CA . VAL B 1 173 ? -2.043 -12.07 -8.609 1 90.88 173 VAL B CA 1
ATOM 5452 C C . VAL B 1 173 ? -3.09 -11 -8.289 1 90.88 173 VAL B C 1
ATOM 5454 O O . VAL B 1 173 ? -2.789 -9.805 -8.289 1 90.88 173 VAL B O 1
ATOM 5457 N N . ARG B 1 174 ? -4.27 -11.461 -7.98 1 89.5 174 ARG B N 1
ATOM 5458 C CA . ARG B 1 174 ? -5.352 -10.547 -7.629 1 89.5 174 ARG B CA 1
ATOM 5459 C C . ARG B 1 174 ? -5.004 -9.742 -6.379 1 89.5 174 ARG B C 1
ATOM 5461 O O . ARG B 1 174 ? -5.176 -8.523 -6.352 1 89.5 174 ARG B O 1
ATOM 5468 N N . LEU B 1 175 ? -4.531 -10.414 -5.426 1 89.56 175 LEU B N 1
ATOM 5469 C CA . LEU B 1 175 ? -4.137 -9.742 -4.191 1 89.56 175 LEU B CA 1
ATOM 5470 C C . LEU B 1 175 ? -3.037 -8.719 -4.453 1 89.56 175 LEU B C 1
ATOM 5472 O O . LEU B 1 175 ? -3.047 -7.629 -3.879 1 89.56 175 LEU B O 1
ATOM 5476 N N . ASN B 1 176 ? -2.16 -9.133 -5.293 1 91.62 176 ASN B N 1
ATOM 5477 C CA . ASN B 1 176 ? -1.084 -8.219 -5.664 1 91.62 176 ASN B CA 1
ATOM 5478 C C . ASN B 1 176 ? -1.625 -6.941 -6.293 1 91.62 176 ASN B C 1
ATOM 5480 O O . ASN B 1 176 ? -1.17 -5.844 -5.969 1 91.62 176 ASN B O 1
ATOM 5484 N N . GLU B 1 177 ? -2.541 -7.07 -7.145 1 89.25 177 GLU B N 1
ATOM 5485 C CA . GLU B 1 177 ? -3.146 -5.922 -7.812 1 89.25 177 GLU B CA 1
ATOM 5486 C C . GLU B 1 177 ? -3.871 -5.023 -6.812 1 89.25 177 GLU B C 1
ATOM 5488 O O . GLU B 1 177 ? -3.756 -3.799 -6.875 1 89.25 177 GLU B O 1
ATOM 5493 N N . LEU B 1 178 ? -4.59 -5.609 -5.93 1 88.44 178 LEU B N 1
ATOM 5494 C CA . LEU B 1 178 ? -5.312 -4.863 -4.906 1 88.44 178 LEU B CA 1
ATOM 5495 C C . LEU B 1 178 ? -4.348 -4.09 -4.012 1 88.44 178 LEU B C 1
ATOM 5497 O O . LEU B 1 178 ? -4.559 -2.904 -3.746 1 88.44 178 LEU B O 1
ATOM 5501 N N . LEU B 1 179 ? -3.336 -4.719 -3.621 1 88.94 179 LEU B N 1
ATOM 5502 C CA . LEU B 1 179 ? -2.355 -4.109 -2.73 1 88.94 179 LEU B CA 1
ATOM 5503 C C . LEU B 1 179 ? -1.612 -2.977 -3.434 1 88.94 179 LEU B C 1
ATOM 5505 O O . LEU B 1 179 ? -1.312 -1.949 -2.82 1 88.94 179 LEU B O 1
ATOM 5509 N N . ALA B 1 180 ? -1.293 -3.221 -4.68 1 89.38 180 ALA B N 1
ATOM 5510 C CA . ALA B 1 180 ? -0.652 -2.17 -5.469 1 89.38 180 ALA B CA 1
ATOM 5511 C C . ALA B 1 180 ? -1.546 -0.936 -5.566 1 89.38 180 ALA B C 1
ATOM 5513 O O . ALA B 1 180 ? -1.073 0.194 -5.414 1 89.38 180 ALA B O 1
ATOM 5514 N N . ASP B 1 181 ? -2.766 -1.158 -5.836 1 89.5 181 ASP B N 1
ATOM 5515 C CA . ASP B 1 181 ? -3.748 -0.081 -5.902 1 89.5 181 ASP B CA 1
ATOM 5516 C C . ASP B 1 181 ? -3.854 0.648 -4.566 1 89.5 181 ASP B C 1
ATOM 5518 O O . ASP B 1 181 ? -3.881 1.88 -4.523 1 89.5 181 ASP B O 1
ATOM 5522 N N . ASP B 1 182 ? -3.895 -0.074 -3.5 1 88.69 182 ASP B N 1
ATOM 5523 C CA . ASP B 1 182 ? -3.959 0.515 -2.166 1 88.69 182 ASP B CA 1
ATOM 5524 C C . ASP B 1 182 ? -2.715 1.35 -1.873 1 88.69 182 ASP B C 1
ATOM 5526 O O . ASP B 1 182 ? -2.814 2.453 -1.332 1 88.69 182 ASP B O 1
ATOM 5530 N N . SER B 1 183 ? -1.635 0.77 -2.195 1 86.88 183 SER B N 1
ATOM 5531 C CA . SER B 1 183 ? -0.378 1.479 -1.979 1 86.88 183 SER B CA 1
ATOM 5532 C C . SER B 1 183 ? -0.364 2.814 -2.715 1 86.88 183 SER B C 1
ATOM 5534 O O . SER B 1 183 ? 0.022 3.84 -2.148 1 86.88 183 SER B O 1
ATOM 5536 N N . ARG B 1 184 ? -0.767 2.814 -3.912 1 84.81 184 ARG B N 1
ATOM 5537 C CA . ARG B 1 184 ? -0.837 4.039 -4.703 1 84.81 184 ARG B CA 1
ATOM 5538 C C . ARG B 1 184 ? -1.799 5.043 -4.074 1 84.81 184 ARG B C 1
ATOM 5540 O O . ARG B 1 184 ? -1.505 6.238 -4.016 1 84.81 184 ARG B O 1
ATOM 5547 N N . TYR B 1 185 ? -2.85 4.598 -3.637 1 85.25 185 TYR B N 1
ATOM 5548 C CA . TYR B 1 185 ? -3.842 5.438 -2.975 1 85.25 185 TYR B CA 1
ATOM 5549 C C . TYR B 1 185 ? -3.25 6.117 -1.745 1 85.25 185 TYR B C 1
ATOM 5551 O O . TYR B 1 185 ? -3.363 7.332 -1.584 1 85.25 185 TYR B O 1
ATOM 5559 N N . PHE B 1 186 ? -2.693 5.352 -0.905 1 85.94 186 PHE B N 1
ATOM 5560 C CA . PHE B 1 186 ? -2.162 5.898 0.338 1 85.94 186 PHE B CA 1
ATOM 5561 C C . PHE B 1 186 ? -1.029 6.879 0.057 1 85.94 186 PHE B C 1
ATOM 5563 O O . PHE B 1 186 ? -0.893 7.891 0.745 1 85.94 186 PHE B O 1
ATOM 5570 N N . GLN B 1 187 ? -0.284 6.582 -0.906 1 85 187 GLN B N 1
ATOM 5571 C CA . GLN B 1 187 ? 0.767 7.508 -1.316 1 85 187 GLN B CA 1
ATOM 5572 C C . GLN B 1 187 ? 0.18 8.844 -1.77 1 85 187 GLN B C 1
ATOM 5574 O O . GLN B 1 187 ? 0.686 9.906 -1.403 1 85 187 GLN B O 1
ATOM 5579 N N . GLN B 1 188 ? -0.812 8.727 -2.502 1 82.81 188 GLN B N 1
ATOM 5580 C CA . GLN B 1 188 ? -1.466 9.93 -3.004 1 82.81 188 GLN B CA 1
ATOM 5581 C C . GLN B 1 188 ? -2.086 10.734 -1.865 1 82.81 188 GLN B C 1
ATOM 5583 O O . GLN B 1 188 ? -2.004 11.969 -1.853 1 82.81 188 GLN B O 1
ATOM 5588 N N . GLU B 1 189 ? -2.652 10 -0.968 1 83.12 189 GLU B N 1
ATOM 5589 C CA . GLU B 1 189 ? -3.242 10.664 0.19 1 83.12 189 GLU B CA 1
ATOM 5590 C C . GLU B 1 189 ? -2.178 11.383 1.012 1 83.12 189 GLU B C 1
ATOM 5592 O O . GLU B 1 189 ? -2.42 12.477 1.523 1 83.12 189 GLU B O 1
ATOM 5597 N N . LEU B 1 190 ? -1.124 10.797 1.136 1 82.06 190 LEU B N 1
ATOM 5598 C CA . LEU B 1 190 ? -0.018 11.398 1.876 1 82.06 190 LEU B CA 1
ATOM 5599 C C . LEU B 1 190 ? 0.481 12.664 1.181 1 82.06 190 LEU B C 1
ATOM 5601 O O . LEU B 1 190 ? 0.762 13.664 1.837 1 82.06 190 LEU B O 1
ATOM 5605 N N . ARG B 1 191 ? 0.503 12.625 -0.068 1 78 191 ARG B N 1
ATOM 5606 C CA . ARG B 1 191 ? 0.955 13.766 -0.856 1 78 191 ARG B CA 1
ATOM 5607 C C . ARG B 1 191 ? -0.067 14.898 -0.814 1 78 191 ARG B C 1
ATOM 5609 O O . ARG B 1 191 ? 0.302 16.078 -0.752 1 78 191 ARG B O 1
ATOM 5616 N N . ALA B 1 192 ? -1.271 14.492 -0.848 1 75.44 192 ALA B N 1
ATOM 5617 C CA . ALA B 1 192 ? -2.338 15.492 -0.815 1 75.44 192 ALA B CA 1
ATOM 5618 C C . ALA B 1 192 ? -2.297 16.297 0.481 1 75.44 192 ALA B C 1
ATOM 5620 O O . ALA B 1 192 ? -2.594 17.484 0.486 1 75.44 192 ALA B O 1
ATOM 5621 N N . LYS B 1 193 ? -1.904 15.672 1.443 1 73.81 193 LYS B N 1
ATOM 5622 C CA . LYS B 1 193 ? -1.834 16.344 2.738 1 73.81 193 LYS B CA 1
ATOM 5623 C C . LYS B 1 193 ? -0.704 17.375 2.768 1 73.81 193 LYS B C 1
ATOM 5625 O O . LYS B 1 193 ? -0.732 18.312 3.561 1 73.81 193 LYS B O 1
ATOM 5630 N N . GLN B 1 194 ? 0.247 17.203 1.92 1 69.75 194 GLN B N 1
ATOM 5631 C CA . GLN B 1 194 ? 1.361 18.141 1.846 1 69.75 194 GLN B CA 1
ATOM 5632 C C . GLN B 1 194 ? 1.031 19.312 0.93 1 69.75 194 GLN B C 1
ATOM 5634 O O . GLN B 1 194 ? 1.724 20.328 0.945 1 69.75 194 GLN B O 1
ATOM 5639 N N . GLY B 1 195 ? 0.01 19.344 0.283 1 66.81 195 GLY B N 1
ATOM 5640 C CA . GLY B 1 195 ? -0.359 20.375 -0.664 1 66.81 195 GLY B CA 1
ATOM 5641 C C . GLY B 1 195 ? -0.272 19.922 -2.109 1 66.81 195 GLY B C 1
ATOM 5642 O O . GLY B 1 195 ? 0.649 19.203 -2.482 1 66.81 195 GLY B O 1
ATOM 5643 N N . GLN B 1 196 ? -1.241 20.281 -2.832 1 64.94 196 GLN B N 1
ATOM 5644 C CA . GLN B 1 196 ? -1.328 19.781 -4.199 1 64.94 196 GLN B CA 1
ATOM 5645 C C . GLN B 1 196 ? -0.812 20.812 -5.199 1 64.94 196 GLN B C 1
ATOM 5647 O O . GLN B 1 196 ? -0.374 20.453 -6.293 1 64.94 196 GLN B O 1
ATOM 5652 N N . GLU B 1 197 ? -0.832 22 -4.742 1 77.75 197 GLU B N 1
ATOM 5653 C CA . GLU B 1 197 ? -0.545 23.047 -5.727 1 77.75 197 GLU B CA 1
ATOM 5654 C C . GLU B 1 197 ? 0.532 24 -5.219 1 77.75 197 GLU B C 1
ATOM 5656 O O . GLU B 1 197 ? 0.539 24.375 -4.043 1 77.75 197 GLU B O 1
ATOM 5661 N N . VAL B 1 198 ? 1.468 24.234 -6.137 1 85.56 198 VAL B N 1
ATOM 5662 C CA . VAL B 1 198 ? 2.473 25.234 -5.812 1 85.56 198 VAL B CA 1
ATOM 5663 C C . VAL B 1 198 ? 1.95 26.625 -6.176 1 85.56 198 VAL B C 1
ATOM 5665 O O . VAL B 1 198 ? 1.955 27.016 -7.348 1 85.56 198 VAL B O 1
ATOM 5668 N N . VAL B 1 199 ? 1.559 27.281 -5.184 1 86.44 199 VAL B N 1
ATOM 5669 C CA . VAL B 1 199 ? 1.092 28.656 -5.387 1 86.44 199 VAL B CA 1
ATOM 5670 C C . VAL B 1 199 ? 2.285 29.578 -5.625 1 86.44 199 VAL B C 1
ATOM 5672 O O . VAL B 1 199 ? 3.256 29.547 -4.863 1 86.44 199 VAL B O 1
ATOM 5675 N N . GLY B 1 200 ? 2.316 30.375 -6.777 1 84.5 200 GLY B N 1
ATOM 5676 C CA . GLY B 1 200 ? 3.41 31.266 -7.145 1 84.5 200 GLY B CA 1
ATOM 5677 C C . GLY B 1 200 ? 4.297 30.688 -8.234 1 84.5 200 GLY B C 1
ATOM 5678 O O . GLY B 1 200 ? 5.344 31.266 -8.555 1 84.5 200 GLY B O 1
ATOM 5679 N N . ALA B 1 201 ? 3.891 29.656 -8.781 1 87 201 ALA B N 1
ATOM 5680 C CA . ALA B 1 201 ? 4.676 28.938 -9.789 1 87 201 ALA B CA 1
ATOM 5681 C C . ALA B 1 201 ? 4.957 29.828 -11 1 87 201 ALA B C 1
ATOM 5683 O O . ALA B 1 201 ? 6.008 29.719 -11.633 1 87 201 ALA B O 1
ATOM 5684 N N . GLU B 1 202 ? 4.039 30.703 -11.219 1 86.06 202 GLU B N 1
ATOM 5685 C CA . GLU B 1 202 ? 4.168 31.562 -12.406 1 86.06 202 GLU B CA 1
ATOM 5686 C C . GLU B 1 202 ? 4.633 32.969 -12.031 1 86.06 202 GLU B C 1
ATOM 5688 O O . GLU B 1 202 ? 4.785 33.812 -12.898 1 86.06 202 GLU B O 1
ATOM 5693 N N . PHE B 1 203 ? 4.938 33.25 -10.766 1 91.5 203 PHE B N 1
ATOM 5694 C CA . PHE B 1 203 ? 5.32 34.562 -10.305 1 91.5 203 PHE B CA 1
ATOM 5695 C C . PHE B 1 203 ? 6.586 34.5 -9.461 1 91.5 203 PHE B C 1
ATOM 5697 O O . PHE B 1 203 ? 7.676 34.25 -9.977 1 91.5 203 PHE B O 1
ATOM 5704 N N . GLY B 1 204 ? 6.434 34.531 -8.195 1 90.44 204 GLY B N 1
ATOM 5705 C CA . GLY B 1 204 ? 7.582 34.625 -7.309 1 90.44 204 GLY B CA 1
ATOM 5706 C C . GLY B 1 204 ? 8.461 33.375 -7.352 1 90.44 204 GLY B C 1
ATOM 5707 O O . GLY B 1 204 ? 9.656 33.469 -7.059 1 90.44 204 GLY B O 1
ATOM 5708 N N . LEU B 1 205 ? 7.887 32.25 -7.77 1 94 205 LEU B N 1
ATOM 5709 C CA . LEU B 1 205 ? 8.633 31 -7.773 1 94 205 LEU B CA 1
ATOM 5710 C C . LEU B 1 205 ? 8.914 30.531 -9.195 1 94 205 LEU B C 1
ATOM 5712 O O . LEU B 1 205 ? 9.32 29.391 -9.422 1 94 205 LEU B O 1
ATOM 5716 N N . ARG B 1 206 ? 8.758 31.422 -10.133 1 92.38 206 ARG B N 1
ATOM 5717 C CA . ARG B 1 206 ? 8.914 31.047 -11.531 1 92.38 206 ARG B CA 1
ATOM 5718 C C . ARG B 1 206 ? 10.312 30.484 -11.797 1 92.38 206 ARG B C 1
ATOM 5720 O O . ARG B 1 206 ? 10.461 29.453 -12.445 1 92.38 206 ARG B O 1
ATOM 5727 N N . GLY B 1 207 ? 11.328 31.188 -11.336 1 92.56 207 GLY B N 1
ATOM 5728 C CA . GLY B 1 207 ? 12.695 30.719 -11.516 1 92.56 207 GLY B CA 1
ATOM 5729 C C . GLY B 1 207 ? 12.953 29.359 -10.867 1 92.56 207 GLY B C 1
ATOM 5730 O O . GLY B 1 207 ? 13.625 28.516 -11.453 1 92.56 207 GLY B O 1
ATOM 5731 N N . VAL B 1 208 ? 12.391 29.203 -9.703 1 95.38 208 VAL B N 1
ATOM 5732 C CA . VAL B 1 208 ? 12.539 27.953 -8.977 1 95.38 208 VAL B CA 1
ATOM 5733 C C . VAL B 1 208 ? 11.867 26.812 -9.742 1 95.38 208 VAL B C 1
ATOM 5735 O O . VAL B 1 208 ? 12.422 25.719 -9.875 1 95.38 208 VAL B O 1
ATOM 5738 N N . MET B 1 209 ? 10.727 27.125 -10.266 1 94.56 209 MET B N 1
ATOM 5739 C CA . MET B 1 209 ? 9.953 26.125 -11 1 94.56 209 MET B CA 1
ATOM 5740 C C . MET B 1 209 ? 10.664 25.734 -12.297 1 94.56 209 MET B C 1
ATOM 5742 O O . MET B 1 209 ? 10.617 24.578 -12.711 1 94.56 209 MET B O 1
ATOM 5746 N N . GLU B 1 210 ? 11.266 26.688 -12.867 1 93.5 210 GLU B N 1
ATOM 5747 C CA . GLU B 1 210 ? 12.031 26.406 -14.078 1 93.5 210 GLU B CA 1
ATOM 5748 C C . GLU B 1 210 ? 13.211 25.484 -13.789 1 93.5 210 GLU B C 1
ATOM 5750 O O . GLU B 1 210 ? 13.469 24.547 -14.547 1 93.5 210 GLU B O 1
ATOM 5755 N N . GLN B 1 211 ? 13.852 25.734 -12.766 1 94.19 211 GLN B N 1
ATOM 5756 C CA . GLN B 1 211 ? 14.953 24.875 -12.352 1 94.19 211 GLN B CA 1
ATOM 5757 C C . GLN B 1 211 ? 14.461 23.469 -12.008 1 94.19 211 GLN B C 1
ATOM 5759 O O . GLN B 1 211 ? 15.094 22.469 -12.367 1 94.19 211 GLN B O 1
ATOM 5764 N N . ALA B 1 212 ? 13.359 23.453 -11.297 1 93.94 212 ALA B N 1
ATOM 5765 C CA . ALA B 1 212 ? 12.766 22.172 -10.93 1 93.94 212 ALA B CA 1
ATOM 5766 C C . ALA B 1 212 ? 12.438 21.344 -12.172 1 93.94 212 ALA B C 1
ATOM 5768 O O . ALA B 1 212 ? 12.695 20.141 -12.211 1 93.94 212 ALA B O 1
ATOM 5769 N N . GLN B 1 213 ? 11.891 21.969 -13.125 1 92.81 213 GLN B N 1
ATOM 5770 C CA . GLN B 1 213 ? 11.531 21.297 -14.367 1 92.81 213 GLN B CA 1
ATOM 5771 C C . GLN B 1 213 ? 12.773 20.766 -15.086 1 92.81 213 GLN B C 1
ATOM 5773 O O . GLN B 1 213 ? 12.75 19.656 -15.633 1 92.81 213 GLN B O 1
ATOM 5778 N N . GLN B 1 214 ? 13.773 21.531 -15.047 1 92.06 214 GLN B N 1
ATOM 5779 C CA . GLN B 1 214 ? 15.016 21.141 -15.703 1 92.06 214 GLN B CA 1
ATOM 5780 C C . GLN B 1 214 ? 15.641 19.922 -15.039 1 92.06 214 GLN B C 1
ATOM 5782 O O . GLN B 1 214 ? 16.016 18.953 -15.719 1 92.06 214 GLN B O 1
ATOM 5787 N N . VAL B 1 215 ? 15.672 19.938 -13.836 1 93.44 215 VAL B N 1
ATOM 5788 C CA . VAL B 1 215 ? 16.391 18.891 -13.125 1 93.44 215 VAL B CA 1
ATOM 5789 C C . VAL B 1 215 ? 15.523 17.641 -13.031 1 93.44 215 VAL B C 1
ATOM 5791 O O . VAL B 1 215 ? 16.031 16.531 -12.852 1 93.44 215 VAL B O 1
ATOM 5794 N N . ALA B 1 216 ? 14.203 17.812 -13.086 1 94.06 216 ALA B N 1
ATOM 5795 C CA . ALA B 1 216 ? 13.273 16.688 -12.969 1 94.06 216 ALA B CA 1
ATOM 5796 C C . ALA B 1 216 ? 13.555 15.625 -14.023 1 94.06 216 ALA B C 1
ATOM 5798 O O . ALA B 1 216 ? 13.328 14.438 -13.797 1 94.06 216 ALA B O 1
ATOM 5799 N N . GLN B 1 217 ? 14.102 16 -15.078 1 91.56 217 GLN B N 1
ATOM 5800 C CA . GLN B 1 217 ? 14.328 15.086 -16.203 1 91.56 217 GLN B CA 1
ATOM 5801 C C . GLN B 1 217 ? 15.625 14.312 -16.031 1 91.56 217 GLN B C 1
ATOM 5803 O O . GLN B 1 217 ? 15.867 13.32 -16.719 1 91.56 217 GLN B O 1
ATOM 5808 N N . LEU B 1 218 ? 16.328 14.742 -15.07 1 89.62 218 LEU B N 1
ATOM 5809 C CA . LEU B 1 218 ? 17.609 14.078 -14.781 1 89.62 218 LEU B CA 1
ATOM 5810 C C . LEU B 1 218 ? 17.484 13.219 -13.531 1 89.62 218 LEU B C 1
ATOM 5812 O O . LEU B 1 218 ? 16.453 13.234 -12.852 1 89.62 218 LEU B O 1
ATOM 5816 N N . ASP B 1 219 ? 18.5 12.383 -13.258 1 88.56 219 ASP B N 1
ATOM 5817 C CA . ASP B 1 219 ? 18.469 11.516 -12.086 1 88.56 219 ASP B CA 1
ATOM 5818 C C . ASP B 1 219 ? 19.469 12 -11.023 1 88.56 219 ASP B C 1
ATOM 5820 O O . ASP B 1 219 ? 19.625 11.367 -9.984 1 88.56 219 ASP B O 1
ATOM 5824 N N . ASN B 1 220 ? 19.969 13.164 -11.227 1 89.56 220 ASN B N 1
ATOM 5825 C CA . ASN B 1 220 ? 20.922 13.742 -10.289 1 89.56 220 ASN B CA 1
ATOM 5826 C C . ASN B 1 220 ? 20.266 14.117 -8.969 1 89.56 220 ASN B C 1
ATOM 5828 O O . ASN B 1 220 ? 19.078 14.422 -8.93 1 89.56 220 ASN B O 1
ATOM 5832 N N . PRO B 1 221 ? 21.078 14.031 -7.945 1 94.25 221 PRO B N 1
ATOM 5833 C CA . PRO B 1 221 ? 20.578 14.547 -6.676 1 94.25 221 PRO B CA 1
ATOM 5834 C C . PRO B 1 221 ? 20.312 16.047 -6.715 1 94.25 221 PRO B C 1
ATOM 5836 O O . PRO B 1 221 ? 20.984 16.781 -7.43 1 94.25 221 PRO B O 1
ATOM 5839 N N . VAL B 1 222 ? 19.281 16.453 -6.004 1 96.38 222 VAL B N 1
ATOM 5840 C CA . VAL B 1 222 ? 18.922 17.859 -5.93 1 96.38 222 VAL B CA 1
ATOM 5841 C C . VAL B 1 222 ? 19 18.344 -4.484 1 96.38 222 VAL B C 1
ATOM 5843 O O . VAL B 1 222 ? 18.594 17.625 -3.562 1 96.38 222 VAL B O 1
ATOM 5846 N N . LEU B 1 223 ? 19.609 19.531 -4.289 1 96.88 223 LEU B N 1
ATOM 5847 C CA . LEU B 1 223 ? 19.672 20.141 -2.969 1 96.88 223 LEU B CA 1
ATOM 5848 C C . LEU B 1 223 ? 18.828 21.406 -2.914 1 96.88 223 LEU B C 1
ATOM 5850 O O . LEU B 1 223 ? 19.094 22.391 -3.613 1 96.88 223 LEU B O 1
ATOM 5854 N N . LEU B 1 224 ? 17.766 21.328 -2.121 1 97.25 224 LEU B N 1
ATOM 5855 C CA . LEU B 1 224 ? 16.875 22.484 -1.934 1 97.25 224 LEU B CA 1
ATOM 5856 C C . LEU B 1 224 ? 17.328 23.328 -0.74 1 97.25 224 LEU B C 1
ATOM 5858 O O . LEU B 1 224 ? 17.422 22.812 0.38 1 97.25 224 LEU B O 1
ATOM 5862 N N . LEU B 1 225 ? 17.578 24.578 -1.072 1 96.12 225 LEU B N 1
ATOM 5863 C CA . LEU B 1 225 ? 18.016 25.5 -0.038 1 96.12 225 LEU B CA 1
ATOM 5864 C C . LEU B 1 225 ? 16.969 26.578 0.217 1 96.12 225 LEU B C 1
ATOM 5866 O O . LEU B 1 225 ? 16.312 27.047 -0.718 1 96.12 225 LEU B O 1
ATOM 5870 N N . GLY B 1 226 ? 16.781 26.859 1.518 1 94.44 226 GLY B N 1
ATOM 5871 C CA . GLY B 1 226 ? 15.828 27.891 1.876 1 94.44 226 GLY B CA 1
ATOM 5872 C C . GLY B 1 226 ? 15.438 27.875 3.342 1 94.44 226 GLY B C 1
ATOM 5873 O O . GLY B 1 226 ? 15.672 26.875 4.031 1 94.44 226 GLY B O 1
ATOM 5874 N N . GLU B 1 227 ? 14.781 28.969 3.764 1 90.69 227 GLU B N 1
ATOM 5875 C CA . GLU B 1 227 ? 14.352 29.094 5.156 1 90.69 227 GLU B CA 1
ATOM 5876 C C . GLU B 1 227 ? 13.203 28.141 5.461 1 90.69 227 GLU B C 1
ATOM 5878 O O . GLU B 1 227 ? 12.586 27.578 4.551 1 90.69 227 GLU B O 1
ATOM 5883 N N . THR B 1 228 ? 13.039 27.891 6.715 1 87 228 THR B N 1
ATOM 5884 C CA . THR B 1 228 ? 11.93 27.062 7.152 1 87 228 THR B CA 1
ATOM 5885 C C . THR B 1 228 ? 10.594 27.656 6.723 1 87 228 THR B C 1
ATOM 5887 O O . THR B 1 228 ? 10.398 28.875 6.836 1 87 228 THR B O 1
ATOM 5890 N N . GLY B 1 229 ? 9.781 26.859 6.164 1 88.81 229 GLY B N 1
ATOM 5891 C CA . GLY B 1 229 ? 8.43 27.297 5.84 1 88.81 229 GLY B CA 1
ATOM 5892 C C . GLY B 1 229 ? 8.312 27.891 4.449 1 88.81 229 GLY B C 1
ATOM 5893 O O . GLY B 1 229 ? 7.246 28.375 4.062 1 88.81 229 GLY B O 1
ATOM 5894 N N . CYS B 1 230 ? 9.344 27.859 3.672 1 92.06 230 CYS B N 1
ATOM 5895 C CA . CYS B 1 230 ? 9.305 28.484 2.359 1 92.06 230 CYS B CA 1
ATOM 5896 C C . CYS B 1 230 ? 8.672 27.562 1.327 1 92.06 230 CYS B C 1
ATOM 5898 O O . CYS B 1 230 ? 8.367 27.984 0.21 1 92.06 230 CYS B O 1
ATOM 5900 N N . GLY B 1 231 ? 8.477 26.281 1.648 1 90.31 231 GLY B N 1
ATOM 5901 C CA . GLY B 1 231 ? 7.805 25.375 0.724 1 90.31 231 GLY B CA 1
ATOM 5902 C C . GLY B 1 231 ? 8.742 24.391 0.053 1 90.31 231 GLY B C 1
ATOM 5903 O O . GLY B 1 231 ? 8.484 23.938 -1.064 1 90.31 231 GLY B O 1
ATOM 5904 N N . LYS B 1 232 ? 9.82 24.094 0.648 1 93.31 232 LYS B N 1
ATOM 5905 C CA . LYS B 1 232 ? 10.805 23.172 0.074 1 93.31 232 LYS B CA 1
ATOM 5906 C C . LYS B 1 232 ? 10.195 21.812 -0.194 1 93.31 232 LYS B C 1
ATOM 5908 O O . LYS B 1 232 ? 10.516 21.156 -1.195 1 93.31 232 LYS B O 1
ATOM 5913 N N . GLY B 1 233 ? 9.328 21.391 0.645 1 91.69 233 GLY B N 1
ATOM 5914 C CA . GLY B 1 233 ? 8.656 20.109 0.451 1 91.69 233 GLY B CA 1
ATOM 5915 C C . GLY B 1 233 ? 7.797 20.078 -0.8 1 91.69 233 GLY B C 1
ATOM 5916 O O . GLY B 1 233 ? 7.781 19.078 -1.52 1 91.69 233 GLY B O 1
ATOM 5917 N N . MET B 1 234 ? 7.172 21.125 -1.062 1 91.94 234 MET B N 1
ATOM 5918 C CA . MET B 1 234 ? 6.316 21.219 -2.242 1 91.94 234 MET B CA 1
ATOM 5919 C C . MET B 1 234 ? 7.145 21.188 -3.52 1 91.94 234 MET B C 1
ATOM 5921 O O . MET B 1 234 ? 6.73 20.625 -4.527 1 91.94 234 MET B O 1
ATOM 5925 N N . ILE B 1 235 ? 8.219 21.859 -3.43 1 94.06 235 ILE B N 1
ATOM 5926 C CA . ILE B 1 235 ? 9.102 21.875 -4.59 1 94.06 235 ILE B CA 1
ATOM 5927 C C . ILE B 1 235 ? 9.656 20.469 -4.84 1 94.06 235 ILE B C 1
ATOM 5929 O O . ILE B 1 235 ? 9.75 20.031 -5.984 1 94.06 235 ILE B O 1
ATOM 5933 N N . ALA B 1 236 ? 10.023 19.797 -3.766 1 94.81 236 ALA B N 1
ATOM 5934 C CA . ALA B 1 236 ? 10.492 18.406 -3.885 1 94.81 236 ALA B CA 1
ATOM 5935 C C . ALA B 1 236 ? 9.438 17.531 -4.543 1 94.81 236 ALA B C 1
ATOM 5937 O O . ALA B 1 236 ? 9.758 16.734 -5.438 1 94.81 236 ALA B O 1
ATOM 5938 N N . ASP B 1 237 ? 8.281 17.719 -4.141 1 93.31 237 ASP B N 1
ATOM 5939 C CA . ASP B 1 237 ? 7.172 16.953 -4.707 1 93.31 237 ASP B CA 1
ATOM 5940 C C . ASP B 1 237 ? 7 17.266 -6.195 1 93.31 237 ASP B C 1
ATOM 5942 O O . ASP B 1 237 ? 6.711 16.359 -6.984 1 93.31 237 ASP B O 1
ATOM 5946 N N . THR B 1 238 ? 7.121 18.484 -6.496 1 92.69 238 THR B N 1
ATOM 5947 C CA . THR B 1 238 ? 7.004 18.906 -7.891 1 92.69 238 THR B CA 1
ATOM 5948 C C . THR B 1 238 ? 8.086 18.25 -8.742 1 92.69 238 THR B C 1
ATOM 5950 O O . THR B 1 238 ? 7.805 17.766 -9.844 1 92.69 238 THR B O 1
ATOM 5953 N N . ILE B 1 239 ? 9.258 18.203 -8.25 1 94.81 239 ILE B N 1
ATOM 5954 C CA . ILE B 1 239 ? 10.359 17.562 -8.961 1 94.81 239 ILE B CA 1
ATOM 5955 C C . ILE B 1 239 ? 10.047 16.094 -9.188 1 94.81 239 ILE B C 1
ATOM 5957 O O . ILE B 1 239 ? 10.242 15.57 -10.297 1 94.81 239 ILE B O 1
ATOM 5961 N N . HIS B 1 240 ? 9.578 15.453 -8.203 1 94.56 240 HIS B N 1
ATOM 5962 C CA . HIS B 1 240 ? 9.219 14.039 -8.32 1 94.56 240 HIS B CA 1
ATOM 5963 C C . HIS B 1 240 ? 8.141 13.828 -9.367 1 94.56 240 HIS B C 1
ATOM 5965 O O . HIS B 1 240 ? 8.266 12.953 -10.227 1 94.56 240 HIS B O 1
ATOM 5971 N N . LYS B 1 241 ? 7.148 14.641 -9.375 1 92 241 LYS B N 1
ATOM 5972 C CA . LYS B 1 241 ? 5.996 14.516 -10.266 1 92 241 LYS B CA 1
ATOM 5973 C C . LYS B 1 241 ? 6.402 14.719 -11.719 1 92 241 LYS B C 1
ATOM 5975 O O . LYS B 1 241 ? 5.824 14.109 -12.625 1 92 241 LYS B O 1
ATOM 5980 N N . LEU B 1 242 ? 7.34 15.539 -11.867 1 92.88 242 LEU B N 1
ATOM 5981 C CA . LEU B 1 242 ? 7.762 15.891 -13.219 1 92.88 242 LEU B CA 1
ATOM 5982 C C . LEU B 1 242 ? 8.844 14.938 -13.711 1 92.88 242 LEU B C 1
ATOM 5984 O O . LEU B 1 242 ? 9.25 15 -14.875 1 92.88 242 LEU B O 1
ATOM 5988 N N . SER B 1 243 ? 9.258 14.023 -12.875 1 94.69 243 SER B N 1
ATOM 5989 C CA . SER B 1 243 ? 10.367 13.148 -13.219 1 94.69 243 SER B CA 1
ATOM 5990 C C . SER B 1 243 ? 9.883 11.859 -13.867 1 94.69 243 SER B C 1
ATOM 5992 O O . SER B 1 243 ? 8.68 11.602 -13.922 1 94.69 243 SER B O 1
ATOM 5994 N N . ARG B 1 244 ? 10.82 11.039 -14.32 1 93.38 244 ARG B N 1
ATOM 5995 C CA . ARG B 1 244 ? 10.523 9.727 -14.883 1 93.38 244 ARG B CA 1
ATOM 5996 C C . ARG B 1 244 ? 10.078 8.758 -13.797 1 93.38 244 ARG B C 1
ATOM 5998 O O . ARG B 1 244 ? 9.547 7.684 -14.094 1 93.38 244 ARG B O 1
ATOM 6005 N N . ARG B 1 245 ? 10.289 9.188 -12.57 1 94 245 ARG B N 1
ATOM 6006 C CA . ARG B 1 245 ? 9.977 8.32 -11.438 1 94 245 ARG B CA 1
ATOM 6007 C C . ARG B 1 245 ? 8.641 8.703 -10.805 1 94 245 ARG B C 1
ATOM 6009 O O . ARG B 1 245 ? 8.328 8.273 -9.688 1 94 245 ARG B O 1
ATOM 6016 N N . ALA B 1 246 ? 7.867 9.453 -11.477 1 91.75 246 ALA B N 1
ATOM 6017 C CA . ALA B 1 246 ? 6.633 10.023 -10.938 1 91.75 246 ALA B CA 1
ATOM 6018 C C . ALA B 1 246 ? 5.66 8.93 -10.508 1 91.75 246 ALA B C 1
ATOM 6020 O O . ALA B 1 246 ? 4.859 9.125 -9.594 1 91.75 246 ALA B O 1
ATOM 6021 N N . GLN B 1 247 ? 5.762 7.789 -11.07 1 87.56 247 GLN B N 1
ATOM 6022 C CA . GLN B 1 247 ? 4.848 6.695 -10.766 1 87.56 247 GLN B CA 1
ATOM 6023 C C . GLN B 1 247 ? 5.359 5.859 -9.594 1 87.56 247 GLN B C 1
ATOM 6025 O O . GLN B 1 247 ? 4.641 5.012 -9.07 1 87.56 247 GLN B O 1
ATOM 6030 N N . GLY B 1 248 ? 6.613 6.125 -9.25 1 90 248 GLY B N 1
ATOM 6031 C CA . GLY B 1 248 ? 7.188 5.426 -8.109 1 90 248 GLY B CA 1
ATOM 6032 C C . GLY B 1 248 ? 6.879 6.098 -6.781 1 90 248 GLY B C 1
ATOM 6033 O O . GLY B 1 248 ? 6.238 7.148 -6.746 1 90 248 GLY B O 1
ATOM 6034 N N . PRO B 1 249 ? 7.359 5.535 -5.723 1 90.75 249 PRO B N 1
ATOM 6035 C CA . PRO B 1 249 ? 7.078 6.082 -4.395 1 90.75 249 PRO B CA 1
ATOM 6036 C C . PRO B 1 249 ? 7.914 7.32 -4.078 1 90.75 249 PRO B C 1
ATOM 6038 O O . PRO B 1 249 ? 9.062 7.422 -4.52 1 90.75 249 PRO B O 1
ATOM 6041 N N . MET B 1 250 ? 7.293 8.195 -3.436 1 92.19 250 MET B N 1
ATOM 6042 C CA . MET B 1 250 ? 8.008 9.312 -2.824 1 92.19 250 MET B CA 1
ATOM 6043 C C . MET B 1 250 ? 8.039 9.172 -1.306 1 92.19 250 MET B C 1
ATOM 6045 O O . MET B 1 250 ? 7.016 9.32 -0.641 1 92.19 250 MET B O 1
ATOM 6049 N N . ILE B 1 251 ? 9.211 8.867 -0.85 1 93.5 251 ILE B N 1
ATOM 6050 C CA . ILE B 1 251 ? 9.375 8.641 0.582 1 93.5 251 ILE B CA 1
ATOM 6051 C C . ILE B 1 251 ? 10.016 9.867 1.232 1 93.5 251 ILE B C 1
ATOM 6053 O O . ILE B 1 251 ? 11.094 10.297 0.825 1 93.5 251 ILE B O 1
ATOM 6057 N N . THR B 1 252 ? 9.328 10.43 2.186 1 91.88 252 THR B N 1
ATOM 6058 C CA . THR B 1 252 ? 9.836 11.617 2.867 1 91.88 252 THR B CA 1
ATOM 6059 C C . THR B 1 252 ? 10.359 11.258 4.254 1 91.88 252 THR B C 1
ATOM 6061 O O . THR B 1 252 ? 9.703 10.531 5.004 1 91.88 252 THR B O 1
ATOM 6064 N N . VAL B 1 253 ? 11.539 11.797 4.52 1 91 253 VAL B N 1
ATOM 6065 C CA . VAL B 1 253 ? 12.148 11.602 5.832 1 91 253 VAL B CA 1
ATOM 6066 C C . VAL B 1 253 ? 12.609 12.938 6.398 1 91 253 VAL B C 1
ATOM 6068 O O . VAL B 1 253 ? 13.367 13.672 5.746 1 91 253 VAL B O 1
ATOM 6071 N N . ASN B 1 254 ? 12.141 13.211 7.52 1 87.5 254 ASN B N 1
ATOM 6072 C CA . ASN B 1 254 ? 12.68 14.359 8.242 1 87.5 254 ASN B CA 1
ATOM 6073 C C . ASN B 1 254 ? 13.82 13.961 9.164 1 87.5 254 ASN B C 1
ATOM 6075 O O . ASN B 1 254 ? 13.586 13.398 10.234 1 87.5 254 ASN B O 1
ATOM 6079 N N . CYS B 1 255 ? 14.992 14.328 8.789 1 90.44 255 CYS B N 1
ATOM 6080 C CA . CYS B 1 255 ? 16.188 13.875 9.477 1 90.44 255 CYS B CA 1
ATOM 6081 C C . CYS B 1 255 ? 16.281 14.492 10.867 1 90.44 255 CYS B C 1
ATOM 6083 O O . CYS B 1 255 ? 17 13.984 11.734 1 90.44 255 CYS B O 1
ATOM 6085 N N . GLY B 1 256 ? 15.555 15.523 11.078 1 83 256 GLY B N 1
ATOM 6086 C CA . GLY B 1 256 ? 15.594 16.188 12.375 1 83 256 GLY B CA 1
ATOM 6087 C C . GLY B 1 256 ? 14.531 15.68 13.328 1 83 256 GLY B C 1
ATOM 6088 O O . GLY B 1 256 ? 14.609 15.922 14.539 1 83 256 GLY B O 1
ATOM 6089 N N . ALA B 1 257 ? 13.594 14.992 12.82 1 79.06 257 ALA B N 1
ATOM 6090 C CA . ALA B 1 257 ? 12.461 14.562 13.641 1 79.06 257 ALA B CA 1
ATOM 6091 C C . ALA B 1 257 ? 12.688 13.164 14.211 1 79.06 257 ALA B C 1
ATOM 6093 O O . ALA B 1 257 ? 11.984 12.742 15.133 1 79.06 257 ALA B O 1
ATOM 6094 N N . ILE B 1 258 ? 13.625 12.453 13.734 1 81.44 258 ILE B N 1
ATOM 6095 C CA . ILE B 1 258 ? 13.906 11.086 14.164 1 81.44 258 ILE B CA 1
ATOM 6096 C C . ILE B 1 258 ? 15.086 11.078 15.125 1 81.44 258 ILE B C 1
ATOM 6098 O O . ILE B 1 258 ? 16.125 11.672 14.844 1 81.44 258 ILE B O 1
ATOM 6102 N N . PRO B 1 259 ? 14.852 10.438 16.25 1 81.5 259 PRO B N 1
ATOM 6103 C CA . PRO B 1 259 ? 15.992 10.312 17.156 1 81.5 259 PRO B CA 1
ATOM 6104 C C . PRO B 1 259 ? 17.219 9.719 16.484 1 81.5 259 PRO B C 1
ATOM 6106 O O . PRO B 1 259 ? 17.109 8.812 15.648 1 81.5 259 PRO B O 1
ATOM 6109 N N . ALA B 1 260 ? 18.375 10.164 16.891 1 84.88 260 ALA B N 1
ATOM 6110 C CA . ALA B 1 260 ? 19.641 9.773 16.266 1 84.88 260 ALA B CA 1
ATOM 6111 C C . ALA B 1 260 ? 19.859 8.266 16.375 1 84.88 260 ALA B C 1
ATOM 6113 O O . ALA B 1 260 ? 20.359 7.633 15.453 1 84.88 260 ALA B O 1
ATOM 6114 N N . SER B 1 261 ? 19.375 7.727 17.453 1 84.19 261 SER B N 1
ATOM 6115 C CA . SER B 1 261 ? 19.609 6.312 17.734 1 84.19 261 SER B CA 1
ATOM 6116 C C . SER B 1 261 ? 18.781 5.426 16.797 1 84.19 261 SER B C 1
ATOM 6118 O O . SER B 1 261 ? 19.156 4.277 16.547 1 84.19 261 SER B O 1
ATOM 6120 N N . LEU B 1 262 ? 17.75 6.035 16.266 1 86.94 262 LEU B N 1
ATOM 6121 C CA . LEU B 1 262 ? 16.844 5.246 15.438 1 86.94 262 LEU B CA 1
ATOM 6122 C C . LEU B 1 262 ? 17.016 5.594 13.969 1 86.94 262 LEU B C 1
ATOM 6124 O O . LEU B 1 262 ? 16.5 4.891 13.094 1 86.94 262 LEU B O 1
ATOM 6128 N N . LEU B 1 263 ? 17.734 6.555 13.711 1 91.12 263 LEU B N 1
ATOM 6129 C CA . LEU B 1 263 ? 17.797 7.113 12.367 1 91.12 263 LEU B CA 1
ATOM 6130 C C . LEU B 1 263 ? 18.344 6.094 11.375 1 91.12 263 LEU B C 1
ATOM 6132 O O . LEU B 1 263 ? 17.812 5.938 10.273 1 91.12 263 LEU B O 1
ATOM 6136 N N . GLU B 1 264 ? 19.344 5.352 11.781 1 90.62 264 GLU B N 1
ATOM 6137 C CA . GLU B 1 264 ? 19.969 4.371 10.891 1 90.62 264 GLU B CA 1
ATOM 6138 C C . GLU B 1 264 ? 18.984 3.25 10.547 1 90.62 264 GLU B C 1
ATOM 6140 O O . GLU B 1 264 ? 18.875 2.854 9.383 1 90.62 264 GLU B O 1
ATOM 6145 N N . SER B 1 265 ? 18.406 2.789 11.578 1 90.88 265 SER B N 1
ATOM 6146 C CA . SER B 1 265 ? 17.422 1.73 11.367 1 90.88 265 SER B CA 1
ATOM 6147 C C . SER B 1 265 ? 16.281 2.201 10.469 1 90.88 265 SER B C 1
ATOM 6149 O O . SER B 1 265 ? 15.789 1.44 9.633 1 90.88 265 SER B O 1
ATOM 6151 N N . GLU B 1 266 ? 15.914 3.445 10.609 1 91.62 266 GLU B N 1
ATOM 6152 C CA . GLU B 1 266 ? 14.828 4 9.82 1 91.62 266 GLU B CA 1
ATOM 6153 C C . GLU B 1 266 ? 15.234 4.16 8.352 1 91.62 266 GLU B C 1
ATOM 6155 O O . GLU B 1 266 ? 14.445 3.875 7.453 1 91.62 266 GLU B O 1
ATOM 6160 N N . LEU B 1 267 ? 16.391 4.57 8.156 1 94.56 267 LEU B N 1
ATOM 6161 C CA . LEU B 1 267 ? 16.844 4.863 6.801 1 94.56 267 LEU B CA 1
ATOM 6162 C C . LEU B 1 267 ? 17.266 3.588 6.078 1 94.56 267 LEU B C 1
ATOM 6164 O O . LEU B 1 267 ? 16.875 3.371 4.926 1 94.56 267 LEU B O 1
ATOM 6168 N N . PHE B 1 268 ? 18.016 2.699 6.797 1 94.38 268 PHE B N 1
ATOM 6169 C CA . PHE B 1 268 ? 18.672 1.578 6.141 1 94.38 268 PHE B CA 1
ATOM 6170 C C . PHE B 1 268 ? 17.953 0.271 6.438 1 94.38 268 PHE B C 1
ATOM 6172 O O . PHE B 1 268 ? 18.172 -0.736 5.762 1 94.38 268 PHE B O 1
ATOM 6179 N N . GLY B 1 269 ? 17.109 0.336 7.395 1 93.19 269 GLY B N 1
ATOM 6180 C CA . GLY B 1 269 ? 16.5 -0.904 7.836 1 93.19 269 GLY B CA 1
ATOM 6181 C C . GLY B 1 269 ? 17.375 -1.712 8.773 1 93.19 269 GLY B C 1
ATOM 6182 O O . GLY B 1 269 ? 18.516 -1.333 9.039 1 93.19 269 GLY B O 1
ATOM 6183 N N . HIS B 1 270 ? 16.75 -2.807 9.289 1 92.69 270 HIS B N 1
ATOM 6184 C CA . HIS B 1 270 ? 17.531 -3.654 10.18 1 92.69 270 HIS B CA 1
ATOM 6185 C C . HIS B 1 270 ? 17.125 -5.117 10.055 1 92.69 270 HIS B C 1
ATOM 6187 O O . HIS B 1 270 ? 16.016 -5.418 9.594 1 92.69 270 HIS B O 1
ATOM 6193 N N . GLU B 1 271 ? 18.047 -5.941 10.32 1 92.12 271 GLU B N 1
ATOM 6194 C CA . GLU B 1 271 ? 17.781 -7.379 10.359 1 92.12 271 GLU B CA 1
ATOM 6195 C C . GLU B 1 271 ? 17.25 -7.809 11.727 1 92.12 271 GLU B C 1
ATOM 6197 O O . GLU B 1 271 ? 17.406 -7.09 12.711 1 92.12 271 GLU B O 1
ATOM 6202 N N . LYS B 1 272 ? 16.641 -8.938 11.664 1 89.44 272 LYS B N 1
ATOM 6203 C CA . LYS B 1 272 ? 16.203 -9.5 12.938 1 89.44 272 LYS B CA 1
ATOM 6204 C C . LYS B 1 272 ? 17.375 -9.711 13.883 1 89.44 272 LYS B C 1
ATOM 6206 O O . LYS B 1 272 ? 18.422 -10.234 13.477 1 89.44 272 LYS B O 1
ATOM 6211 N N . GLY B 1 273 ? 17.219 -9.211 15.109 1 85.31 273 GLY B N 1
ATOM 6212 C CA . GLY B 1 273 ? 18.25 -9.406 16.125 1 85.31 273 GLY B CA 1
ATOM 6213 C C . GLY B 1 273 ? 19.391 -8.414 16.031 1 85.31 273 GLY B C 1
ATOM 6214 O O . GLY B 1 273 ? 20.391 -8.539 16.734 1 85.31 273 GLY B O 1
ATOM 6215 N N . ALA B 1 274 ? 19.25 -7.457 15.219 1 84.12 274 ALA B N 1
ATOM 6216 C CA . ALA B 1 274 ? 20.328 -6.484 15.008 1 84.12 274 ALA B CA 1
ATOM 6217 C C . ALA B 1 274 ? 20.625 -5.707 16.281 1 84.12 274 ALA B C 1
ATOM 6219 O O . ALA B 1 274 ? 21.766 -5.285 16.516 1 84.12 274 ALA B O 1
ATOM 6220 N N . PHE B 1 275 ? 19.734 -5.355 17.047 1 83.25 275 PHE B N 1
ATOM 6221 C CA . PHE B 1 275 ? 19.828 -4.676 18.328 1 83.25 275 PHE B CA 1
ATOM 6222 C C . PHE B 1 275 ? 18.703 -5.102 19.25 1 83.25 275 PHE B C 1
ATOM 6224 O O . PHE B 1 275 ? 17.828 -5.883 18.859 1 83.25 275 PHE B O 1
ATOM 6231 N N . THR B 1 276 ? 18.844 -4.559 20.516 1 83 276 THR B N 1
ATOM 6232 C CA . THR B 1 276 ? 17.797 -4.898 21.484 1 83 276 THR B CA 1
ATOM 6233 C C . THR B 1 276 ? 16.438 -4.375 21.031 1 83 276 THR B C 1
ATOM 6235 O O . THR B 1 276 ? 16.281 -3.172 20.812 1 83 276 THR B O 1
ATOM 6238 N N . GLY B 1 277 ? 15.477 -5.086 20.719 1 79.69 277 GLY B N 1
ATOM 6239 C CA . GLY B 1 277 ? 14.148 -4.684 20.266 1 79.69 277 GLY B CA 1
ATOM 6240 C C . GLY B 1 277 ? 13.883 -5.031 18.812 1 79.69 277 GLY B C 1
ATOM 6241 O O . GLY B 1 277 ? 12.75 -4.914 18.344 1 79.69 277 GLY B O 1
ATOM 6242 N N . ALA B 1 278 ? 14.93 -5.395 18.094 1 83.56 278 ALA B N 1
ATOM 6243 C CA . ALA B 1 278 ? 14.758 -5.77 16.688 1 83.56 278 ALA B CA 1
ATOM 6244 C C . ALA B 1 278 ? 14.156 -7.168 16.562 1 83.56 278 ALA B C 1
ATOM 6246 O O . ALA B 1 278 ? 14.852 -8.109 16.172 1 83.56 278 ALA B O 1
ATOM 6247 N N . GLU B 1 279 ? 12.883 -7.266 16.75 1 82.56 279 GLU B N 1
ATOM 6248 C CA . GLU B 1 279 ? 12.203 -8.555 16.781 1 82.56 279 GLU B CA 1
ATOM 6249 C C . GLU B 1 279 ? 11.984 -9.109 15.383 1 82.56 279 GLU B C 1
ATOM 6251 O O . GLU B 1 279 ? 11.852 -10.328 15.203 1 82.56 279 GLU B O 1
ATOM 6256 N N . ARG B 1 280 ? 11.969 -8.219 14.523 1 87.25 280 ARG B N 1
ATOM 6257 C CA . ARG B 1 280 ? 11.758 -8.641 13.141 1 87.25 280 ARG B CA 1
ATOM 6258 C C . ARG B 1 280 ? 12.586 -7.797 12.18 1 87.25 280 ARG B C 1
ATOM 6260 O O . ARG B 1 280 ? 13.07 -6.727 12.547 1 87.25 280 ARG B O 1
ATOM 6267 N N . GLN B 1 281 ? 12.719 -8.367 10.984 1 89.25 281 GLN B N 1
ATOM 6268 C CA . GLN B 1 281 ? 13.352 -7.598 9.922 1 89.25 281 GLN B CA 1
ATOM 6269 C C . GLN B 1 281 ? 12.469 -6.43 9.477 1 89.25 281 GLN B C 1
ATOM 6271 O O . GLN B 1 281 ? 11.25 -6.57 9.383 1 89.25 281 GLN B O 1
ATOM 6276 N N . LYS B 1 282 ? 13.109 -5.297 9.352 1 89.81 282 LYS B N 1
ATOM 6277 C CA . LYS B 1 282 ? 12.391 -4.105 8.914 1 89.81 282 LYS B CA 1
ATOM 6278 C C . LYS B 1 282 ? 13.086 -3.438 7.734 1 89.81 282 LYS B C 1
ATOM 6280 O O . LYS B 1 282 ? 14.305 -3.238 7.762 1 89.81 282 LYS B O 1
ATOM 6285 N N . ARG B 1 283 ? 12.352 -3.162 6.727 1 92.62 283 ARG B N 1
ATOM 6286 C CA . ARG B 1 283 ? 12.891 -2.428 5.59 1 92.62 283 ARG B CA 1
ATOM 6287 C C . ARG B 1 283 ? 13.055 -0.948 5.922 1 92.62 283 ARG B C 1
ATOM 6289 O O . ARG B 1 283 ? 12.195 -0.358 6.582 1 92.62 283 ARG B O 1
ATOM 6296 N N . GLY B 1 284 ? 14.102 -0.384 5.449 1 93.88 284 GLY B N 1
ATOM 6297 C CA . GLY B 1 284 ? 14.336 1.037 5.648 1 93.88 284 GLY B CA 1
ATOM 6298 C C . GLY B 1 284 ? 13.672 1.905 4.594 1 93.88 284 GLY B C 1
ATOM 6299 O O . GLY B 1 284 ? 13.078 1.392 3.641 1 93.88 284 GLY B O 1
ATOM 6300 N N . ARG B 1 285 ? 13.805 3.184 4.754 1 94.88 285 ARG B N 1
ATOM 6301 C CA . ARG B 1 285 ? 13.188 4.16 3.855 1 94.88 285 ARG B CA 1
ATOM 6302 C C . ARG B 1 285 ? 13.812 4.086 2.463 1 94.88 285 ARG B C 1
ATOM 6304 O O . ARG B 1 285 ? 13.117 4.254 1.46 1 94.88 285 ARG B O 1
ATOM 6311 N N . PHE B 1 286 ? 15.055 3.779 2.359 1 95.88 286 PHE B N 1
ATOM 6312 C CA . PHE B 1 286 ? 15.727 3.695 1.067 1 95.88 286 PHE B CA 1
ATOM 6313 C C . PHE B 1 286 ? 15.188 2.527 0.251 1 95.88 286 PHE B C 1
ATOM 6315 O O . PHE B 1 286 ? 14.922 2.668 -0.945 1 95.88 286 PHE B O 1
ATOM 6322 N N . GLU B 1 287 ? 15.023 1.445 0.955 1 94.56 287 GLU B N 1
ATOM 6323 C CA . GLU B 1 287 ? 14.469 0.277 0.275 1 94.56 287 GLU B CA 1
ATOM 6324 C C . GLU B 1 287 ? 13.039 0.529 -0.187 1 94.56 287 GLU B C 1
ATOM 6326 O O . GLU B 1 287 ? 12.648 0.101 -1.274 1 94.56 287 GLU B O 1
ATOM 6331 N N . ARG B 1 288 ? 12.328 1.215 0.588 1 93 288 ARG B N 1
ATOM 6332 C CA . ARG B 1 288 ? 10.93 1.495 0.291 1 93 288 ARG B CA 1
ATOM 6333 C C . ARG B 1 288 ? 10.797 2.441 -0.898 1 93 288 ARG B C 1
ATOM 6335 O O . ARG B 1 288 ? 9.758 2.475 -1.561 1 93 288 ARG B O 1
ATOM 6342 N N . ALA B 1 289 ? 11.805 3.172 -1.167 1 94.75 289 ALA B N 1
ATOM 6343 C CA . ALA B 1 289 ? 11.766 4.172 -2.23 1 94.75 289 ALA B CA 1
ATOM 6344 C C . ALA B 1 289 ? 12.211 3.576 -3.561 1 94.75 289 ALA B C 1
ATOM 6346 O O . ALA B 1 289 ? 12.398 4.301 -4.543 1 94.75 289 ALA B O 1
ATOM 6347 N N . GLN B 1 290 ? 12.375 2.293 -3.611 1 93.5 290 GLN B N 1
ATOM 6348 C CA . GLN B 1 290 ? 12.867 1.647 -4.824 1 93.5 290 GLN B CA 1
ATOM 6349 C C . GLN B 1 290 ? 12.047 2.07 -6.043 1 93.5 290 GLN B C 1
ATOM 6351 O O . GLN B 1 290 ? 10.812 2.021 -6.012 1 93.5 290 GLN B O 1
ATOM 6356 N N . GLY B 1 291 ? 12.812 2.498 -7.07 1 92.88 291 GLY B N 1
ATOM 6357 C CA . GLY B 1 291 ? 12.164 2.912 -8.305 1 92.88 291 GLY B CA 1
ATOM 6358 C C . GLY B 1 291 ? 11.578 4.309 -8.234 1 92.88 291 GLY B C 1
ATOM 6359 O O . GLY B 1 291 ? 10.992 4.793 -9.195 1 92.88 291 GLY B O 1
ATOM 6360 N N . GLY B 1 292 ? 11.789 4.988 -7.09 1 94.88 292 GLY B N 1
ATOM 6361 C CA . GLY B 1 292 ? 11.203 6.305 -6.867 1 94.88 292 GLY B CA 1
ATOM 6362 C C . GLY B 1 292 ? 12.203 7.316 -6.344 1 94.88 292 GLY B C 1
ATOM 6363 O O . GLY B 1 292 ? 13.32 7.418 -6.852 1 94.88 292 GLY B O 1
ATOM 6364 N N . THR B 1 293 ? 11.672 8.172 -5.395 1 96.19 293 THR B N 1
ATOM 6365 C CA . THR B 1 293 ? 12.461 9.289 -4.879 1 96.19 293 THR B CA 1
ATOM 6366 C C . THR B 1 293 ? 12.43 9.305 -3.352 1 96.19 293 THR B C 1
ATOM 6368 O O . THR B 1 293 ? 11.391 9.047 -2.742 1 96.19 293 THR B O 1
ATOM 6371 N N . VAL B 1 294 ? 13.562 9.594 -2.752 1 96.81 294 VAL B N 1
ATOM 6372 C CA . VAL B 1 294 ? 13.641 9.852 -1.318 1 96.81 294 VAL B CA 1
ATOM 6373 C C . VAL B 1 294 ? 13.891 11.336 -1.076 1 96.81 294 VAL B C 1
ATOM 6375 O O . VAL B 1 294 ? 14.828 11.914 -1.639 1 96.81 294 VAL B O 1
ATOM 6378 N N . PHE B 1 295 ? 13.039 11.883 -0.321 1 96.31 295 PHE B N 1
ATOM 6379 C CA . PHE B 1 295 ? 13.211 13.273 0.083 1 96.31 295 PHE B CA 1
ATOM 6380 C C . PHE B 1 295 ? 13.734 13.359 1.513 1 96.31 295 PHE B C 1
ATOM 6382 O O . PHE B 1 295 ? 13.016 13.031 2.461 1 96.31 295 PHE B O 1
ATOM 6389 N N . LEU B 1 296 ? 14.969 13.797 1.605 1 96.38 296 LEU B N 1
ATOM 6390 C CA . LEU B 1 296 ? 15.594 13.977 2.908 1 96.38 296 LEU B CA 1
ATOM 6391 C C . LEU B 1 296 ? 15.492 15.43 3.363 1 96.38 296 LEU B C 1
ATOM 6393 O O . LEU B 1 296 ? 16.312 16.266 2.979 1 96.38 296 LEU B O 1
ATOM 6397 N N . ASP B 1 297 ? 14.516 15.617 4.227 1 92.94 297 ASP B N 1
ATOM 6398 C CA . ASP B 1 297 ? 14.328 16.953 4.77 1 92.94 297 ASP B CA 1
ATOM 6399 C C . ASP B 1 297 ? 15.25 17.203 5.961 1 92.94 297 ASP B C 1
ATOM 6401 O O . ASP B 1 297 ? 15.523 16.297 6.742 1 92.94 297 ASP B O 1
ATOM 6405 N N . GLU B 1 298 ? 15.852 18.422 6.02 1 92.5 298 GLU B N 1
ATOM 6406 C CA . GLU B 1 298 ? 16.75 18.875 7.078 1 92.5 298 GLU B CA 1
ATOM 6407 C C . GLU B 1 298 ? 18 17.984 7.148 1 92.5 298 GLU B C 1
ATOM 6409 O O . GLU B 1 298 ? 18.328 17.453 8.211 1 92.5 298 GLU B O 1
ATOM 6414 N N . ILE B 1 299 ? 18.625 17.891 6.035 1 95.19 299 ILE B N 1
ATOM 6415 C CA . ILE B 1 299 ? 19.797 17.031 5.879 1 95.19 299 ILE B CA 1
ATOM 6416 C C . ILE B 1 299 ? 20.922 17.516 6.793 1 95.19 299 ILE B C 1
ATOM 6418 O O . ILE B 1 299 ? 21.797 16.734 7.16 1 95.19 299 ILE B O 1
ATOM 6422 N N . GLY B 1 300 ? 20.891 18.766 7.148 1 92.94 300 GLY B N 1
ATOM 6423 C CA . GLY B 1 300 ? 21.906 19.328 8.031 1 92.94 300 GLY B CA 1
ATOM 6424 C C . GLY B 1 300 ? 21.859 18.75 9.438 1 92.94 300 GLY B C 1
ATOM 6425 O O . GLY B 1 300 ? 22.812 18.875 10.203 1 92.94 300 GLY B O 1
ATOM 6426 N N . GLU B 1 301 ? 20.766 18.094 9.766 1 89.25 301 GLU B N 1
ATOM 6427 C CA . GLU B 1 301 ? 20.578 17.547 11.102 1 89.25 301 GLU B CA 1
ATOM 6428 C C . GLU B 1 301 ? 21.078 16.109 11.188 1 89.25 301 GLU B C 1
ATOM 6430 O O . GLU B 1 301 ? 21.078 15.5 12.258 1 89.25 301 GLU B O 1
ATOM 6435 N N . LEU B 1 302 ? 21.531 15.625 10.172 1 93 302 LEU B N 1
ATOM 6436 C CA . LEU B 1 302 ? 22 14.242 10.133 1 93 302 LEU B CA 1
ATOM 6437 C C . LEU B 1 302 ? 23.266 14.078 10.969 1 93 302 LEU B C 1
ATOM 6439 O O . LEU B 1 302 ? 24.234 14.828 10.797 1 93 302 LEU B O 1
ATOM 6443 N N . PRO B 1 303 ? 23.281 13.086 11.812 1 92.88 303 PRO B N 1
ATOM 6444 C CA . PRO B 1 303 ? 24.516 12.805 12.547 1 92.88 303 PRO B CA 1
ATOM 6445 C C . PRO B 1 303 ? 25.656 12.375 11.633 1 92.88 303 PRO B C 1
ATOM 6447 O O . PRO B 1 303 ? 25.422 11.844 10.547 1 92.88 303 PRO B O 1
ATOM 6450 N N . LEU B 1 304 ? 26.875 12.555 12.141 1 93.38 304 LEU B N 1
ATOM 6451 C CA . LEU B 1 304 ? 28.078 12.297 11.344 1 93.38 304 LEU B CA 1
ATOM 6452 C C . LEU B 1 304 ? 28.141 10.836 10.914 1 93.38 304 LEU B C 1
ATOM 6454 O O . LEU B 1 304 ? 28.516 10.531 9.781 1 93.38 304 LEU B O 1
ATOM 6458 N N . GLU B 1 305 ? 27.766 9.969 11.812 1 90.62 305 GLU B N 1
ATOM 6459 C CA . GLU B 1 305 ? 27.797 8.547 11.508 1 90.62 305 GLU B CA 1
ATOM 6460 C C . GLU B 1 305 ? 26.859 8.203 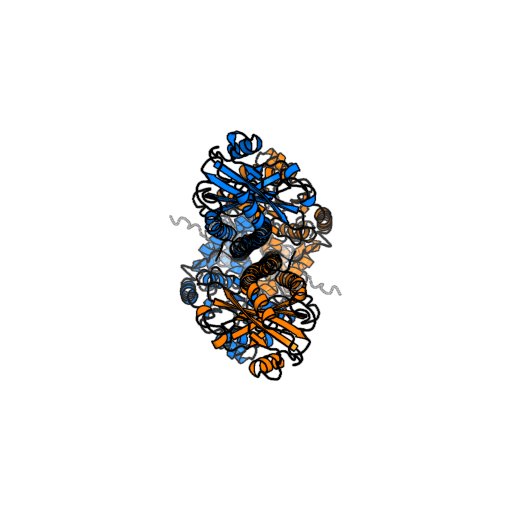10.352 1 90.62 305 GLU B C 1
ATOM 6462 O O . GLU B 1 305 ? 27.219 7.406 9.477 1 90.62 305 GLU B O 1
ATOM 6467 N N . SER B 1 306 ? 25.75 8.805 10.359 1 93.12 306 SER B N 1
ATOM 6468 C CA . SER B 1 306 ? 24.766 8.562 9.305 1 93.12 306 SER B CA 1
ATOM 6469 C C . SER B 1 306 ? 25.203 9.203 7.988 1 93.12 306 SER B C 1
ATOM 6471 O O . SER B 1 306 ? 24.828 8.727 6.914 1 93.12 306 SER B O 1
ATOM 6473 N N . GLN B 1 307 ? 25.953 10.289 8.109 1 94.94 307 GLN B N 1
ATOM 6474 C CA . GLN B 1 307 ? 26.453 10.961 6.914 1 94.94 307 GLN B CA 1
ATOM 6475 C C . GLN B 1 307 ? 27.375 10.047 6.109 1 94.94 307 GLN B C 1
ATOM 6477 O O . GLN B 1 307 ? 27.312 10.031 4.879 1 94.94 307 GLN B O 1
ATOM 6482 N N . VAL B 1 308 ? 28.156 9.25 6.781 1 93.38 308 VAL B N 1
ATOM 6483 C CA . VAL B 1 308 ? 29.078 8.32 6.129 1 93.38 308 VAL B CA 1
ATOM 6484 C C . VAL B 1 308 ? 28.281 7.297 5.32 1 93.38 308 VAL B C 1
ATOM 6486 O O . VAL B 1 308 ? 28.609 7.027 4.16 1 93.38 308 VAL B O 1
ATOM 6489 N N . LYS B 1 309 ? 27.344 6.797 5.934 1 93.5 309 LYS B N 1
ATOM 6490 C CA . LYS B 1 309 ? 26.531 5.773 5.277 1 93.5 309 LYS B CA 1
ATOM 6491 C C . LYS B 1 309 ? 25.766 6.352 4.098 1 93.5 309 LYS B C 1
ATOM 6493 O O . LYS B 1 309 ? 25.594 5.691 3.068 1 93.5 309 LYS B O 1
ATOM 6498 N N . LEU B 1 310 ? 25.234 7.527 4.297 1 95.06 310 LEU B N 1
ATOM 6499 C CA . LEU B 1 310 ? 24.516 8.18 3.207 1 95.06 310 LEU B CA 1
ATOM 6500 C C . LEU B 1 310 ? 25.422 8.398 2.008 1 95.06 310 LEU B C 1
ATOM 6502 O O . LEU B 1 310 ? 25 8.234 0.861 1 95.06 310 LEU B O 1
ATOM 6506 N N . LEU B 1 311 ? 26.656 8.805 2.307 1 93.38 311 LEU B N 1
ATOM 6507 C CA . LEU B 1 311 ? 27.625 8.984 1.237 1 93.38 311 LEU B CA 1
ATOM 6508 C C . LEU B 1 311 ? 27.797 7.695 0.439 1 93.38 311 LEU B C 1
ATOM 6510 O O . LEU B 1 311 ? 27.875 7.73 -0.792 1 93.38 311 LEU B O 1
ATOM 6514 N N . HIS B 1 312 ? 27.812 6.602 1.153 1 93.88 312 HIS B N 1
ATOM 6515 C CA . HIS B 1 312 ? 27.938 5.305 0.505 1 93.88 312 HIS B CA 1
ATOM 6516 C C . HIS B 1 312 ? 26.75 5.031 -0.418 1 93.88 312 HIS B C 1
ATOM 6518 O O . HIS B 1 312 ? 26.938 4.504 -1.52 1 93.88 312 HIS B O 1
ATOM 6524 N N . VAL B 1 313 ? 25.578 5.367 -0.025 1 94.62 313 VAL B N 1
ATOM 6525 C CA . VAL B 1 313 ? 24.375 5.18 -0.82 1 94.62 313 VAL B CA 1
ATOM 6526 C C . VAL B 1 313 ? 24.453 6.02 -2.094 1 94.62 313 VAL B C 1
ATOM 6528 O O . VAL B 1 313 ? 24.125 5.543 -3.182 1 94.62 313 VAL B O 1
ATOM 6531 N N . LEU B 1 314 ? 24.906 7.215 -1.96 1 93.94 314 LEU B N 1
ATOM 6532 C CA . LEU B 1 314 ? 24.984 8.141 -3.088 1 93.94 314 LEU B CA 1
ATOM 6533 C C . LEU B 1 314 ? 26.031 7.691 -4.09 1 93.94 314 LEU B C 1
ATOM 6535 O O . LEU B 1 314 ? 25.859 7.859 -5.301 1 93.94 314 LEU B O 1
ATOM 6539 N N . GLN B 1 315 ? 27.047 7.035 -3.627 1 91.06 315 GLN B N 1
ATOM 6540 C CA . GLN B 1 315 ? 28.172 6.676 -4.48 1 91.06 315 GLN B CA 1
ATOM 6541 C C . GLN B 1 315 ? 27.953 5.309 -5.125 1 91.06 315 GLN B C 1
ATOM 6543 O O . GLN B 1 315 ? 28.219 5.129 -6.312 1 91.06 315 GLN B O 1
ATOM 6548 N N . HIS B 1 316 ? 27.453 4.375 -4.371 1 92.5 316 HIS B N 1
ATOM 6549 C CA . HIS B 1 316 ? 27.422 2.988 -4.82 1 92.5 316 HIS B CA 1
ATOM 6550 C C . HIS B 1 316 ? 26 2.535 -5.117 1 92.5 316 HIS B C 1
ATOM 6552 O O . HIS B 1 316 ? 25.797 1.483 -5.727 1 92.5 316 HIS B O 1
ATOM 6558 N N . LYS B 1 317 ? 25.031 3.311 -4.707 1 93.69 317 LYS B N 1
ATOM 6559 C CA . LYS B 1 317 ? 23.625 2.992 -4.922 1 93.69 317 LYS B CA 1
ATOM 6560 C C . LYS B 1 317 ? 23.281 1.63 -4.332 1 93.69 317 LYS B C 1
ATOM 6562 O O . LYS B 1 317 ? 22.641 0.809 -4.988 1 93.69 317 LYS B O 1
ATOM 6567 N N . GLU B 1 318 ? 23.797 1.42 -3.146 1 94.81 318 GLU B N 1
ATOM 6568 C CA . GLU B 1 318 ? 23.5 0.196 -2.408 1 94.81 318 GLU B CA 1
ATOM 6569 C C . GLU B 1 318 ? 23.453 0.457 -0.905 1 94.81 318 GLU B C 1
ATOM 6571 O O . GLU B 1 318 ? 23.969 1.473 -0.428 1 94.81 318 GLU B O 1
ATOM 6576 N N . ILE B 1 319 ? 22.75 -0.502 -0.239 1 94.44 319 ILE B N 1
ATOM 6577 C CA . ILE B 1 319 ? 22.703 -0.397 1.215 1 94.44 319 ILE B CA 1
ATOM 6578 C C . ILE B 1 319 ? 22.859 -1.782 1.838 1 94.44 319 ILE B C 1
ATOM 6580 O O . ILE B 1 319 ? 22.766 -2.797 1.144 1 94.44 319 ILE B O 1
ATOM 6584 N N . GLU B 1 320 ? 23.25 -1.675 3.084 1 92.75 320 GLU B N 1
ATOM 6585 C CA . GLU B 1 320 ? 23.172 -2.838 3.963 1 92.75 320 GLU B CA 1
ATOM 6586 C C . GLU B 1 320 ? 22.312 -2.551 5.188 1 92.75 320 GLU B C 1
ATOM 6588 O O . GLU B 1 320 ? 22.422 -1.482 5.793 1 92.75 320 GLU B O 1
ATOM 6593 N N . ARG B 1 321 ? 21.453 -3.488 5.453 1 92.31 321 ARG B N 1
ATOM 6594 C CA . ARG B 1 321 ? 20.656 -3.312 6.66 1 92.31 321 ARG B CA 1
ATOM 6595 C C . ARG B 1 321 ? 21.516 -3.365 7.91 1 92.31 321 ARG B C 1
ATOM 6597 O O . ARG B 1 321 ? 22.594 -3.98 7.906 1 92.31 321 ARG B O 1
ATOM 6604 N N . VAL B 1 322 ? 20.969 -2.652 8.906 1 90.94 322 VAL B N 1
ATOM 6605 C CA . VAL B 1 322 ? 21.688 -2.684 10.172 1 90.94 322 VAL B CA 1
ATOM 6606 C C . VAL B 1 322 ? 21.766 -4.117 10.688 1 90.94 322 VAL B C 1
ATOM 6608 O O . VAL B 1 322 ? 20.734 -4.801 10.789 1 90.94 322 VAL B O 1
ATOM 6611 N N . GLY B 1 323 ? 22.906 -4.582 10.977 1 88.25 323 GLY B N 1
ATOM 6612 C CA . GLY B 1 323 ? 23.094 -5.926 11.492 1 88.25 323 GLY B CA 1
ATOM 6613 C C . GLY B 1 323 ? 23.188 -6.98 10.406 1 88.25 323 GLY B C 1
ATOM 6614 O O . GLY B 1 323 ? 23.344 -8.172 10.695 1 88.25 323 GLY B O 1
ATOM 6615 N N . GLY B 1 324 ? 23.109 -6.531 9.219 1 86.62 324 GLY B N 1
ATOM 6616 C CA . GLY B 1 324 ? 23.172 -7.465 8.102 1 86.62 324 GLY B CA 1
ATOM 6617 C C . GLY B 1 324 ? 24.391 -7.262 7.227 1 86.62 324 GLY B C 1
ATOM 6618 O O . GLY B 1 324 ? 25.109 -6.266 7.367 1 86.62 324 GLY B O 1
ATOM 6619 N N . SER B 1 325 ? 24.547 -8.344 6.312 1 84.38 325 SER B N 1
ATOM 6620 C CA . SER B 1 325 ? 25.703 -8.258 5.422 1 84.38 325 SER B CA 1
ATOM 6621 C C . SER B 1 325 ? 25.281 -8.352 3.961 1 84.38 325 SER B C 1
ATOM 6623 O O . SER B 1 325 ? 26.109 -8.203 3.059 1 84.38 325 SER B O 1
ATOM 6625 N N . GLN B 1 326 ? 24.062 -8.453 3.811 1 85.06 326 GLN B N 1
ATOM 6626 C CA . GLN B 1 326 ? 23.578 -8.555 2.436 1 85.06 326 GLN B CA 1
ATOM 6627 C C . GLN B 1 326 ? 23.484 -7.172 1.788 1 85.06 326 GLN B C 1
ATOM 6629 O O . GLN B 1 326 ? 22.922 -6.246 2.367 1 85.06 326 GLN B O 1
ATOM 6634 N N . THR B 1 327 ? 24.094 -7.105 0.613 1 90.06 327 THR B N 1
ATOM 6635 C CA . THR B 1 327 ? 24.031 -5.852 -0.128 1 90.06 327 THR B CA 1
ATOM 6636 C C . THR B 1 327 ? 22.766 -5.773 -0.968 1 90.06 327 THR B C 1
ATOM 6638 O O . THR B 1 327 ? 22.422 -6.723 -1.681 1 90.06 327 THR B O 1
ATOM 6641 N N . ILE B 1 328 ? 22.125 -4.73 -0.853 1 92 328 ILE B N 1
ATOM 6642 C CA . ILE B 1 328 ? 20.891 -4.496 -1.604 1 92 328 ILE B CA 1
ATOM 6643 C C . ILE B 1 328 ? 21.094 -3.348 -2.592 1 92 328 ILE B C 1
ATOM 6645 O O . ILE B 1 328 ? 21.422 -2.229 -2.191 1 92 328 ILE B O 1
ATOM 6649 N N . ALA B 1 329 ? 20.906 -3.641 -3.842 1 93.12 329 ALA B N 1
ATOM 6650 C CA . ALA B 1 329 ? 21.062 -2.611 -4.871 1 93.12 329 ALA B CA 1
ATOM 6651 C C . ALA B 1 329 ? 19.875 -1.65 -4.855 1 93.12 329 ALA B C 1
ATOM 6653 O O . ALA B 1 329 ? 18.719 -2.07 -4.684 1 93.12 329 ALA B O 1
ATOM 6654 N N . LEU B 1 330 ? 20.125 -0.333 -5.113 1 94.38 330 LEU B N 1
ATOM 6655 C CA . LEU B 1 330 ? 19.094 0.697 -5.07 1 94.38 330 LEU B CA 1
ATOM 6656 C C . LEU B 1 330 ? 19 1.425 -6.406 1 94.38 330 LEU B C 1
ATOM 6658 O O . LEU B 1 330 ? 20.016 1.72 -7.035 1 94.38 330 LEU B O 1
ATOM 6662 N N . ASP B 1 331 ? 17.812 1.575 -6.836 1 95.25 331 ASP B N 1
ATOM 6663 C CA . ASP B 1 331 ? 17.5 2.48 -7.938 1 95.25 331 ASP B CA 1
ATOM 6664 C C . ASP B 1 331 ? 16.562 3.588 -7.48 1 95.25 331 ASP B C 1
ATOM 6666 O O . ASP B 1 331 ? 15.352 3.521 -7.723 1 95.25 331 ASP B O 1
ATOM 6670 N N . ILE B 1 332 ? 17.172 4.613 -6.785 1 96 332 ILE B N 1
ATOM 6671 C CA . ILE B 1 332 ? 16.375 5.688 -6.203 1 96 332 ILE B CA 1
ATOM 6672 C C . ILE B 1 332 ? 17 7.035 -6.555 1 96 332 ILE B C 1
ATOM 6674 O O . ILE B 1 332 ? 18.188 7.117 -6.871 1 96 332 ILE B O 1
ATOM 6678 N N . ARG B 1 333 ? 16.25 8.055 -6.578 1 95.88 333 ARG B N 1
ATOM 6679 C CA . ARG B 1 333 ? 16.703 9.438 -6.633 1 95.88 333 ARG B CA 1
ATOM 6680 C C . ARG B 1 333 ? 16.672 10.078 -5.25 1 95.88 333 ARG B C 1
ATOM 6682 O O . ARG B 1 333 ? 15.75 9.828 -4.469 1 95.88 333 ARG B O 1
ATOM 6689 N N . ILE B 1 334 ? 17.625 10.961 -4.977 1 96.69 334 ILE B N 1
ATOM 6690 C CA . ILE B 1 334 ? 17.672 11.609 -3.674 1 96.69 334 ILE B CA 1
ATOM 6691 C C . ILE B 1 334 ? 17.484 13.117 -3.844 1 96.69 334 ILE B C 1
ATOM 6693 O O . ILE B 1 334 ? 18.172 13.75 -4.652 1 96.69 334 ILE B O 1
ATOM 6697 N N . ILE B 1 335 ? 16.5 13.656 -3.184 1 97.19 335 ILE B N 1
ATOM 6698 C CA . ILE B 1 335 ? 16.312 15.094 -3.021 1 97.19 335 ILE B CA 1
ATOM 6699 C C . ILE B 1 335 ? 16.531 15.477 -1.56 1 97.19 335 ILE B C 1
ATOM 6701 O O . ILE B 1 335 ? 15.906 14.898 -0.662 1 97.19 335 ILE B O 1
ATOM 6705 N N . ALA B 1 336 ? 17.438 16.359 -1.305 1 97.62 336 ALA B N 1
ATOM 6706 C CA . ALA B 1 336 ? 17.719 16.812 0.055 1 97.62 336 ALA B CA 1
ATOM 6707 C C . ALA B 1 336 ? 17.344 18.281 0.234 1 97.62 336 ALA B C 1
ATOM 6709 O O . ALA B 1 336 ? 17.328 19.047 -0.731 1 97.62 336 ALA B O 1
ATOM 6710 N N . ALA B 1 337 ? 16.938 18.609 1.447 1 96.56 337 ALA B N 1
ATOM 6711 C CA . ALA B 1 337 ? 16.594 19.984 1.766 1 96.56 337 ALA B CA 1
ATOM 6712 C C . ALA B 1 337 ? 17.188 20.406 3.109 1 96.56 337 ALA B C 1
ATOM 6714 O O . ALA B 1 337 ? 17.406 19.562 3.986 1 96.56 337 ALA B O 1
ATOM 6715 N N . THR B 1 338 ? 17.516 21.672 3.213 1 95.06 338 THR B N 1
ATOM 6716 C CA . THR B 1 338 ? 18 22.188 4.484 1 95.06 338 THR B CA 1
ATOM 6717 C C . THR B 1 338 ? 17.875 23.719 4.535 1 95.06 338 THR B C 1
ATOM 6719 O O . THR B 1 338 ? 17.75 24.359 3.496 1 95.06 338 THR B O 1
ATOM 6722 N N . ASN B 1 339 ? 17.766 24.219 5.734 1 91.38 339 ASN B N 1
ATOM 6723 C CA . ASN B 1 339 ? 17.812 25.656 5.973 1 91.38 339 ASN B CA 1
ATOM 6724 C C . ASN B 1 339 ? 19.156 26.078 6.555 1 91.38 339 ASN B C 1
ATOM 6726 O O . ASN B 1 339 ? 19.391 27.266 6.773 1 91.38 339 ASN B O 1
ATOM 6730 N N . ARG B 1 340 ? 20.031 25.141 6.703 1 90.25 340 ARG B N 1
ATOM 6731 C CA . ARG B 1 340 ? 21.312 25.406 7.32 1 90.25 340 ARG B CA 1
ATOM 6732 C C . ARG B 1 340 ? 22.375 25.688 6.266 1 90.25 340 ARG B C 1
ATOM 6734 O O . ARG B 1 340 ? 22.219 25.328 5.098 1 90.25 340 ARG B O 1
ATOM 6741 N N . ASP B 1 341 ? 23.422 26.359 6.785 1 92.44 341 ASP B N 1
ATOM 6742 C CA . ASP B 1 341 ? 24.578 26.609 5.934 1 92.44 341 ASP B CA 1
ATOM 6743 C C . ASP B 1 341 ? 25.531 25.406 5.938 1 92.44 341 ASP B C 1
ATOM 6745 O O . ASP B 1 341 ? 26.453 25.359 6.742 1 92.44 341 ASP B O 1
ATOM 6749 N N . LEU B 1 342 ? 25.344 24.625 4.902 1 93.12 342 LEU B N 1
ATOM 6750 C CA . LEU B 1 342 ? 26.125 23.391 4.859 1 93.12 342 LEU B CA 1
ATOM 6751 C C . LEU B 1 342 ? 27.609 23.688 4.66 1 93.12 342 LEU B C 1
ATOM 6753 O O . LEU B 1 342 ? 28.469 23 5.223 1 93.12 342 LEU B O 1
ATOM 6757 N N . ALA B 1 343 ? 27.906 24.672 3.861 1 91.38 343 ALA B N 1
ATOM 6758 C CA . ALA B 1 343 ? 29.297 25.047 3.664 1 91.38 343 ALA B CA 1
ATOM 6759 C C . ALA B 1 343 ? 29.953 25.438 4.988 1 91.38 343 ALA B C 1
ATOM 6761 O O . ALA B 1 343 ? 31.094 25.031 5.262 1 91.38 343 ALA B O 1
ATOM 6762 N N . GLY B 1 344 ? 29.234 26.203 5.707 1 92.88 344 GLY B N 1
ATOM 6763 C CA . GLY B 1 344 ? 29.719 26.547 7.031 1 92.88 344 GLY B CA 1
ATOM 6764 C C . GLY B 1 344 ? 29.875 25.359 7.949 1 92.88 344 GLY B C 1
ATOM 6765 O O . GLY B 1 344 ? 30.844 25.266 8.703 1 92.88 344 GLY B O 1
ATOM 6766 N N . MET B 1 345 ? 29 24.5 7.855 1 94.5 345 MET B N 1
ATOM 6767 C CA . MET B 1 345 ? 29.031 23.297 8.688 1 94.5 345 MET B CA 1
ATOM 6768 C C . MET B 1 345 ? 30.203 22.406 8.305 1 94.5 345 MET B C 1
ATOM 6770 O O . MET B 1 345 ? 30.766 21.719 9.164 1 94.5 345 MET B O 1
ATOM 6774 N N . VAL B 1 346 ? 30.531 22.375 7.051 1 93.12 346 VAL B N 1
ATOM 6775 C CA . VAL B 1 346 ? 31.703 21.625 6.594 1 93.12 346 VAL B CA 1
ATOM 6776 C C . VAL B 1 346 ? 32.969 22.188 7.227 1 93.12 346 VAL B C 1
ATOM 6778 O O . VAL B 1 346 ? 33.812 21.438 7.734 1 93.12 346 VAL B O 1
ATOM 6781 N N . SER B 1 347 ? 33.031 23.484 7.254 1 94.12 347 SER B N 1
ATOM 6782 C CA . SER B 1 347 ? 34.188 24.156 7.82 1 94.12 347 SER B CA 1
ATOM 6783 C C . SER B 1 347 ? 34.312 23.891 9.32 1 94.12 347 SER B C 1
ATOM 6785 O O . SER B 1 347 ? 35.406 23.797 9.852 1 94.12 347 SER B O 1
ATOM 6787 N N . SER B 1 348 ? 33.188 23.75 9.977 1 94.38 348 SER B N 1
ATOM 6788 C CA . SER B 1 348 ? 33.188 23.531 11.422 1 94.38 348 SER B CA 1
ATOM 6789 C C . SER B 1 348 ? 33.25 22.047 11.758 1 94.38 348 SER B C 1
ATOM 6791 O O . SER B 1 348 ? 33.25 21.672 12.93 1 94.38 348 SER B O 1
ATOM 6793 N N . GLY B 1 349 ? 33.188 21.219 10.805 1 92.75 349 GLY B N 1
ATOM 6794 C CA . GLY B 1 349 ? 33.344 19.781 11 1 92.75 349 GLY B CA 1
ATOM 6795 C C . GLY B 1 349 ? 32.031 19.094 11.359 1 92.75 349 GLY B C 1
ATOM 6796 O O . GLY B 1 349 ? 32.031 17.938 11.766 1 92.75 349 GLY B O 1
ATOM 6797 N N . GLN B 1 350 ? 30.953 19.797 11.219 1 93.81 350 GLN B N 1
ATOM 6798 C CA . GLN B 1 350 ? 29.656 19.234 11.586 1 93.81 350 GLN B CA 1
ATOM 6799 C C . GLN B 1 350 ? 29.016 18.5 10.406 1 93.81 350 GLN B C 1
ATOM 6801 O O . GLN B 1 350 ? 28.062 17.75 10.586 1 93.81 350 GLN B O 1
ATOM 6806 N N . PHE B 1 351 ? 29.547 18.75 9.242 1 95.94 351 PHE B N 1
ATOM 6807 C CA . PHE B 1 351 ? 29.078 18.109 8.023 1 95.94 351 PHE B CA 1
ATOM 6808 C C . PHE B 1 351 ? 30.25 17.672 7.152 1 95.94 351 PHE B C 1
ATOM 6810 O O . PHE B 1 351 ? 31.234 18.406 7.016 1 95.94 351 PHE B O 1
ATOM 6817 N N . ARG B 1 352 ? 30.156 16.484 6.609 1 93.81 352 ARG B N 1
ATOM 6818 C CA . ARG B 1 352 ? 31.281 15.953 5.84 1 93.81 352 ARG B CA 1
ATOM 6819 C C . ARG B 1 352 ? 31.406 16.656 4.488 1 93.81 352 ARG B C 1
ATOM 6821 O O . ARG B 1 352 ? 30.406 16.844 3.795 1 93.81 352 ARG B O 1
ATOM 6828 N N . GLU B 1 353 ? 32.562 16.938 4.117 1 92.88 353 GLU B N 1
ATOM 6829 C CA . GLU B 1 353 ? 32.844 17.641 2.869 1 92.88 353 GLU B CA 1
ATOM 6830 C C . GLU B 1 353 ? 32.5 16.781 1.66 1 92.88 353 GLU B C 1
ATOM 6832 O O . GLU B 1 353 ? 31.922 17.281 0.689 1 92.88 353 GLU B O 1
ATOM 6837 N N . ASP B 1 354 ? 32.875 15.547 1.705 1 92.31 354 ASP B N 1
ATOM 6838 C CA . ASP B 1 354 ? 32.625 14.648 0.587 1 92.31 354 ASP B CA 1
ATOM 6839 C C . ASP B 1 354 ? 31.109 14.492 0.347 1 92.31 354 ASP B C 1
ATOM 6841 O O . ASP B 1 354 ? 30.656 14.469 -0.8 1 92.31 354 ASP B O 1
ATOM 6845 N N . LEU B 1 355 ? 30.312 14.453 1.387 1 95.5 355 LEU B N 1
ATOM 6846 C CA . LEU B 1 355 ? 28.859 14.375 1.257 1 95.5 355 LEU B CA 1
ATOM 6847 C C . LEU B 1 355 ? 28.297 15.664 0.683 1 95.5 355 LEU B C 1
ATOM 6849 O O . LEU B 1 355 ? 27.406 15.633 -0.165 1 95.5 355 LEU B O 1
ATOM 6853 N N . TRP B 1 356 ? 28.812 16.719 1.157 1 93.81 356 TRP B N 1
ATOM 6854 C CA . TRP B 1 356 ? 28.359 18.031 0.672 1 93.81 356 TRP B CA 1
ATOM 6855 C C . TRP B 1 356 ? 28.547 18.141 -0.837 1 93.81 356 TRP B C 1
ATOM 6857 O O . TRP B 1 356 ? 27.656 18.578 -1.55 1 93.81 356 TRP B O 1
ATOM 6867 N N . TYR B 1 357 ? 29.641 17.688 -1.299 1 90.38 357 TYR B N 1
ATOM 6868 C CA . TYR B 1 357 ? 29.922 17.781 -2.725 1 90.38 357 TYR B CA 1
ATOM 6869 C C . TYR B 1 357 ? 28.969 16.906 -3.535 1 90.38 357 TYR B C 1
ATOM 6871 O O . TYR B 1 357 ? 28.562 17.281 -4.633 1 90.38 357 TYR B O 1
ATOM 6879 N N . ARG B 1 358 ? 28.703 15.758 -3.01 1 92.81 358 ARG B N 1
ATOM 6880 C CA . ARG B 1 358 ? 27.828 14.82 -3.725 1 92.81 358 ARG B CA 1
ATOM 6881 C C . ARG B 1 358 ? 26.406 15.328 -3.775 1 92.81 358 ARG B C 1
ATOM 6883 O O . ARG B 1 358 ? 25.688 15.078 -4.746 1 92.81 358 ARG B O 1
ATOM 6890 N N . LEU B 1 359 ? 25.969 16.062 -2.746 1 93.81 359 LEU B N 1
ATOM 6891 C CA . LEU B 1 359 ? 24.594 16.562 -2.664 1 93.81 359 LEU B CA 1
ATOM 6892 C C . LEU B 1 359 ? 24.453 17.875 -3.439 1 93.81 359 LEU B C 1
ATOM 6894 O O . LEU B 1 359 ? 23.375 18.172 -3.961 1 93.81 359 LEU B O 1
ATOM 6898 N N . ASN B 1 360 ? 25.547 18.594 -3.426 1 90.06 360 ASN B N 1
ATOM 6899 C CA . ASN B 1 360 ? 25.5 19.938 -3.977 1 90.06 360 ASN B CA 1
ATOM 6900 C C . ASN B 1 360 ? 25.766 19.938 -5.48 1 90.06 360 ASN B C 1
ATOM 6902 O O . ASN B 1 360 ? 26.484 20.812 -5.988 1 90.06 360 ASN B O 1
ATOM 6906 N N . VAL B 1 361 ? 25.219 19.031 -6.191 1 86.94 361 VAL B N 1
ATOM 6907 C CA . VAL B 1 361 ? 25.359 18.922 -7.641 1 86.94 361 VAL B CA 1
ATOM 6908 C C . VAL B 1 361 ? 24.406 19.906 -8.32 1 86.94 361 VAL B C 1
ATOM 6910 O O . VAL B 1 361 ? 24.781 20.547 -9.312 1 86.94 361 VAL B O 1
ATOM 6913 N N . PHE B 1 362 ? 23.219 20 -7.859 1 90.75 362 PHE B N 1
ATOM 6914 C CA . PHE B 1 362 ? 22.203 20.891 -8.398 1 90.75 362 PHE B CA 1
ATOM 6915 C C . PHE B 1 362 ? 21.453 21.625 -7.277 1 90.75 362 PHE B C 1
ATOM 6917 O O . PHE B 1 362 ? 20.312 21.266 -6.953 1 90.75 362 PHE B O 1
ATOM 6924 N N . PRO B 1 363 ? 22.016 22.672 -6.801 1 93.88 363 PRO B N 1
ATOM 6925 C CA . PRO B 1 363 ? 21.359 23.438 -5.742 1 93.88 363 PRO B CA 1
ATOM 6926 C C . PRO B 1 363 ? 20.25 24.344 -6.27 1 93.88 363 PRO B C 1
ATOM 6928 O O . PRO B 1 363 ? 20.391 24.969 -7.32 1 93.88 363 PRO B O 1
ATOM 6931 N N . VAL B 1 364 ? 19.109 24.266 -5.645 1 95.19 364 VAL B N 1
ATOM 6932 C CA . VAL B 1 364 ? 17.984 25.141 -5.945 1 95.19 364 VAL B CA 1
ATOM 6933 C C . VAL B 1 364 ? 17.625 25.969 -4.715 1 95.19 364 VAL B C 1
ATOM 6935 O O . VAL B 1 364 ? 17.297 25.422 -3.66 1 95.19 364 VAL B O 1
ATOM 6938 N N . MET B 1 365 ? 17.656 27.25 -4.859 1 95.19 365 MET B N 1
ATOM 6939 C CA . MET B 1 365 ? 17.359 28.156 -3.756 1 95.19 365 MET B CA 1
ATOM 6940 C C . MET B 1 365 ? 15.891 28.578 -3.797 1 95.19 365 MET B C 1
ATOM 6942 O O . MET B 1 365 ? 15.43 29.156 -4.789 1 95.19 365 MET B O 1
ATOM 6946 N N . VAL B 1 366 ? 15.188 28.328 -2.729 1 95.94 366 VAL B N 1
ATOM 6947 C CA . VAL B 1 366 ? 13.805 28.781 -2.605 1 95.94 366 VAL B CA 1
ATOM 6948 C C . VAL B 1 366 ? 13.758 30.094 -1.824 1 95.94 366 VAL B C 1
ATOM 6950 O O . VAL B 1 366 ? 14.078 30.125 -0.633 1 95.94 366 VAL B O 1
ATOM 6953 N N . PRO B 1 367 ? 13.328 31.078 -2.441 1 95.75 367 PRO B N 1
ATOM 6954 C CA . PRO B 1 367 ? 13.352 32.406 -1.785 1 95.75 367 PRO B CA 1
ATOM 6955 C C . PRO B 1 367 ? 12.328 32.5 -0.657 1 95.75 367 PRO B C 1
ATOM 6957 O O . PRO B 1 367 ? 11.227 31.953 -0.757 1 95.75 367 PRO B O 1
ATOM 6960 N N . PRO B 1 368 ? 12.695 33.188 0.423 1 95.19 368 PRO B N 1
ATOM 6961 C CA . PRO B 1 368 ? 11.703 33.469 1.468 1 95.19 368 PRO B CA 1
ATOM 6962 C C . PRO B 1 368 ? 10.539 34.312 0.965 1 95.19 368 PRO B C 1
ATOM 6964 O O . PRO B 1 368 ? 10.633 34.938 -0.096 1 95.19 368 PRO B O 1
ATOM 6967 N N . LEU B 1 369 ? 9.508 34.281 1.706 1 94.44 369 LEU B N 1
ATOM 6968 C CA . LEU B 1 369 ? 8.273 34.906 1.274 1 94.44 369 LEU B CA 1
ATOM 6969 C C . LEU B 1 369 ? 8.477 36.406 1.104 1 94.44 369 LEU B C 1
ATOM 6971 O O . LEU B 1 369 ? 7.895 37.031 0.206 1 94.44 369 LEU B O 1
ATOM 6975 N N . ARG B 1 370 ? 9.328 37.094 1.933 1 93 370 ARG B N 1
ATOM 6976 C CA . ARG B 1 370 ? 9.578 38.531 1.891 1 93 370 ARG B CA 1
ATOM 6977 C C . ARG B 1 370 ? 10.227 38.906 0.571 1 93 370 ARG B C 1
ATOM 6979 O O . ARG B 1 370 ? 10.148 40.094 0.168 1 93 370 ARG B O 1
ATOM 6986 N N . GLN B 1 371 ? 10.812 38 -0.154 1 93.94 371 GLN B N 1
ATOM 6987 C CA . GLN B 1 371 ? 11.453 38.281 -1.433 1 93.94 371 GLN B CA 1
ATOM 6988 C C . GLN B 1 371 ? 10.523 38 -2.6 1 93.94 371 GLN B C 1
ATOM 6990 O O . GLN B 1 371 ? 10.883 38.188 -3.76 1 93.94 371 GLN B O 1
ATOM 6995 N N . ARG B 1 372 ? 9.336 37.5 -2.352 1 93.5 372 ARG B N 1
ATOM 6996 C CA . ARG B 1 372 ? 8.328 37.219 -3.369 1 93.5 372 ARG B CA 1
ATOM 6997 C C . ARG B 1 372 ? 6.934 37.594 -2.881 1 93.5 372 ARG B C 1
ATOM 6999 O O . ARG B 1 372 ? 6.004 36.812 -2.943 1 93.5 372 ARG B O 1
ATOM 7006 N N . LYS B 1 373 ? 6.781 38.781 -2.537 1 92.81 373 LYS B N 1
ATOM 7007 C CA . LYS B 1 373 ? 5.547 39.281 -1.956 1 92.81 373 LYS B CA 1
ATOM 7008 C C . LYS B 1 373 ? 4.398 39.25 -2.961 1 92.81 373 LYS B C 1
ATOM 7010 O O . LYS B 1 373 ? 3.23 39.219 -2.576 1 92.81 373 LYS B O 1
ATOM 7015 N N . GLU B 1 374 ? 4.734 39.188 -4.242 1 91.94 374 GLU B N 1
ATOM 7016 C CA . GLU B 1 374 ? 3.732 39.125 -5.305 1 91.94 374 GLU B CA 1
ATOM 7017 C C . GLU B 1 374 ? 2.902 37.844 -5.191 1 91.94 374 GLU B C 1
ATOM 7019 O O . GLU B 1 374 ? 1.811 37.781 -5.758 1 91.94 374 GLU B O 1
ATOM 7024 N N . ASP B 1 375 ? 3.387 36.875 -4.473 1 93.94 375 ASP B N 1
ATOM 7025 C CA . ASP B 1 375 ? 2.682 35.594 -4.324 1 93.94 375 ASP B CA 1
ATOM 7026 C C . ASP B 1 375 ? 1.646 35.688 -3.205 1 93.94 375 ASP B C 1
ATOM 7028 O O . ASP B 1 375 ? 0.772 34.812 -3.104 1 93.94 375 ASP B O 1
ATOM 7032 N N . ILE B 1 376 ? 1.696 36.625 -2.355 1 94.38 376 ILE B N 1
ATOM 7033 C CA . ILE B 1 376 ? 0.936 36.656 -1.112 1 94.38 376 ILE B CA 1
ATOM 7034 C C . ILE B 1 376 ? -0.559 36.719 -1.422 1 94.38 376 ILE B C 1
ATOM 7036 O O . ILE B 1 376 ? -1.347 35.969 -0.839 1 94.38 376 ILE B O 1
ATOM 7040 N N . PRO B 1 377 ? -0.973 37.531 -2.449 1 92.69 377 PRO B N 1
ATOM 7041 C CA . PRO B 1 377 ? -2.408 37.531 -2.736 1 92.69 377 PRO B CA 1
ATOM 7042 C C . PRO B 1 377 ? -2.934 36.188 -3.148 1 92.69 377 PRO B C 1
ATOM 7044 O O . PRO B 1 377 ? -3.975 35.719 -2.654 1 92.69 377 PRO B O 1
ATOM 7047 N N . ALA B 1 378 ? -2.186 35.594 -3.984 1 92.31 378 ALA B N 1
ATOM 7048 C CA . ALA B 1 378 ? -2.602 34.281 -4.449 1 92.31 378 ALA B CA 1
ATOM 7049 C C . ALA B 1 378 ? -2.57 33.25 -3.312 1 92.31 378 ALA B C 1
ATOM 7051 O O . ALA B 1 378 ? -3.443 32.375 -3.223 1 92.31 378 ALA B O 1
ATOM 7052 N N . LEU B 1 379 ? -1.607 33.312 -2.471 1 94.12 379 LEU B N 1
ATOM 7053 C CA . LEU B 1 379 ? -1.489 32.406 -1.321 1 94.12 379 LEU B CA 1
ATOM 7054 C C . LEU B 1 379 ? -2.658 32.594 -0.362 1 94.12 379 LEU B C 1
ATOM 7056 O O . LEU B 1 379 ? -3.238 31.625 0.119 1 94.12 379 LEU B O 1
ATOM 7060 N N . VAL B 1 380 ? -2.994 33.812 -0.157 1 92.88 380 VAL B N 1
ATOM 7061 C CA . VAL B 1 380 ? -4.082 34.125 0.76 1 92.88 380 VAL B CA 1
ATOM 7062 C C . VAL B 1 380 ? -5.391 33.562 0.234 1 92.88 380 VAL B C 1
ATOM 7064 O O . VAL B 1 380 ? -6.145 32.938 0.981 1 92.88 380 VAL B O 1
ATOM 7067 N N . ARG B 1 381 ? -5.613 33.781 -1.008 1 89.88 381 ARG B N 1
ATOM 7068 C CA . ARG B 1 381 ? -6.82 33.25 -1.622 1 89.88 381 ARG B CA 1
ATOM 7069 C C . ARG B 1 381 ? -6.855 31.734 -1.521 1 89.88 381 ARG B C 1
ATOM 7071 O O . ARG B 1 381 ? -7.895 31.156 -1.215 1 89.88 381 ARG B O 1
ATOM 7078 N N . TYR B 1 382 ? -5.762 31.188 -1.777 1 89.25 382 TYR B N 1
ATOM 7079 C CA . TYR B 1 382 ? -5.641 29.734 -1.726 1 89.25 382 TYR B CA 1
ATOM 7080 C C . TYR B 1 382 ? -5.957 29.219 -0.331 1 89.25 382 TYR B C 1
ATOM 7082 O O . TYR B 1 382 ? -6.742 28.281 -0.177 1 89.25 382 TYR B O 1
ATOM 7090 N N . PHE B 1 383 ? -5.371 29.734 0.686 1 89.56 383 PHE B N 1
ATOM 7091 C CA . PHE B 1 383 ? -5.555 29.281 2.055 1 89.56 383 PHE B CA 1
ATOM 7092 C C . PHE B 1 383 ? -6.977 29.531 2.531 1 89.56 383 PHE B C 1
ATOM 7094 O O . PHE B 1 383 ? -7.555 28.719 3.256 1 89.56 383 PHE B O 1
ATOM 7101 N N . LEU B 1 384 ? -7.523 30.609 2.098 1 88.12 384 LEU B N 1
ATOM 7102 C CA . LEU B 1 384 ? -8.898 30.922 2.479 1 88.12 384 LEU B CA 1
ATOM 7103 C C . LEU B 1 384 ? -9.859 29.859 1.951 1 88.12 384 LEU B C 1
ATOM 7105 O O . LEU B 1 384 ? -10.742 29.391 2.678 1 88.12 384 LEU B O 1
ATOM 7109 N N . GLN B 1 385 ? -9.531 29.531 0.774 1 83.56 385 GLN B N 1
ATOM 7110 C CA . GLN B 1 385 ? -10.398 28.547 0.134 1 83.56 385 GLN B CA 1
ATOM 7111 C C . GLN B 1 385 ? -10.242 27.172 0.777 1 83.56 385 GLN B C 1
ATOM 7113 O O . GLN B 1 385 ? -11.234 26.516 1.104 1 83.56 385 GLN B O 1
ATOM 7118 N N . HIS B 1 386 ? -9.109 26.781 1.031 1 82.94 386 HIS B N 1
ATOM 7119 C CA . HIS B 1 386 ? -8.852 25.422 1.517 1 82.94 386 HIS B CA 1
ATOM 7120 C C . HIS B 1 386 ? -9.156 25.312 3.006 1 82.94 386 HIS B C 1
ATOM 7122 O O . HIS B 1 386 ? -9.727 24.312 3.449 1 82.94 386 HIS B O 1
ATOM 7128 N N . LYS B 1 387 ? -8.703 26.25 3.752 1 82.62 387 LYS B N 1
ATOM 7129 C CA . LYS B 1 387 ? -8.906 26.188 5.195 1 82.62 387 LYS B CA 1
ATOM 7130 C C . LYS B 1 387 ? -10.375 26.391 5.555 1 82.62 387 LYS B C 1
ATOM 7132 O O . LYS B 1 387 ? -10.859 25.828 6.539 1 82.62 387 LYS B O 1
ATOM 7137 N N . ALA B 1 388 ? -11.047 27.172 4.773 1 79 388 ALA B N 1
ATOM 7138 C CA . ALA B 1 388 ? -12.484 27.328 5.008 1 79 388 ALA B CA 1
ATOM 7139 C C . ALA B 1 388 ? -13.211 26 4.906 1 79 388 ALA B C 1
ATOM 7141 O O . ALA B 1 388 ? -14.117 25.719 5.695 1 79 388 ALA B O 1
ATOM 7142 N N . VAL B 1 389 ? -12.734 25.297 3.949 1 72.88 389 VAL B N 1
ATOM 7143 C CA . VAL B 1 389 ? -13.336 23.984 3.734 1 72.88 389 VAL B CA 1
ATOM 7144 C C . VAL B 1 389 ? -12.984 23.062 4.895 1 72.88 389 VAL B C 1
ATOM 7146 O O . VAL B 1 389 ? -13.852 22.359 5.418 1 72.88 389 VAL B O 1
ATOM 7149 N N . GLU B 1 390 ? -11.789 23.141 5.285 1 73.25 390 GLU B N 1
ATOM 7150 C CA . GLU B 1 390 ? -11.312 22.297 6.371 1 73.25 390 GLU B CA 1
ATOM 7151 C C . GLU B 1 390 ? -12.023 22.625 7.684 1 73.25 390 GLU B C 1
ATOM 7153 O O . GLU B 1 390 ? -12.305 21.734 8.484 1 73.25 390 GLU B O 1
ATOM 7158 N N . LEU B 1 391 ? -12.266 23.969 7.84 1 71.25 391 LEU B N 1
ATOM 7159 C CA . LEU B 1 391 ? -12.867 24.438 9.078 1 71.25 391 LEU B CA 1
ATOM 7160 C C . LEU B 1 391 ? -14.391 24.438 8.984 1 71.25 391 LEU B C 1
ATOM 7162 O O . LEU B 1 391 ? -15.078 24.766 9.953 1 71.25 391 LEU B O 1
ATOM 7166 N N . LYS B 1 392 ? -14.875 24.047 7.859 1 67.12 392 LYS B N 1
ATOM 7167 C CA . LYS B 1 392 ? -16.312 23.875 7.629 1 67.12 392 LYS B CA 1
ATOM 7168 C C . LYS B 1 392 ? -17.047 25.188 7.867 1 67.12 392 LYS B C 1
ATOM 7170 O O . LYS B 1 392 ? -18.078 25.219 8.555 1 67.12 392 LYS B O 1
ATOM 7175 N N . LEU B 1 393 ? -16.531 26.141 7.387 1 70.5 393 LEU B N 1
ATOM 7176 C CA . LEU B 1 393 ? -17.172 27.438 7.562 1 70.5 393 LEU B CA 1
ATOM 7177 C C . LEU B 1 393 ? -18.328 27.609 6.59 1 70.5 393 LEU B C 1
ATOM 7179 O O . LEU B 1 393 ? -18.234 27.219 5.43 1 70.5 393 LEU B O 1
ATOM 7183 N N . PRO B 1 394 ? -19.484 27.875 7.172 1 61.28 394 PRO B N 1
ATOM 7184 C CA . PRO B 1 394 ? -20.719 27.953 6.383 1 61.28 394 PRO B CA 1
ATOM 7185 C C . PRO B 1 394 ? -20.625 28.984 5.25 1 61.28 394 PRO B C 1
ATOM 7187 O O . PRO B 1 394 ? -21.297 28.828 4.227 1 61.28 394 PRO B O 1
ATOM 7190 N N . SER B 1 395 ? -20.016 30.172 5.461 1 65.44 395 SER B N 1
ATOM 7191 C CA . SER B 1 395 ? -19.953 31.234 4.461 1 65.44 395 SER B CA 1
ATOM 7192 C C . SER B 1 395 ? -18.531 31.484 3.992 1 65.44 395 SER B C 1
ATOM 7194 O O . SER B 1 395 ? -17.578 31.172 4.711 1 65.44 395 SER B O 1
ATOM 7196 N N . ARG B 1 396 ? -18.422 31.859 2.701 1 70.94 396 ARG B N 1
ATOM 7197 C CA . ARG B 1 396 ? -17.109 32.219 2.172 1 70.94 396 ARG B CA 1
ATOM 7198 C C . ARG B 1 396 ? -16.547 33.438 2.873 1 70.94 396 ARG B C 1
ATOM 7200 O O . ARG B 1 396 ? -17.156 34.5 2.852 1 70.94 396 ARG B O 1
ATOM 7207 N N . PRO B 1 397 ? -15.414 33.188 3.43 1 74.81 397 PRO B N 1
ATOM 7208 C CA . PRO B 1 397 ? -14.812 34.344 4.117 1 74.81 397 PRO B CA 1
ATOM 7209 C C . PRO B 1 397 ? -14.414 35.469 3.162 1 74.81 397 PRO B C 1
ATOM 7211 O O . PRO B 1 397 ? -14.023 35.188 2.021 1 74.81 397 PRO B O 1
ATOM 7214 N N . LYS B 1 398 ? -14.766 36.719 3.486 1 80.81 398 LYS B N 1
ATOM 7215 C CA . LYS B 1 398 ? -14.391 37.875 2.67 1 80.81 398 LYS B CA 1
ATOM 7216 C C . LYS B 1 398 ? -13.211 38.625 3.287 1 80.81 398 LYS B C 1
ATOM 7218 O O . LYS B 1 398 ? -13.141 38.781 4.508 1 80.81 398 LYS B O 1
ATOM 7223 N N . LEU B 1 399 ? -12.297 38.938 2.441 1 86.06 399 LEU B N 1
ATOM 7224 C CA . LEU B 1 399 ? -11.164 39.781 2.861 1 86.06 399 LEU B CA 1
ATOM 7225 C C . LEU B 1 399 ? -11.539 41.25 2.881 1 86.06 399 LEU B C 1
ATOM 7227 O O . LEU B 1 399 ? -12.094 41.781 1.907 1 86.06 399 LEU B O 1
ATOM 7231 N N . PRO B 1 400 ? -11.336 41.875 4.027 1 82 400 PRO B N 1
ATOM 7232 C CA . PRO B 1 400 ? -11.602 43.312 4.043 1 82 400 PRO B CA 1
ATOM 7233 C C . PRO B 1 400 ? -10.75 44.062 3.035 1 82 400 PRO B C 1
ATOM 7235 O O . PRO B 1 400 ? -9.688 43.594 2.629 1 82 400 PRO B O 1
ATOM 7238 N N . SER B 1 401 ? -11.266 45.25 2.662 1 80.38 401 SER B N 1
ATOM 7239 C CA . SER B 1 401 ? -10.523 46.125 1.745 1 80.38 401 SER B CA 1
ATOM 7240 C C . SER B 1 401 ? -9.188 46.562 2.34 1 80.38 401 SER B C 1
ATOM 7242 O O . SER B 1 401 ? -9.117 46.906 3.518 1 80.38 401 SER B O 1
ATOM 7244 N N . GLY B 1 402 ? -8.125 46.406 1.634 1 85.31 402 GLY B N 1
ATOM 7245 C CA . GLY B 1 402 ? -6.809 46.844 2.074 1 85.31 402 GLY B CA 1
ATOM 7246 C C . GLY B 1 402 ? -6.047 45.781 2.83 1 85.31 402 GLY B C 1
ATOM 7247 O O . GLY B 1 402 ? -4.867 45.938 3.141 1 85.31 402 GLY B O 1
ATOM 7248 N N . ALA B 1 403 ? -6.77 44.75 3.215 1 87.62 403 ALA B N 1
ATOM 7249 C CA . ALA B 1 403 ? -6.145 43.656 3.99 1 87.62 403 ALA B CA 1
ATOM 7250 C C . ALA B 1 403 ? -4.934 43.094 3.258 1 87.62 403 ALA B C 1
ATOM 7252 O O . ALA B 1 403 ? -3.906 42.812 3.875 1 87.62 403 ALA B O 1
ATOM 7253 N N . LEU B 1 404 ? -4.988 43 2.035 1 90.81 404 LEU B N 1
ATOM 7254 C CA . LEU B 1 404 ? -3.922 42.406 1.236 1 90.81 404 LEU B CA 1
ATOM 7255 C C . LEU B 1 404 ? -2.664 43.281 1.28 1 90.81 404 LEU B C 1
ATOM 7257 O O . LEU B 1 404 ? -1.549 42.75 1.326 1 90.81 404 LEU B O 1
ATOM 7261 N N . ASP B 1 405 ? -2.883 44.562 1.228 1 88.31 405 ASP B N 1
ATOM 7262 C CA . ASP B 1 405 ? -1.745 45.469 1.279 1 88.31 405 ASP B CA 1
ATOM 7263 C C . ASP B 1 405 ? -0.99 45.344 2.6 1 88.31 405 ASP B C 1
ATOM 7265 O O . ASP B 1 405 ? 0.242 45.375 2.621 1 88.31 405 ASP B O 1
ATOM 7269 N N . LYS B 1 406 ? -1.752 45.156 3.619 1 87.62 406 LYS B N 1
ATOM 7270 C CA . LYS B 1 406 ? -1.144 45 4.938 1 87.62 406 LYS B CA 1
ATOM 7271 C C . LYS B 1 406 ? -0.394 43.656 5.039 1 87.62 406 LYS B C 1
ATOM 7273 O O . LYS B 1 406 ? 0.691 43.594 5.617 1 87.62 406 LYS B O 1
ATOM 7278 N N . LEU B 1 407 ? -0.978 42.719 4.508 1 92.38 407 LEU B N 1
ATOM 7279 C CA . LEU B 1 407 ? -0.355 41.375 4.523 1 92.38 407 LEU B CA 1
ATOM 7280 C C . LEU B 1 407 ? 0.928 41.375 3.699 1 92.38 407 LEU B C 1
ATOM 7282 O O . LEU B 1 407 ? 1.894 40.688 4.047 1 92.38 407 LEU B O 1
ATOM 7286 N N . MET B 1 408 ? 0.985 42.094 2.676 1 91.94 408 MET B N 1
ATOM 7287 C CA . MET B 1 408 ? 2.156 42.156 1.806 1 91.94 408 MET B CA 1
ATOM 7288 C C . MET B 1 408 ? 3.268 43 2.449 1 91.94 408 MET B C 1
ATOM 7290 O O . MET B 1 408 ? 4.441 42.812 2.115 1 91.94 408 MET B O 1
ATOM 7294 N N . ALA B 1 409 ? 2.896 43.812 3.33 1 87.5 409 ALA B N 1
ATOM 7295 C CA . ALA B 1 409 ? 3.865 44.719 3.963 1 87.5 409 ALA B CA 1
ATOM 7296 C C . ALA B 1 409 ? 4.621 44 5.078 1 87.5 409 ALA B C 1
ATOM 7298 O O . ALA B 1 409 ? 5.754 44.375 5.402 1 87.5 409 ALA B O 1
ATOM 7299 N N . TYR B 1 410 ? 4.047 43 5.645 1 87.25 410 TYR B N 1
ATOM 7300 C CA . TYR B 1 410 ? 4.699 42.25 6.711 1 87.25 410 TYR B CA 1
ATOM 7301 C C . TYR B 1 410 ? 5.816 41.375 6.156 1 87.25 410 TYR B C 1
ATOM 7303 O O . TYR B 1 410 ? 5.777 40.969 4.992 1 87.25 410 TYR B O 1
ATOM 7311 N N . HIS B 1 411 ? 6.902 41.156 6.945 1 87.44 411 HIS B N 1
ATOM 7312 C CA . HIS B 1 411 ? 8.094 40.469 6.445 1 87.44 411 HIS B CA 1
ATOM 7313 C C . HIS B 1 411 ? 7.953 38.969 6.566 1 87.44 411 HIS B C 1
ATOM 7315 O O . HIS B 1 411 ? 8.719 38.219 5.957 1 87.44 411 HIS B O 1
ATOM 7321 N N . TRP B 1 412 ? 7.047 38.406 7.312 1 89 412 TRP B N 1
ATOM 7322 C CA . TRP B 1 412 ? 6.719 36.969 7.43 1 89 412 TRP B CA 1
ATOM 7323 C C . TRP B 1 412 ? 7.969 36.156 7.719 1 89 412 TRP B C 1
ATOM 7325 O O . TRP B 1 412 ? 8.375 35.312 6.902 1 89 412 TRP B O 1
ATOM 7335 N N . PRO B 1 413 ? 8.531 36.188 8.891 1 84.31 413 PRO B N 1
ATOM 7336 C CA . PRO B 1 413 ? 9.734 35.438 9.25 1 84.31 413 PRO B CA 1
ATOM 7337 C C . PRO B 1 413 ? 9.531 33.938 9.156 1 84.31 413 PRO B C 1
ATOM 7339 O O . PRO B 1 413 ? 10.477 33.188 8.859 1 84.31 413 PRO B O 1
ATOM 7342 N N . GLY B 1 414 ? 8.336 33.438 9.375 1 87.69 414 GLY B N 1
ATOM 7343 C CA . GLY B 1 414 ? 8.023 32.031 9.234 1 87.69 414 GLY B CA 1
ATOM 7344 C C . GLY B 1 414 ? 7.543 31.672 7.844 1 87.69 414 GLY B C 1
ATOM 7345 O O . GLY B 1 414 ? 7.07 30.547 7.621 1 87.69 414 GLY B O 1
ATOM 7346 N N . ASN B 1 415 ? 7.594 32.594 6.957 1 92.31 415 ASN B N 1
ATOM 7347 C CA . ASN B 1 415 ? 7.336 32.406 5.535 1 92.31 415 ASN B CA 1
ATOM 7348 C C . ASN B 1 415 ? 5.918 31.906 5.281 1 92.31 415 ASN B C 1
ATOM 7350 O O . ASN B 1 415 ? 4.957 32.406 5.859 1 92.31 415 ASN B O 1
ATOM 7354 N N . VAL B 1 416 ? 5.703 30.953 4.383 1 91.75 416 VAL B N 1
ATOM 7355 C CA . VAL B 1 416 ? 4.379 30.516 3.951 1 91.75 416 VAL B CA 1
ATOM 7356 C C . VAL B 1 416 ? 3.668 29.812 5.105 1 91.75 416 VAL B C 1
ATOM 7358 O O . VAL B 1 416 ? 2.449 29.938 5.258 1 91.75 416 VAL B O 1
ATOM 7361 N N . ARG B 1 417 ? 4.375 29.125 5.867 1 86.38 417 ARG B N 1
ATOM 7362 C CA . ARG B 1 417 ? 3.789 28.438 7.016 1 86.38 417 ARG B CA 1
ATOM 7363 C C . ARG B 1 417 ? 3.154 29.438 7.984 1 86.38 417 ARG B C 1
ATOM 7365 O O . ARG B 1 417 ? 2.055 29.203 8.484 1 86.38 417 ARG B O 1
ATOM 7372 N N . GLU B 1 418 ? 3.869 30.5 8.25 1 84.69 418 GLU B N 1
ATOM 7373 C CA . GLU B 1 418 ? 3.344 31.547 9.125 1 84.69 418 GLU B CA 1
ATOM 7374 C C . GLU B 1 418 ? 2.082 32.156 8.539 1 84.69 418 GLU B C 1
ATOM 7376 O O . GLU B 1 418 ? 1.1 32.375 9.25 1 84.69 418 GLU B O 1
ATOM 7381 N N . LEU B 1 419 ? 2.174 32.438 7.281 1 90.06 419 LEU B N 1
ATOM 7382 C CA . LEU B 1 419 ? 1.022 33 6.605 1 90.06 419 LEU B CA 1
ATOM 7383 C C . LEU B 1 419 ? -0.188 32.094 6.691 1 90.06 419 LEU B C 1
ATOM 7385 O O . LEU B 1 419 ? -1.304 32.531 6.953 1 90.06 419 LEU B O 1
ATOM 7389 N N . GLU B 1 420 ? 0.006 30.844 6.441 1 88.19 420 GLU B N 1
ATOM 7390 C CA . GLU B 1 420 ? -1.063 29.859 6.527 1 88.19 420 GLU B CA 1
ATOM 7391 C C . GLU B 1 420 ? -1.695 29.844 7.914 1 88.19 420 GLU B C 1
ATOM 7393 O O . GLU B 1 420 ? -2.922 29.844 8.047 1 88.19 420 GLU B O 1
ATOM 7398 N N . ASN B 1 421 ? -0.867 29.781 8.875 1 81.44 421 ASN B N 1
ATOM 7399 C CA . ASN B 1 421 ? -1.334 29.781 10.25 1 81.44 421 ASN B CA 1
ATOM 7400 C C . ASN B 1 421 ? -2.135 31.047 10.578 1 81.44 421 ASN B C 1
ATOM 7402 O O . ASN B 1 421 ? -3.123 30.984 11.312 1 81.44 421 ASN B O 1
ATOM 7406 N N . PHE B 1 422 ? -1.638 32.094 10.062 1 84.31 422 PHE B N 1
ATOM 7407 C CA . PHE B 1 422 ? -2.293 33.375 10.273 1 84.31 422 PHE B CA 1
ATOM 7408 C C . PHE B 1 422 ? -3.705 33.375 9.703 1 84.31 422 PHE B C 1
ATOM 7410 O O . PHE B 1 422 ? -4.652 33.812 10.359 1 84.31 422 PHE B O 1
ATOM 7417 N N . ILE B 1 423 ? -3.816 32.906 8.508 1 86.62 423 ILE B N 1
ATOM 7418 C CA . ILE B 1 423 ? -5.109 32.875 7.836 1 86.62 423 ILE B CA 1
ATOM 7419 C C . ILE B 1 423 ? -6.051 31.922 8.578 1 86.62 423 ILE B C 1
ATOM 7421 O O . ILE B 1 423 ? -7.234 32.219 8.742 1 86.62 423 ILE B O 1
ATOM 7425 N N . GLU B 1 424 ? -5.52 30.859 8.945 1 84.25 424 GLU B N 1
ATOM 7426 C CA . GLU B 1 424 ? -6.332 29.906 9.695 1 84.25 424 GLU B CA 1
ATOM 7427 C C . GLU B 1 424 ? -6.875 30.531 10.977 1 84.25 424 GLU B C 1
ATOM 7429 O O . GLU B 1 424 ? -8.039 30.328 11.328 1 84.25 424 GLU B O 1
ATOM 7434 N N . ARG B 1 425 ? -6.066 31.219 11.656 1 78 425 ARG B N 1
ATOM 7435 C CA . ARG B 1 425 ? -6.469 31.891 12.883 1 78 425 ARG B CA 1
ATOM 7436 C C . ARG B 1 425 ? -7.543 32.938 12.609 1 78 425 ARG B C 1
ATOM 7438 O O . ARG B 1 425 ? -8.5 33.062 13.375 1 78 425 ARG B O 1
ATOM 7445 N N . ALA B 1 426 ? -7.293 33.625 11.594 1 81.44 426 ALA B N 1
ATOM 7446 C CA . ALA B 1 426 ? -8.266 34.656 11.211 1 81.44 426 ALA B CA 1
ATOM 7447 C C . ALA B 1 426 ? -9.633 34.031 10.945 1 81.44 426 ALA B C 1
ATOM 7449 O O . ALA B 1 426 ? -10.656 34.594 11.336 1 81.44 426 ALA B O 1
ATOM 7450 N N . LEU B 1 427 ? -9.648 32.875 10.344 1 81.88 427 LEU B N 1
ATOM 7451 C CA . LEU B 1 427 ? -10.891 32.188 10.008 1 81.88 427 LEU B CA 1
ATOM 7452 C C . LEU B 1 427 ? -11.57 31.641 11.258 1 81.88 427 LEU B C 1
ATOM 7454 O O . LEU B 1 427 ? -12.797 31.672 11.367 1 81.88 427 LEU B O 1
ATOM 7458 N N . ILE B 1 428 ? -10.758 31.109 12.109 1 74.25 428 ILE B N 1
ATOM 7459 C CA . ILE B 1 428 ? -11.289 30.531 13.344 1 74.25 428 ILE B CA 1
ATOM 7460 C C . ILE B 1 428 ? -11.914 31.641 14.195 1 74.25 428 ILE B C 1
ATOM 7462 O O . ILE B 1 428 ? -12.977 31.438 14.789 1 74.25 428 ILE B O 1
ATOM 7466 N N . GLN B 1 429 ? -11.281 32.719 14.172 1 70.94 429 GLN B N 1
ATOM 7467 C CA . GLN B 1 429 ? -11.719 33.812 15.023 1 70.94 429 GLN B CA 1
ATOM 7468 C C . GLN B 1 429 ? -12.922 34.562 14.422 1 70.94 429 GLN B C 1
ATOM 7470 O O . GLN B 1 429 ? -13.656 35.25 15.125 1 70.94 429 GLN B O 1
ATOM 7475 N N . THR B 1 430 ? -13.039 34.438 13.102 1 70.19 430 THR B N 1
ATOM 7476 C CA . THR B 1 430 ? -14.148 35.094 12.422 1 70.19 430 THR B CA 1
ATOM 7477 C C . THR B 1 430 ? -14.938 34.094 11.594 1 70.19 430 THR B C 1
ATOM 7479 O O . THR B 1 430 ? -14.812 34.062 10.367 1 70.19 430 THR B O 1
ATOM 7482 N N . PRO B 1 431 ? -15.773 33.219 12.188 1 60.5 431 PRO B N 1
ATOM 7483 C CA . PRO B 1 431 ? -16.438 32.188 11.422 1 60.5 431 PRO B CA 1
ATOM 7484 C C . PRO B 1 431 ? -17.359 32.719 10.344 1 60.5 431 PRO B C 1
ATOM 7486 O O . PRO B 1 431 ? -17.672 32 9.375 1 60.5 431 PRO B O 1
ATOM 7489 N N . GLY B 1 432 ? -17.609 34.031 10.422 1 62.06 432 GLY B N 1
ATOM 7490 C CA . GLY B 1 432 ? -18.484 34.594 9.398 1 62.06 432 GLY B CA 1
ATOM 7491 C C . GLY B 1 432 ? -18.25 36.062 9.164 1 62.06 432 GLY B C 1
ATOM 7492 O O . GLY B 1 432 ? -17.75 36.781 10.047 1 62.06 432 GLY B O 1
ATOM 7493 N N . GLY B 1 433 ? -18.375 36.438 7.852 1 69.69 433 GLY B N 1
ATOM 7494 C CA . GLY B 1 433 ? -18.281 37.844 7.508 1 69.69 433 GLY B CA 1
ATOM 7495 C C . GLY B 1 433 ? -16.891 38.281 7.109 1 69.69 433 GLY B C 1
ATOM 7496 O O . GLY B 1 433 ? -16.141 37.5 6.508 1 69.69 433 GLY B O 1
ATOM 7497 N N . GLU B 1 434 ? -16.547 39.531 7.305 1 79 434 GLU B N 1
ATOM 7498 C CA . GLU B 1 434 ? -15.25 40.094 6.957 1 79 434 GLU B CA 1
ATOM 7499 C C . GLU B 1 434 ? -14.188 39.719 7.992 1 79 434 GLU B C 1
ATOM 7501 O O . GLU B 1 434 ? -14.383 39.938 9.188 1 79 434 GLU B O 1
ATOM 7506 N N . LEU B 1 435 ? -13.109 39.156 7.527 1 83 435 LEU B N 1
ATOM 7507 C CA . LEU B 1 435 ? -12.031 38.656 8.398 1 83 435 LEU B CA 1
ATOM 7508 C C . LEU B 1 435 ? -11.391 39.844 9.141 1 83 435 LEU B C 1
ATOM 7510 O O . LEU B 1 435 ? -11.203 40.906 8.578 1 83 435 LEU B O 1
ATOM 7514 N N . GLU B 1 436 ? -11.117 39.656 10.375 1 75.25 436 GLU B N 1
ATOM 7515 C CA . GLU B 1 436 ? -10.406 40.656 11.164 1 75.25 436 GLU B CA 1
ATOM 7516 C C . GLU B 1 436 ? -8.898 40.531 11.008 1 75.25 436 GLU B C 1
ATOM 7518 O O . GLU B 1 436 ? -8.227 39.938 11.867 1 75.25 436 GLU B O 1
ATOM 7523 N N . ILE B 1 437 ? -8.398 41.062 10 1 80.62 437 ILE B N 1
ATOM 7524 C CA . ILE B 1 437 ? -6.992 40.938 9.648 1 80.62 437 ILE B CA 1
ATOM 7525 C C . ILE B 1 437 ? -6.168 41.969 10.383 1 80.62 437 ILE B C 1
ATOM 7527 O O . ILE B 1 437 ? -5.066 41.688 10.859 1 80.62 437 ILE B O 1
ATOM 7531 N N . ASP B 1 438 ? -6.723 43.156 10.492 1 74.81 438 ASP B N 1
ATOM 7532 C CA . ASP B 1 438 ? -5.98 44.281 11.047 1 74.81 438 ASP B CA 1
ATOM 7533 C C . ASP B 1 438 ? -5.574 44.031 12.492 1 74.81 438 ASP B C 1
ATOM 7535 O O . ASP B 1 438 ? -4.418 44.25 12.867 1 74.81 438 ASP B O 1
ATOM 7539 N N . SER B 1 439 ? -6.504 43.531 13.203 1 68.5 439 SER B N 1
ATOM 7540 C CA . SER B 1 439 ? -6.219 43.25 14.609 1 68.5 439 SER B CA 1
ATOM 7541 C C . SER B 1 439 ? -5.172 42.156 14.766 1 68.5 439 SER B C 1
ATOM 7543 O O . SER B 1 439 ? -4.297 42.25 15.625 1 68.5 439 SER B O 1
ATOM 7545 N N . LEU B 1 440 ? -5.258 41.281 13.922 1 75.69 440 LEU B N 1
ATOM 7546 C CA . LEU B 1 440 ? -4.328 40.156 13.984 1 75.69 440 LEU B CA 1
ATOM 7547 C C . LEU B 1 440 ? -2.93 40.594 13.547 1 75.69 440 LEU B C 1
ATOM 7549 O O . LEU B 1 440 ? -1.937 40.156 14.133 1 75.69 440 LEU B O 1
ATOM 7553 N N . LEU B 1 441 ? -2.889 41.375 12.555 1 78 441 LEU B N 1
ATOM 7554 C CA . LEU B 1 441 ? -1.605 41.844 12.039 1 78 441 LEU B CA 1
ATOM 7555 C C . LEU B 1 441 ? -0.932 42.781 13.023 1 78 441 LEU B C 1
ATOM 7557 O O . LEU B 1 441 ? 0.291 42.781 13.172 1 78 441 LEU B O 1
ATOM 7561 N N . ASP B 1 442 ? -1.73 43.656 13.594 1 67.25 442 ASP B N 1
ATOM 7562 C CA . ASP B 1 442 ? -1.2 44.594 14.602 1 67.25 442 ASP B CA 1
ATOM 7563 C C . ASP B 1 442 ? -0.54 43.812 15.75 1 67.25 442 ASP B C 1
ATOM 7565 O O . ASP B 1 442 ? 0.504 44.25 16.25 1 67.25 442 ASP B O 1
ATOM 7569 N N . ASN B 1 443 ? -1.073 42.781 15.93 1 63.06 443 ASN B N 1
ATOM 7570 C CA . ASN B 1 443 ? -0.522 41.938 16.984 1 63.06 443 ASN B CA 1
ATOM 7571 C C . ASN B 1 443 ? 0.811 41.312 16.562 1 63.06 443 ASN B C 1
ATOM 7573 O O . ASN B 1 443 ? 1.719 41.156 17.375 1 63.06 443 ASN B O 1
ATOM 7577 N N . LEU B 1 444 ? 0.871 41 15.367 1 66.25 444 LEU B N 1
ATOM 7578 C CA . LEU B 1 444 ? 2.096 40.406 14.828 1 66.25 444 LEU B CA 1
ATOM 7579 C C . LEU B 1 444 ? 3.221 41.438 14.812 1 66.25 444 LEU B C 1
ATOM 7581 O O . LEU B 1 444 ? 4.375 41.125 15.102 1 66.25 444 LEU B O 1
ATOM 7585 N N . LEU B 1 445 ? 2.865 42.625 14.383 1 62.12 445 LEU B N 1
ATOM 7586 C CA . LEU B 1 445 ? 3.842 43.688 14.242 1 62.12 445 LEU B CA 1
ATOM 7587 C C . LEU B 1 445 ? 4.371 44.125 15.609 1 62.12 445 LEU B C 1
ATOM 7589 O O . LEU B 1 445 ? 5.52 44.562 15.727 1 62.12 445 LEU B O 1
ATOM 7593 N N . GLN B 1 446 ? 3.514 44.062 16.547 1 54.22 446 GLN B N 1
ATOM 7594 C CA . GLN B 1 446 ? 3.934 44.438 17.891 1 54.22 446 GLN B CA 1
ATOM 7595 C C . GLN B 1 446 ? 4.945 43.438 18.438 1 54.22 446 GLN B C 1
ATOM 7597 O O . GLN B 1 446 ? 5.875 43.812 19.156 1 54.22 446 GLN B O 1
ATOM 7602 N N . THR B 1 447 ? 4.801 42.281 17.969 1 50.56 447 THR B N 1
ATOM 7603 C CA . THR B 1 447 ? 5.707 41.25 18.453 1 50.56 447 THR B CA 1
ATOM 7604 C C . THR B 1 447 ? 7.02 41.25 17.672 1 50.56 447 THR B C 1
ATOM 7606 O O . THR B 1 447 ? 8.078 40.938 18.219 1 50.56 447 THR B O 1
ATOM 7609 N N . ASP B 1 448 ? 7.012 41.531 16.375 1 48.94 448 ASP B N 1
ATOM 7610 C CA . ASP B 1 448 ? 8.195 41.656 15.531 1 48.94 448 ASP B CA 1
ATOM 7611 C C . ASP B 1 448 ? 9.008 42.906 15.898 1 48.94 448 ASP B C 1
ATOM 7613 O O . ASP B 1 448 ? 10.234 42.906 15.781 1 48.94 448 ASP B O 1
ATOM 7617 N N . GLY B 1 449 ? 8.398 44.094 16.078 1 40.78 449 GLY B N 1
ATOM 7618 C CA . GLY B 1 449 ? 9.102 45.312 16.484 1 40.78 449 GLY B CA 1
ATOM 7619 C C . GLY B 1 449 ? 9.977 45.094 17.703 1 40.78 449 GLY B C 1
ATOM 7620 O O . GLY B 1 449 ? 10.773 45.969 18.062 1 40.78 449 GLY B O 1
ATOM 7621 N N . THR B 1 450 ? 9.5 44.219 18.531 1 36.78 450 THR B N 1
ATOM 7622 C CA . THR B 1 450 ? 10.453 43.938 19.609 1 36.78 450 THR B CA 1
ATOM 7623 C C . THR B 1 450 ? 11.672 43.188 19.062 1 36.78 450 THR B C 1
ATOM 7625 O O . THR B 1 450 ? 12.578 42.844 19.828 1 36.78 450 THR B O 1
ATOM 7628 N N . ARG B 1 451 ? 11.672 42.781 17.922 1 39.81 451 ARG B N 1
ATOM 7629 C CA . ARG B 1 451 ? 12.883 42.281 17.266 1 39.81 451 ARG B CA 1
ATOM 7630 C C . ARG B 1 451 ? 13.758 43.469 16.812 1 39.81 451 ARG B C 1
ATOM 7632 O O . ARG B 1 451 ? 13.398 44.188 15.883 1 39.81 451 ARG B O 1
ATOM 7639 N N . GLY B 1 452 ? 14.57 44.219 17.562 1 29.94 452 GLY B N 1
ATOM 7640 C CA . GLY B 1 452 ? 15.719 45.031 17.156 1 29.94 452 GLY B CA 1
ATOM 7641 C C . GLY B 1 452 ? 16.5 44.406 16.016 1 29.94 452 GLY B C 1
ATOM 7642 O O . GLY B 1 452 ? 16.359 43.219 15.742 1 29.94 452 GLY B O 1
ATOM 7643 N N . SER B 1 453 ? 16.953 45.188 15 1 28.53 453 SER B N 1
ATOM 7644 C CA . SER B 1 453 ? 18.234 45.062 14.32 1 28.53 453 SER B CA 1
ATOM 7645 C C . SER B 1 453 ? 19.266 44.344 15.203 1 28.53 453 SER B C 1
ATOM 7647 O O . SER B 1 453 ? 19.406 44.688 16.391 1 28.53 453 SER B O 1
ATOM 7649 N N . TRP B 1 454 ? 19.734 43.281 14.977 1 26.84 454 TRP B N 1
ATOM 7650 C CA . TRP B 1 454 ? 21.094 43.125 15.477 1 26.84 454 TRP B CA 1
ATOM 7651 C C . TRP B 1 454 ? 21.875 44.406 15.359 1 26.84 454 TRP B C 1
ATOM 7653 O O . TRP B 1 454 ? 22.703 44.562 14.453 1 26.84 454 TRP B O 1
ATOM 7663 N N . GLU B 1 455 ? 21.391 45.594 15.086 1 26.62 455 GLU B N 1
ATOM 7664 C CA . GLU B 1 455 ? 22.312 46.562 15.688 1 26.62 455 GLU B CA 1
ATOM 7665 C C . GLU B 1 455 ? 22.516 46.281 17.172 1 26.62 455 GLU B C 1
ATOM 7667 O O . GLU B 1 455 ? 21.609 45.781 17.844 1 26.62 455 GLU B O 1
ATOM 7672 N N . PRO B 1 456 ? 23.781 46.344 17.672 1 26.89 456 PRO B N 1
ATOM 7673 C CA . PRO B 1 456 ? 24.094 46.219 19.109 1 26.89 456 PRO B CA 1
ATOM 7674 C C . PRO B 1 456 ? 22.938 46.719 19.984 1 26.89 456 PRO B C 1
ATOM 7676 O O . PRO B 1 456 ? 22.078 47.5 19.516 1 26.89 456 PRO B O 1
ATOM 7679 N N . GLU B 1 457 ? 22.75 46.312 21.125 1 26.45 457 GLU B N 1
ATOM 7680 C CA . GLU B 1 457 ? 22.141 46.781 22.359 1 26.45 457 GLU B CA 1
ATOM 7681 C C . GLU B 1 457 ? 21.953 48.281 22.359 1 26.45 457 GLU B C 1
ATOM 7683 O O . GLU B 1 457 ? 22.859 49.031 22.781 1 26.45 457 GLU B O 1
ATOM 7688 N N . VAL B 1 458 ? 21.531 48.969 21.266 1 28.56 458 VAL B N 1
ATOM 7689 C CA . VAL B 1 458 ? 21.203 50.188 21.969 1 28.56 458 VAL B CA 1
ATOM 7690 C C . VAL B 1 458 ? 20.109 49.938 23 1 28.56 458 VAL B C 1
ATOM 7692 O O . VAL B 1 458 ? 19.266 49.062 22.812 1 28.56 458 VAL B O 1
ATOM 7695 N N . ASN B 1 459 ? 20.062 50.438 24.297 1 28.08 459 ASN B N 1
ATOM 7696 C CA . ASN B 1 459 ? 19.391 50.594 25.578 1 28.08 459 ASN B CA 1
ATOM 7697 C C . ASN B 1 459 ? 17.891 50.812 25.406 1 28.08 459 ASN B C 1
ATOM 7699 O O . ASN B 1 459 ? 17.422 51.969 25.469 1 28.08 459 ASN B O 1
ATOM 7703 N N . SER B 1 460 ? 17.25 50.5 24.438 1 31.33 460 SER B N 1
ATOM 7704 C CA . SER B 1 460 ? 15.875 50.969 24.344 1 31.33 460 SER B CA 1
ATOM 7705 C C . SER B 1 460 ? 14.992 50.312 25.406 1 31.33 460 SER B C 1
ATOM 7707 O O . SER B 1 460 ? 14.43 49.25 25.188 1 31.33 460 SER B O 1
ATOM 7709 N N . ASN B 1 461 ? 15.258 50.125 26.578 1 34.94 461 ASN B N 1
ATOM 7710 C CA . ASN B 1 461 ? 14.547 50.062 27.859 1 34.94 461 ASN B CA 1
ATOM 7711 C C . ASN B 1 461 ? 13.391 51.062 27.891 1 34.94 461 ASN B C 1
ATOM 7713 O O . ASN B 1 461 ? 12.875 51.375 28.969 1 34.94 461 ASN B O 1
ATOM 7717 N N . GLN B 1 462 ? 12.945 51.969 26.906 1 40.38 462 GLN B N 1
ATOM 7718 C CA . GLN B 1 462 ? 12.039 53.062 27.188 1 40.38 462 GLN B CA 1
ATOM 7719 C C . GLN B 1 462 ? 10.617 52.75 26.75 1 40.38 462 GLN B C 1
ATOM 7721 O O . GLN B 1 462 ? 10.375 52.375 25.594 1 40.38 462 GLN B O 1
ATOM 7726 N N . LEU B 1 463 ? 9.531 52.406 27.688 1 52.09 463 LEU B N 1
ATOM 7727 C CA . LEU B 1 463 ? 8.086 52.469 27.5 1 52.09 463 LEU B CA 1
ATOM 7728 C C . LEU B 1 463 ? 7.703 53.688 26.656 1 52.09 463 LEU B C 1
ATOM 7730 O O . LEU B 1 463 ? 8.258 54.75 26.844 1 52.09 463 LEU B O 1
ATOM 7734 N N . PRO B 1 464 ? 6.926 53.531 25.641 1 56.94 464 PRO B N 1
ATOM 7735 C CA . PRO B 1 464 ? 6.492 54.781 25.016 1 56.94 464 PRO B CA 1
ATOM 7736 C C . PRO B 1 464 ? 5.902 55.75 26.016 1 56.94 464 PRO B C 1
ATOM 7738 O O . PRO B 1 464 ? 5.367 55.344 27.047 1 56.94 464 PRO B O 1
ATOM 7741 N N . SER B 1 465 ? 6.035 57 25.75 1 64.12 465 SER B N 1
ATOM 7742 C CA . SER B 1 465 ? 5.531 58.031 26.656 1 64.12 465 SER B CA 1
ATOM 7743 C C . SER B 1 465 ? 4.008 58.031 26.703 1 64.12 465 SER B C 1
ATOM 7745 O O . SER B 1 465 ? 3.352 57.562 25.766 1 64.12 465 SER B O 1
ATOM 7747 N N . LEU B 1 466 ? 3.338 58.312 27.781 1 67.56 466 LEU B N 1
ATOM 7748 C CA . LEU B 1 466 ? 1.895 58.406 27.953 1 67.56 466 LEU B CA 1
ATOM 7749 C C . LEU B 1 466 ? 1.269 59.25 26.859 1 67.56 466 LEU B C 1
ATOM 7751 O O . LEU B 1 466 ? 0.183 58.938 26.359 1 67.56 466 LEU B O 1
ATOM 7755 N N . GLU B 1 467 ? 2.061 60.219 26.391 1 71.19 467 GLU B N 1
ATOM 7756 C CA . GLU B 1 467 ? 1.569 61.125 25.359 1 71.19 467 GLU B CA 1
ATOM 7757 C C . GLU B 1 467 ? 1.428 60.406 24.016 1 71.19 467 GLU B C 1
ATOM 7759 O O . GLU B 1 467 ? 0.469 60.656 23.281 1 71.19 467 GLU B O 1
ATOM 7764 N N . THR B 1 468 ? 2.246 59.562 23.859 1 69.81 468 THR B N 1
ATOM 7765 C CA . THR B 1 468 ? 2.229 58.875 22.562 1 69.81 468 THR B CA 1
ATOM 7766 C C . THR B 1 468 ? 1.057 57.906 22.484 1 69.81 468 THR B C 1
ATOM 7768 O O . THR B 1 468 ? 0.403 57.812 21.453 1 69.81 468 THR B O 1
ATOM 7771 N N . VAL B 1 469 ? 0.783 57.281 23.531 1 69.06 469 VAL B N 1
ATOM 7772 C CA . VAL B 1 469 ? -0.322 56.344 23.594 1 69.06 469 VAL B CA 1
ATOM 7773 C C . VAL B 1 469 ? -1.65 57.062 23.469 1 69.06 469 VAL B C 1
ATOM 7775 O O . VAL B 1 469 ? -2.547 56.656 22.75 1 69.06 469 VAL B O 1
ATOM 7778 N N . CYS B 1 470 ? -1.734 58.156 24.172 1 74.25 470 CYS B N 1
ATOM 7779 C CA . CYS B 1 470 ? -2.936 58.969 24.125 1 74.25 470 CYS B CA 1
ATOM 7780 C C . CYS B 1 470 ? -3.139 59.562 22.719 1 74.25 470 CYS B C 1
ATOM 7782 O O . CYS B 1 470 ? -4.254 59.531 22.203 1 74.25 470 CYS B O 1
ATOM 7784 N N . ALA B 1 471 ? -2.076 59.938 22.109 1 76.12 471 ALA B N 1
ATOM 7785 C CA . ALA B 1 471 ? -2.15 60.531 20.781 1 76.12 471 ALA B CA 1
ATOM 7786 C C . ALA B 1 471 ? -2.643 59.531 19.75 1 76.12 471 ALA B C 1
ATOM 7788 O O . ALA B 1 471 ? -3.475 59.875 18.906 1 76.12 471 ALA B O 1
ATOM 7789 N N . GLU B 1 472 ? -2.23 58.469 19.938 1 73.19 472 GLU B N 1
ATOM 7790 C CA . GLU B 1 472 ? -2.598 57.406 18.984 1 73.19 472 GLU B CA 1
ATOM 7791 C C . GLU B 1 472 ? -4.062 57.031 19.125 1 73.19 472 GLU B C 1
ATOM 7793 O O . GLU B 1 472 ? -4.75 56.75 18.141 1 73.19 472 GLU B O 1
ATOM 7798 N N . HIS B 1 473 ? -4.574 56.969 20.344 1 75.56 473 HIS B N 1
ATOM 7799 C CA . HIS B 1 473 ? -5.973 56.688 20.625 1 75.56 473 HIS B CA 1
ATOM 7800 C C . HIS B 1 473 ? -6.879 57.812 20.109 1 75.56 473 HIS B C 1
ATOM 7802 O O . HIS B 1 473 ? -7.961 57.531 19.578 1 75.56 473 HIS B O 1
ATOM 7808 N N . ILE B 1 474 ? -6.375 58.906 20.203 1 79 474 ILE B N 1
ATOM 7809 C CA . ILE B 1 474 ? -7.121 60.062 19.703 1 79 474 ILE B CA 1
ATOM 7810 C C . ILE B 1 474 ? -7.172 60.031 18.172 1 79 474 ILE B C 1
ATOM 7812 O O . ILE B 1 474 ? -8.227 60.25 17.578 1 79 474 ILE B O 1
ATOM 7816 N N . ARG B 1 475 ? -6.098 59.719 17.609 1 76.5 475 ARG B N 1
ATOM 7817 C CA . ARG B 1 475 ? -6.062 59.625 16.156 1 76.5 475 ARG B CA 1
ATOM 7818 C C . ARG B 1 475 ? -7.016 58.562 15.641 1 76.5 475 ARG B C 1
ATOM 7820 O O . ARG B 1 475 ? -7.695 58.75 14.633 1 76.5 475 ARG B O 1
ATOM 7827 N N . LYS B 1 476 ? -7.184 57.531 16.344 1 74.44 476 LYS B N 1
ATOM 7828 C CA . LYS B 1 476 ? -8.094 56.438 16.031 1 74.44 476 LYS B CA 1
ATOM 7829 C C . LYS B 1 476 ? -9.555 56.906 16.125 1 74.44 476 LYS B C 1
ATOM 7831 O O . LYS B 1 476 ? -10.359 56.594 15.258 1 74.44 476 LYS B O 1
ATOM 7836 N N . ALA B 1 477 ? -9.844 57.562 17.172 1 75.81 477 ALA B N 1
ATOM 7837 C CA . ALA B 1 477 ? -11.188 58.094 17.375 1 75.81 477 ALA B CA 1
ATOM 7838 C C . ALA B 1 477 ? -11.531 59.125 16.297 1 75.81 477 ALA B C 1
ATOM 7840 O O . ALA B 1 477 ? -12.656 59.156 15.789 1 75.81 477 ALA B O 1
ATOM 7841 N N . LEU B 1 478 ? -10.469 59.812 15.891 1 79.06 478 LEU B N 1
ATOM 7842 C CA . LEU B 1 478 ? -10.672 60.844 14.867 1 79.06 478 LEU B CA 1
ATOM 7843 C C . LEU B 1 478 ? -10.945 60.219 13.516 1 79.06 478 LEU B C 1
ATOM 7845 O O . LEU B 1 478 ? -11.812 60.656 12.766 1 79.06 478 LEU B O 1
ATOM 7849 N N . ARG B 1 479 ? -10.32 59.219 13.328 1 74.38 479 ARG B N 1
ATOM 7850 C CA . ARG B 1 479 ? -10.508 58.5 12.062 1 74.38 479 ARG B CA 1
ATOM 7851 C C . ARG B 1 479 ? -11.883 57.844 12.016 1 74.38 479 ARG B C 1
ATOM 7853 O O . ARG B 1 479 ? -12.57 57.906 10.992 1 74.38 479 ARG B O 1
ATOM 7860 N N . ARG B 1 480 ? -12.336 57.312 13.094 1 73.5 480 ARG B N 1
ATOM 7861 C CA . ARG B 1 480 ? -13.633 56.656 13.195 1 73.5 480 ARG B CA 1
ATOM 7862 C C . ARG B 1 480 ? -14.766 57.688 13.109 1 73.5 480 ARG B C 1
ATOM 7864 O O . ARG B 1 480 ? -15.844 57.375 12.594 1 73.5 480 ARG B O 1
ATOM 7871 N N . ALA B 1 481 ? -14.445 58.875 13.57 1 71.94 481 ALA B N 1
ATOM 7872 C CA . ALA B 1 481 ? -15.461 59.906 13.586 1 71.94 481 ALA B CA 1
ATOM 7873 C C . ALA B 1 481 ? -15.422 60.719 12.297 1 71.94 481 ALA B C 1
ATOM 7875 O O . ALA B 1 481 ? -16.141 61.719 12.164 1 71.94 481 ALA B O 1
ATOM 7876 N N . GLY B 1 482 ? -14.477 60.219 11.352 1 74.69 482 GLY B N 1
ATOM 7877 C CA . GLY B 1 482 ? -14.359 60.938 10.094 1 74.69 482 GLY B CA 1
ATOM 7878 C C . GLY B 1 482 ? -13.844 62.344 10.258 1 74.69 482 GLY B C 1
ATOM 7879 O O . GLY B 1 482 ? -14.242 63.25 9.523 1 74.69 482 GLY B O 1
ATOM 7880 N N . GLY B 1 483 ? -13.094 62.531 11.219 1 74 483 GLY B N 1
ATOM 7881 C CA . GLY B 1 483 ? -12.5 63.844 11.445 1 74 483 GLY B CA 1
ATOM 7882 C C . GLY B 1 483 ? -13.375 64.75 12.281 1 74 483 GLY B C 1
ATOM 7883 O O . GLY B 1 483 ? -12.992 65.875 12.586 1 74 483 GLY B O 1
ATOM 7884 N N . LYS B 1 484 ? -14.5 64.375 12.617 1 77.56 484 LYS B N 1
ATOM 7885 C CA . LYS B 1 484 ? -15.438 65.188 13.414 1 77.56 484 LYS B CA 1
ATOM 7886 C C . LYS B 1 484 ? -15.07 65.125 14.891 1 77.56 484 LYS B C 1
ATOM 7888 O O . LYS B 1 484 ? -14.875 64.062 15.461 1 77.56 484 LYS B O 1
ATOM 7893 N N . ILE B 1 485 ? -14.898 66.25 15.469 1 78.62 485 ILE B N 1
ATOM 7894 C CA . ILE B 1 485 ? -14.445 66.375 16.859 1 78.62 485 ILE B CA 1
ATOM 7895 C C . ILE B 1 485 ? -15.648 66.438 17.781 1 78.62 485 ILE B C 1
ATOM 7897 O O . ILE B 1 485 ? -15.742 65.75 18.781 1 78.62 485 ILE B O 1
ATOM 7901 N N . SER B 1 486 ? -16.562 67.375 17.469 1 79.25 486 SER B N 1
ATOM 7902 C CA . SER B 1 486 ? -17.703 67.688 18.328 1 79.25 486 SER B CA 1
ATOM 7903 C C . SER B 1 486 ? -19.016 67.188 17.734 1 79.25 486 SER B C 1
ATOM 7905 O O . SER B 1 486 ? -19.109 67 16.516 1 79.25 486 SER B O 1
ATOM 7907 N N . GLY B 1 487 ? -20.078 66.875 18.562 1 74.94 487 GLY B N 1
ATOM 7908 C CA . GLY B 1 487 ? -21.422 66.5 18.141 1 74.94 487 GLY B CA 1
ATOM 7909 C C . GLY B 1 487 ? -21.656 65 18.25 1 74.94 487 GLY B C 1
ATOM 7910 O O . GLY B 1 487 ? -20.766 64.25 18.656 1 74.94 487 GLY B O 1
ATOM 7911 N N . PRO B 1 488 ? -22.844 64.562 18 1 73.88 488 PRO B N 1
ATOM 7912 C CA . PRO B 1 488 ? -23.172 63.125 18.031 1 73.88 488 PRO B CA 1
ATOM 7913 C C . PRO B 1 488 ? -22.375 62.312 17 1 73.88 488 PRO B C 1
ATOM 7915 O O . PRO B 1 488 ? -22.328 62.688 15.828 1 73.88 488 PRO B O 1
ATOM 7918 N N . GLY B 1 489 ? -21.484 61.344 17.562 1 73.94 489 GLY B N 1
ATOM 7919 C CA . GLY B 1 489 ? -20.641 60.5 16.719 1 73.94 489 GLY B CA 1
ATOM 7920 C C . GLY B 1 489 ? -19.25 61.062 16.531 1 73.94 489 GLY B C 1
ATOM 7921 O O . GLY B 1 489 ? -18.453 60.531 15.75 1 73.94 489 GLY B O 1
ATOM 7922 N N . GLY B 1 490 ? -18.953 62.156 17.188 1 79.31 490 GLY B N 1
ATOM 7923 C CA . GLY B 1 490 ? -17.641 62.75 17.062 1 79.31 490 GLY B CA 1
ATOM 7924 C C . GLY B 1 490 ? -16.594 62.062 17.906 1 79.31 490 GLY B C 1
ATOM 7925 O O . GLY B 1 490 ? -16.922 61.281 18.797 1 79.31 490 GLY B O 1
ATOM 7926 N N . ALA B 1 491 ? -15.383 62.438 17.641 1 80.12 491 ALA B N 1
ATOM 7927 C CA . ALA B 1 491 ? -14.258 61.844 18.344 1 80.12 491 ALA B CA 1
ATOM 7928 C C . ALA B 1 491 ? -14.328 62.125 19.844 1 80.12 491 ALA B C 1
ATOM 7930 O O . ALA B 1 491 ? -13.984 61.25 20.656 1 80.12 491 ALA B O 1
ATOM 7931 N N . ALA B 1 492 ? -14.875 63.25 20.203 1 80.69 492 ALA B N 1
ATOM 7932 C CA . ALA B 1 492 ? -14.977 63.625 21.609 1 80.69 492 ALA B CA 1
ATOM 7933 C C . ALA B 1 492 ? -15.961 62.75 22.359 1 80.69 492 ALA B C 1
ATOM 7935 O O . ALA B 1 492 ? -15.695 62.281 23.469 1 80.69 492 ALA B O 1
ATOM 7936 N N . GLU B 1 493 ? -17 62.531 21.688 1 78.62 493 GLU B N 1
ATOM 7937 C CA . GLU B 1 493 ? -18 61.625 22.266 1 78.62 493 GLU B CA 1
ATOM 7938 C C . GLU B 1 493 ? -17.484 60.188 22.375 1 78.62 493 GLU B C 1
ATOM 7940 O O . GLU B 1 493 ? -17.672 59.531 23.391 1 78.62 493 GLU B O 1
ATOM 7945 N N . MET B 1 494 ? -16.797 59.812 21.453 1 75.44 494 MET B N 1
ATOM 7946 C CA . MET B 1 494 ? -16.297 58.438 21.406 1 75.44 494 MET B CA 1
ATOM 7947 C C . MET B 1 494 ? -15.25 58.219 22.484 1 75.44 494 MET B C 1
ATOM 7949 O O . MET B 1 494 ? -15.172 57.125 23.047 1 75.44 494 MET B O 1
ATOM 7953 N N . LEU B 1 495 ? -14.57 59.219 22.766 1 78.69 495 LEU B N 1
ATOM 7954 C CA . LEU B 1 495 ? -13.461 59.156 23.719 1 78.69 495 LEU B CA 1
ATOM 7955 C C . LEU B 1 495 ? -13.914 59.531 25.109 1 78.69 495 LEU B C 1
ATOM 7957 O O . LEU B 1 495 ? -13.148 59.406 26.078 1 78.69 495 LEU B O 1
ATOM 7961 N N . GLY B 1 496 ? -15.086 60.094 25.25 1 75.12 496 GLY B N 1
ATOM 7962 C CA . GLY B 1 496 ? -15.656 60.5 26.516 1 75.12 496 GLY B CA 1
ATOM 7963 C C . GLY B 1 496 ? -15.023 61.781 27.062 1 75.12 496 GLY B C 1
ATOM 7964 O O . GLY B 1 496 ? -14.844 61.906 28.266 1 75.12 496 GLY B O 1
ATOM 7965 N N . VAL B 1 497 ? -14.562 62.594 26.156 1 79.38 497 VAL B N 1
ATOM 7966 C CA . VAL B 1 497 ? -13.945 63.844 26.578 1 79.38 497 VAL B CA 1
ATOM 7967 C C . VAL B 1 497 ? -14.695 65.062 25.969 1 79.38 497 VAL B C 1
ATOM 7969 O O . VAL B 1 497 ? -15.352 64.875 24.938 1 79.38 497 VAL B O 1
ATOM 7972 N N . HIS B 1 498 ? -14.75 66.188 26.75 1 78.94 498 HIS B N 1
ATOM 7973 C CA . HIS B 1 498 ? -15.344 67.375 26.219 1 78.94 498 HIS B CA 1
ATOM 7974 C C . HIS B 1 498 ? -14.602 67.875 24.969 1 78.94 498 HIS B C 1
ATOM 7976 O O . HIS B 1 498 ? -13.367 67.812 24.922 1 78.94 498 HIS B O 1
ATOM 7982 N N . PRO B 1 499 ? -15.289 68.25 23.969 1 80.62 499 PRO B N 1
ATOM 7983 C CA . PRO B 1 499 ? -14.688 68.625 22.672 1 80.62 499 PRO B CA 1
ATOM 7984 C C . PRO B 1 499 ? -13.562 69.625 22.828 1 80.62 499 PRO B C 1
ATOM 7986 O O . PRO B 1 499 ? -12.531 69.562 22.156 1 80.62 499 PRO B O 1
ATOM 7989 N N . ASN B 1 500 ? -13.688 70.625 23.766 1 77.5 500 ASN B N 1
ATOM 7990 C CA . ASN B 1 500 ? -12.648 71.625 23.969 1 77.5 500 ASN B CA 1
ATOM 7991 C C . ASN B 1 500 ? -11.391 71 24.594 1 77.5 500 ASN B C 1
ATOM 7993 O O . ASN B 1 500 ? -10.273 71.375 24.219 1 77.5 500 ASN B O 1
ATOM 7997 N N . THR B 1 501 ? -11.602 70.062 25.438 1 78.88 501 THR B N 1
ATOM 7998 C CA . THR B 1 501 ? -10.492 69.312 26.062 1 78.88 501 THR B CA 1
ATOM 7999 C C . THR B 1 501 ? -9.742 68.5 25.031 1 78.88 501 THR B C 1
ATOM 8001 O O . THR B 1 501 ? -8.516 68.438 25.062 1 78.88 501 THR B O 1
ATOM 8004 N N . LEU B 1 502 ? -10.477 67.938 24.172 1 81.75 502 LEU B N 1
ATOM 8005 C CA . LEU B 1 502 ? -9.844 67.125 23.125 1 81.75 502 LEU B CA 1
ATOM 8006 C C . LEU B 1 502 ? -9.031 68 22.188 1 81.75 502 LEU B C 1
ATOM 8008 O O . LEU B 1 502 ? -7.898 67.688 21.828 1 81.75 502 LEU B O 1
ATOM 8012 N N . ARG B 1 503 ? -9.578 69.062 21.844 1 78.44 503 ARG B N 1
ATOM 8013 C CA . ARG B 1 503 ? -8.891 70 20.953 1 78.44 503 ARG B CA 1
ATOM 8014 C C . ARG B 1 503 ? -7.598 70.5 21.594 1 78.44 503 ARG B C 1
ATOM 8016 O O . ARG B 1 503 ? -6.566 70.625 20.938 1 78.44 503 ARG B O 1
ATOM 8023 N N . GLN B 1 504 ? -7.641 70.812 22.875 1 77.44 504 GLN B N 1
ATOM 8024 C CA . GLN B 1 504 ? -6.461 71.25 23.609 1 77.44 504 GLN B CA 1
ATOM 8025 C C . GLN B 1 504 ? -5.387 70.188 23.656 1 77.44 504 GLN B C 1
ATOM 8027 O O . GLN B 1 504 ? -4.203 70.5 23.469 1 77.44 504 GLN B O 1
ATOM 8032 N N . ARG B 1 505 ? -5.844 69 23.875 1 77.62 505 ARG B N 1
ATOM 8033 C CA . ARG B 1 505 ? -4.906 67.875 23.938 1 77.62 505 ARG B CA 1
ATOM 8034 C C . ARG B 1 505 ? -4.293 67.562 22.562 1 77.62 505 ARG B C 1
ATOM 8036 O O . ARG B 1 505 ? -3.098 67.312 22.453 1 77.62 505 ARG B O 1
ATOM 8043 N N . MET B 1 506 ? -5.066 67.688 21.578 1 79.25 506 MET B N 1
ATOM 8044 C CA . MET B 1 506 ? -4.586 67.5 20.219 1 79.25 506 MET B CA 1
ATOM 8045 C C . MET B 1 506 ? -3.564 68.562 19.844 1 79.25 506 MET B C 1
ATOM 8047 O O . MET B 1 506 ? -2.545 68.312 19.219 1 79.25 506 MET B O 1
ATOM 8051 N N . ASP B 1 507 ? -3.873 69.812 20.234 1 77.06 507 ASP B N 1
ATOM 8052 C CA . ASP B 1 507 ? -2.953 70.938 19.984 1 77.06 507 ASP B CA 1
ATOM 8053 C C . ASP B 1 507 ? -1.622 70.75 20.703 1 77.06 507 ASP B C 1
ATOM 8055 O O . ASP B 1 507 ? -0.556 70.938 20.125 1 77.06 507 ASP B O 1
ATOM 8059 N N . LYS B 1 508 ? -1.718 70.125 21.875 1 75.38 508 LYS B N 1
ATOM 8060 C CA . LYS B 1 508 ? -0.519 69.938 22.688 1 75.38 508 LYS B CA 1
ATOM 8061 C C . LYS B 1 508 ? 0.308 68.75 22.109 1 75.38 508 LYS B C 1
ATOM 8063 O O . LYS B 1 508 ? 1.538 68.812 22.188 1 75.38 508 LYS B O 1
ATOM 8068 N N . MET B 1 509 ? -0.412 67.875 21.484 1 74 509 MET B N 1
ATOM 8069 C CA . MET B 1 509 ? 0.254 66.688 20.984 1 74 509 MET B CA 1
ATOM 8070 C C . MET B 1 509 ? 0.572 66.812 19.5 1 74 509 MET B C 1
ATOM 8072 O O . MET B 1 509 ? 1.12 65.875 18.891 1 74 509 MET B O 1
ATOM 8076 N N . GLY B 1 510 ? 0.144 67.875 18.891 1 71.44 510 GLY B N 1
ATOM 8077 C CA . GLY B 1 510 ? 0.401 68.188 17.484 1 71.44 510 GLY B CA 1
ATOM 8078 C C . GLY B 1 510 ? -0.454 67.375 16.531 1 71.44 510 GLY B C 1
ATOM 8079 O O . GLY B 1 510 ? -0.018 67.062 15.422 1 71.44 510 GLY B O 1
ATOM 8080 N N . ILE B 1 511 ? -1.633 67 16.875 1 73.81 511 ILE B N 1
ATOM 8081 C CA . ILE B 1 511 ? -2.537 66.312 16 1 73.81 511 ILE B CA 1
ATOM 8082 C C . ILE B 1 511 ? -3.393 67.25 15.195 1 73.81 511 ILE B C 1
ATOM 8084 O O . ILE B 1 511 ? -4.105 68.062 15.773 1 73.81 511 ILE B O 1
ATOM 8088 N N . ALA B 1 512 ? -3.301 67.062 13.836 1 70 512 ALA B N 1
ATOM 8089 C CA . ALA B 1 512 ? -4.039 67.938 12.953 1 70 512 ALA B CA 1
ATOM 8090 C C . ALA B 1 512 ? -5.512 67.562 12.883 1 70 512 ALA B C 1
ATOM 8092 O O . ALA B 1 512 ? -5.844 66.375 12.891 1 70 512 ALA B O 1
ATOM 8093 N N . TYR B 1 513 ? -6.5 68.375 13.125 1 62.12 513 TYR B N 1
ATOM 8094 C CA . TYR B 1 513 ? -7.922 68.125 12.906 1 62.12 513 TYR B CA 1
ATOM 8095 C C . TYR B 1 513 ? -8.531 69.188 12.023 1 62.12 513 TYR B C 1
ATOM 8097 O O . TYR B 1 513 ? -8 70.312 11.938 1 62.12 513 TYR B O 1
ATOM 8105 N N . LYS B 1 514 ? -9.305 68.688 10.898 1 55.88 514 LYS B N 1
ATOM 8106 C CA . LYS B 1 514 ? -9.945 69.562 9.953 1 55.88 514 LYS B CA 1
ATOM 8107 C C . LYS B 1 514 ? -10.664 70.688 10.68 1 55.88 514 LYS B C 1
ATOM 8109 O O . LYS B 1 514 ? -11.594 70.438 11.445 1 55.88 514 LYS B O 1
ATOM 8114 N N . ARG B 1 515 ? -9.977 71.688 10.766 1 50.41 515 ARG B N 1
ATOM 8115 C CA . ARG B 1 515 ? -10.602 72.938 11.195 1 50.41 515 ARG B CA 1
ATOM 8116 C C . ARG B 1 515 ? -11.719 73.312 10.242 1 50.41 515 ARG B C 1
ATOM 8118 O O . ARG B 1 515 ? -11.555 73.25 9.023 1 50.41 515 ARG B O 1
ATOM 8125 N N . ARG B 1 516 ? -12.867 73.188 10.609 1 42.94 516 ARG B N 1
ATOM 8126 C CA . ARG B 1 516 ? -13.82 74 9.82 1 42.94 516 ARG B CA 1
ATOM 8127 C C . ARG B 1 516 ? -13.227 75.312 9.43 1 42.94 516 ARG B C 1
ATOM 8129 O O . ARG B 1 516 ? -12.812 76.125 10.289 1 42.94 516 ARG B O 1
ATOM 8136 N N . LEU B 1 517 ? -12.672 75.25 8.219 1 34.94 517 LEU B N 1
ATOM 8137 C CA . LEU B 1 517 ? -12.5 76.562 7.59 1 34.94 517 LEU B CA 1
ATOM 8138 C C . LEU B 1 517 ? -13.688 77.438 7.879 1 34.94 517 LEU B C 1
ATOM 8140 O O . LEU B 1 517 ? -14.828 77.125 7.527 1 34.94 517 LEU B O 1
ATOM 8144 N N . ARG B 1 518 ? -13.695 78.125 8.891 1 34.5 518 ARG B N 1
ATOM 8145 C CA . ARG B 1 518 ? -14.547 79.312 8.961 1 34.5 518 ARG B CA 1
ATOM 8146 C C . ARG B 1 518 ? -14.492 80.125 7.656 1 34.5 518 ARG B C 1
ATOM 8148 O O . ARG B 1 518 ? -13.445 80.188 7.004 1 34.5 518 ARG B O 1
ATOM 8155 N N . ASN B 1 519 ? -15.664 80.562 7.359 1 31.98 519 ASN B N 1
ATOM 8156 C CA . ASN B 1 519 ? -16.094 81.562 6.367 1 31.98 519 ASN B CA 1
ATOM 8157 C C . ASN B 1 519 ? -15.188 82.75 6.344 1 31.98 519 ASN B C 1
ATOM 8159 O O . ASN B 1 519 ? -15.219 83.562 7.266 1 31.98 519 ASN B O 1
ATOM 8163 N N . ARG B 1 520 ? -13.93 82.688 6.066 1 28.67 520 ARG B N 1
ATOM 8164 C CA . ARG B 1 520 ? -13.531 84 5.617 1 28.67 520 ARG B CA 1
ATOM 8165 C C . ARG B 1 520 ? -14.312 84.438 4.371 1 28.67 520 ARG B C 1
ATOM 8167 O O . ARG B 1 520 ? -13.789 85.125 3.51 1 28.67 520 ARG B O 1
ATOM 8174 N N . PHE B 1 521 ? -15.641 83.812 4.059 1 25.7 521 PHE B N 1
ATOM 8175 C CA . PHE B 1 521 ? -16.391 84.875 3.41 1 25.7 521 PHE B CA 1
ATOM 8176 C C . PHE B 1 521 ? -17.234 85.625 4.426 1 25.7 521 PHE B C 1
ATOM 8178 O O . PHE B 1 521 ? -17.703 85.062 5.406 1 25.7 521 PHE B O 1
#

Nearest PDB structures (foldseek):
  6jdi-assembly1_A  TM=9.593E-01  e=1.604E-28  Pseudomonas aeruginosa
  6luf-assembly5_E  TM=9.642E-01  e=4.589E-28  Vibrio cholerae O395
  1ny5-assembly1_A  TM=8.935E-01  e=1.066E-29  Aquifex aeolicus
  6lua-assembly1_G  TM=9.552E-01  e=8.913E-28  Vibrio cholerae O395
  3m0e-assembly1_A  TM=8.828E-01  e=4.687E-27  Aquifex aeolicus

Sequence (1042 aa):
MPFSHESFFREAVLRICSSLDIDKALERCLEYVKQFIPADSMHLSVYLPDVQMLQFVAVAGEGYEVTNADAISVPAIDWEAPENQRPGMPFVHVVNDPANEPEVETVLHQLNLSSDFSVMVMHLYLDGSSIGEVAVRSQGTHKYTEEHGRLFVLLREPLSIALANALKHREVVRLNELLADDSRYFQQELRAKQGQEVVGAEFGLRGVMEQAQQVAQLDNPVLLLGETGCGKGMIADTIHKLSRRAQGPMITVNCGAIPASLLESELFGHEKGAFTGAERQKRGRFERAQGGTVFLDEIGELPLESQVKLLHVLQHKEIERVGGSQTIALDIRIIAATNRDLAGMVSSGQFREDLWYRLNVFPVMVPPLRQRKEDIPALVRYFLQHKAVELKLPSRPKLPSGALDKLMAYHWPGNVRELENFIERALIQTPGGELEIDSLLDNLLQTDGTRGSWEPEVNSNQLPSLETVCAEHIRKALRRAGGKISGPGGAAEMLGVHPNTLRQRMDKMGIAYKRRLRNRFMPFSHESFFREAVLRICSSLDIDKALERCLEYVKQFIPADSMHLSVYLPDVQMLQFVAVAGEGYEVTNADAISVPAIDWEAPENQRPGMPFVHVVNDPANEPEVETVLHQLNLSSDFSVMVMHLYLDGSSIGEVAVRSQGTHKYTEEHGRLFVLLREPLSIALANALKHREVVRLNELLADDSRYFQQELRAKQGQEVVGAEFGLRGVMEQAQQVAQLDNPVLLLGETGCGKGMIADTIHKLSRRAQGPMITVNCGAIPASLLESELFGHEKGAFTGAERQKRGRFERAQGGTVFLDEIGELPLESQVKLLHVLQHKEIERVGGSQTIALDIRIIAATNRDLAGMVSSGQFREDLWYRLNVFPVMVPPLRQRKEDIPALVRYFLQHKAVELKLPSRPKLPSGALDKLMAYHWPGNVRELENFIERALIQTPGGELEIDSLLDNLLQTDGTRGSWEPEVNSNQLPSLETVCAEHIRKALRRAGGKISGPGGAAEMLGVHPNTLRQRMDKMGIAYKRRLRNRF